Protein 4D9I (pdb70)

Radius of gyration: 30.31 Å; Cα contacts (8 Å, |Δi|>4): 1821; chains: 2; bounding box: 88×45×61 Å

Organism: Escherichia coli (strain K12) (NCBI:txid83333)

InterPro domains:
  IPR001926 Tryptophan synthase beta chain-like, PALP domain [PF00291] (41-352)
  IPR010081 Diaminopropionate ammonia-lyase [TIGR01747] (23-391)
  IPR019871 Diaminopropionate ammonia-lyase, subgroup [TIGR03528] (6-392)
  IPR036052 Tryptophan synthase beta chain-like, PALP domain superfamily [G3DSA:3.40.50.1100] (4-156)
  IPR036052 Tryptophan synthase beta chain-like, PALP domain superfamily [G3DSA:3.40.50.1100] (170-397)
  IPR036052 Tryptophan synthase beta chain-like, PALP domain superfamily [SSF53686] (34-354)

CATH classification: 3.40.50.1100 (+1 more: 3.40.50.1100)

Structure (mmCIF, N/CA/C/O backbone):
data_4D9I
#
_entry.id   4D9I
#
_cell.length_a   85.530
_cell.length_b   85.530
_cell.length_c   207.268
_cell.angle_alpha   90.00
_cell.angle_beta   90.00
_cell.angle_gamma   90.00
#
_symmetry.space_group_name_H-M   'P 43 21 2'
#
loop_
_entity.id
_entity.type
_entity.pdbx_description
1 polymer 'Diaminopropionate ammonia-lyase'
2 non-polymer 2-AMINO-2-HYDROXYMETHYL-PROPANE-1,3-DIOL
3 water water
#
loop_
_atom_site.group_PDB
_atom_site.id
_atom_site.type_symbol
_atom_site.label_atom_id
_atom_site.label_alt_id
_atom_site.label_comp_id
_atom_site.label_asym_id
_atom_site.label_entity_id
_atom_site.label_seq_id
_atom_site.pdbx_PDB_ins_code
_atom_site.Cartn_x
_atom_site.Cartn_y
_atom_site.Cartn_z
_atom_site.occupancy
_atom_site.B_iso_or_equiv
_atom_site.auth_seq_id
_atom_site.auth_comp_id
_atom_site.auth_asym_id
_atom_site.auth_atom_id
_atom_site.pdbx_PDB_model_num
ATOM 1 N N . SER A 1 2 ? 49.953 61.557 94.876 1.00 45.27 2 SER A N 1
ATOM 2 C CA . SER A 1 2 ? 49.883 62.799 95.700 1.00 47.99 2 SER A CA 1
ATOM 3 C C . SER A 1 2 ? 48.483 62.949 96.224 1.00 48.42 2 SER A C 1
ATOM 4 O O . SER A 1 2 ? 47.580 62.225 95.807 1.00 46.53 2 SER A O 1
ATOM 7 N N . VAL A 1 3 ? 48.302 63.921 97.113 1.00 50.99 3 VAL A N 1
ATOM 8 C CA . VAL A 1 3 ? 46.985 64.271 97.636 1.00 51.95 3 VAL A CA 1
ATOM 9 C C . VAL A 1 3 ? 46.425 65.420 96.814 1.00 52.10 3 VAL A C 1
ATOM 10 O O . VAL A 1 3 ? 47.016 66.499 96.777 1.00 53.57 3 VAL A O 1
ATOM 14 N N . PHE A 1 4 ? 45.283 65.191 96.161 1.00 50.78 4 PHE A N 1
ATOM 15 C CA . PHE A 1 4 ? 44.645 66.232 95.359 1.00 51.12 4 PHE A CA 1
ATOM 16 C C . PHE A 1 4 ? 43.122 66.226 95.507 1.00 51.34 4 PHE A C 1
ATOM 17 O O . PHE A 1 4 ? 42.526 65.184 95.784 1.00 50.09 4 PHE A O 1
ATOM 25 N N . SER A 1 5 ? 42.510 67.400 95.346 1.00 52.98 5 SER A N 1
ATOM 26 C CA . SER A 1 5 ? 41.058 67.543 95.473 1.00 53.45 5 SER A CA 1
ATOM 27 C C . SER A 1 5 ? 40.390 67.785 94.147 1.00 51.98 5 SER A C 1
ATOM 28 O O . SER A 1 5 ? 40.454 68.893 93.606 1.00 53.22 5 SER A O 1
ATOM 31 N N . LEU A 1 6 ? 39.759 66.736 93.627 1.00 49.50 6 LEU A N 1
ATOM 32 C CA . LEU A 1 6 ? 38.823 66.864 92.537 1.00 48.23 6 LEU A CA 1
ATOM 33 C C . LEU A 1 6 ? 37.420 66.988 93.135 1.00 49.96 6 LEU A C 1
ATOM 34 O O . LEU A 1 6 ? 37.117 66.385 94.177 1.00 50.25 6 LEU A O 1
ATOM 39 N N . LYS A 1 7 ? 36.579 67.787 92.483 1.00 50.99 7 LYS A N 1
ATOM 40 C CA . LYS A 1 7 ? 35.227 68.010 92.970 1.00 53.04 7 LYS A CA 1
ATOM 41 C C . LYS A 1 7 ? 34.426 66.730 92.821 1.00 50.80 7 LYS A C 1
ATOM 42 O O . LYS A 1 7 ? 34.248 66.229 91.715 1.00 48.32 7 LYS A O 1
ATOM 48 N N . ILE A 1 8 ? 33.986 66.201 93.963 1.00 52.14 8 ILE A N 1
ATOM 49 C CA . ILE A 1 8 ? 33.109 65.036 94.018 1.00 50.84 8 ILE A CA 1
ATOM 50 C C . ILE A 1 8 ? 31.909 65.409 94.880 1.00 53.17 8 ILE A C 1
ATOM 51 O O . ILE A 1 8 ? 31.968 65.319 96.115 1.00 55.27 8 ILE A O 1
ATOM 56 N N . ASP A 1 9 ? 30.843 65.874 94.237 1.00 52.92 9 ASP A N 1
ATOM 57 C CA . ASP A 1 9 ? 29.630 66.225 94.957 1.00 55.33 9 ASP A CA 1
ATOM 58 C C . ASP A 1 9 ? 28.739 64.994 95.049 1.00 53.54 9 ASP A C 1
ATOM 59 O O . ASP A 1 9 ? 28.371 64.410 94.026 1.00 50.62 9 ASP A O 1
ATOM 64 N N . ILE A 1 10 ? 28.427 64.594 96.281 1.00 54.72 10 ILE A N 1
ATOM 65 C CA . ILE A 1 10 ? 27.604 63.415 96.555 1.00 54.04 10 ILE A CA 1
ATOM 66 C C . ILE A 1 10 ? 26.264 63.831 97.171 1.00 56.54 10 ILE A C 1
ATOM 67 O O . ILE A 1 10 ? 26.236 64.492 98.202 1.00 59.51 10 ILE A O 1
ATOM 72 N N . ALA A 1 11 ? 25.158 63.451 96.529 1.00 55.21 11 ALA A N 1
ATOM 73 C CA . ALA A 1 11 ? 23.830 63.709 97.091 1.00 57.43 11 ALA A CA 1
ATOM 74 C C . ALA A 1 11 ? 23.081 62.413 97.339 1.00 56.77 11 ALA A C 1
ATOM 75 O O . ALA A 1 11 ? 22.897 61.613 96.425 1.00 53.91 11 ALA A O 1
ATOM 77 N N . ASP A 1 12 ? 22.657 62.213 98.581 1.00 59.53 12 ASP A N 1
ATOM 78 C CA . ASP A 1 12 ? 21.706 61.152 98.906 1.00 60.03 12 ASP A CA 1
ATOM 79 C C . ASP A 1 12 ? 20.398 61.293 98.110 1.00 59.38 12 ASP A C 1
ATOM 80 O O . ASP A 1 12 ? 19.845 62.389 98.005 1.00 61.17 12 ASP A O 1
ATOM 85 N N . ASN A 1 13 ? 19.904 60.186 97.557 1.00 57.43 13 ASN A N 1
ATOM 86 C CA . ASN A 1 13 ? 18.606 60.221 96.877 1.00 57.07 13 ASN A CA 1
ATOM 87 C C . ASN A 1 13 ? 17.454 60.147 97.882 1.00 60.62 13 ASN A C 1
ATOM 88 O O . ASN A 1 13 ? 17.053 59.063 98.325 1.00 61.02 13 ASN A O 1
ATOM 93 N N . LYS A 1 14 ? 16.934 61.314 98.246 1.00 63.69 14 LYS A N 1
ATOM 94 C CA . LYS A 1 14 ? 15.864 61.402 99.245 1.00 67.92 14 LYS A CA 1
ATOM 95 C C . LYS A 1 14 ? 14.543 60.844 98.728 1.00 67.92 14 LYS A C 1
ATOM 96 O O . LYS A 1 14 ? 13.681 60.448 99.508 1.00 70.36 14 LYS A O 1
ATOM 102 N N . PHE A 1 15 ? 14.406 60.783 97.407 1.00 65.23 15 PHE A N 1
ATOM 103 C CA . PHE A 1 15 ? 13.151 60.372 96.797 1.00 65.61 15 PHE A CA 1
ATOM 104 C C . PHE A 1 15 ? 13.068 58.849 96.629 1.00 63.92 15 PHE A C 1
ATOM 105 O O . PHE A 1 15 ? 12.062 58.331 96.157 1.00 63.92 15 PHE A O 1
ATOM 113 N N . PHE A 1 16 ? 14.121 58.148 97.065 1.00 62.72 16 PHE A N 1
ATOM 114 C CA . PHE A 1 16 ? 14.195 56.678 97.031 1.00 61.49 16 PHE A CA 1
ATOM 115 C C . PHE A 1 16 ? 12.933 56.013 97.586 1.00 63.88 16 PHE A C 1
ATOM 116 O O . PHE A 1 16 ? 12.505 56.332 98.688 1.00 67.08 16 PHE A O 1
ATOM 124 N N . ASN A 1 17 ? 12.356 55.085 96.817 1.00 62.50 17 ASN A N 1
ATOM 125 C CA . ASN A 1 17 ? 11.254 54.236 97.325 1.00 65.17 17 ASN A CA 1
ATOM 126 C C . ASN A 1 17 ? 11.437 52.735 96.988 1.00 64.26 17 ASN A C 1
ATOM 127 O O . ASN A 1 17 ? 10.638 51.889 97.427 1.00 66.87 17 ASN A O 1
ATOM 132 N N . GLY A 1 18 ? 12.497 52.431 96.215 1.00 61.37 18 GLY A N 1
ATOM 133 C CA . GLY A 1 18 ? 12.868 51.045 95.805 1.00 60.46 18 GLY A CA 1
ATOM 134 C C . GLY A 1 18 ? 11.841 50.263 94.979 1.00 60.43 18 GLY A C 1
ATOM 135 O O . GLY A 1 18 ? 11.699 48.974 94.969 1.00 61.31 18 GLY A O 1
ATOM 136 N N . GLU A 1 19 ? 10.896 51.023 94.305 1.00 60.14 19 GLU A N 1
ATOM 137 C CA . GLU A 1 19 ? 9.852 50.400 93.453 1.00 59.91 19 GLU A CA 1
ATOM 138 C C . GLU A 1 19 ? 10.550 49.878 92.195 1.00 56.66 19 GLU A C 1
ATOM 139 O O . GLU A 1 19 ? 11.130 50.657 91.437 1.00 54.39 19 GLU A O 1
ATOM 145 N N . THR A 1 20 ? 10.526 48.561 91.997 1.00 56.97 20 THR A N 1
ATOM 146 C CA . THR A 1 20 ? 11.201 47.959 90.846 1.00 54.92 20 THR A CA 1
ATOM 147 C C . THR A 1 20 ? 10.282 47.978 89.626 1.00 53.92 20 THR A C 1
ATOM 148 O O . THR A 1 20 ? 9.069 48.142 89.755 1.00 55.24 20 THR A O 1
ATOM 152 N N . SER A 1 21 ? 10.883 47.797 88.453 1.00 51.62 21 SER A N 1
ATOM 153 C CA . SER A 1 21 ? 10.221 47.983 87.172 1.00 50.79 21 SER A CA 1
ATOM 154 C C . SER A 1 21 ? 10.039 46.647 86.442 1.00 51.15 21 SER A C 1
ATOM 155 O O . SER A 1 21 ? 11.020 46.071 85.950 1.00 49.61 21 SER A O 1
ATOM 158 N N . PRO A 1 22 ? 8.790 46.140 86.380 1.00 53.27 22 PRO A N 1
ATOM 159 C CA . PRO A 1 22 ? 8.500 44.943 85.575 1.00 53.81 22 PRO A CA 1
ATOM 160 C C . PRO A 1 22 ? 8.943 45.136 84.122 1.00 51.42 22 PRO A C 1
ATOM 161 O O . PRO A 1 22 ? 9.354 44.181 83.465 1.00 51.00 22 PRO A O 1
ATOM 165 N N . LEU A 1 23 ? 8.866 46.388 83.667 1.00 50.46 23 LEU A N 1
ATOM 166 C CA . LEU A 1 23 ? 9.253 46.848 82.334 1.00 47.36 23 LEU A CA 1
ATOM 167 C C . LEU A 1 23 ? 10.737 46.690 81.980 1.00 44.64 23 LEU A C 1
ATOM 168 O O . LEU A 1 23 ? 11.077 46.294 80.857 1.00 42.16 23 LEU A O 1
ATOM 173 N N . PHE A 1 24 ? 11.612 47.045 82.917 1.00 43.90 24 PHE A N 1
ATOM 174 C CA . PHE A 1 24 ? 13.067 46.919 82.734 1.00 42.25 24 PHE A CA 1
ATOM 175 C C . PHE A 1 24 ? 13.602 45.978 83.794 1.00 43.61 24 PHE A C 1
ATOM 176 O O . PHE A 1 24 ? 14.200 46.418 84.769 1.00 43.82 24 PHE A O 1
ATOM 184 N N . SER A 1 25 ? 13.355 44.683 83.600 1.00 44.73 25 SER A N 1
ATOM 185 C CA . SER A 1 25 ? 13.743 43.650 84.557 1.00 46.39 25 SER A CA 1
ATOM 186 C C . SER A 1 25 ? 14.485 42.507 83.866 1.00 46.14 25 SER A C 1
ATOM 187 O O . SER A 1 25 ? 14.867 42.611 82.686 1.00 44.06 25 SER A O 1
ATOM 190 N N . GLN A 1 26 ? 14.661 41.412 84.601 1.00 48.07 26 GLN A N 1
ATOM 191 C CA . GLN A 1 26 ? 15.346 40.232 84.092 1.00 48.81 26 GLN A CA 1
ATOM 192 C C . GLN A 1 26 ? 14.793 39.715 82.762 1.00 49.20 26 GLN A C 1
ATOM 193 O O . GLN A 1 26 ? 15.562 39.517 81.808 1.00 47.84 26 GLN A O 1
ATOM 199 N N . SER A 1 27 ? 13.476 39.496 82.704 1.00 50.48 27 SER A N 1
ATOM 200 C CA . SER A 1 27 ? 12.872 38.769 81.586 1.00 51.33 27 SER A CA 1
ATOM 201 C C . SER A 1 27 ? 13.063 39.457 80.235 1.00 49.14 27 SER A C 1
ATOM 202 O O . SER A 1 27 ? 13.345 38.778 79.240 1.00 49.53 27 SER A O 1
ATOM 205 N N . GLN A 1 28 ? 12.923 40.788 80.198 1.00 47.12 28 GLN A N 1
ATOM 206 C CA . GLN A 1 28 ? 13.157 41.542 78.958 1.00 44.35 28 GLN A CA 1
ATOM 207 C C . GLN A 1 28 ? 14.625 41.497 78.567 1.00 42.17 28 GLN A C 1
ATOM 208 O O . GLN A 1 28 ? 14.954 41.326 77.386 1.00 40.92 28 GLN A O 1
ATOM 214 N N . ALA A 1 29 ? 15.505 41.663 79.554 1.00 41.21 29 ALA A N 1
ATOM 215 C CA . ALA A 1 29 ? 16.945 41.600 79.304 1.00 39.40 29 ALA A CA 1
ATOM 216 C C . ALA A 1 29 ? 17.334 40.286 78.625 1.00 40.02 29 ALA A C 1
ATOM 217 O O . ALA A 1 29 ? 18.116 40.277 77.667 1.00 38.50 29 ALA A O 1
ATOM 219 N N . LYS A 1 30 ? 16.788 39.184 79.130 1.00 42.05 30 LYS A N 1
ATOM 220 C CA . LYS A 1 30 ? 17.014 37.868 78.534 1.00 43.48 30 LYS A CA 1
ATOM 221 C C . LYS A 1 30 ? 16.474 37.730 77.104 1.00 43.08 30 LYS A C 1
ATOM 222 O O . LYS A 1 30 ? 17.116 37.078 76.266 1.00 43.76 30 LYS A O 1
ATOM 228 N N . LEU A 1 31 ? 15.327 38.351 76.814 1.00 42.27 31 LEU A N 1
ATOM 229 C CA . LEU A 1 31 ? 14.839 38.412 75.432 1.00 41.32 31 LEU A CA 1
ATOM 230 C C . LEU A 1 31 ? 15.818 39.158 74.533 1.00 38.54 31 LEU A C 1
ATOM 231 O O . LEU A 1 31 ? 16.141 38.698 73.445 1.00 38.73 31 LEU A O 1
ATOM 236 N N . ALA A 1 32 ? 16.298 40.309 74.994 1.00 36.09 32 ALA A N 1
ATOM 237 C CA . ALA A 1 32 ? 17.207 41.105 74.212 1.00 33.45 32 ALA A CA 1
ATOM 238 C C . ALA A 1 32 ? 18.481 40.307 73.944 1.00 33.28 32 ALA A C 1
ATOM 239 O O . ALA A 1 32 ? 18.984 40.293 72.809 1.00 32.19 32 ALA A O 1
ATOM 241 N N . ARG A 1 33 ? 18.986 39.643 74.987 1.00 33.55 33 ARG A N 1
ATOM 242 C CA . ARG A 1 33 ? 20.226 38.883 74.879 1.00 33.78 33 ARG A CA 1
ATOM 243 C C . ARG A 1 33 ? 20.066 37.727 73.893 1.00 35.19 33 ARG A C 1
ATOM 244 O O . ARG A 1 33 ? 21.017 37.386 73.196 1.00 34.80 33 ARG A O 1
ATOM 252 N N . GLN A 1 34 ? 18.863 37.142 73.851 1.00 36.80 34 GLN A N 1
ATOM 253 C CA . GLN A 1 34 ? 18.532 36.070 72.918 1.00 38.79 34 GLN A CA 1
ATOM 254 C C . GLN A 1 34 ? 18.674 36.559 71.478 1.00 37.92 34 GLN A C 1
ATOM 255 O O . GLN A 1 34 ? 19.100 35.805 70.605 1.00 39.11 34 GLN A O 1
ATOM 257 N N . PHE A 1 35 ? 18.313 37.818 71.245 1.00 36.09 35 PHE A N 1
ATOM 258 C CA . PHE A 1 35 ? 18.526 38.472 69.950 1.00 35.04 35 PHE A CA 1
ATOM 259 C C . PHE A 1 35 ? 20.031 38.692 69.650 1.00 33.75 35 PHE A C 1
ATOM 260 O O . PHE A 1 35 ? 20.509 38.372 68.557 1.00 33.79 35 PHE A O 1
ATOM 268 N N . HIS A 1 36 ? 20.777 39.217 70.617 1.00 32.30 36 HIS A N 1
ATOM 269 C CA . HIS A 1 36 ? 22.193 39.467 70.420 1.00 31.46 36 HIS A CA 1
ATOM 270 C C . HIS A 1 36 ? 23.010 38.217 70.206 1.00 33.01 36 HIS A C 1
ATOM 271 O O . HIS A 1 36 ? 23.943 38.226 69.396 1.00 32.53 36 HIS A O 1
ATOM 278 N N . GLN A 1 37 ? 22.671 37.145 70.928 1.00 34.98 37 GLN A N 1
ATOM 279 C CA . GLN A 1 37 ? 23.406 35.860 70.844 1.00 37.25 37 GLN A CA 1
ATOM 280 C C . GLN A 1 37 ? 23.446 35.342 69.420 1.00 38.12 37 GLN A C 1
ATOM 281 O O . GLN A 1 37 ? 24.347 34.593 69.055 1.00 39.45 37 GLN A O 1
ATOM 287 N N . LYS A 1 38 ? 22.459 35.759 68.629 1.00 37.58 38 LYS A N 1
ATOM 288 C CA . LYS A 1 38 ? 22.302 35.312 67.258 1.00 38.67 38 LYS A CA 1
ATOM 289 C C . LYS A 1 38 ? 23.096 36.141 66.245 1.00 37.35 38 LYS A C 1
ATOM 290 O O . LYS A 1 38 ? 23.201 35.754 65.087 1.00 39.12 38 LYS A O 1
ATOM 295 N N . ILE A 1 39 ? 23.668 37.262 66.680 1.00 34.90 39 ILE A N 1
ATOM 296 C CA . ILE A 1 39 ? 24.469 38.096 65.789 1.00 33.66 39 ILE A CA 1
ATOM 297 C C . ILE A 1 39 ? 25.879 37.535 65.653 1.00 34.13 39 ILE A C 1
ATOM 298 O O . ILE A 1 39 ? 26.509 37.161 66.642 1.00 34.01 39 ILE A O 1
ATOM 303 N N . ALA A 1 40 ? 26.371 37.470 64.420 1.00 34.86 40 ALA A N 1
ATOM 304 C CA . ALA A 1 40 ? 27.711 36.934 64.181 1.00 35.61 40 ALA A CA 1
ATOM 305 C C . ALA A 1 40 ? 28.745 37.727 64.963 1.00 33.87 40 ALA A C 1
ATOM 306 O O . ALA A 1 40 ? 28.739 38.969 64.971 1.00 32.25 40 ALA A O 1
ATOM 308 N N . GLY A 1 41 ? 29.606 36.998 65.654 1.00 34.31 41 GLY A N 1
ATOM 309 C CA . GLY A 1 41 ? 30.666 37.614 66.429 1.00 33.19 41 GLY A CA 1
ATOM 310 C C . GLY A 1 41 ? 30.263 37.962 67.847 1.00 32.07 41 GLY A C 1
ATOM 311 O O . GLY A 1 41 ? 31.058 38.538 68.584 1.00 31.00 41 GLY A O 1
ATOM 312 N N . TYR A 1 42 ? 29.029 37.630 68.232 1.00 32.37 42 TYR A N 1
ATOM 313 C CA . TYR A 1 42 ? 28.598 37.824 69.618 1.00 31.82 42 TYR A CA 1
ATOM 314 C C . TYR A 1 42 ? 29.485 37.051 70.588 1.00 32.86 42 TYR A C 1
ATOM 315 O O . TYR A 1 42 ? 29.786 35.873 70.373 1.00 34.83 42 TYR A O 1
ATOM 324 N N . ARG A 1 43 ? 29.905 37.744 71.639 1.00 31.60 43 ARG A N 1
ATOM 325 C CA . ARG A 1 43 ? 30.612 37.141 72.756 1.00 32.48 43 ARG A CA 1
ATOM 326 C C . ARG A 1 43 ? 30.454 38.100 73.921 1.00 30.74 43 ARG A C 1
ATOM 327 O O . ARG A 1 43 ? 30.623 39.304 73.746 1.00 28.77 43 ARG A O 1
ATOM 332 N N . PRO A 1 44 ? 30.112 37.572 75.112 1.00 31.58 44 PRO A N 1
ATOM 333 C CA . PRO A 1 44 ? 29.988 38.437 76.290 1.00 30.35 44 PRO A CA 1
ATOM 334 C C . PRO A 1 44 ? 31.267 39.261 76.461 1.00 28.88 44 PRO A C 1
ATOM 335 O O . PRO A 1 44 ? 32.347 38.720 76.349 1.00 29.47 44 PRO A O 1
ATOM 339 N N . THR A 1 45 ? 31.149 40.557 76.686 1.00 27.07 45 THR A N 1
ATOM 340 C CA . THR A 1 45 ? 32.335 41.393 76.911 1.00 26.11 45 THR A CA 1
ATOM 341 C C . THR A 1 45 ? 33.010 41.042 78.253 1.00 26.94 45 THR A C 1
ATOM 342 O O . THR A 1 45 ? 32.340 40.614 79.188 1.00 28.01 45 THR A O 1
ATOM 346 N N . PRO A 1 46 ? 34.346 41.195 78.347 1.00 26.70 46 PRO A N 1
ATOM 347 C CA . PRO A 1 46 ? 35.006 40.747 79.575 1.00 27.85 46 PRO A CA 1
ATOM 348 C C . PRO A 1 46 ? 34.554 41.517 80.821 1.00 27.64 46 PRO A C 1
ATOM 349 O O . PRO A 1 46 ? 34.264 42.732 80.759 1.00 26.01 46 PRO A O 1
ATOM 353 N N . LEU A 1 47 ? 34.507 40.806 81.942 1.00 29.10 47 LEU A N 1
ATOM 354 C CA . LEU A 1 47 ? 34.380 41.452 83.234 1.00 29.45 47 LEU A CA 1
ATOM 355 C C . LEU A 1 47 ? 35.705 41.277 83.990 1.00 30.36 47 LEU A C 1
ATOM 356 O O . LEU A 1 47 ? 36.009 40.203 84.501 1.00 31.81 47 LEU A O 1
ATOM 361 N N . CYS A 1 48 ? 36.488 42.353 84.019 1.00 29.67 48 CYS A N 1
ATOM 362 C CA . CYS A 1 48 ? 37.862 42.312 84.498 1.00 30.55 48 CYS A CA 1
ATOM 363 C C . CYS A 1 48 ? 37.926 42.588 86.005 1.00 31.54 48 CYS A C 1
ATOM 364 O O . CYS A 1 48 ? 37.314 43.544 86.507 1.00 31.10 48 CYS A O 1
ATOM 367 N N . ALA A 1 49 ? 38.673 41.747 86.717 1.00 32.96 49 ALA A N 1
ATOM 368 C CA . ALA A 1 49 ? 38.873 41.920 88.153 1.00 34.17 49 ALA A CA 1
ATOM 369 C C . ALA A 1 49 ? 40.159 42.716 88.414 1.00 33.73 49 ALA A C 1
ATOM 370 O O . ALA A 1 49 ? 41.267 42.256 88.107 1.00 34.23 49 ALA A O 1
ATOM 372 N N . LEU A 1 50 ? 39.998 43.922 88.950 1.00 33.11 50 LEU A N 1
ATOM 373 C CA . LEU A 1 50 ? 41.134 44.773 89.283 1.00 33.11 50 LEU A CA 1
ATOM 374 C C . LEU A 1 50 ? 41.476 44.593 90.755 1.00 35.23 50 LEU A C 1
ATOM 375 O O . LEU A 1 50 ? 41.351 45.523 91.557 1.00 35.49 50 LEU A O 1
ATOM 380 N N . ASP A 1 51 ? 41.897 43.379 91.101 1.00 36.96 51 ASP A N 1
ATOM 381 C CA . ASP A 1 51 ? 42.181 43.020 92.491 1.00 39.58 51 ASP A CA 1
ATOM 382 C C . ASP A 1 51 ? 43.246 43.905 93.109 1.00 39.72 51 ASP A C 1
ATOM 383 O O . ASP A 1 51 ? 43.148 44.256 94.272 1.00 41.07 51 ASP A O 1
ATOM 388 N N . ASP A 1 52 ? 44.262 44.276 92.334 1.00 38.39 52 ASP A N 1
ATOM 389 C CA . ASP A 1 52 ? 45.333 45.090 92.900 1.00 38.84 52 ASP A CA 1
ATOM 390 C C . ASP A 1 52 ? 44.905 46.536 93.111 1.00 38.03 52 ASP A C 1
ATOM 391 O O . ASP A 1 52 ? 45.276 47.133 94.117 1.00 39.70 52 ASP A O 1
ATOM 396 N N . LEU A 1 53 ? 44.084 47.079 92.207 1.00 35.97 53 LEU A N 1
ATOM 397 C CA . LEU A 1 53 ? 43.506 48.408 92.447 1.00 35.50 53 LEU A CA 1
ATOM 398 C C . LEU A 1 53 ? 42.597 48.399 93.681 1.00 37.45 53 LEU A C 1
ATOM 399 O O . LEU A 1 53 ? 42.613 49.340 94.487 1.00 38.38 53 LEU A O 1
ATOM 404 N N . ALA A 1 54 ? 41.828 47.324 93.835 1.00 38.46 54 ALA A N 1
ATOM 405 C CA . ALA A 1 54 ? 40.917 47.183 94.974 1.00 40.93 54 ALA A CA 1
ATOM 406 C C . ALA A 1 54 ? 41.690 47.267 96.297 1.00 43.65 54 ALA A C 1
ATOM 407 O O . ALA A 1 54 ? 41.343 48.059 97.178 1.00 45.33 54 ALA A O 1
ATOM 409 N N . ASN A 1 55 ? 42.745 46.464 96.415 1.00 44.74 55 ASN A N 1
ATOM 410 C CA . ASN A 1 55 ? 43.626 46.490 97.574 1.00 47.51 55 ASN A CA 1
ATOM 411 C C . ASN A 1 55 ? 44.115 47.915 97.865 1.00 47.12 55 ASN A C 1
ATOM 412 O O . ASN A 1 55 ? 44.002 48.392 98.985 1.00 49.18 55 ASN A O 1
ATOM 417 N N . LEU A 1 56 ? 44.641 48.596 96.850 1.00 44.96 56 LEU A N 1
ATOM 418 C CA . LEU A 1 56 ? 45.091 49.978 97.012 1.00 44.40 56 LEU A CA 1
ATOM 419 C C . LEU A 1 56 ? 43.985 50.931 97.522 1.00 44.73 56 LEU A C 1
ATOM 420 O O . LEU A 1 56 ? 44.238 51.775 98.379 1.00 45.93 56 LEU A O 1
ATOM 425 N N . PHE A 1 57 ? 42.778 50.805 96.972 1.00 43.42 57 PHE A N 1
ATOM 426 C CA . PHE A 1 57 ? 41.680 51.734 97.268 1.00 43.78 57 PHE A CA 1
ATOM 427 C C . PHE A 1 57 ? 40.946 51.383 98.564 1.00 46.32 57 PHE A C 1
ATOM 428 O O . PHE A 1 57 ? 40.067 52.146 99.016 1.00 47.28 57 PHE A O 1
ATOM 436 N N . GLY A 1 58 ? 41.285 50.228 99.146 1.00 47.54 58 GLY A N 1
ATOM 437 C CA . GLY A 1 58 ? 40.685 49.791 100.412 1.00 50.24 58 GLY A CA 1
ATOM 438 C C . GLY A 1 58 ? 39.308 49.163 100.284 1.00 50.23 58 GLY A C 1
ATOM 439 O O . GLY A 1 58 ? 38.486 49.251 101.208 1.00 52.45 58 GLY A O 1
ATOM 440 N N . VAL A 1 59 ? 39.039 48.532 99.142 1.00 47.86 59 VAL A N 1
ATOM 441 C CA . VAL A 1 59 ? 37.798 47.755 98.973 1.00 48.17 59 VAL A CA 1
ATOM 442 C C . VAL A 1 59 ? 38.128 46.284 98.706 1.00 48.60 59 VAL A C 1
ATOM 443 O O . VAL A 1 59 ? 39.295 45.940 98.525 1.00 48.17 59 VAL A O 1
ATOM 447 N N . LYS A 1 60 ? 37.112 45.424 98.679 1.00 49.51 60 LYS A N 1
ATOM 448 C CA . LYS A 1 60 ? 37.362 44.004 98.428 1.00 50.21 60 LYS A CA 1
ATOM 449 C C . LYS A 1 60 ? 37.623 43.765 96.955 1.00 47.31 60 LYS A C 1
ATOM 450 O O . LYS A 1 60 ? 38.610 43.127 96.597 1.00 47.01 60 LYS A O 1
ATOM 454 N N . LYS A 1 61 ? 36.738 44.279 96.104 1.00 45.64 61 LYS A N 1
ATOM 455 C CA . LYS A 1 61 ? 36.839 44.049 94.657 1.00 43.21 61 LYS A CA 1
ATOM 456 C C . LYS A 1 61 ? 36.314 45.187 93.801 1.00 40.72 61 LYS A C 1
ATOM 457 O O . LYS A 1 61 ? 35.308 45.818 94.129 1.00 40.92 61 LYS A O 1
ATOM 463 N N . ILE A 1 62 ? 37.012 45.432 92.694 1.00 38.38 62 ILE A N 1
ATOM 464 C CA . ILE A 1 62 ? 36.539 46.342 91.660 1.00 35.98 62 ILE A CA 1
ATOM 465 C C . ILE A 1 62 ? 36.423 45.543 90.370 1.00 34.61 62 ILE A C 1
ATOM 466 O O . ILE A 1 62 ? 37.388 44.935 89.913 1.00 34.62 62 ILE A O 1
ATOM 471 N N . LEU A 1 63 ? 35.225 45.537 89.801 1.00 33.81 63 LEU A N 1
ATOM 472 C CA . LEU A 1 63 ? 34.906 44.731 88.628 1.00 32.49 63 LEU A C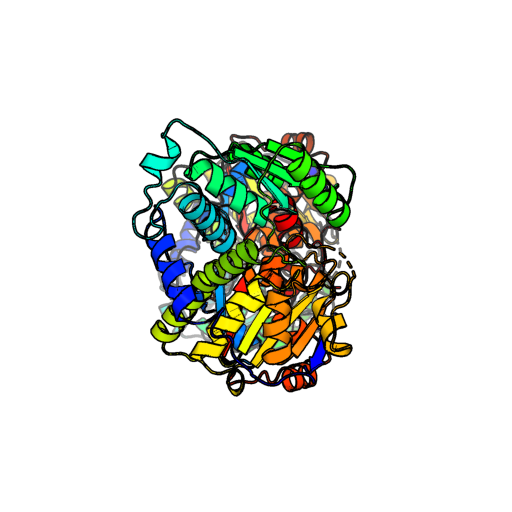A 1
ATOM 473 C C . LEU A 1 63 ? 34.525 45.668 87.501 1.00 30.36 63 LEU A C 1
ATOM 474 O O 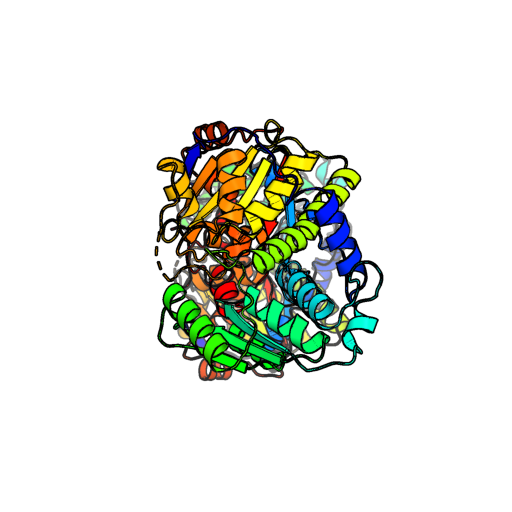. LEU A 1 63 ? 33.663 46.537 87.678 1.00 30.28 63 LEU A O 1
ATOM 479 N N . VAL A 1 64 ? 35.152 45.497 86.341 1.00 28.49 64 VAL A N 1
ATOM 480 C CA . VAL A 1 64 ? 34.928 46.433 85.266 1.00 26.44 64 VAL A CA 1
ATOM 481 C C . VAL A 1 64 ? 34.434 45.684 84.043 1.00 25.55 64 VAL A C 1
ATOM 482 O O . VAL A 1 64 ? 35.126 44.822 83.517 1.00 25.47 64 VAL A O 1
ATOM 486 N N . LYS A 1 65 ? 33.209 45.996 83.642 1.00 24.82 65 LYS A N 1
ATOM 487 C CA . LYS A 1 65 ? 32.616 45.448 82.421 1.00 24.25 65 LYS A CA 1
ATOM 488 C C . LYS A 1 65 ? 33.145 46.238 81.233 1.00 22.78 65 LYS A C 1
ATOM 489 O O . LYS A 1 65 ? 32.872 47.428 81.098 1.00 22.09 65 LYS A O 1
ATOM 495 N N . ASP A 1 66 ? 33.905 45.564 80.370 1.00 22.98 66 ASP A N 1
ATOM 496 C CA . ASP A 1 66 ? 34.664 46.215 79.296 1.00 22.05 66 ASP A CA 1
ATOM 497 C C . ASP A 1 66 ? 33.921 46.233 77.966 1.00 21.41 66 ASP A C 1
ATOM 498 O O . ASP A 1 66 ? 34.058 45.318 77.142 1.00 21.47 66 ASP A O 1
ATOM 503 N N . GLU A 1 67 ? 33.145 47.287 77.760 1.00 20.49 67 GLU A N 1
ATOM 504 C CA . GLU A 1 67 ? 32.279 47.350 76.589 1.00 20.04 67 GLU A CA 1
ATOM 505 C C . GLU A 1 67 ? 33.032 47.833 75.356 1.00 19.53 67 GLU A C 1
ATOM 506 O O . GLU A 1 67 ? 32.467 47.925 74.255 1.00 19.39 67 GLU A O 1
ATOM 512 N N . SER A 1 68 ? 34.332 48.091 75.508 1.00 19.41 68 SER A N 1
ATOM 513 C CA . SER A 1 68 ? 35.175 48.288 74.322 1.00 19.17 68 SER A CA 1
ATOM 514 C C . SER A 1 68 ? 35.216 47.050 73.416 1.00 19.82 68 SER A C 1
ATOM 515 O O . SER A 1 68 ? 35.525 47.153 72.199 1.00 19.84 68 SER A O 1
ATOM 518 N N . LYS A 1 69 ? 34.907 45.886 73.988 1.00 20.32 69 LYS A N 1
ATOM 519 C CA A LYS A 1 69 ? 34.935 44.629 73.240 0.50 21.25 69 LYS A CA 1
ATOM 520 C CA B LYS A 1 69 ? 34.948 44.642 73.211 0.50 21.27 69 LYS A CA 1
ATOM 521 C C . LYS A 1 69 ? 33.561 44.281 72.646 1.00 21.40 69 LYS A C 1
ATOM 522 O O . LYS A 1 69 ? 33.341 43.169 72.214 1.00 22.21 69 LYS A O 1
ATOM 533 N N . ARG A 1 70 ? 32.629 45.230 72.641 1.00 20.74 70 ARG A N 1
ATOM 534 C CA . ARG A 1 70 ? 31.273 44.950 72.131 1.00 21.31 70 ARG A CA 1
ATOM 535 C C . ARG A 1 70 ? 31.247 44.926 70.594 1.00 21.78 70 ARG A C 1
ATOM 536 O O . ARG A 1 70 ? 31.203 45.974 69.948 1.00 21.32 70 ARG A O 1
ATOM 544 N N . PHE A 1 71 ? 31.279 43.717 70.032 1.00 23.28 71 PHE A N 1
ATOM 545 C CA . PHE A 1 71 ? 31.552 43.485 68.610 1.00 24.57 71 PHE A CA 1
ATOM 546 C C . PHE A 1 71 ? 32.747 44.325 68.145 1.00 24.60 71 PHE A C 1
ATOM 547 O O . PHE A 1 71 ? 33.780 44.382 68.820 1.00 25.27 71 PHE A O 1
ATOM 555 N N . GLY A 1 72 ? 32.618 44.988 67.010 1.00 25.15 72 GLY A N 1
ATOM 556 C CA . GLY A 1 72 ? 33.691 45.857 66.547 1.00 25.10 72 GLY A CA 1
ATOM 557 C C . GLY A 1 72 ? 33.383 47.329 66.763 1.00 23.97 72 GLY A C 1
ATOM 558 O O . GLY A 1 72 ? 33.987 48.184 66.117 1.00 24.81 72 GLY A O 1
ATOM 559 N N . LEU A 1 73 ? 32.447 47.638 67.652 1.00 22.57 73 LEU A N 1
ATOM 560 C CA . LEU A 1 73 ? 32.005 49.020 67.798 1.00 21.77 73 LEU A CA 1
ATOM 561 C C . LEU A 1 73 ? 32.722 49.867 68.865 1.00 20.52 73 LEU A C 1
ATOM 562 O O . LEU A 1 73 ? 32.555 51.089 68.891 1.00 20.24 73 LEU A O 1
ATOM 567 N N . ASN A 1 74 ? 33.479 49.227 69.745 1.00 20.02 74 ASN A N 1
ATOM 568 C CA . ASN A 1 74 ? 34.261 49.947 70.786 1.00 19.26 74 ASN A CA 1
ATOM 569 C C . ASN A 1 74 ? 33.386 50.628 71.817 1.00 18.99 74 ASN A C 1
ATOM 570 O O . ASN A 1 74 ? 33.845 51.520 72.554 1.00 19.00 74 ASN A O 1
ATOM 575 N N . ALA A 1 75 ? 32.112 50.232 71.865 1.00 18.69 75 ALA A N 1
ATOM 576 C CA . ALA A 1 75 ? 31.197 50.766 72.854 1.00 18.70 75 ALA A CA 1
ATOM 577 C C . ALA A 1 75 ? 29.954 49.873 72.968 1.00 19.03 75 ALA A C 1
ATOM 578 O O . ALA A 1 75 ? 29.666 49.041 72.070 1.00 19.10 75 ALA A O 1
ATOM 580 N N . PHE A 1 76 ? 29.219 50.046 74.065 1.00 18.80 76 PHE A N 1
ATOM 581 C CA . PHE A 1 76 ? 28.071 49.189 74.369 1.00 19.01 76 PHE A CA 1
ATOM 582 C C . PHE A 1 76 ? 26.797 49.470 73.545 1.00 19.15 76 PHE A C 1
ATOM 583 O O . PHE A 1 76 ? 25.893 48.646 73.548 1.00 19.25 76 PHE A O 1
ATOM 615 N N . MET A 1 78 ? 25.304 49.624 70.591 1.00 20.30 78 MET A N 1
ATOM 616 C CA . MET A 1 78 ? 24.572 48.781 69.625 1.00 20.91 78 MET A CA 1
ATOM 617 C C . MET A 1 78 ? 23.620 47.806 70.343 1.00 21.43 78 MET A C 1
ATOM 618 O O . MET A 1 78 ? 22.614 47.366 69.760 1.00 21.90 78 MET A O 1
ATOM 623 N N . LEU A 1 79 ? 23.919 47.479 71.610 1.00 21.26 79 LEU A N 1
ATOM 624 C CA . LEU A 1 79 ? 23.026 46.603 72.385 1.00 22.04 79 LEU A CA 1
ATOM 625 C C . LEU A 1 79 ? 21.582 47.096 72.377 1.00 22.41 79 LEU A C 1
ATOM 626 O O . LEU A 1 79 ? 20.642 46.293 72.214 1.00 23.05 79 LEU A O 1
ATOM 631 N N . GLY A 1 80 ? 21.408 48.406 72.573 1.00 21.85 80 GLY A N 1
ATOM 632 C CA . GLY A 1 80 ? 20.087 49.039 72.490 1.00 22.30 80 GLY A CA 1
ATOM 633 C C . GLY A 1 80 ? 19.697 49.416 71.065 1.00 22.53 80 GLY A C 1
ATOM 634 O O . GLY A 1 80 ? 18.627 49.042 70.575 1.00 22.89 80 GLY A O 1
ATOM 635 N N . GLY A 1 81 ? 20.577 50.140 70.378 1.00 22.01 81 GLY A N 1
ATOM 636 C CA . GLY A 1 81 ? 20.234 50.671 69.067 1.00 22.33 81 GLY A CA 1
ATOM 637 C C . GLY A 1 81 ? 19.797 49.604 68.099 1.00 22.89 81 GLY A C 1
ATOM 638 O O . GLY A 1 81 ? 18.763 49.753 67.433 1.00 23.69 81 GLY A O 1
ATOM 639 N N . ALA A 1 82 ? 20.584 48.523 68.032 1.00 22.80 82 ALA A N 1
ATOM 640 C CA . ALA A 1 82 ? 20.317 47.429 67.109 1.00 23.44 82 ALA A CA 1
ATOM 641 C C . ALA A 1 82 ? 19.058 46.686 67.481 1.00 24.59 82 ALA A C 1
ATOM 642 O O . ALA A 1 82 ? 18.325 46.276 66.590 1.00 25.46 82 ALA A O 1
ATOM 644 N N . TYR A 1 83 ? 18.829 46.470 68.781 1.00 24.62 83 TYR A N 1
ATOM 645 C CA . TYR A 1 83 ? 17.616 45.790 69.244 1.00 25.87 83 TYR A CA 1
ATOM 646 C C . TYR A 1 83 ? 16.370 46.560 68.810 1.00 26.20 83 TYR A C 1
ATOM 647 O O . TYR A 1 83 ? 15.451 45.987 68.215 1.00 26.97 83 TYR A O 1
ATOM 656 N N . ALA A 1 84 ? 16.371 47.864 69.094 1.00 25.55 84 ALA A N 1
ATOM 657 C CA . ALA A 1 84 ? 15.270 48.759 68.739 1.00 26.19 84 ALA A CA 1
ATOM 658 C C . ALA A 1 84 ? 14.954 48.726 67.236 1.00 26.70 84 ALA A C 1
ATOM 659 O O . ALA A 1 84 ? 13.795 48.592 66.841 1.00 27.35 84 ALA A O 1
ATOM 661 N N . ILE A 1 85 ? 16.006 48.815 66.424 1.00 26.44 85 ILE A N 1
ATOM 662 C CA . ILE A 1 85 ? 15.889 48.834 64.979 1.00 27.53 85 ILE A CA 1
ATOM 663 C C . ILE A 1 85 ? 15.301 47.520 64.466 1.00 28.66 85 ILE A C 1
ATOM 664 O O . ILE A 1 85 ? 14.434 47.529 63.588 1.00 29.85 85 ILE A O 1
ATOM 669 N N . ALA A 1 86 ? 15.738 46.400 65.046 1.00 28.69 86 ALA A N 1
ATOM 670 C CA . ALA A 1 86 ? 15.187 45.102 64.654 1.00 29.82 86 ALA A CA 1
ATOM 671 C C . ALA A 1 86 ? 13.708 45.009 65.033 1.00 30.73 86 ALA A C 1
ATOM 672 O O . ALA A 1 86 ? 12.903 44.508 64.247 1.00 31.89 86 ALA A O 1
ATOM 674 N N . GLN A 1 87 ? 13.348 45.535 66.205 1.00 30.31 87 GLN A N 1
ATOM 675 C CA . GLN A 1 87 ? 11.947 45.568 66.650 1.00 31.56 87 GLN A CA 1
ATOM 676 C C . GLN A 1 87 ? 11.078 46.426 65.731 1.00 32.16 87 GLN A C 1
ATOM 677 O O . GLN A 1 87 ? 9.917 46.070 65.458 1.00 33.82 87 GLN A O 1
ATOM 683 N N . LEU A 1 88 ? 11.630 47.553 65.268 1.00 31.12 88 LEU A N 1
ATOM 684 C CA . LEU A 1 88 ? 10.893 48.455 64.377 1.00 31.94 88 LEU A CA 1
ATOM 685 C C . LEU A 1 88 ? 10.575 47.744 63.068 1.00 33.15 88 LEU A C 1
ATOM 686 O O . LEU A 1 88 ? 9.429 47.795 62.570 1.00 34.39 88 LEU A O 1
ATOM 691 N N . LEU A 1 89 ? 11.596 47.077 62.531 1.00 32.88 89 LEU A N 1
ATOM 692 C CA . LEU A 1 89 ? 11.480 46.354 61.282 1.00 34.37 89 LEU A CA 1
ATOM 693 C C . LEU A 1 89 ? 10.454 45.237 61.410 1.00 35.89 89 LEU A C 1
ATOM 694 O O . LEU A 1 89 ? 9.567 45.134 60.568 1.00 37.27 89 LEU A O 1
ATOM 699 N N . CYS A 1 90 ? 10.555 44.434 62.471 1.00 35.88 90 CYS A N 1
ATOM 700 C CA . CYS A 1 90 ? 9.622 43.324 62.707 1.00 37.82 90 CYS A CA 1
ATOM 701 C C . CYS A 1 90 ? 8.186 43.812 62.791 1.00 39.10 90 CYS A C 1
ATOM 702 O O . CYS A 1 90 ? 7.289 43.210 62.183 1.00 40.61 90 CYS A O 1
ATOM 705 N N . GLU A 1 91 ? 7.983 44.923 63.499 1.00 48.78 91 GLU A N 1
ATOM 706 C CA . GLU A 1 91 ? 6.657 45.532 63.637 1.00 51.39 91 GLU A CA 1
ATOM 707 C C . GLU A 1 91 ? 6.103 46.020 62.291 1.00 52.28 91 GLU A C 1
ATOM 708 O O . GLU A 1 91 ? 4.977 45.683 61.931 1.00 54.77 91 GLU A O 1
ATOM 714 N N . LYS A 1 92 ? 6.896 46.793 61.549 1.00 50.63 92 LYS A N 1
ATOM 715 C CA . LYS A 1 92 ? 6.448 47.355 60.270 1.00 52.36 92 LYS A CA 1
ATOM 716 C C . LYS A 1 92 ? 6.230 46.279 59.191 1.00 54.52 92 LYS A C 1
ATOM 717 O O . LYS A 1 92 ? 5.224 46.285 58.480 1.00 56.95 92 LYS A O 1
ATOM 721 N N . TYR A 1 93 ? 7.173 45.350 59.087 1.00 54.27 93 TYR A N 1
ATOM 722 C CA . TYR A 1 93 ? 7.153 44.384 57.998 1.00 56.41 93 TYR A CA 1
ATOM 723 C C . TYR A 1 93 ? 6.558 43.032 58.383 1.00 58.84 93 TYR A C 1
ATOM 724 O O . TYR A 1 93 ? 6.665 42.067 57.623 1.00 60.26 93 TYR A O 1
ATOM 733 N N . HIS A 1 94 ? 5.902 42.984 59.544 1.00 59.67 94 HIS A N 1
ATOM 734 C CA . HIS A 1 94 ? 5.251 41.765 60.045 1.00 62.94 94 HIS A CA 1
ATOM 735 C C . HIS A 1 94 ? 6.169 40.578 60.108 1.00 62.99 94 HIS A C 1
ATOM 736 O O . HIS A 1 94 ? 5.877 39.529 59.545 1.00 65.37 94 HIS A O 1
ATOM 743 N N . LEU A 1 95 ? 7.299 40.738 60.789 1.00 60.87 95 LEU A N 1
ATOM 744 C CA . LEU A 1 95 ? 8.255 39.647 60.975 1.00 61.31 95 LEU A CA 1
ATOM 745 C C . LEU A 1 95 ? 8.336 39.253 62.451 1.00 61.95 95 LEU A C 1
ATOM 746 O O . LEU A 1 95 ? 7.788 39.940 63.318 1.00 61.98 95 LEU A O 1
ATOM 751 N N . ASP A 1 96 ? 9.009 38.138 62.724 1.00 62.85 96 ASP A N 1
ATOM 752 C CA . ASP A 1 96 ? 9.212 37.668 64.087 1.00 63.45 96 ASP A CA 1
ATOM 753 C C . ASP A 1 96 ? 10.649 37.967 64.518 1.00 60.51 96 ASP A C 1
ATOM 754 O O . ASP A 1 96 ? 11.604 37.580 63.832 1.00 59.57 96 ASP A O 1
ATOM 759 N N . ILE A 1 97 ? 10.794 38.659 65.652 1.00 59.26 97 ILE A N 1
ATOM 760 C CA . ILE A 1 97 ? 12.120 38.976 66.210 1.00 56.62 97 ILE A CA 1
ATOM 761 C C . ILE A 1 97 ? 12.931 37.696 66.449 1.00 58.27 97 ILE A C 1
ATOM 762 O O . ILE A 1 97 ? 14.123 37.656 66.155 1.00 57.15 97 ILE A O 1
ATOM 767 N N . GLU A 1 98 ? 12.268 36.650 66.946 1.00 61.81 98 GLU A N 1
ATOM 768 C CA . GLU A 1 98 ? 12.933 35.386 67.270 1.00 63.89 98 GLU A CA 1
ATOM 769 C C . GLU A 1 98 ? 13.550 34.679 66.052 1.00 64.43 98 GLU A C 1
ATOM 770 O O . GLU A 1 98 ? 14.536 33.948 66.189 1.00 65.93 98 GLU A O 1
ATOM 773 N N . THR A 1 99 ? 13.000 34.914 64.864 1.00 63.93 99 THR A N 1
ATOM 774 C CA . THR A 1 99 ? 13.495 34.236 63.660 1.00 64.55 99 THR A CA 1
ATOM 775 C C . THR A 1 99 ? 14.023 35.194 62.583 1.00 61.76 99 THR A C 1
ATOM 776 O O . THR A 1 99 ? 14.176 34.815 61.421 1.00 62.74 99 THR A O 1
ATOM 780 N N . LEU A 1 100 ? 14.322 36.427 62.984 1.00 58.57 100 LEU A N 1
ATOM 781 C CA . LEU A 1 100 ? 14.883 37.427 62.079 1.00 55.97 100 LEU A CA 1
ATOM 782 C C . LEU A 1 100 ? 16.194 36.980 61.415 1.00 55.53 100 LEU A C 1
ATOM 783 O O . LEU A 1 100 ? 17.126 36.527 62.089 1.00 55.50 100 LEU A O 1
ATOM 788 N N . SER A 1 101 ? 16.252 37.117 60.093 1.00 54.91 101 SER A N 1
ATOM 789 C CA . SER A 1 101 ? 17.451 36.777 59.341 1.00 54.78 101 SER A CA 1
ATOM 790 C C . SER A 1 101 ? 18.127 38.036 58.777 1.00 51.99 101 SER A C 1
ATOM 791 O O . SER A 1 101 ? 17.558 38.742 57.942 1.00 51.67 101 SER A O 1
ATOM 794 N N . PHE A 1 102 ? 19.341 38.304 59.254 1.00 50.38 102 PHE A N 1
ATOM 795 C CA . PHE A 1 102 ? 20.135 39.462 58.833 1.00 48.08 102 PHE A CA 1
ATOM 796 C C . PHE A 1 102 ? 20.525 39.346 57.369 1.00 49.73 102 PHE A C 1
ATOM 797 O O . PHE A 1 102 ? 20.499 40.340 56.641 1.00 48.83 102 PHE A O 1
ATOM 805 N N . GLU A 1 103 ? 20.886 38.131 56.950 1.00 52.09 103 GLU A N 1
ATOM 806 C CA . GLU A 1 103 ? 21.270 37.864 55.563 1.00 54.15 103 GLU A CA 1
ATOM 807 C C . GLU A 1 103 ? 20.097 38.144 54.611 1.00 55.51 103 GLU A C 1
ATOM 808 O O . GLU A 1 103 ? 20.270 38.794 53.571 1.00 55.10 103 GLU A O 1
ATOM 812 N N . HIS A 1 104 ? 18.911 37.664 54.991 1.00 56.67 104 HIS A N 1
ATOM 813 C CA . HIS A 1 104 ? 17.676 37.894 54.237 1.00 58.11 104 HIS A CA 1
ATOM 814 C C . HIS A 1 104 ? 17.348 39.372 54.161 1.00 55.40 104 HIS A C 1
ATOM 815 O O . HIS A 1 104 ? 17.100 39.906 53.077 1.00 55.42 104 HIS A O 1
ATOM 822 N N . LEU A 1 105 ? 17.379 40.054 55.300 1.00 52.82 105 LEU A N 1
ATOM 823 C CA . LEU A 1 105 ? 17.046 41.477 55.341 1.00 50.77 105 LEU A CA 1
ATOM 824 C C . LEU A 1 105 ? 18.047 42.375 54.597 1.00 49.41 105 LEU A C 1
ATOM 825 O O . LEU A 1 105 ? 17.643 43.332 53.927 1.00 48.44 105 LEU A O 1
ATOM 830 N N . LYS A 1 106 ? 19.340 42.050 54.703 1.00 48.90 106 LYS A N 1
ATOM 831 C CA . LYS A 1 106 ? 20.401 42.817 54.040 1.00 48.28 106 LYS A CA 1
ATOM 832 C C . LYS A 1 106 ? 20.243 42.840 52.513 1.00 50.23 106 LYS A C 1
ATOM 833 O O . LYS A 1 106 ? 20.575 43.835 51.868 1.00 49.93 106 LYS A O 1
ATOM 839 N N . ASN A 1 107 ? 19.733 41.745 51.952 1.00 52.19 107 ASN A N 1
ATOM 840 C CA . ASN A 1 107 ? 19.685 41.560 50.508 1.00 54.65 107 ASN A CA 1
ATOM 841 C C . ASN A 1 107 ? 18.309 41.785 49.885 1.00 55.68 107 ASN A C 1
ATOM 842 O O . ASN A 1 107 ? 18.202 41.968 48.671 1.00 57.21 107 ASN A O 1
ATOM 847 N N . ALA A 1 108 ? 17.265 41.783 50.715 1.00 54.77 108 ALA A N 1
ATOM 848 C CA . ALA A 1 108 ? 15.885 41.817 50.215 1.00 56.10 108 ALA A CA 1
ATOM 849 C C . ALA A 1 108 ? 15.576 43.109 49.465 1.00 55.47 108 ALA A C 1
ATOM 850 O O . ALA A 1 108 ? 16.064 44.189 49.816 1.00 52.76 108 ALA A O 1
ATOM 852 N N . ILE A 1 109 ? 14.783 42.981 48.412 1.00 57.77 109 ILE A N 1
ATOM 853 C CA . ILE A 1 109 ? 14.280 44.138 47.696 1.00 58.03 109 ILE A CA 1
ATOM 854 C C . ILE A 1 109 ? 13.016 44.602 48.420 1.00 57.51 109 ILE A C 1
ATOM 855 O O . ILE A 1 109 ? 12.553 43.946 49.360 1.00 56.78 109 ILE A O 1
ATOM 860 N N . GLY A 1 110 ? 12.463 45.725 47.970 1.00 58.08 110 GLY A N 1
ATOM 861 C CA . GLY A 1 110 ? 11.220 46.266 48.514 1.00 58.34 110 GLY A CA 1
ATOM 862 C C . GLY A 1 110 ? 11.414 47.568 49.273 1.00 55.53 110 GLY A C 1
ATOM 863 O O . GLY A 1 110 ? 12.413 48.273 49.091 1.00 54.39 110 GLY A O 1
ATOM 864 N N . GLU A 1 111 ? 10.453 47.866 50.139 1.00 55.32 111 GLU A N 1
ATOM 865 C CA . GLU A 1 111 ? 10.421 49.110 50.906 1.00 53.52 111 GLU A CA 1
ATOM 866 C C . GLU A 1 111 ? 11.535 49.103 51.939 1.00 50.08 111 GLU A C 1
ATOM 867 O O . GLU A 1 111 ? 11.828 48.063 52.526 1.00 49.78 111 GLU A O 1
ATOM 873 N N . LYS A 1 112 ? 12.168 50.256 52.136 1.00 48.17 112 LYS A N 1
ATOM 874 C CA . LYS A 1 112 ? 13.275 50.391 53.093 1.00 45.12 112 LYS A CA 1
ATOM 875 C C . LYS A 1 112 ? 12.996 51.532 54.062 1.00 43.48 112 LYS A C 1
ATOM 876 O O . LYS A 1 112 ? 12.471 52.569 53.671 1.00 44.15 112 LYS A O 1
ATOM 882 N N . MET A 1 113 ? 13.347 51.340 55.324 1.00 41.02 113 MET A N 1
ATOM 883 C CA . MET A 1 113 ? 13.260 52.431 56.281 1.00 39.87 113 MET A CA 1
ATOM 884 C C . MET A 1 113 ? 14.519 53.296 56.216 1.00 37.67 113 MET A C 1
ATOM 885 O O . MET A 1 113 ? 15.590 52.819 55.857 1.00 36.77 113 MET A O 1
ATOM 890 N N . THR A 1 114 ? 14.371 54.580 56.519 1.00 37.29 114 THR A N 1
ATOM 891 C CA . THR A 1 114 ? 15.520 55.455 56.745 1.00 35.73 114 THR A CA 1
ATOM 892 C C . THR A 1 114 ? 15.499 55.867 58.221 1.00 34.13 114 THR A C 1
ATOM 893 O O . THR A 1 114 ? 14.542 56.504 58.665 1.00 34.87 114 THR A O 1
ATOM 897 N N . PHE A 1 115 ? 16.535 55.498 58.971 1.00 32.12 115 PHE A N 1
ATOM 898 C CA . PHE A 1 115 ? 16.589 55.809 60.398 1.00 31.07 115 PHE A CA 1
ATOM 899 C C . PHE A 1 115 ? 17.391 57.089 60.616 1.00 30.56 115 PHE A C 1
ATOM 900 O O . PHE A 1 115 ? 18.523 57.210 60.151 1.00 29.90 115 PHE A O 1
ATOM 908 N N . ALA A 1 116 ? 16.785 58.054 61.292 1.00 31.19 116 ALA A N 1
ATOM 909 C CA . ALA A 1 116 ? 17.416 59.356 61.495 1.00 31.35 116 ALA A CA 1
ATOM 910 C C . ALA A 1 116 ? 17.697 59.582 62.969 1.00 30.79 116 ALA A C 1
ATOM 911 O O . ALA A 1 116 ? 16.831 59.352 63.814 1.00 30.96 116 ALA A O 1
ATOM 913 N N . THR A 1 117 ? 18.910 60.060 63.250 1.00 30.15 117 THR A N 1
ATOM 914 C CA . THR A 1 117 ? 19.434 60.135 64.594 1.00 29.44 117 THR A CA 1
ATOM 915 C C . THR A 1 117 ? 20.455 61.270 64.723 1.00 29.29 117 THR A C 1
ATOM 916 O O . THR A 1 117 ? 21.279 61.460 63.834 1.00 29.25 117 THR A O 1
ATOM 920 N N . THR A 1 118 ? 20.393 62.021 65.824 1.00 29.60 118 THR A N 1
ATOM 921 C CA . THR A 1 118 ? 21.489 62.892 66.231 1.00 29.52 118 THR A CA 1
ATOM 922 C C . THR A 1 118 ? 22.369 62.117 67.211 1.00 28.31 118 THR A C 1
ATOM 923 O O . THR A 1 118 ? 21.867 61.482 68.155 1.00 28.27 118 THR A O 1
ATOM 927 N N . THR A 1 119 ? 23.682 62.194 67.009 1.00 27.38 119 THR A N 1
ATOM 928 C CA . THR A 1 119 ? 24.618 61.597 67.954 1.00 26.89 119 THR A CA 1
ATOM 929 C C . THR A 1 119 ? 25.852 62.474 68.213 1.00 27.17 119 THR A C 1
ATOM 930 O O . THR A 1 119 ? 26.228 63.290 67.363 1.00 27.77 119 THR A O 1
ATOM 934 N N . ASP A 1 120 ? 26.434 62.334 69.398 1.00 27.21 120 ASP A N 1
ATOM 935 C CA . ASP A 1 120 ? 27.810 62.818 69.632 1.00 27.81 120 ASP A CA 1
ATOM 936 C C . ASP A 1 120 ? 28.853 61.704 69.425 1.00 26.32 120 ASP A C 1
ATOM 937 O O . ASP A 1 120 ? 30.065 61.940 69.561 1.00 26.90 120 ASP A O 1
ATOM 942 N N . GLY A 1 121 ? 28.399 60.501 69.062 1.00 24.69 121 GLY A N 1
ATOM 943 C CA . GLY A 1 121 ? 29.336 59.441 68.672 1.00 23.58 121 GLY A CA 1
ATOM 944 C C . GLY A 1 121 ? 28.814 58.014 68.632 1.00 22.41 121 GLY A C 1
ATOM 945 O O . GLY A 1 121 ? 28.555 57.473 67.548 1.00 22.36 121 GLY A O 1
ATOM 946 N N . ASN A 1 122 ? 28.642 57.413 69.804 1.00 21.71 122 ASN A N 1
ATOM 947 C CA . ASN A 1 122 ? 28.317 55.978 69.892 1.00 21.31 122 ASN A CA 1
ATOM 948 C C . ASN A 1 122 ? 26.897 55.585 69.483 1.00 21.39 122 ASN A C 1
ATOM 949 O O . ASN A 1 122 ? 26.710 54.579 68.804 1.00 21.45 122 ASN A O 1
ATOM 954 N N . HIS A 1 123 ? 25.907 56.345 69.936 1.00 21.94 123 HIS A N 1
ATOM 955 C CA . HIS A 1 123 ? 24.521 56.019 69.629 1.00 22.39 123 HIS A CA 1
ATOM 956 C C . HIS A 1 123 ? 24.305 55.941 68.142 1.00 22.20 123 HIS A C 1
ATOM 957 O O . HIS A 1 123 ? 23.791 54.930 67.633 1.00 22.56 123 HIS A O 1
ATOM 964 N N . GLY A 1 124 ? 24.739 56.981 67.431 1.00 21.94 124 GLY A N 1
ATOM 965 C CA . GLY A 1 124 ? 24.627 57.048 65.972 1.00 22.00 124 GLY A CA 1
ATOM 966 C C . GLY A 1 124 ? 25.379 55.980 65.223 1.00 21.46 124 GLY A C 1
ATOM 967 O O . GLY A 1 124 ? 24.907 55.509 64.201 1.00 21.96 124 GLY A O 1
ATOM 968 N N . ARG A 1 125 ? 26.557 55.607 65.720 1.00 21.03 125 ARG A N 1
ATOM 969 C CA . ARG A 1 125 ? 27.318 54.499 65.150 1.00 20.83 125 ARG A CA 1
ATOM 970 C C . ARG A 1 125 ? 26.605 53.161 65.326 1.00 21.10 125 ARG A C 1
ATOM 971 O O . ARG A 1 125 ? 26.664 52.308 64.425 1.00 21.57 125 ARG A O 1
ATOM 979 N N . GLY A 1 126 ? 25.968 52.960 66.482 1.00 21.02 126 GLY A N 1
ATOM 980 C CA . GLY A 1 126 ? 25.141 51.768 66.702 1.00 21.80 126 GLY A CA 1
ATOM 981 C C . GLY A 1 126 ? 23.963 51.731 65.703 1.00 22.11 126 GLY A C 1
ATOM 982 O O . GLY A 1 126 ? 23.653 50.690 65.108 1.00 22.83 126 GLY A O 1
ATOM 983 N N . VAL A 1 127 ? 23.336 52.879 65.484 1.00 22.09 127 VAL A N 1
ATOM 984 C CA . VAL A 1 127 ? 22.184 52.966 64.575 1.00 22.88 127 VAL A CA 1
ATOM 985 C C . VAL A 1 127 ? 22.660 52.682 63.137 1.00 23.19 127 VAL A C 1
ATOM 986 O O . VAL A 1 127 ? 22.076 51.862 62.413 1.00 23.89 127 VAL A O 1
ATOM 990 N N . ALA A 1 128 ? 23.753 53.341 62.752 1.00 22.89 128 ALA A N 1
ATOM 991 C CA . ALA A 1 128 ? 24.344 53.156 61.415 1.00 23.51 128 ALA A CA 1
ATOM 992 C C . ALA A 1 128 ? 24.704 51.689 61.162 1.00 23.83 128 ALA A C 1
ATOM 993 O O . ALA A 1 128 ? 24.417 51.145 60.094 1.00 25.11 128 ALA A O 1
ATOM 995 N N . TRP A 1 129 ? 25.331 51.056 62.145 1.00 23.19 129 TRP A N 1
ATOM 996 C CA . TRP A 1 129 ? 25.751 49.649 62.030 1.00 23.92 129 TRP A CA 1
ATOM 997 C C . TRP A 1 129 ? 24.572 48.743 61.791 1.00 24.86 129 TRP A C 1
ATOM 998 O O . TRP A 1 129 ? 24.639 47.822 60.960 1.00 26.24 129 TRP A O 1
ATOM 1009 N N . ALA A 1 130 ? 23.485 48.995 62.517 1.00 24.65 130 ALA A N 1
ATOM 1010 C CA . ALA A 1 130 ? 22.290 48.160 62.445 1.00 25.94 130 ALA A CA 1
ATOM 1011 C C . ALA A 1 130 ? 21.587 48.330 61.112 1.00 26.92 130 ALA A C 1
ATOM 1012 O O . ALA A 1 130 ? 21.194 47.350 60.505 1.00 28.04 130 ALA A O 1
ATOM 1014 N N . ALA A 1 131 ? 21.468 49.574 60.653 1.00 26.75 131 ALA A N 1
ATOM 1015 C CA . ALA A 1 131 ? 20.852 49.863 59.372 1.00 28.03 131 ALA A CA 1
ATOM 1016 C C . ALA A 1 131 ? 21.632 49.152 58.271 1.00 29.10 131 ALA A C 1
ATOM 1017 O O . ALA A 1 131 ? 21.042 48.440 57.439 1.00 30.48 131 ALA A O 1
ATOM 1019 N N . GLN A 1 132 ? 22.953 49.290 58.297 1.00 28.72 132 GLN A N 1
ATOM 1020 C CA . GLN A 1 132 ? 23.802 48.589 57.327 1.00 30.13 132 GLN A CA 1
ATOM 1021 C C . GLN A 1 132 ? 23.613 47.052 57.334 1.00 31.12 132 GLN A C 1
ATOM 1022 O O . GLN A 1 132 ? 23.472 46.420 56.264 1.00 32.68 132 GLN A O 1
ATOM 1028 N N . GLN A 1 133 ? 23.635 46.464 58.529 1.00 30.19 133 GLN A N 1
ATOM 1029 C CA . GLN A 1 133 ? 23.419 45.021 58.709 1.00 31.67 133 GLN A CA 1
ATOM 1030 C C . GLN A 1 133 ? 22.044 44.557 58.208 1.00 33.07 133 GLN A C 1
ATOM 1031 O O . GLN A 1 133 ? 21.906 43.443 57.677 1.00 34.89 133 GLN A O 1
ATOM 1037 N N . LEU A 1 134 ? 21.032 45.409 58.383 1.00 32.34 134 LEU A N 1
ATOM 1038 C CA . LEU A 1 134 ? 19.649 45.036 58.051 1.00 33.97 134 LEU A CA 1
ATOM 1039 C C . LEU A 1 134 ? 19.133 45.622 56.728 1.00 34.99 134 LEU A C 1
ATOM 1040 O O . LEU A 1 134 ? 17.941 45.542 56.407 1.00 35.87 134 LEU A O 1
ATOM 1045 N N . GLY A 1 135 ? 20.059 46.171 55.944 1.00 34.94 135 GLY A N 1
ATOM 1046 C CA . GLY A 1 135 ? 19.757 46.622 54.590 1.00 36.82 135 GLY A CA 1
ATOM 1047 C C . GLY A 1 135 ? 18.893 47.866 54.548 1.00 36.74 135 GLY A C 1
ATOM 1048 O O . GLY A 1 135 ? 18.222 48.126 53.546 1.00 38.26 135 GLY A O 1
ATOM 1049 N N . GLN A 1 136 ? 18.906 48.633 55.634 1.00 34.93 136 GLN A N 1
ATOM 1050 C CA . GLN A 1 136 ? 18.103 49.855 55.711 1.00 35.03 136 GLN A CA 1
ATOM 1051 C C . GLN A 1 136 ? 19.023 51.063 55.554 1.00 34.29 136 GLN A C 1
ATOM 1052 O O . GLN A 1 136 ? 20.232 50.903 55.436 1.00 33.98 136 GLN A O 1
ATOM 1058 N N . ASN A 1 137 ? 18.439 52.260 55.518 1.00 34.57 137 ASN A N 1
ATOM 1059 C CA . ASN A 1 137 ? 19.211 53.499 55.402 1.00 34.07 137 ASN A CA 1
ATOM 1060 C C . ASN A 1 137 ? 19.354 54.182 56.767 1.00 32.26 137 ASN A C 1
ATOM 1061 O O . ASN A 1 137 ? 18.490 54.009 57.637 1.00 31.87 137 ASN A O 1
ATOM 1066 N N . ALA A 1 138 ? 20.443 54.935 56.953 1.00 31.01 138 ALA A N 1
ATOM 1067 C CA . ALA A 1 138 ? 20.617 55.779 58.134 1.00 29.80 138 ALA A CA 1
ATOM 1068 C C . ALA A 1 138 ? 21.140 57.156 57.729 1.00 30.22 138 ALA A C 1
ATOM 1069 O O . ALA A 1 138 ? 22.000 57.290 56.848 1.00 30.94 138 ALA A O 1
ATOM 1071 N N . VAL A 1 139 ? 20.608 58.173 58.382 1.00 30.39 139 VAL A N 1
ATOM 1072 C CA . VAL A 1 139 ? 21.027 59.552 58.189 1.00 31.08 139 VAL A CA 1
ATOM 1073 C C . VAL A 1 139 ? 21.365 60.053 59.599 1.00 30.18 139 VAL A C 1
ATOM 1074 O O . VAL A 1 139 ? 20.471 60.223 60.432 1.00 30.24 139 VAL A O 1
ATOM 1078 N N . ILE A 1 140 ? 22.656 60.246 59.865 1.00 29.70 140 ILE A N 1
ATOM 1079 C CA . ILE A 1 140 ? 23.138 60.621 61.198 1.00 29.04 140 ILE A CA 1
ATOM 1080 C C . ILE A 1 140 ? 23.609 62.079 61.262 1.00 30.23 140 ILE A C 1
ATOM 1081 O O . ILE A 1 140 ? 24.465 62.499 60.482 1.00 31.17 140 ILE A O 1
ATOM 1086 N N . TYR A 1 141 ? 23.067 62.834 62.209 1.00 30.68 141 TYR A N 1
ATOM 1087 C CA . TYR A 1 141 ? 23.455 64.229 62.414 1.00 31.78 141 TYR A CA 1
ATOM 1088 C C . TYR A 1 141 ? 24.359 64.323 63.631 1.00 30.78 141 TYR A C 1
ATOM 1089 O O . TYR A 1 141 ? 24.076 63.702 64.665 1.00 29.34 141 TYR A O 1
ATOM 1098 N N . MET A 1 142 ? 25.434 65.097 63.498 1.00 30.96 142 MET A N 1
ATOM 1099 C CA . MET A 1 142 ? 26.373 65.317 64.581 1.00 30.69 142 MET A CA 1
ATOM 1100 C C . MET A 1 142 ? 26.576 66.816 64.777 1.00 32.74 142 MET A C 1
ATOM 1101 O O . MET A 1 142 ? 26.603 67.573 63.803 1.00 34.20 142 MET A O 1
ATOM 1106 N N . PRO A 1 143 ? 26.697 67.255 66.041 1.00 33.32 143 PRO A N 1
ATOM 1107 C CA . PRO A 1 143 ? 26.850 68.686 66.326 1.00 35.86 143 PRO A CA 1
ATOM 1108 C C . PRO A 1 143 ? 28.248 69.238 66.028 1.00 36.84 143 PRO A C 1
ATOM 1109 O O . PRO A 1 143 ? 29.222 68.476 65.926 1.00 35.20 143 PRO A O 1
ATOM 1113 N N . LYS A 1 144 ? 28.329 70.564 65.919 1.00 39.63 144 LYS A N 1
ATOM 1114 C CA . LYS A 1 144 ? 29.595 71.277 65.749 1.00 41.54 144 LYS A CA 1
ATOM 1115 C C . LYS A 1 144 ? 30.650 70.794 66.749 1.00 40.57 144 LYS A C 1
ATOM 1116 O O . LYS A 1 144 ? 30.348 70.606 67.924 1.00 40.29 144 LYS A O 1
ATOM 1122 N N . GLY A 1 145 ? 31.876 70.588 66.267 1.00 40.84 145 GLY A N 1
ATOM 1123 C CA . GLY A 1 145 ? 33.004 70.177 67.118 1.00 40.39 145 GLY A CA 1
ATOM 1124 C C . GLY A 1 145 ? 33.234 68.670 67.176 1.00 37.72 145 GLY A C 1
ATOM 1125 O O . GLY A 1 145 ? 34.237 68.202 67.745 1.00 37.22 145 GLY A O 1
ATOM 1126 N N . SER A 1 146 ? 32.308 67.911 66.589 1.00 35.55 146 SER A N 1
ATOM 1127 C CA . SER A 1 146 ? 32.387 66.450 66.568 1.00 33.00 146 SER A CA 1
ATOM 1128 C C . SER A 1 146 ? 33.673 65.938 65.908 1.00 32.80 146 SER A C 1
ATOM 1129 O O . SER A 1 146 ? 34.024 66.373 64.811 1.00 34.00 146 SER A O 1
ATOM 1132 N N . ALA A 1 147 ? 34.361 65.015 66.580 1.00 31.54 147 ALA A N 1
ATOM 1133 C CA . ALA A 1 147 ? 35.585 64.394 66.053 1.00 31.26 147 ALA A CA 1
ATOM 1134 C C . ALA A 1 147 ? 35.439 63.772 64.640 1.00 30.88 147 ALA A C 1
ATOM 1135 O O . ALA A 1 147 ? 34.479 63.040 64.361 1.00 29.35 147 ALA A O 1
ATOM 1137 N N . GLN A 1 148 ? 36.392 64.066 63.752 1.00 32.24 148 GLN A N 1
ATOM 1138 C CA . GLN A 1 148 ? 36.357 63.533 62.384 1.00 32.43 148 GLN A CA 1
ATOM 1139 C C . GLN A 1 148 ? 36.380 62.003 62.331 1.00 30.70 148 GLN A C 1
ATOM 1140 O O . GLN A 1 148 ? 35.724 61.400 61.479 1.00 30.13 148 GLN A O 1
ATOM 1146 N N . GLU A 1 149 ? 37.156 61.386 63.224 1.00 29.93 149 GLU A N 1
ATOM 1147 C CA . GLU A 1 149 ? 37.186 59.928 63.353 1.00 28.80 149 GLU A CA 1
ATOM 1148 C C . GLU A 1 149 ? 35.796 59.343 63.620 1.00 27.08 149 GLU A C 1
ATOM 1149 O O . GLU A 1 149 ? 35.461 58.285 63.117 1.00 26.89 149 GLU A O 1
ATOM 1155 N N . ARG A 1 150 ? 35.006 60.024 64.437 1.00 26.58 150 ARG A N 1
ATOM 1156 C CA . ARG A 1 150 ? 33.654 59.570 64.759 1.00 25.53 150 ARG A CA 1
ATOM 1157 C C . ARG A 1 150 ? 32.727 59.698 63.558 1.00 25.75 150 ARG A C 1
ATOM 1158 O O . ARG A 1 150 ? 31.886 58.820 63.309 1.00 25.22 150 ARG A O 1
ATOM 1166 N N . VAL A 1 151 ? 32.904 60.785 62.818 1.00 26.74 151 VAL A N 1
ATOM 1167 C CA . VAL A 1 151 ? 32.172 61.014 61.578 1.00 27.45 151 VAL A CA 1
ATOM 1168 C C . VAL A 1 151 ? 32.489 59.895 60.585 1.00 27.37 151 VAL A C 1
ATOM 1169 O O . VAL A 1 151 ? 31.578 59.237 60.078 1.00 26.82 151 VAL A O 1
ATOM 1173 N N . ASP A 1 152 ? 33.784 59.664 60.362 1.00 27.90 152 ASP A N 1
ATOM 1174 C CA . ASP A 1 152 ? 34.267 58.644 59.430 1.00 28.47 152 ASP A CA 1
ATOM 1175 C C . ASP A 1 152 ? 33.788 57.251 59.801 1.00 27.28 152 ASP A C 1
ATOM 1176 O O . ASP A 1 152 ? 33.498 56.456 58.908 1.00 27.54 152 ASP A O 1
ATOM 1181 N N . ALA A 1 153 ? 33.700 56.961 61.105 1.00 26.10 153 ALA A N 1
ATOM 1182 C CA . ALA A 1 153 ? 33.244 55.644 61.575 1.00 25.72 153 ALA A CA 1
ATOM 1183 C C . ALA A 1 153 ? 31.809 55.388 61.114 1.00 25.23 153 ALA A C 1
ATOM 1184 O O . ALA A 1 153 ? 31.430 54.262 60.795 1.00 25.39 153 ALA A O 1
ATOM 1186 N N . ILE A 1 154 ? 31.017 56.451 61.093 1.00 25.35 154 ILE A N 1
ATOM 1187 C CA . ILE A 1 154 ? 29.603 56.374 60.688 1.00 25.40 154 ILE A CA 1
ATOM 1188 C C . ILE A 1 154 ? 29.518 56.281 59.153 1.00 26.80 154 ILE A C 1
ATOM 1189 O O . ILE A 1 154 ? 28.779 55.444 58.601 1.00 27.24 154 ILE A O 1
ATOM 1194 N N . LEU A 1 155 ? 30.306 57.107 58.465 1.00 27.93 155 LEU A N 1
ATOM 1195 C CA . LEU A 1 155 ? 30.395 57.065 57.006 1.00 29.76 155 LEU A CA 1
ATOM 1196 C C . LEU A 1 155 ? 30.833 55.681 56.520 1.00 30.45 155 LEU A C 1
ATOM 1197 O O . LEU A 1 155 ? 30.312 55.172 55.536 1.00 31.57 155 LEU A O 1
ATOM 1202 N N . ASN A 1 156 ? 31.779 55.073 57.227 1.00 30.16 156 ASN A N 1
ATOM 1203 C CA . ASN A 1 156 ? 32.278 53.731 56.895 1.00 30.97 156 ASN A CA 1
ATOM 1204 C C . ASN A 1 156 ? 31.256 52.603 57.089 1.00 30.35 156 ASN A C 1
ATOM 1205 O O . ASN A 1 156 ? 31.489 51.460 56.679 1.00 30.94 156 ASN A O 1
ATOM 1210 N N . LEU A 1 157 ? 30.124 52.937 57.703 1.00 28.99 157 LEU A N 1
ATOM 1211 C CA . LEU A 1 157 ? 29.012 52.002 57.840 1.00 29.06 157 LEU A CA 1
ATOM 1212 C C . LEU A 1 157 ? 27.909 52.225 56.776 1.00 30.34 157 LEU A C 1
ATOM 1213 O O . LEU A 1 157 ? 26.827 51.638 56.850 1.00 31.13 157 LEU A O 1
ATOM 1218 N N . GLY A 1 158 ? 28.181 53.061 55.779 1.00 31.20 158 GLY A N 1
ATOM 1219 C CA . GLY A 1 158 ? 27.223 53.263 54.678 1.00 32.91 158 GLY A CA 1
ATOM 1220 C C . GLY A 1 158 ? 26.105 54.254 54.997 1.00 32.51 158 GLY A C 1
ATOM 1221 O O . GLY A 1 158 ? 25.198 54.453 54.191 1.00 33.93 158 GLY A O 1
ATOM 1222 N N . ALA A 1 159 ? 26.181 54.882 56.163 1.00 31.11 159 ALA A N 1
ATOM 1223 C CA . ALA A 1 159 ? 25.246 55.929 56.561 1.00 31.40 159 ALA A CA 1
ATOM 1224 C C . ALA A 1 159 ? 25.675 57.294 56.023 1.00 32.44 159 ALA A C 1
ATOM 1225 O O . ALA A 1 159 ? 26.858 57.541 55.784 1.00 33.05 159 ALA A O 1
ATOM 1227 N N . GLU A 1 160 ? 24.704 58.170 55.810 1.00 33.72 160 GLU A N 1
ATOM 1228 C CA . GLU A 1 160 ? 24.996 59.576 55.608 1.00 35.34 160 GLU A CA 1
ATOM 1229 C C . GLU A 1 160 ? 25.319 60.165 56.976 1.00 33.86 160 GLU A C 1
ATOM 1230 O O . GLU A 1 160 ? 24.774 59.725 57.999 1.00 32.37 160 GLU A O 1
ATOM 1236 N N . CYS A 1 161 ? 26.224 61.134 57.001 1.00 34.12 161 CYS A N 1
ATOM 1237 C CA . CYS A 1 161 ? 26.571 61.799 58.252 1.00 33.45 161 CYS A CA 1
ATOM 1238 C C . CYS A 1 161 ? 26.818 63.270 57.985 1.00 35.44 161 CYS A C 1
ATOM 1239 O O . CYS A 1 161 ? 27.632 63.627 57.138 1.00 37.33 161 CYS A O 1
ATOM 1242 N N . ILE A 1 162 ? 26.087 64.124 58.684 1.00 36.44 162 ILE A N 1
ATOM 1243 C CA . ILE A 1 162 ? 26.223 65.560 58.482 1.00 38.94 162 ILE A CA 1
ATOM 1244 C C . ILE A 1 162 ? 26.602 66.207 59.803 1.00 38.45 162 ILE A C 1
ATOM 1245 O O . ILE A 1 162 ? 25.941 65.988 60.829 1.00 37.31 162 ILE A O 1
ATOM 1250 N N . VAL A 1 163 ? 27.687 66.974 59.776 1.00 38.61 163 VAL A N 1
ATOM 1251 C CA . VAL A 1 163 ? 28.100 67.725 60.944 1.00 38.16 163 VAL A CA 1
ATOM 1252 C C . VAL A 1 163 ? 27.504 69.132 60.811 1.00 40.27 163 VAL A C 1
ATOM 1253 O O . VAL A 1 163 ? 27.777 69.833 59.840 1.00 42.27 163 VAL A O 1
ATOM 1257 N N . THR A 1 164 ? 26.689 69.526 61.784 1.00 39.76 164 THR A N 1
ATOM 1258 C CA . THR A 1 164 ? 26.009 70.824 61.755 1.00 42.16 164 THR A CA 1
ATOM 1259 C C . THR A 1 164 ? 26.909 71.931 62.326 1.00 43.67 164 THR A C 1
ATOM 1260 O O . THR A 1 164 ? 27.995 71.655 62.855 1.00 42.70 164 THR A O 1
ATOM 1264 N N . ASP A 1 165 ? 26.446 73.175 62.220 1.00 46.23 165 ASP A N 1
ATOM 1265 C CA . ASP A 1 165 ? 27.090 74.316 62.885 1.00 48.47 165 ASP A CA 1
ATOM 1266 C C . ASP A 1 165 ? 26.412 74.612 64.227 1.00 48.73 165 ASP A C 1
ATOM 1267 O O . ASP A 1 165 ? 26.561 75.698 64.768 1.00 51.26 165 ASP A O 1
ATOM 1269 N N . MET A 1 166 ? 25.665 73.640 64.747 1.00 46.64 166 MET A N 1
ATOM 1270 C CA . MET A 1 166 ? 24.829 73.828 65.936 1.00 47.51 166 MET A CA 1
ATOM 1271 C C . MET A 1 166 ? 25.211 72.836 67.015 1.00 45.03 166 MET A C 1
ATOM 1272 O O . MET A 1 166 ? 25.895 71.863 66.727 1.00 42.48 166 MET A O 1
ATOM 1277 N N . ASN A 1 167 ? 24.761 73.063 68.249 1.00 46.12 167 ASN A N 1
ATOM 1278 C CA . ASN A 1 167 ? 25.108 72.144 69.336 1.00 44.65 167 ASN A CA 1
ATOM 1279 C C . ASN A 1 167 ? 24.262 70.876 69.308 1.00 42.45 167 ASN A C 1
ATOM 1280 O O . ASN A 1 167 ? 23.420 70.713 68.425 1.00 41.82 167 ASN A O 1
ATOM 1285 N N . TYR A 1 168 ? 24.493 69.979 70.267 1.00 41.20 168 TYR A N 1
ATOM 1286 C CA . TYR A 1 168 ? 23.734 68.722 70.338 1.00 39.63 168 TYR A CA 1
ATOM 1287 C C . TYR A 1 168 ? 22.211 68.920 70.308 1.00 40.73 168 TYR A C 1
ATOM 1288 O O . TYR A 1 168 ? 21.531 68.325 69.470 1.00 39.26 168 TYR A O 1
ATOM 1297 N N . ASP A 1 169 ? 21.681 69.766 71.196 1.00 42.85 169 ASP A N 1
ATOM 1298 C CA . ASP A 1 169 ? 20.222 69.933 71.314 1.00 44.46 169 ASP A CA 1
ATOM 1299 C C . ASP A 1 169 ? 19.539 70.517 70.073 1.00 44.91 169 ASP A C 1
ATOM 1300 O O . ASP A 1 169 ? 18.479 70.032 69.652 1.00 44.55 169 ASP A O 1
ATOM 1305 N N . ASP A 1 170 ? 20.151 71.547 69.492 1.00 45.41 170 ASP A N 1
ATOM 1306 C CA . ASP A 1 170 ? 19.650 72.146 68.257 1.00 46.12 170 ASP A CA 1
ATOM 1307 C C . ASP A 1 170 ? 19.798 71.186 67.066 1.00 43.46 170 ASP A C 1
ATOM 1308 O O . ASP A 1 170 ? 19.058 71.282 66.091 1.00 44.00 170 ASP A O 1
ATOM 1313 N N . THR A 1 171 ? 20.752 70.262 67.159 1.00 40.45 171 THR A N 1
ATOM 1314 C CA . THR A 1 171 ? 20.932 69.261 66.116 1.00 38.34 171 THR A CA 1
ATOM 1315 C C . THR A 1 171 ? 19.821 68.191 66.176 1.00 37.53 171 THR A C 1
ATOM 1316 O O . THR A 1 171 ? 19.282 67.785 65.134 1.00 37.21 171 THR A O 1
ATOM 1320 N N . VAL A 1 172 ? 19.463 67.759 67.389 1.00 37.19 172 VAL A N 1
ATOM 1321 C CA . VAL A 1 172 ? 18.319 66.842 67.582 1.00 37.00 172 VAL A CA 1
ATOM 1322 C C . VAL A 1 172 ? 17.030 67.400 66.962 1.00 39.08 172 VAL A C 1
ATOM 1323 O O . VAL A 1 172 ? 16.322 66.684 66.245 1.00 38.73 172 VAL A O 1
ATOM 1327 N N . ARG A 1 173 ? 16.743 68.677 67.224 1.00 41.38 173 ARG A N 1
ATOM 1328 C CA . ARG A 1 173 ? 15.547 69.330 66.660 1.00 44.12 173 ARG A CA 1
ATOM 1329 C C . ARG A 1 173 ? 15.574 69.304 65.127 1.00 44.07 173 ARG A C 1
ATOM 1330 O O . ARG A 1 173 ? 14.562 69.054 64.484 1.00 44.80 173 ARG A O 1
ATOM 1332 N N . LEU A 1 174 ? 16.754 69.545 64.560 1.00 43.43 174 LEU A N 1
ATOM 1333 C CA . LEU A 1 174 ? 16.960 69.480 63.119 1.00 43.65 174 LEU A CA 1
ATOM 1334 C C . LEU A 1 174 ? 16.684 68.073 62.575 1.00 41.81 174 LEU A C 1
ATOM 1335 O O . LEU A 1 174 ? 16.008 67.940 61.554 1.00 42.43 174 LEU A O 1
ATOM 1340 N N . THR A 1 175 ? 17.198 67.042 63.266 1.00 39.73 175 THR A N 1
ATOM 1341 C CA . THR A 1 175 ? 16.929 65.631 62.923 1.00 38.32 175 THR A CA 1
ATOM 1342 C C . THR A 1 175 ? 15.409 65.420 62.879 1.00 40.17 175 THR A C 1
ATOM 1343 O O . THR A 1 175 ? 14.871 64.937 61.881 1.00 40.40 175 THR A O 1
ATOM 1347 N N . MET A 1 176 ? 14.723 65.827 63.946 1.00 41.72 176 MET A N 1
ATOM 1348 C CA . MET A 1 176 ? 13.263 65.708 64.023 1.00 43.96 176 MET A CA 1
ATOM 1349 C C . MET A 1 176 ? 12.524 66.419 62.892 1.00 46.06 176 MET A C 1
ATOM 1350 O O . MET A 1 176 ? 11.657 65.810 62.269 1.00 46.43 176 MET A O 1
ATOM 1355 N N . GLN A 1 177 ? 12.877 67.681 62.624 1.00 47.55 177 GLN A N 1
ATOM 1356 C CA . GLN A 1 177 ? 12.238 68.468 61.551 1.00 50.31 177 GLN A CA 1
ATOM 1357 C C . GLN A 1 177 ? 12.408 67.762 60.210 1.00 49.20 177 GLN A C 1
ATOM 1358 O O . GLN A 1 177 ? 11.429 67.494 59.521 1.00 49.98 177 GLN A O 1
ATOM 1364 N N . HIS A 1 178 ? 13.659 67.445 59.868 1.00 46.84 178 HIS A N 1
ATOM 1365 C CA . HIS A 1 178 ? 13.969 66.730 58.616 1.00 46.33 178 HIS A CA 1
ATOM 1366 C C . HIS A 1 178 ? 13.311 65.385 58.491 1.00 45.20 178 HIS A C 1
ATOM 1367 O O . HIS A 1 178 ? 12.851 65.025 57.406 1.00 46.15 178 HIS A O 1
ATOM 1374 N N . ALA A 1 179 ? 13.237 64.643 59.595 1.00 43.56 179 ALA A N 1
ATOM 1375 C CA . ALA A 1 179 ? 12.596 63.326 59.589 1.00 43.14 179 ALA A CA 1
ATOM 1376 C C . ALA A 1 179 ? 11.102 63.422 59.286 1.00 46.01 179 ALA A C 1
ATOM 1377 O O . ALA A 1 179 ? 10.574 62.642 58.485 1.00 46.47 179 ALA A O 1
ATOM 1379 N N . GLN A 1 180 ? 10.432 64.386 59.920 1.00 48.07 180 GLN A N 1
ATOM 1380 C CA . GLN A 1 180 ? 9.003 64.645 59.696 1.00 51.15 180 GLN A CA 1
ATOM 1381 C C . GLN A 1 180 ? 8.749 65.039 58.240 1.00 53.24 180 GLN A C 1
ATOM 1382 O O . GLN A 1 180 ? 7.768 64.614 57.625 1.00 54.75 180 GLN A O 1
ATOM 1388 N N . GLN A 1 181 ? 9.655 65.857 57.713 1.00 53.37 181 GLN A N 1
ATOM 1389 C CA . GLN A 1 181 ? 9.601 66.375 56.356 1.00 55.60 181 GLN A CA 1
ATOM 1390 C C . GLN A 1 181 ? 9.791 65.267 55.310 1.00 54.78 181 GLN A C 1
ATOM 1391 O O . GLN A 1 181 ? 9.099 65.245 54.289 1.00 56.73 181 GLN A O 1
ATOM 1397 N N . HIS A 1 182 ? 10.705 64.337 55.576 1.00 51.77 182 HIS A N 1
ATOM 1398 C CA . HIS A 1 182 ? 11.052 63.311 54.588 1.00 51.32 182 HIS A CA 1
ATOM 1399 C C . HIS A 1 182 ? 10.522 61.933 54.915 1.00 50.30 182 HIS A C 1
ATOM 1400 O O . HIS A 1 182 ? 10.828 60.963 54.212 1.00 50.18 182 HIS A O 1
ATOM 1407 N N . GLY A 1 183 ? 9.715 61.832 55.969 1.00 50.09 183 GLY A N 1
ATOM 1408 C CA . GLY A 1 183 ? 9.164 60.551 56.408 1.00 49.08 183 GLY A CA 1
ATOM 1409 C C . GLY A 1 183 ? 10.222 59.589 56.938 1.00 46.05 183 GLY A C 1
ATOM 1410 O O . GLY A 1 183 ? 10.197 58.396 56.631 1.00 45.56 183 GLY A O 1
ATOM 1411 N N . TRP A 1 184 ? 11.168 60.094 57.726 1.00 43.93 184 TRP A N 1
ATOM 1412 C CA . TRP A 1 184 ? 12.156 59.204 58.329 1.00 41.22 184 TRP A CA 1
ATOM 1413 C C . TRP A 1 184 ? 11.676 58.759 59.671 1.00 40.52 184 TRP A C 1
ATOM 1414 O O . TRP A 1 184 ? 10.797 59.384 60.274 1.00 41.71 184 TRP A O 1
ATOM 1425 N N . GLU A 1 185 ? 12.268 57.665 60.135 1.00 38.67 185 GLU A N 1
ATOM 1426 C CA . GLU A 1 185 ? 12.001 57.114 61.442 1.00 38.22 185 GLU A CA 1
ATOM 1427 C C . GLU A 1 185 ? 13.054 57.619 62.453 1.00 36.02 185 GLU A C 1
ATOM 1428 O O . GLU A 1 185 ? 14.199 57.178 62.438 1.00 33.85 185 GLU A O 1
ATOM 1434 N N . VAL A 1 186 ? 12.661 58.541 63.326 1.00 36.49 186 VAL A N 1
ATOM 1435 C CA . VAL A 1 186 ? 13.550 59.022 64.390 1.00 35.30 186 VAL A CA 1
ATOM 1436 C C . VAL A 1 186 ? 13.946 57.898 65.363 1.00 33.94 186 VAL A C 1
ATOM 1437 O O . VAL A 1 186 ? 13.072 57.216 65.930 1.00 34.88 186 VAL A O 1
ATOM 1441 N N . VAL A 1 187 ? 15.257 57.717 65.552 1.00 34.67 187 VAL A N 1
ATOM 1442 C CA . VAL A 1 187 ? 15.776 56.770 66.545 1.00 32.42 187 VAL A CA 1
ATOM 1443 C C . VAL A 1 187 ? 16.738 57.471 67.510 1.00 31.85 187 VAL A C 1
ATOM 1444 O O . VAL A 1 187 ? 17.955 57.470 67.300 1.00 31.21 187 VAL A O 1
ATOM 1448 N N . GLN A 1 188 ? 16.187 58.105 68.541 1.00 32.25 188 GLN A N 1
ATOM 1449 C CA . GLN A 1 188 ? 17.005 58.657 69.625 1.00 32.09 188 GLN A CA 1
ATOM 1450 C C . GLN A 1 188 ? 16.970 57.741 70.822 1.00 30.84 188 GLN A C 1
ATOM 1451 O O . GLN A 1 188 ? 15.979 57.032 71.044 1.00 30.77 188 GLN A O 1
ATOM 1457 N N . ASP A 1 189 ? 18.034 57.801 71.621 1.00 30.32 189 ASP A N 1
ATOM 1458 C CA . ASP A 1 189 ? 18.130 57.041 72.864 1.00 29.71 189 ASP A CA 1
ATOM 1459 C C . ASP A 1 189 ? 17.574 57.798 74.068 1.00 30.90 189 ASP A C 1
ATOM 1460 O O . ASP A 1 189 ? 18.035 57.627 75.206 1.00 31.43 189 ASP A O 1
ATOM 1465 N N . THR A 1 190 ? 16.631 58.687 73.826 1.00 32.32 190 THR A N 1
ATOM 1466 C CA . THR A 1 190 ? 15.927 59.291 74.932 1.00 33.42 190 THR A CA 1
ATOM 1467 C C . THR A 1 190 ? 14.439 59.320 74.613 1.00 34.55 190 THR A C 1
ATOM 1468 O O . THR A 1 190 ? 14.046 59.091 73.465 1.00 34.37 190 THR A O 1
ATOM 1472 N N . ALA A 1 191 ? 13.632 59.582 75.634 1.00 35.23 191 ALA A N 1
ATOM 1473 C CA . ALA A 1 191 ? 12.189 59.623 75.478 1.00 37.01 191 ALA A CA 1
ATOM 1474 C C . ALA A 1 191 ? 11.670 61.039 75.671 1.00 39.39 191 ALA A C 1
ATOM 1475 O O . ALA A 1 191 ? 12.276 61.832 76.380 1.00 40.02 191 ALA A O 1
ATOM 1477 N N . TRP A 1 192 ? 10.552 61.347 75.025 1.00 40.90 192 TRP A N 1
ATOM 1478 C CA . TRP A 1 192 ? 9.803 62.551 75.321 1.00 43.96 192 TRP A CA 1
ATOM 1479 C C . TRP A 1 192 ? 8.355 62.244 75.101 1.00 45.47 192 TRP A C 1
ATOM 1480 O O . TRP A 1 192 ? 8.015 61.142 74.648 1.00 44.33 192 TRP A O 1
ATOM 1491 N N . GLU A 1 193 ? 7.482 63.184 75.441 1.00 48.06 193 GLU A N 1
ATOM 1492 C CA . GLU A 1 193 ? 6.052 62.966 75.287 1.00 49.53 193 GLU A CA 1
ATOM 1493 C C . GLU A 1 193 ? 5.748 62.552 73.861 1.00 49.21 193 GLU A C 1
ATOM 1494 O O . GLU A 1 193 ? 6.045 63.289 72.918 1.00 50.38 193 GLU A O 1
ATOM 1500 N N . GLY A 1 194 ? 5.177 61.363 73.708 1.00 47.90 194 GLY A N 1
ATOM 1501 C CA . GLY A 1 194 ? 4.782 60.863 72.391 1.00 47.68 194 GLY A CA 1
ATOM 1502 C C . GLY A 1 194 ? 5.899 60.089 71.715 1.00 44.98 194 GLY A C 1
ATOM 1503 O O . GLY A 1 194 ? 5.806 59.773 70.529 1.00 44.81 194 GLY A O 1
ATOM 1504 N N . TYR A 1 195 ? 6.954 59.783 72.478 1.00 43.01 195 TYR A N 1
ATOM 1505 C CA . TYR A 1 195 ? 8.101 59.041 71.972 1.00 40.67 195 TYR A CA 1
ATOM 1506 C C . TYR A 1 195 ? 8.744 58.194 73.077 1.00 39.00 195 TYR A C 1
ATOM 1507 O O . TYR A 1 195 ? 9.710 58.618 73.714 1.00 37.95 195 TYR A O 1
ATOM 1516 N N . THR A 1 196 ? 8.208 56.994 73.299 1.00 38.45 196 THR A N 1
ATOM 1517 C CA . THR A 1 196 ? 8.704 56.114 74.364 1.00 36.99 196 THR A CA 1
ATOM 1518 C C . THR A 1 196 ? 9.030 54.693 73.880 1.00 35.50 196 THR A C 1
ATOM 1519 O O . THR A 1 196 ? 9.874 54.018 74.464 1.00 34.08 196 THR A O 1
ATOM 1523 N N . LYS A 1 197 ? 8.353 54.246 72.826 1.00 36.10 197 LYS A N 1
ATOM 1524 C CA . LYS A 1 197 ? 8.482 52.875 72.332 1.00 35.49 197 LYS A CA 1
ATOM 1525 C C . LYS A 1 197 ? 9.937 52.516 71.975 1.00 33.63 197 LYS A C 1
ATOM 1526 O O . LYS A 1 197 ? 10.469 51.497 72.439 1.00 32.92 197 LYS A O 1
ATOM 1532 N N . ILE A 1 198 ? 10.583 53.370 71.187 1.00 33.14 198 ILE A N 1
ATOM 1533 C CA . ILE A 1 198 ? 11.928 53.097 70.685 1.00 31.50 198 ILE A CA 1
ATOM 1534 C C . ILE A 1 198 ? 12.945 53.142 71.833 1.00 30.21 198 ILE A C 1
ATOM 1535 O O . ILE A 1 198 ? 13.719 52.203 72.007 1.00 29.19 198 ILE A O 1
ATOM 1540 N N . PRO A 1 199 ? 12.922 54.214 72.648 1.00 30.57 199 PRO A N 1
ATOM 1541 C CA . PRO A 1 199 ? 13.831 54.254 73.802 1.00 29.45 199 PRO A CA 1
ATOM 1542 C C . PRO A 1 199 ? 13.591 53.158 74.844 1.00 28.82 199 PRO A C 1
ATOM 1543 O O . PRO A 1 199 ? 14.511 52.830 75.576 1.00 27.81 199 PRO A O 1
ATOM 1547 N N . THR A 1 200 ? 12.382 52.594 74.908 1.00 29.55 200 THR A N 1
ATOM 1548 C CA . THR A 1 200 ? 12.117 51.453 75.807 1.00 29.47 200 THR A CA 1
ATOM 1549 C C . THR A 1 200 ? 12.907 50.231 75.336 1.00 28.28 200 THR A C 1
ATOM 1550 O O . THR A 1 200 ? 13.584 49.570 76.135 1.00 27.99 200 THR A O 1
ATOM 1554 N N . TRP A 1 201 ? 12.853 49.957 74.036 1.00 27.99 201 TRP A N 1
ATOM 1555 C CA . TRP A 1 201 ? 13.589 48.827 73.478 1.00 27.27 201 TRP A CA 1
ATOM 1556 C C . TRP A 1 201 ? 15.057 49.067 73.642 1.00 25.89 201 TRP A C 1
ATOM 1557 O O . TRP A 1 201 ? 15.799 48.157 74.009 1.00 25.50 201 TRP A O 1
ATOM 1568 N N . ILE A 1 202 ? 15.491 50.296 73.397 1.00 25.50 202 ILE A N 1
ATOM 1569 C CA . ILE A 1 202 ? 16.918 50.615 73.565 1.00 24.77 202 ILE A CA 1
ATOM 1570 C C . ILE A 1 202 ? 17.390 50.240 74.987 1.00 24.89 202 ILE A C 1
ATOM 1571 O O . ILE A 1 202 ? 18.385 49.527 75.156 1.00 24.49 202 ILE A O 1
ATOM 1576 N N . MET A 1 203 ? 16.662 50.702 76.003 1.00 26.11 203 MET A N 1
ATOM 1577 C CA . MET A 1 203 ? 17.007 50.412 77.403 1.00 26.64 203 MET A CA 1
ATOM 1578 C C . MET A 1 203 ? 16.929 48.932 77.791 1.00 26.72 203 MET A C 1
ATOM 1579 O O . MET A 1 203 ? 17.742 48.429 78.589 1.00 26.44 203 MET A O 1
ATOM 1584 N N . GLN A 1 204 ? 15.918 48.248 77.257 1.00 27.30 204 GLN A N 1
ATOM 1585 C CA . GLN A 1 204 ? 15.851 46.792 77.394 1.00 27.53 204 GLN A CA 1
ATOM 1586 C C . GLN A 1 204 ? 17.067 46.112 76.749 1.00 26.63 204 GLN A C 1
ATOM 1587 O O . GLN A 1 204 ? 17.667 45.232 77.355 1.00 27.02 204 GLN A O 1
ATOM 1593 N N . GLY A 1 205 ? 17.464 46.557 75.558 1.00 25.66 205 GLY A N 1
ATOM 1594 C CA . GLY A 1 205 ? 18.651 46.015 74.897 1.00 25.18 205 GLY A CA 1
ATOM 1595 C C . GLY A 1 205 ? 19.934 46.223 75.687 1.00 24.88 205 GLY A C 1
ATOM 1596 O O . GLY A 1 205 ? 20.784 45.331 75.735 1.00 24.78 205 GLY A O 1
ATOM 1597 N N . TYR A 1 206 ? 20.079 47.391 76.319 1.00 24.54 206 TYR A N 1
ATOM 1598 C CA . TYR A 1 206 ? 21.283 47.685 77.124 1.00 24.55 206 TYR A CA 1
ATOM 1599 C C . TYR A 1 206 ? 21.487 46.676 78.250 1.00 25.50 206 TYR A C 1
ATOM 1600 O O . TYR A 1 206 ? 22.630 46.357 78.625 1.00 25.62 206 TYR A O 1
ATOM 1609 N N . ALA A 1 207 ? 20.377 46.200 78.806 1.00 26.51 207 ALA A N 1
ATOM 1610 C CA . ALA A 1 207 ? 20.429 45.297 79.952 1.00 27.55 207 ALA A CA 1
ATOM 1611 C C . ALA A 1 207 ? 21.111 43.963 79.650 1.00 27.95 207 ALA A C 1
ATOM 1612 O O . ALA A 1 207 ? 21.490 43.229 80.576 1.00 28.94 207 ALA A O 1
ATOM 1614 N N . THR A 1 208 ? 21.275 43.643 78.366 1.00 27.32 208 THR A N 1
ATOM 1615 C CA . THR A 1 208 ? 22.123 42.517 77.979 1.00 27.92 208 THR A CA 1
ATOM 1616 C C . THR A 1 208 ? 23.466 42.558 78.709 1.00 27.85 208 THR A C 1
ATOM 1617 O O . THR A 1 208 ? 23.883 41.545 79.251 1.00 29.45 208 THR A O 1
ATOM 1621 N N . LEU A 1 209 ? 24.122 43.717 78.770 1.00 26.75 209 LEU A N 1
ATOM 1622 C CA . LEU A 1 209 ? 25.432 43.791 79.443 1.00 26.65 209 LEU A CA 1
ATOM 1623 C C . LEU A 1 209 ? 25.326 43.492 80.933 1.00 27.85 209 LEU A C 1
ATOM 1624 O O . LEU A 1 209 ? 26.263 42.943 81.531 1.00 28.90 209 LEU A O 1
ATOM 1629 N N . ALA A 1 210 ? 24.203 43.865 81.535 1.00 28.06 210 ALA A N 1
ATOM 1630 C CA . ALA A 1 210 ? 23.952 43.564 82.935 1.00 29.63 210 ALA A CA 1
ATOM 1631 C C . ALA A 1 210 ? 23.719 42.072 83.132 1.00 31.17 210 ALA A C 1
ATOM 1632 O O . ALA A 1 210 ? 24.257 41.484 84.069 1.00 32.85 210 ALA A O 1
ATOM 1634 N N . ASP A 1 211 ? 22.924 41.467 82.255 1.00 31.15 211 ASP A N 1
ATOM 1635 C CA . ASP A 1 211 ? 22.696 40.016 82.279 1.00 33.04 211 ASP A CA 1
ATOM 1636 C C . ASP A 1 211 ? 24.021 39.246 82.139 1.00 33.85 211 ASP A C 1
ATOM 1637 O O . ASP A 1 211 ? 24.286 38.318 82.909 1.00 35.73 211 ASP A O 1
ATOM 1642 N N . GLU A 1 212 ? 24.847 39.643 81.165 1.00 32.13 212 GLU A N 1
ATOM 1643 C CA . GLU A 1 212 ? 26.189 39.102 81.032 1.00 32.79 212 GLU A CA 1
ATOM 1644 C C . GLU A 1 212 ? 26.998 39.263 82.335 1.00 33.59 212 GLU A C 1
ATOM 1645 O O . GLU A 1 212 ? 27.623 38.313 82.811 1.00 35.58 212 GLU A O 1
ATOM 1651 N N . ALA A 1 213 ? 26.966 40.468 82.904 1.00 32.60 213 ALA A N 1
ATOM 1652 C CA . ALA A 1 213 ? 27.761 40.816 84.093 1.00 33.07 213 ALA A CA 1
ATOM 1653 C C . ALA A 1 213 ? 27.390 40.034 85.343 1.00 35.53 213 ALA A C 1
ATOM 1654 O O . ALA A 1 213 ? 28.273 39.643 86.123 1.00 36.73 213 ALA A O 1
ATOM 1656 N N . VAL A 1 214 ? 26.086 39.840 85.548 1.00 35.99 214 VAL A N 1
ATOM 1657 C CA . VAL A 1 214 ? 25.598 39.037 86.660 1.00 38.59 214 VAL A CA 1
ATOM 1658 C C . VAL A 1 214 ? 26.063 37.590 86.493 1.00 40.75 214 VAL A C 1
ATOM 1659 O O . VAL A 1 214 ? 26.523 36.962 87.457 1.00 43.05 214 VAL A O 1
ATOM 1663 N N . GLU A 1 215 ? 25.953 37.066 85.276 1.00 40.49 215 GLU A N 1
ATOM 1664 C CA . GLU A 1 215 ? 26.459 35.730 84.986 1.00 42.98 215 GLU A CA 1
ATOM 1665 C C . GLU A 1 215 ? 27.959 35.631 85.324 1.00 43.61 215 GLU A C 1
ATOM 1666 O O . GLU A 1 215 ? 28.412 34.648 85.911 1.00 46.08 215 GLU A O 1
ATOM 1672 N N . GLN A 1 216 ? 28.711 36.670 84.977 1.00 41.43 216 GLN A N 1
ATOM 1673 C CA . GLN A 1 216 ? 30.155 36.690 85.215 1.00 41.95 216 GLN A CA 1
ATOM 1674 C C . GLN A 1 216 ? 30.497 36.838 86.704 1.00 43.52 216 GLN A C 1
ATOM 1675 O O . GLN A 1 216 ? 31.475 36.268 87.182 1.00 45.57 216 GLN A O 1
ATOM 1681 N N . MET A 1 217 ? 29.696 37.606 87.430 1.00 43.00 217 MET A N 1
ATOM 1682 C CA . MET A 1 217 ? 29.910 37.750 88.858 1.00 44.99 217 MET A CA 1
ATOM 1683 C C . MET A 1 217 ? 29.587 36.454 89.589 1.00 48.26 217 MET A C 1
ATOM 1684 O O . MET A 1 217 ? 30.286 36.086 90.529 1.00 50.89 217 MET A O 1
ATOM 1689 N N . ARG A 1 218 ? 28.547 35.752 89.143 1.00 48.65 218 ARG A N 1
ATOM 1690 C CA . ARG A 1 218 ? 28.225 34.438 89.701 1.00 52.01 218 ARG A CA 1
ATOM 1691 C C . ARG A 1 218 ? 29.309 33.415 89.401 1.00 54.20 218 ARG A C 1
ATOM 1692 O O . ARG A 1 218 ? 29.689 32.631 90.274 1.00 57.26 218 ARG A O 1
ATOM 1700 N N . GLU A 1 219 ? 29.803 33.431 88.165 1.00 52.83 219 GLU A N 1
ATOM 1701 C CA . GLU A 1 219 ? 30.925 32.589 87.770 1.00 55.02 219 GLU A CA 1
ATOM 1702 C C . GLU A 1 219 ? 32.126 32.857 88.687 1.00 56.15 219 GLU A C 1
ATOM 1703 O O . GLU A 1 219 ? 32.882 31.942 89.013 1.00 59.23 219 GLU A O 1
ATOM 1709 N N . MET A 1 220 ? 32.278 34.112 89.108 1.00 54.49 220 MET A N 1
ATOM 1710 C CA . MET A 1 220 ? 33.363 34.529 89.998 1.00 55.81 220 MET A CA 1
ATOM 1711 C C . MET A 1 220 ? 33.034 34.216 91.459 1.00 58.39 220 MET A C 1
ATOM 1712 O O . MET A 1 220 ? 33.897 34.313 92.335 1.00 59.85 220 MET A O 1
ATOM 1717 N N . GLY A 1 221 ? 31.777 33.862 91.715 1.00 58.65 221 GLY A N 1
ATOM 1718 C CA . GLY A 1 221 ? 31.329 33.528 93.061 1.00 61.23 221 GLY A CA 1
ATOM 1719 C C . GLY A 1 221 ? 31.277 34.744 93.959 1.00 60.13 221 GLY A C 1
ATOM 1720 O O . GLY A 1 221 ? 31.510 34.647 95.151 1.00 62.68 221 GLY A O 1
ATOM 1721 N N . VAL A 1 222 ? 30.965 35.899 93.382 1.00 56.57 222 VAL A N 1
ATOM 1722 C CA . VAL A 1 222 ? 30.897 37.137 94.157 1.00 55.61 222 VAL A CA 1
ATOM 1723 C C . VAL A 1 222 ? 29.519 37.791 94.039 1.00 53.89 222 VAL A C 1
ATOM 1724 O O . VAL A 1 222 ? 28.806 37.570 93.063 1.00 52.64 222 VAL A O 1
ATOM 1728 N N . THR A 1 223 ? 29.163 38.603 95.031 1.00 54.13 223 THR A N 1
ATOM 1729 C CA . THR A 1 223 ? 27.967 39.433 94.967 1.00 52.59 223 THR A CA 1
ATOM 1730 C C . THR A 1 223 ? 28.352 40.913 95.042 1.00 50.54 223 THR A C 1
ATOM 1731 O O . THR A 1 223 ? 29.039 41.335 95.978 1.00 52.18 223 THR A O 1
ATOM 1735 N N . PRO A 1 224 ? 27.917 41.713 94.054 1.00 47.39 224 PRO A N 1
ATOM 1736 C CA . PRO A 1 224 ? 28.166 43.157 94.114 1.00 45.83 224 PRO A CA 1
ATOM 1737 C C . PRO A 1 224 ? 27.445 43.845 95.282 1.00 47.38 224 PRO A C 1
ATOM 1738 O O . PRO A 1 224 ? 26.264 43.577 95.536 1.00 48.10 224 PRO A O 1
ATOM 1742 N N . THR A 1 225 ? 28.158 44.725 95.974 1.00 47.78 225 THR A N 1
ATOM 1743 C CA . THR A 1 225 ? 27.576 45.558 97.025 1.00 49.28 225 THR A CA 1
ATOM 1744 C C . THR A 1 225 ? 27.295 46.933 96.433 1.00 47.22 225 THR A C 1
ATOM 1745 O O . THR A 1 225 ? 26.442 47.667 96.916 1.00 48.02 225 THR A O 1
ATOM 1749 N N . HIS A 1 226 ? 28.035 47.269 95.380 1.00 44.76 226 HIS A N 1
ATOM 1750 C CA . HIS A 1 226 ? 27.987 48.588 94.769 1.00 43.06 226 HIS A CA 1
ATOM 1751 C C . HIS A 1 226 ? 27.946 48.536 93.270 1.00 40.19 226 HIS A C 1
ATOM 1752 O O . HIS A 1 226 ? 28.491 47.610 92.640 1.00 39.34 226 HIS A O 1
ATOM 1759 N N . VAL A 1 227 ? 27.342 49.570 92.685 1.00 38.76 227 VAL A N 1
ATOM 1760 C CA . VAL A 1 227 ? 27.474 49.832 91.246 1.00 35.92 227 VAL A CA 1
ATOM 1761 C C . VAL A 1 227 ? 27.574 51.345 90.962 1.00 35.45 227 VAL A C 1
ATOM 1762 O O . VAL A 1 227 ? 26.775 52.141 91.502 1.00 36.45 227 VAL A O 1
ATOM 1766 N N . LEU A 1 228 ? 28.567 51.737 90.153 1.00 33.96 228 LEU A N 1
ATOM 1767 C CA . LEU A 1 228 ? 28.667 53.101 89.637 1.00 33.32 228 LEU A CA 1
ATOM 1768 C C . LEU A 1 228 ? 28.235 53.108 88.172 1.00 31.39 228 LEU A C 1
ATOM 1769 O O . LEU A 1 228 ? 28.709 52.299 87.370 1.00 30.02 228 LEU A O 1
ATOM 1774 N N . LEU A 1 229 ? 27.297 54.000 87.854 1.00 31.23 229 LEU A N 1
ATOM 1775 C CA . LEU A 1 229 ? 26.719 54.103 86.526 1.00 29.65 229 LEU A CA 1
ATOM 1776 C C . LEU A 1 229 ? 26.829 55.545 86.040 1.00 29.88 229 LEU A C 1
ATOM 1777 O O . LEU A 1 229 ? 26.168 56.437 86.586 1.00 31.38 229 LEU A O 1
ATOM 1782 N N . GLN A 1 230 ? 27.672 55.785 85.042 1.00 28.95 230 GLN A N 1
ATOM 1783 C CA . GLN A 1 230 ? 27.763 57.115 84.425 1.00 29.49 230 GLN A CA 1
ATOM 1784 C C . GLN A 1 230 ? 26.472 57.405 83.650 1.00 29.36 230 GLN A C 1
ATOM 1785 O O . GLN A 1 230 ? 25.914 56.494 83.024 1.00 27.91 230 GLN A O 1
ATOM 1791 N N . ALA A 1 231 ? 25.975 58.644 83.732 1.00 30.68 231 ALA A N 1
ATOM 1792 C CA . ALA A 1 231 ? 24.676 58.958 83.114 1.00 30.99 231 ALA A CA 1
ATOM 1793 C C . ALA A 1 231 ? 24.599 60.253 82.303 1.00 31.68 231 ALA A C 1
ATOM 1794 O O . ALA A 1 231 ? 24.781 61.343 82.834 1.00 33.74 231 ALA A O 1
ATOM 1796 N N . GLY A 1 232 ? 24.295 60.128 81.019 1.00 30.97 232 GLY A N 1
ATOM 1797 C CA . GLY A 1 232 ? 23.982 61.295 80.197 1.00 32.22 232 GLY A CA 1
ATOM 1798 C C . GLY A 1 232 ? 22.537 61.655 80.476 1.00 33.69 232 GLY A C 1
ATOM 1799 O O . GLY A 1 232 ? 22.251 62.374 81.440 1.00 35.61 232 GLY A O 1
ATOM 1800 N N . VAL A 1 233 ? 21.624 61.133 79.655 1.00 33.15 233 VAL A N 1
ATOM 1801 C CA . VAL A 1 233 ? 20.198 61.245 79.961 1.00 34.20 233 VAL A CA 1
ATOM 1802 C C . VAL A 1 233 ? 19.685 60.141 80.914 1.00 33.74 233 VAL A C 1
ATOM 1803 O O . VAL A 1 233 ? 18.559 60.233 81.409 1.00 34.76 233 VAL A O 1
ATOM 1807 N N . GLY A 1 234 ? 20.509 59.121 81.176 1.00 32.27 234 GLY A N 1
ATOM 1808 C CA . GLY A 1 234 ? 20.125 58.009 82.060 1.00 31.83 234 GLY A CA 1
ATOM 1809 C C . GLY A 1 234 ? 19.448 56.804 81.406 1.00 30.71 234 GLY A C 1
ATOM 1810 O O . GLY A 1 234 ? 18.779 56.012 82.095 1.00 31.19 234 GLY A O 1
ATOM 1811 N N . ALA A 1 235 ? 19.614 56.643 80.095 1.00 29.31 235 ALA A N 1
ATOM 1812 C CA . ALA A 1 235 ? 19.095 55.444 79.410 1.00 28.45 235 ALA A CA 1
ATOM 1813 C C . ALA A 1 235 ? 19.842 54.182 79.869 1.00 27.43 235 ALA A C 1
ATOM 1814 O O . ALA A 1 235 ? 19.221 53.238 80.339 1.00 27.72 235 ALA A O 1
ATOM 1816 N N . MET A 1 236 ? 21.172 54.190 79.770 1.00 26.52 236 MET A N 1
ATOM 1817 C CA . MET A 1 236 ? 21.971 53.051 80.223 1.00 26.19 236 MET A CA 1
ATOM 1818 C C . MET A 1 236 ? 21.747 52.776 81.700 1.00 26.93 236 MET A C 1
ATOM 1819 O O . MET A 1 236 ? 21.490 51.639 82.079 1.00 27.18 236 MET A O 1
ATOM 1824 N N . ALA A 1 237 ? 21.854 53.806 82.540 1.00 27.83 237 ALA A N 1
ATOM 1825 C CA . ALA A 1 237 ? 21.727 53.588 83.981 1.00 28.77 237 ALA A CA 1
ATOM 1826 C C . ALA A 1 237 ? 20.352 53.031 84.328 1.00 29.42 237 ALA A C 1
ATOM 1827 O O . ALA A 1 237 ? 20.244 52.112 85.134 1.00 29.89 237 ALA A O 1
ATOM 1829 N N . GLY A 1 238 ? 19.307 53.562 83.703 1.00 29.53 238 GLY A N 1
ATOM 1830 C CA . GLY A 1 238 ? 17.960 53.044 83.934 1.00 30.70 238 GLY A CA 1
ATOM 1831 C C . GLY A 1 238 ? 17.823 51.573 83.545 1.00 30.32 238 GLY A C 1
ATOM 1832 O O . GLY A 1 238 ? 17.338 50.747 84.343 1.00 31.30 238 GLY A O 1
ATOM 1833 N N . GLY A 1 239 ? 18.253 51.235 82.325 1.00 28.91 239 GLY A N 1
ATOM 1834 C CA . GLY A 1 239 ? 18.117 49.860 81.831 1.00 28.56 239 GLY A CA 1
ATOM 1835 C C . GLY A 1 239 ? 18.925 48.888 82.672 1.00 29.12 239 GLY A C 1
ATOM 1836 O O . GLY A 1 239 ? 18.445 47.802 83.043 1.00 30.22 239 GLY A O 1
ATOM 1837 N N . VAL A 1 240 ? 20.141 49.314 83.015 1.00 28.31 240 VAL A N 1
ATOM 1838 C CA . VAL A 1 240 ? 21.089 48.484 83.723 1.00 28.67 240 VAL A CA 1
ATOM 1839 C C . VAL A 1 240 ? 20.728 48.379 85.212 1.00 30.15 240 VAL A C 1
ATOM 1840 O O . VAL A 1 240 ? 20.704 47.278 85.756 1.00 30.89 240 VAL A O 1
ATOM 1844 N N . LEU A 1 241 ? 20.443 49.513 85.857 1.00 30.40 241 LEU A N 1
ATOM 1845 C CA . LEU A 1 241 ? 20.004 49.478 87.237 1.00 32.55 241 LEU A CA 1
ATOM 1846 C C . LEU A 1 241 ? 18.664 48.738 87.366 1.00 33.43 241 LEU A C 1
ATOM 1847 O O . LEU A 1 241 ? 18.487 47.941 88.290 1.00 34.96 241 LEU A O 1
ATOM 1852 N N . GLY A 1 242 ? 17.743 48.971 86.436 1.00 32.71 242 GLY A N 1
ATOM 1853 C CA . GLY A 1 242 ? 16.446 48.265 86.480 1.00 34.23 242 GLY A CA 1
ATOM 1854 C C . GLY A 1 242 ? 16.657 46.753 86.543 1.00 34.78 242 GLY A C 1
ATOM 1855 O O . GLY A 1 242 ? 15.982 46.057 87.316 1.00 36.42 242 GLY A O 1
ATOM 1856 N N . TYR A 1 243 ? 17.606 46.259 85.735 1.00 33.24 243 TYR A N 1
ATOM 1857 C CA . TYR A 1 243 ? 17.959 44.835 85.717 1.00 33.99 243 TYR A CA 1
ATOM 1858 C C . TYR A 1 243 ? 18.616 44.372 87.016 1.00 35.66 243 TYR A C 1
ATOM 1859 O O . TYR A 1 243 ? 18.223 43.361 87.603 1.00 37.07 243 TYR A O 1
ATOM 1868 N N . LEU A 1 244 ? 19.643 45.103 87.439 1.00 35.45 244 LEU A N 1
ATOM 1869 C CA . LEU A 1 244 ? 20.438 44.696 88.589 1.00 37.33 244 LEU A CA 1
ATOM 1870 C C . LEU A 1 244 ? 19.600 44.620 89.856 1.00 40.07 244 LEU A C 1
ATOM 1871 O O . LEU A 1 244 ? 19.726 43.689 90.661 1.00 42.26 244 LEU A O 1
ATOM 1876 N N . VAL A 1 245 ? 18.708 45.590 89.982 1.00 40.03 245 VAL A N 1
ATOM 1877 C CA . VAL A 1 245 ? 17.865 45.769 91.132 1.00 42.40 245 VAL A CA 1
ATOM 1878 C C . VAL A 1 245 ? 16.776 44.682 91.194 1.00 44.23 245 VAL A C 1
ATOM 1879 O O . VAL A 1 245 ? 16.320 44.320 92.280 1.00 45.99 245 VAL A O 1
ATOM 1883 N N . ASP A 1 246 ? 16.401 44.143 90.027 1.00 43.12 246 ASP A N 1
ATOM 1884 C CA . ASP A 1 246 ? 15.477 43.004 89.925 1.00 44.71 246 ASP A CA 1
ATOM 1885 C C . ASP A 1 246 ? 16.163 41.694 90.338 1.00 46.01 246 ASP A C 1
ATOM 1886 O O . ASP A 1 246 ? 15.497 40.750 90.768 1.00 47.94 246 ASP A O 1
ATOM 1891 N N . VAL A 1 247 ? 17.489 41.647 90.194 1.00 44.74 247 VAL A N 1
ATOM 1892 C CA . VAL A 1 247 ? 18.307 40.490 90.602 1.00 46.26 247 VAL A CA 1
ATOM 1893 C C . VAL A 1 247 ? 18.696 40.536 92.079 1.00 48.64 247 VAL A C 1
ATOM 1894 O O . VAL A 1 247 ? 18.584 39.528 92.780 1.00 51.23 247 VAL A O 1
ATOM 1898 N N . TYR A 1 248 ? 19.147 41.699 92.546 1.00 48.12 248 TYR A N 1
ATOM 1899 C CA . TYR A 1 248 ? 19.706 41.813 93.899 1.00 50.67 248 TYR A CA 1
ATOM 1900 C C . TYR A 1 248 ? 18.841 42.567 94.915 1.00 52.49 248 TYR A C 1
ATOM 1901 O O . TYR A 1 248 ? 19.173 42.592 96.103 1.00 54.88 248 TYR A O 1
ATOM 1910 N N . SER A 1 249 ? 17.749 43.169 94.441 1.00 51.68 249 SER A N 1
ATOM 1911 C CA . SER A 1 249 ? 16.904 44.106 95.212 1.00 53.29 249 SER A CA 1
ATOM 1912 C C . SER A 1 249 ? 17.588 45.472 95.359 1.00 52.48 249 SER A C 1
ATOM 1913 O O . SER A 1 249 ? 18.810 45.538 95.535 1.00 52.87 249 SER A O 1
ATOM 1916 N N . PRO A 1 250 ? 16.806 46.569 95.283 1.00 52.46 250 PRO A N 1
ATOM 1917 C CA . PRO A 1 250 ? 17.332 47.940 95.410 1.00 51.88 250 PRO A CA 1
ATOM 1918 C C . PRO A 1 250 ? 17.939 48.253 96.782 1.00 54.32 250 PRO A C 1
ATOM 1919 O O . PRO A 1 250 ? 18.817 49.108 96.886 1.00 53.53 250 PRO A O 1
ATOM 1923 N N . GLN A 1 251 ? 17.456 47.568 97.817 1.00 57.19 251 GLN A N 1
ATOM 1924 C CA . GLN A 1 251 ? 17.927 47.782 99.178 1.00 60.14 251 GLN A CA 1
ATOM 1925 C C . GLN A 1 251 ? 19.335 47.239 99.410 1.00 60.21 251 GLN A C 1
ATOM 1926 O O . GLN A 1 251 ? 20.043 47.726 100.289 1.00 62.47 251 GLN A O 1
ATOM 1932 N N . ASN A 1 252 ? 19.719 46.220 98.647 1.00 58.18 252 ASN A N 1
ATOM 1933 C CA . ASN A 1 252 ? 20.986 45.520 98.867 1.00 58.38 252 ASN A CA 1
ATOM 1934 C C . ASN A 1 252 ? 22.072 45.905 97.875 1.00 54.77 252 ASN A C 1
ATOM 1935 O O . ASN A 1 252 ? 23.198 45.389 97.914 1.00 54.89 252 ASN A O 1
ATOM 1940 N N . LEU A 1 253 ? 21.726 46.833 96.995 1.00 51.33 253 LEU A N 1
ATOM 1941 C CA . LEU A 1 253 ? 22.676 47.349 96.040 1.00 48.31 253 LEU A CA 1
ATOM 1942 C C . LEU A 1 253 ? 22.820 48.855 96.236 1.00 48.12 253 LEU A C 1
ATOM 1943 O O . LEU A 1 253 ? 21.863 49.629 96.055 1.00 47.88 253 LEU A O 1
ATOM 1948 N N . HIS A 1 254 ? 24.022 49.253 96.643 1.00 48.08 254 HIS A N 1
ATOM 1949 C CA . HIS A 1 254 ? 24.365 50.655 96.771 1.00 48.02 254 HIS A CA 1
ATOM 1950 C C . HIS A 1 254 ? 24.747 51.179 95.407 1.00 44.88 254 HIS A C 1
ATOM 1951 O O . HIS A 1 254 ? 25.857 50.920 94.900 1.00 43.94 254 HIS A O 1
ATOM 1958 N N . SER A 1 255 ? 23.844 51.931 94.793 1.00 43.40 255 SER A N 1
ATOM 1959 C CA . SER A 1 255 ? 24.057 52.404 93.430 1.00 40.58 255 SER A CA 1
ATOM 1960 C C . SER A 1 255 ? 24.369 53.885 93.386 1.00 40.42 255 SER A C 1
ATOM 1961 O O . SER A 1 255 ? 23.720 54.692 94.062 1.00 41.82 255 SER A O 1
ATOM 1964 N N . ILE A 1 256 ? 25.346 54.236 92.554 1.00 38.47 256 ILE A N 1
ATOM 1965 C CA . ILE A 1 256 ? 25.830 55.594 92.467 1.00 38.70 256 ILE A CA 1
ATOM 1966 C C . ILE A 1 256 ? 25.789 56.056 91.015 1.00 36.58 256 ILE A C 1
ATOM 1967 O O . ILE A 1 256 ? 26.468 55.494 90.140 1.00 34.85 256 ILE A O 1
ATOM 1972 N N . ILE A 1 257 ? 25.030 57.114 90.773 1.00 36.87 257 ILE A N 1
ATOM 1973 C CA . ILE A 1 257 ? 24.909 57.686 89.435 1.00 35.23 257 ILE A CA 1
ATOM 1974 C C . ILE A 1 257 ? 25.941 58.806 89.289 1.00 35.72 257 ILE A C 1
ATOM 1975 O O . ILE A 1 257 ? 26.020 59.705 90.125 1.00 37.90 257 ILE A O 1
ATOM 1980 N N . VAL A 1 258 ? 26.738 58.748 88.231 1.00 34.03 258 VAL A N 1
ATOM 1981 C CA . VAL A 1 258 ? 27.851 59.673 88.081 1.00 34.54 258 VAL A CA 1
ATOM 1982 C C . VAL A 1 258 ? 27.675 60.536 86.841 1.00 34.18 258 VAL A C 1
ATOM 1983 O O . VAL A 1 258 ? 27.448 60.010 85.752 1.00 32.34 258 VAL A O 1
ATOM 1987 N N . GLU A 1 259 ? 27.799 61.851 87.000 1.00 36.36 259 GLU A N 1
ATOM 1988 C CA . GLU A 1 259 ? 27.712 62.785 85.869 1.00 36.93 259 GLU A CA 1
ATOM 1989 C C . GLU A 1 259 ? 28.768 63.882 85.958 1.00 38.74 259 GLU A C 1
ATOM 1990 O O . GLU A 1 259 ? 29.138 64.267 87.062 1.00 40.64 259 GLU A O 1
ATOM 1996 N N . PRO A 1 260 ? 29.196 64.440 84.807 1.00 38.65 260 PRO A N 1
ATOM 1997 C CA . PRO A 1 260 ? 30.027 65.648 84.849 1.00 41.31 260 PRO A CA 1
ATOM 1998 C C . PRO A 1 260 ? 29.197 66.878 85.250 1.00 44.15 260 PRO A C 1
ATOM 1999 O O . PRO A 1 260 ? 28.006 66.963 84.906 1.00 44.57 260 PRO A O 1
ATOM 2003 N N . ASP A 1 261 ? 29.814 67.815 85.960 1.00 47.00 261 ASP A N 1
ATOM 2004 C CA . ASP A 1 261 ? 29.067 68.900 86.618 1.00 50.39 261 ASP A CA 1
ATOM 2005 C C . ASP A 1 261 ? 28.519 69.994 85.690 1.00 52.09 261 ASP A C 1
ATOM 2006 O O . ASP A 1 261 ? 27.744 70.846 86.121 1.00 54.47 261 ASP A O 1
ATOM 2011 N N . LYS A 1 262 ? 28.931 69.982 84.426 1.00 51.24 262 LYS A N 1
ATOM 2012 C CA . LYS A 1 262 ? 28.419 70.955 83.462 1.00 53.19 262 LYS A CA 1
ATOM 2013 C C . LYS A 1 262 ? 27.229 70.408 82.661 1.00 51.56 262 LYS A C 1
ATOM 2014 O O . LYS A 1 262 ? 26.654 71.122 81.839 1.00 52.67 262 LYS A O 1
ATOM 2018 N N . ALA A 1 263 ? 26.873 69.144 82.907 1.00 49.04 263 ALA A N 1
ATOM 2019 C CA . ALA A 1 263 ? 25.670 68.529 82.326 1.00 48.01 263 ALA A CA 1
ATOM 2020 C C . ALA A 1 263 ? 24.968 67.557 83.293 1.00 46.91 263 ALA A C 1
ATOM 2021 O O . ALA A 1 263 ? 24.380 66.564 82.860 1.00 45.80 263 ALA A O 1
ATOM 2023 N N . ASP A 1 264 ? 25.020 67.849 84.594 1.00 48.26 264 ASP A N 1
ATOM 2024 C CA . ASP A 1 264 ? 24.498 66.936 85.619 1.00 47.06 264 ASP A CA 1
ATOM 2025 C C . ASP A 1 264 ? 22.971 67.042 85.790 1.00 47.74 264 ASP A C 1
ATOM 2026 O O . ASP A 1 264 ? 22.465 67.391 86.855 1.00 49.27 264 ASP A O 1
ATOM 2031 N N . CYS A 1 265 ? 22.253 66.713 84.723 1.00 46.13 265 CYS A N 1
ATOM 2032 C CA . CYS A 1 265 ? 20.803 66.843 84.703 1.00 47.29 265 CYS A CA 1
ATOM 2033 C C . CYS A 1 265 ? 20.102 65.919 85.705 1.00 46.81 265 CYS A C 1
ATOM 2034 O O . CYS A 1 265 ? 19.131 66.326 86.322 1.00 48.77 265 CYS A O 1
ATOM 2037 N N . ILE A 1 266 ? 20.606 64.697 85.874 1.00 44.44 266 ILE A N 1
ATOM 2038 C CA . ILE A 1 266 ? 20.014 63.743 86.829 1.00 44.22 266 ILE A CA 1
ATOM 2039 C C . ILE A 1 266 ? 20.290 64.158 88.272 1.00 46.43 266 ILE A C 1
ATOM 2040 O O . ILE A 1 266 ? 19.395 64.104 89.118 1.00 48.02 266 ILE A O 1
ATOM 2045 N N . TYR A 1 267 ? 21.529 64.577 88.548 1.00 46.67 267 TYR A N 1
ATOM 2046 C CA . TYR A 1 267 ? 21.881 65.120 89.856 1.00 48.98 267 TYR A CA 1
ATOM 2047 C C . TYR A 1 267 ? 20.969 66.292 90.242 1.00 52.01 267 TYR A C 1
ATOM 2048 O O . TYR A 1 267 ? 20.436 66.327 91.353 1.00 53.79 267 TYR A O 1
ATOM 2057 N N . ARG A 1 268 ? 20.803 67.251 89.329 1.00 52.78 268 ARG A N 1
ATOM 2058 C CA . ARG A 1 268 ? 19.994 68.452 89.600 1.00 56.55 268 ARG A CA 1
ATOM 2059 C C . ARG A 1 268 ? 18.518 68.096 89.758 1.00 57.32 268 ARG A C 1
ATOM 2060 O O . ARG A 1 268 ? 17.773 68.779 90.464 1.00 60.75 268 ARG A O 1
ATOM 2064 N N . SER A 1 269 ? 18.106 67.014 89.106 1.00 54.80 269 SER A N 1
ATOM 2065 C CA . SER A 1 269 ? 16.737 66.520 89.233 1.00 55.57 269 SER A CA 1
ATOM 2066 C C . SER A 1 269 ? 16.552 65.767 90.553 1.00 56.66 269 SER A C 1
ATOM 2067 O O . SER A 1 269 ? 15.478 65.820 91.158 1.00 58.66 269 SER A O 1
ATOM 2070 N N . GLY A 1 270 ? 17.613 65.100 91.004 1.00 55.69 270 GLY A N 1
ATOM 2071 C CA . GLY A 1 270 ? 17.606 64.372 92.269 1.00 57.56 270 GLY A CA 1
ATOM 2072 C C . GLY A 1 270 ? 17.517 65.244 93.510 1.00 62.21 270 GLY A C 1
ATOM 2073 O O . GLY A 1 270 ? 16.964 64.825 94.529 1.00 64.58 270 GLY A O 1
ATOM 2074 N N . VAL A 1 271 ? 18.060 66.457 93.444 1.00 64.52 271 VAL A N 1
ATOM 2075 C CA . VAL A 1 271 ? 17.929 67.397 94.568 1.00 69.43 271 VAL A CA 1
ATOM 2076 C C . VAL A 1 271 ? 16.534 68.021 94.594 1.00 72.21 271 VAL A C 1
ATOM 2077 O O . VAL A 1 271 ? 15.955 68.222 95.666 1.00 75.64 271 VAL A O 1
ATOM 2081 N N . LYS A 1 272 ? 16.001 68.291 93.404 1.00 71.33 272 LYS A N 1
ATOM 2082 C CA . LYS A 1 272 ? 14.706 68.941 93.233 1.00 73.65 272 LYS A CA 1
ATOM 2083 C C . LYS A 1 272 ? 13.556 67.950 93.419 1.00 73.49 272 LYS A C 1
ATOM 2084 O O . LYS A 1 272 ? 12.569 68.255 94.103 1.00 76.65 272 LYS A O 1
ATOM 2087 N N . GLY A 1 273 ? 13.692 66.772 92.808 1.00 69.88 273 GLY A N 1
ATOM 2088 C CA . GLY A 1 273 ? 12.657 65.736 92.834 1.00 69.21 273 GLY A CA 1
ATOM 2089 C C . GLY A 1 273 ? 11.727 65.849 91.648 1.00 68.71 273 GLY A C 1
ATOM 2090 O O . GLY A 1 273 ? 10.571 65.446 91.727 1.00 70.53 273 GLY A O 1
ATOM 2091 N N . ASP A 1 274 ? 12.239 66.420 90.560 1.00 67.61 274 ASP A N 1
ATOM 2092 C CA . ASP A 1 274 ? 11.491 66.655 89.317 1.00 67.09 274 ASP A CA 1
ATOM 2093 C C . ASP A 1 274 ? 12.492 67.036 88.223 1.00 64.97 274 ASP A C 1
ATOM 2094 O O . ASP A 1 274 ? 13.555 67.595 88.531 1.00 64.84 274 ASP A O 1
ATOM 2096 N N . ILE A 1 275 ? 12.142 66.757 86.963 1.00 63.07 275 ILE A N 1
ATOM 2097 C CA . ILE A 1 275 ? 13.071 66.912 85.819 1.00 61.70 275 ILE A CA 1
ATOM 2098 C C . ILE A 1 275 ? 13.618 68.339 85.620 1.00 63.89 275 ILE A C 1
ATOM 2099 O O . ILE A 1 275 ? 12.869 69.315 85.661 1.00 66.80 275 ILE A O 1
ATOM 2101 N N . VAL A 1 276 ? 14.931 68.444 85.418 1.00 62.54 276 VAL A N 1
ATOM 2102 C CA . VAL A 1 276 ? 15.607 69.738 85.225 1.00 64.89 276 VAL A CA 1
ATOM 2103 C C . VAL A 1 276 ? 16.426 69.731 83.922 1.00 63.21 276 VAL A C 1
ATOM 2104 O O . VAL A 1 276 ? 17.285 68.856 83.721 1.00 59.80 276 VAL A O 1
ATOM 2108 N N . ASN A 1 277 ? 16.162 70.707 83.048 1.00 65.27 277 ASN A N 1
ATOM 2109 C CA . ASN A 1 277 ? 16.942 70.882 81.812 1.00 64.44 277 ASN A CA 1
ATOM 2110 C C . ASN A 1 277 ? 18.233 71.682 82.053 1.00 65.73 277 ASN A C 1
ATOM 2111 O O . ASN A 1 277 ? 18.213 72.718 82.720 1.00 68.73 277 ASN A O 1
ATOM 2113 N N . VAL A 1 278 ? 19.352 71.187 81.520 1.00 63.72 278 VAL A N 1
ATOM 2114 C CA . VAL A 1 278 ? 20.654 71.838 81.703 1.00 64.95 278 VAL A CA 1
ATOM 2115 C C . VAL A 1 278 ? 21.224 72.351 80.376 1.00 65.43 278 VAL A C 1
ATOM 2116 O O . VAL A 1 278 ? 21.805 71.592 79.592 1.00 63.51 278 VAL A O 1
ATOM 2118 N N . ILE A 1 285 ? 30.870 69.219 76.726 1.00 49.30 285 ILE A N 1
ATOM 2119 C CA . ILE A 1 285 ? 30.563 68.009 77.500 1.00 47.10 285 ILE A CA 1
ATOM 2120 C C . ILE A 1 285 ? 31.162 66.750 76.865 1.00 44.63 285 ILE A C 1
ATOM 2121 O O . ILE A 1 285 ? 30.932 66.466 75.681 1.00 44.77 285 ILE A O 1
ATOM 2126 N N . MET A 1 286 ? 31.903 65.988 77.665 1.00 43.16 286 MET A N 1
ATOM 2127 C CA . MET A 1 286 ? 32.519 64.734 77.218 1.00 40.42 286 MET A CA 1
ATOM 2128 C C . MET A 1 286 ? 31.515 63.824 76.490 1.00 38.44 286 MET A C 1
ATOM 2129 O O . MET A 1 286 ? 30.407 63.536 76.993 1.00 37.13 286 MET A O 1
ATOM 2134 N N . ALA A 1 287 ? 31.901 63.403 75.287 1.00 37.13 287 ALA A N 1
ATOM 2135 C CA . ALA A 1 287 ? 30.982 62.724 74.367 1.00 36.24 287 ALA A CA 1
ATOM 2136 C C . ALA A 1 287 ? 30.351 61.509 75.041 1.00 34.42 287 ALA A C 1
ATOM 2137 O O . ALA A 1 287 ? 31.045 60.720 75.691 1.00 33.98 287 ALA A O 1
ATOM 2139 N N . GLY A 1 288 ? 29.039 61.380 74.924 1.00 33.51 288 GLY A N 1
ATOM 2140 C CA . GLY A 1 288 ? 28.340 60.243 75.505 1.00 32.37 288 GLY A CA 1
ATOM 2141 C C . GLY A 1 288 ? 27.530 60.607 76.739 1.00 32.97 288 GLY A C 1
ATOM 2142 O O . GLY A 1 288 ? 26.537 59.949 77.056 1.00 32.28 288 GLY A O 1
ATOM 2143 N N . LEU A 1 289 ? 27.938 61.663 77.430 1.00 33.62 289 LEU A N 1
ATOM 2144 C CA . LEU A 1 289 ? 27.245 62.031 78.665 1.00 34.55 289 LEU A CA 1
ATOM 2145 C C . LEU A 1 289 ? 26.544 63.387 78.586 1.00 36.38 289 LEU A C 1
ATOM 2146 O O . LEU A 1 289 ? 26.209 63.981 79.608 1.00 37.88 289 LEU A O 1
ATOM 2151 N N . ALA A 1 290 ? 26.336 63.865 77.362 1.00 36.91 290 ALA A N 1
ATOM 2152 C CA . ALA A 1 290 ? 25.515 65.040 77.115 1.00 39.11 290 ALA A CA 1
ATOM 2153 C C . ALA A 1 290 ? 24.116 64.762 77.639 1.00 39.35 290 ALA A C 1
ATOM 2154 O O . ALA A 1 290 ? 23.686 63.603 77.697 1.00 37.14 290 ALA A O 1
ATOM 2156 N N . CYS A 1 291 ? 23.401 65.808 78.037 1.00 41.77 291 CYS A N 1
ATOM 2157 C CA . CYS A 1 291 ? 22.036 65.587 78.495 1.00 42.59 291 CYS A CA 1
ATOM 2158 C C . CYS A 1 291 ? 20.976 66.569 77.963 1.00 45.42 291 CYS A C 1
ATOM 2159 O O . CYS A 1 291 ? 20.185 66.220 77.079 1.00 45.40 291 CYS A O 1
ATOM 2162 N N . GLY A 1 292 ? 20.944 67.782 78.499 1.00 48.19 292 GLY A N 1
ATOM 2163 C CA . GLY A 1 292 ? 19.780 68.634 78.269 1.00 50.59 292 GLY A CA 1
ATOM 2164 C C . GLY A 1 292 ? 18.745 68.297 79.329 1.00 50.82 292 GLY A C 1
ATOM 2165 O O . GLY A 1 292 ? 18.713 68.925 80.378 1.00 53.35 292 GLY A O 1
ATOM 2166 N N . GLU A 1 293 ? 17.928 67.279 79.076 1.00 48.98 293 GLU A N 1
ATOM 2167 C CA . GLU A 1 293 ? 16.913 66.850 80.036 1.00 48.65 293 GLU A CA 1
ATOM 2168 C C . GLU A 1 293 ? 16.940 65.338 80.284 1.00 45.23 293 GLU A C 1
ATOM 2169 O O . GLU A 1 293 ? 17.133 64.562 79.337 1.00 42.96 293 GLU A O 1
ATOM 2175 N N . PRO A 1 294 ? 16.745 64.909 81.555 1.00 44.70 294 PRO A N 1
ATOM 2176 C CA . PRO A 1 294 ? 16.776 63.470 81.822 1.00 42.18 294 PRO A CA 1
ATOM 2177 C C . PRO A 1 294 ? 15.736 62.715 80.997 1.00 41.24 294 PRO A C 1
ATOM 2178 O O . PRO A 1 294 ? 14.636 63.215 80.762 1.00 42.51 294 PRO A O 1
ATOM 2182 N N . ASN A 1 295 ? 16.119 61.532 80.533 1.00 38.91 295 ASN A N 1
ATOM 2183 C CA . ASN A 1 295 ? 15.218 60.591 79.886 1.00 37.80 295 ASN A CA 1
ATOM 2184 C C . ASN A 1 295 ? 14.158 60.129 80.904 1.00 38.36 295 ASN A C 1
ATOM 2185 O O . ASN A 1 295 ? 14.505 59.458 81.876 1.00 38.09 295 ASN A O 1
ATOM 2190 N N . PRO A 1 296 ? 12.872 60.475 80.678 1.00 39.62 296 PRO A N 1
ATOM 2191 C CA . PRO A 1 296 ? 11.815 60.183 81.679 1.00 41.03 296 PRO A CA 1
ATOM 2192 C C . PRO A 1 296 ? 11.756 58.715 82.109 1.00 39.69 296 PRO A C 1
ATOM 2193 O O . PRO A 1 296 ? 11.465 58.431 83.274 1.00 40.33 296 PRO A O 1
ATOM 2197 N N . LEU A 1 297 ? 12.027 57.805 81.172 1.00 37.69 297 LEU A N 1
ATOM 2198 C CA . LEU A 1 297 ? 11.985 56.366 81.449 1.00 36.86 297 LEU A CA 1
ATOM 2199 C C . LEU A 1 297 ? 13.131 55.917 82.374 1.00 36.08 297 LEU A C 1
ATOM 2200 O O . LEU A 1 297 ? 12.905 55.165 83.335 1.00 36.64 297 LEU A O 1
ATOM 2205 N N . GLY A 1 298 ? 14.352 56.383 82.084 1.00 35.01 298 GLY A N 1
ATOM 2206 C CA . GLY A 1 298 ? 15.488 56.174 82.984 1.00 34.69 298 GLY A CA 1
ATOM 2207 C C . GLY A 1 298 ? 15.312 56.849 84.335 1.00 36.63 298 GLY A C 1
ATOM 2208 O O . GLY A 1 298 ? 15.518 56.233 85.385 1.00 37.10 298 GLY A O 1
ATOM 2209 N N . TRP A 1 299 ? 14.895 58.113 84.298 1.00 42.20 299 TRP A N 1
ATOM 2210 C CA . TRP A 1 299 ? 14.665 58.932 85.485 1.00 44.05 299 TRP A CA 1
ATOM 2211 C C . TRP A 1 299 ? 13.768 58.260 86.508 1.00 45.75 299 TRP A C 1
ATOM 2212 O O . TRP A 1 299 ? 14.041 58.299 87.713 1.00 46.31 299 TRP A O 1
ATOM 2223 N N . GLU A 1 300 ? 12.696 57.633 86.030 1.00 45.82 300 GLU A N 1
ATOM 2224 C CA . GLU A 1 300 ? 11.782 56.868 86.877 1.00 47.50 300 GLU A CA 1
ATOM 2225 C C . GLU A 1 300 ? 12.510 55.794 87.690 1.00 46.31 300 GLU A C 1
ATOM 2226 O O . GLU A 1 300 ? 12.262 55.649 88.891 1.00 48.00 300 GLU A O 1
ATOM 2232 N N . ILE A 1 301 ? 13.400 55.047 87.032 1.00 43.49 301 ILE A N 1
ATOM 2233 C CA . ILE A 1 301 ? 14.177 53.985 87.685 1.00 42.76 301 ILE A CA 1
ATOM 2234 C C . ILE A 1 301 ? 15.132 54.527 88.753 1.00 43.13 301 ILE A C 1
ATOM 2235 O O . ILE A 1 301 ? 15.228 53.979 89.853 1.00 43.82 301 ILE A O 1
ATOM 2240 N N . LEU A 1 302 ? 15.846 55.588 88.390 1.00 42.30 302 LEU A N 1
ATOM 2241 C CA . LEU A 1 302 ? 16.878 56.161 89.221 1.00 42.66 302 LEU A CA 1
ATOM 2242 C C . LEU A 1 302 ? 16.312 56.818 90.483 1.00 45.67 302 LEU A C 1
ATOM 2243 O O . LEU A 1 302 ? 16.795 56.564 91.593 1.00 46.09 302 LEU A O 1
ATOM 2248 N N . ARG A 1 303 ? 15.275 57.638 90.323 1.00 47.48 303 ARG A N 1
ATOM 2249 C CA . ARG A 1 303 ? 14.677 58.299 91.462 1.00 50.89 303 ARG A CA 1
ATOM 2250 C C . ARG A 1 303 ? 14.023 57.311 92.443 1.00 52.28 303 ARG A C 1
ATOM 2251 O O . ARG A 1 303 ? 13.997 57.552 93.645 1.00 54.52 303 ARG A O 1
ATOM 2259 N N . ASN A 1 304 ? 13.510 56.201 91.912 1.00 51.04 304 ASN A N 1
ATOM 2260 C CA . ASN A 1 304 ? 12.962 55.113 92.720 1.00 52.01 304 ASN A CA 1
ATOM 2261 C C . ASN A 1 304 ? 14.052 54.315 93.428 1.00 51.33 304 ASN A C 1
ATOM 2262 O O . ASN A 1 304 ? 13.911 53.953 94.596 1.00 53.35 304 ASN A O 1
ATOM 2267 N N . CYS A 1 305 ? 15.140 54.034 92.705 1.00 48.32 305 CYS A N 1
ATOM 2268 C CA . CYS A 1 305 ? 16.040 52.954 93.088 1.00 47.36 305 CYS A CA 1
ATOM 2269 C C . CYS A 1 305 ? 17.507 53.336 93.258 1.00 46.00 305 CYS A C 1
ATOM 2270 O O . CYS A 1 305 ? 18.281 52.516 93.743 1.00 46.25 305 CYS A O 1
ATOM 2273 N N . ALA A 1 306 ? 17.897 54.549 92.860 1.00 45.01 306 ALA A N 1
ATOM 2274 C CA . ALA A 1 306 ? 19.316 54.985 92.975 1.00 43.59 306 ALA A CA 1
ATOM 2275 C C . ALA A 1 306 ? 19.656 55.426 94.391 1.00 45.80 306 ALA A C 1
ATOM 2276 O O . ALA A 1 306 ? 18.884 56.145 95.033 1.00 48.04 306 ALA A O 1
ATOM 2278 N N . THR A 1 307 ? 20.826 55.020 94.868 1.00 45.16 307 THR A N 1
ATOM 2279 C CA . THR A 1 307 ? 21.197 55.307 96.256 1.00 47.67 307 THR A CA 1
ATOM 2280 C C . THR A 1 307 ? 21.734 56.730 96.361 1.00 48.15 307 THR A C 1
ATOM 2281 O O . THR A 1 307 ? 21.289 57.509 97.205 1.00 50.64 307 THR A O 1
ATOM 2285 N N . GLN A 1 308 ? 22.663 57.069 95.468 1.00 45.95 308 GLN A N 1
ATOM 2286 C CA . GLN A 1 308 ? 23.317 58.372 95.470 1.00 46.55 308 GLN A CA 1
ATOM 2287 C C . GLN A 1 308 ? 23.544 58.906 94.061 1.00 44.15 308 GLN A C 1
ATOM 2288 O O . GLN A 1 308 ? 23.705 58.137 93.128 1.00 41.63 308 GLN A O 1
ATOM 2294 N N . PHE A 1 309 ? 23.521 60.229 93.922 1.00 45.45 309 PHE A N 1
ATOM 2295 C CA . PHE A 1 309 ? 23.944 60.915 92.699 1.00 44.00 309 PHE A CA 1
ATOM 2296 C C . PHE A 1 309 ? 25.246 61.661 92.934 1.00 44.44 309 PHE A C 1
ATOM 2297 O O . PHE A 1 309 ? 25.431 62.266 93.986 1.00 46.86 309 PHE A O 1
ATOM 2305 N N . ILE A 1 310 ? 26.135 61.631 91.943 1.00 42.43 310 ILE A N 1
ATOM 2306 C CA . ILE A 1 310 ? 27.426 62.311 92.042 1.00 42.93 310 ILE A CA 1
ATOM 2307 C C . ILE A 1 310 ? 27.541 63.311 90.898 1.00 42.74 310 ILE A C 1
ATOM 2308 O O . ILE A 1 310 ? 27.194 63.004 89.737 1.00 41.21 310 ILE A O 1
ATOM 2313 N N . SER A 1 311 ? 27.978 64.516 91.246 1.00 44.78 311 SER A N 1
ATOM 2314 C CA . SER A 1 311 ? 28.257 65.575 90.287 1.00 45.23 311 SER A CA 1
ATOM 2315 C C . SER A 1 311 ? 29.752 65.906 90.367 1.00 45.49 311 SER A C 1
ATOM 2316 O O . SER A 1 311 ? 30.210 66.493 91.349 1.00 47.46 311 SER A O 1
ATOM 2319 N N . CYS A 1 312 ? 30.515 65.515 89.343 1.00 43.33 312 CYS A N 1
ATOM 2320 C CA . CYS A 1 312 ? 31.973 65.633 89.417 1.00 43.39 312 CYS A CA 1
ATOM 2321 C C . CYS A 1 312 ? 32.601 66.514 88.322 1.00 43.47 312 CYS A C 1
ATOM 2322 O O . CYS A 1 312 ? 32.047 66.676 87.229 1.00 42.64 312 CYS A O 1
ATOM 2325 N N . GLN A 1 313 ? 33.761 67.094 88.631 1.00 44.64 313 GLN A N 1
ATOM 2326 C CA . GLN A 1 313 ? 34.462 67.919 87.654 1.00 44.62 313 GLN A CA 1
ATOM 2327 C C . GLN A 1 313 ? 35.041 67.023 86.571 1.00 41.67 313 GLN A C 1
ATOM 2328 O O . GLN A 1 313 ? 35.290 65.831 86.800 1.00 39.34 313 GLN A O 1
ATOM 2334 N N . ASP A 1 314 ? 35.213 67.577 85.376 1.00 42.11 314 ASP A N 1
ATOM 2335 C CA . ASP A 1 314 ? 35.453 66.716 84.213 1.00 39.94 314 ASP A CA 1
ATOM 2336 C C . ASP A 1 314 ? 36.754 65.926 84.266 1.00 37.70 314 ASP A C 1
ATOM 2337 O O . ASP A 1 314 ? 36.828 64.849 83.685 1.00 35.54 314 ASP A O 1
ATOM 2342 N N . SER A 1 315 ? 37.749 66.429 84.997 1.00 38.14 315 SER A N 1
ATOM 2343 C CA . SER A 1 315 ? 39.070 65.786 85.030 1.00 36.53 315 SER A CA 1
ATOM 2344 C C . SER A 1 315 ? 39.085 64.439 85.783 1.00 34.64 315 SER A C 1
ATOM 2345 O O . SER A 1 315 ? 40.058 63.672 85.699 1.00 33.12 315 SER A O 1
ATOM 2348 N N . VAL A 1 316 ? 38.014 64.166 86.523 1.00 34.51 316 VAL A N 1
ATOM 2349 C CA . VAL A 1 316 ? 37.828 62.855 87.160 1.00 33.13 316 VAL A CA 1
ATOM 2350 C C . VAL A 1 316 ? 37.741 61.759 86.079 1.00 30.36 316 VAL A C 1
ATOM 2351 O O . VAL A 1 316 ? 38.194 60.633 86.291 1.00 29.20 316 VAL A O 1
ATOM 2355 N N . ALA A 1 317 ? 37.150 62.093 84.931 1.00 29.45 317 ALA A N 1
ATOM 2356 C CA . ALA A 1 317 ? 37.051 61.145 83.810 1.00 27.20 317 ALA A CA 1
ATOM 2357 C C . ALA A 1 317 ? 38.461 60.825 83.273 1.00 25.92 317 ALA A C 1
ATOM 2358 O O . ALA A 1 317 ? 38.815 59.655 83.050 1.00 24.13 317 ALA A O 1
ATOM 2360 N N . ALA A 1 318 ? 39.265 61.870 83.107 1.00 26.80 318 ALA A N 1
ATOM 2361 C CA . ALA A 1 318 ? 40.637 61.730 82.587 1.00 25.95 318 ALA A CA 1
ATOM 2362 C C . ALA A 1 318 ? 41.513 60.890 83.499 1.00 25.67 318 ALA A C 1
ATOM 2363 O O . ALA A 1 318 ? 42.370 60.126 83.034 1.00 24.57 318 ALA A O 1
ATOM 2365 N N . LEU A 1 319 ? 41.339 61.074 84.811 1.00 26.94 319 LEU A N 1
ATOM 2366 C CA . LEU A 1 319 ? 42.037 60.260 85.830 1.00 26.82 319 LEU A CA 1
ATOM 2367 C C . LEU A 1 319 ? 41.670 58.783 85.647 1.00 25.30 319 LEU A C 1
ATOM 2368 O O . LEU A 1 319 ? 42.546 57.907 85.609 1.00 24.46 319 LEU A O 1
ATOM 2373 N N . GLY A 1 320 ? 40.360 58.526 85.533 1.00 24.80 320 GLY A N 1
ATOM 2374 C CA . GLY A 1 320 ? 39.845 57.180 85.237 1.00 23.71 320 GLY A CA 1
ATOM 2375 C C . GLY A 1 320 ? 40.494 56.543 83.999 1.00 22.36 320 GLY A C 1
ATOM 2376 O O . GLY A 1 320 ? 40.946 55.396 84.042 1.00 21.75 320 GLY A O 1
ATOM 2377 N N . MET A 1 321 ? 40.549 57.286 82.891 1.00 22.17 321 MET A N 1
ATOM 2378 C CA . MET A 1 321 ? 41.146 56.768 81.668 1.00 21.42 321 MET A CA 1
ATOM 2379 C C . MET A 1 321 ? 42.554 56.264 81.952 1.00 21.61 321 MET A C 1
ATOM 2380 O O . MET A 1 321 ? 42.932 55.156 81.534 1.00 21.60 321 MET A O 1
ATOM 2385 N N . ARG A 1 322 ? 43.336 57.066 82.666 1.00 22.75 322 ARG A N 1
ATOM 2386 C CA . ARG A 1 322 ? 44.754 56.756 82.857 1.00 22.99 322 ARG A CA 1
ATOM 2387 C C . ARG A 1 322 ? 44.947 55.553 83.767 1.00 23.31 322 ARG A C 1
ATOM 2388 O O . ARG A 1 322 ? 45.788 54.693 83.503 1.00 23.23 322 ARG A O 1
ATOM 2396 N N . VAL A 1 323 ? 44.141 55.490 84.819 1.00 24.04 323 VAL A N 1
ATOM 2397 C CA . VAL A 1 323 ? 44.196 54.391 85.769 1.00 24.80 323 VAL A CA 1
ATOM 2398 C C . VAL A 1 323 ? 43.823 53.072 85.064 1.00 23.80 323 VAL A C 1
ATOM 2399 O O . VAL A 1 323 ? 44.483 52.051 85.255 1.00 24.78 323 VAL A O 1
ATOM 2403 N N . LEU A 1 324 ? 42.778 53.092 84.261 1.00 22.49 324 LEU A N 1
ATOM 2404 C CA . LEU A 1 324 ? 42.395 51.904 83.496 1.00 21.93 324 LEU A CA 1
ATOM 2405 C C . LEU A 1 324 ? 43.450 51.463 82.469 1.00 21.43 324 LEU A C 1
ATOM 2406 O O . LEU A 1 324 ? 43.719 50.266 82.324 1.00 21.86 324 LEU A O 1
ATOM 2411 N N . GLY A 1 325 ? 44.046 52.445 81.788 1.00 20.90 325 GLY A N 1
ATOM 2412 C CA . GLY A 1 325 ? 45.008 52.215 80.703 1.00 20.09 325 GLY A CA 1
ATOM 2413 C C . GLY A 1 325 ? 46.391 51.765 81.161 1.00 20.66 325 GLY A C 1
ATOM 2414 O O . GLY A 1 325 ? 47.145 51.186 80.390 1.00 20.40 325 GLY A O 1
ATOM 2415 N N . ASN A 1 326 ? 46.740 52.045 82.406 1.00 21.45 326 ASN A N 1
ATOM 2416 C CA . ASN A 1 326 ? 48.019 51.595 82.949 1.00 22.38 326 ASN A CA 1
ATOM 2417 C C . ASN A 1 326 ? 47.734 51.082 84.350 1.00 24.05 326 ASN A C 1
ATOM 2418 O O . ASN A 1 326 ? 47.882 51.833 85.309 1.00 24.79 326 ASN A O 1
ATOM 2423 N N . PRO A 1 327 ? 47.308 49.810 84.458 1.00 24.74 327 PRO A N 1
ATOM 2424 C CA . PRO A 1 327 ? 46.780 49.304 85.718 1.00 26.35 327 PRO A CA 1
ATOM 2425 C C . PRO A 1 327 ? 47.850 49.122 86.817 1.00 27.99 327 PRO A C 1
ATOM 2426 O O . PRO A 1 327 ? 49.067 49.092 86.554 1.00 28.16 327 PRO A O 1
ATOM 2430 N N . TYR A 1 328 ? 47.362 49.017 88.043 1.00 29.55 328 TYR A N 1
ATOM 2431 C CA . TYR A 1 328 ? 48.182 48.844 89.213 1.00 31.85 328 TYR A CA 1
ATOM 2432 C C . TYR A 1 328 ? 48.531 47.372 89.340 1.00 33.06 328 TYR A C 1
ATOM 2433 O O . TYR A 1 328 ? 47.711 46.506 89.008 1.00 32.51 328 TYR A O 1
ATOM 2442 N N . GLY A 1 329 ? 49.737 47.100 89.831 1.00 34.55 329 GLY A N 1
ATOM 2443 C CA . GLY A 1 329 ? 50.171 45.738 90.138 1.00 36.54 329 GLY A CA 1
ATOM 2444 C C . GLY A 1 329 ? 50.085 44.854 88.911 1.00 35.44 329 GLY A C 1
ATOM 2445 O O . GLY A 1 329 ? 50.592 45.214 87.850 1.00 34.24 329 GLY A O 1
ATOM 2446 N N . ASN A 1 330 ? 49.425 43.709 89.061 1.00 36.58 330 ASN A N 1
ATOM 2447 C CA . ASN A 1 330 ? 49.303 42.716 87.994 1.00 36.17 330 ASN A CA 1
ATOM 2448 C C . ASN A 1 330 ? 47.933 42.746 87.291 1.00 34.20 330 ASN A C 1
ATOM 2449 O O . ASN A 1 330 ? 47.637 41.876 86.477 1.00 34.13 330 ASN A O 1
ATOM 2454 N N . ASP A 1 331 ? 47.116 43.750 87.606 1.00 32.99 331 ASP A N 1
ATOM 2455 C CA . ASP A 1 331 ? 45.740 43.869 87.078 1.00 31.53 331 ASP A CA 1
ATOM 2456 C C . ASP A 1 331 ? 45.704 43.920 85.545 1.00 29.74 331 ASP A C 1
ATOM 2457 O O . ASP A 1 331 ? 46.673 44.388 84.918 1.00 29.10 331 ASP A O 1
ATOM 2462 N N . PRO A 1 332 ? 44.585 43.454 84.938 1.00 29.00 332 PRO A N 1
ATOM 2463 C CA . PRO A 1 332 ? 44.480 43.579 83.489 1.00 27.56 332 PRO A CA 1
ATOM 2464 C C . PRO A 1 332 ? 44.328 45.042 83.061 1.00 25.62 332 PRO A C 1
ATOM 2465 O O . PRO A 1 332 ? 43.846 45.878 83.824 1.00 26.15 332 PRO A O 1
ATOM 2469 N N . ARG A 1 333 ? 44.745 45.335 81.842 1.00 24.59 333 ARG A N 1
ATOM 2470 C CA . ARG A 1 333 ? 44.660 46.668 81.263 1.00 22.91 333 ARG A CA 1
ATOM 2471 C C . ARG A 1 333 ? 43.362 46.823 80.476 1.00 21.78 333 ARG A C 1
ATOM 2472 O O . ARG A 1 333 ? 42.959 45.911 79.770 1.00 22.53 333 ARG A O 1
ATOM 2480 N N . ILE A 1 334 ? 42.746 48.000 80.560 1.00 21.00 334 ILE A N 1
ATOM 2481 C CA . ILE A 1 334 ? 41.457 48.270 79.888 1.00 20.24 334 ILE A CA 1
ATOM 2482 C C . ILE A 1 334 ? 41.586 49.607 79.206 1.00 19.51 334 ILE A C 1
ATOM 2483 O O . ILE A 1 334 ? 42.061 50.604 79.809 1.00 19.60 334 ILE A O 1
ATOM 2488 N N . ILE A 1 335 ? 41.194 49.625 77.935 1.00 18.78 335 ILE A N 1
ATOM 2489 C CA . ILE A 1 335 ? 41.200 50.852 77.161 1.00 18.36 335 ILE A CA 1
ATOM 2490 C C . ILE A 1 335 ? 39.828 51.462 77.333 1.00 18.37 335 ILE A C 1
ATOM 2491 O O . ILE A 1 335 ? 38.818 50.869 76.915 1.00 18.61 335 ILE A O 1
ATOM 2496 N N . SER A 1 336 ? 39.788 52.637 77.947 1.00 18.36 336 SER A N 1
ATOM 2497 C CA . SER A 1 336 ? 38.506 53.240 78.276 1.00 18.94 336 SER A CA 1
ATOM 2498 C C . SER A 1 336 ? 38.481 54.721 77.894 1.00 19.21 336 SER A C 1
ATOM 2499 O O . SER A 1 336 ? 39.372 55.481 78.308 1.00 19.27 336 SER A O 1
ATOM 2502 N N . GLY A 1 337 ? 37.445 55.113 77.140 1.00 19.49 337 GLY A N 1
ATOM 2503 C CA . GLY A 1 337 ? 37.259 56.489 76.684 1.00 20.14 337 GLY A CA 1
ATOM 2504 C C . GLY A 1 337 ? 36.792 57.394 77.811 1.00 21.23 337 GLY A C 1
ATOM 2505 O O . GLY A 1 337 ? 36.557 56.919 78.907 1.00 21.27 337 GLY A O 1
ATOM 2506 N N . GLU A 1 338 ? 36.645 58.697 77.530 1.00 22.53 338 GLU A N 1
ATOM 2507 C CA . GLU A 1 338 ? 36.414 59.695 78.591 1.00 24.13 338 GLU A CA 1
ATOM 2508 C C . GLU A 1 338 ? 35.155 59.375 79.401 1.00 24.35 338 GLU A C 1
ATOM 2509 O O . GLU A 1 338 ? 35.197 59.245 80.614 1.00 24.71 338 GLU A O 1
ATOM 2515 N N . SER A 1 339 ? 34.039 59.206 78.707 1.00 24.35 339 SER A N 1
ATOM 2516 C CA . SER A 1 339 ? 32.810 58.813 79.382 1.00 24.69 339 SER A CA 1
ATOM 2517 C C . SER A 1 339 ? 32.821 57.372 79.850 1.00 23.39 339 SER A C 1
ATOM 2518 O O . SER A 1 339 ? 32.133 57.028 80.806 1.00 23.99 339 SER A O 1
ATOM 2521 N N . GLY A 1 340 ? 33.593 56.532 79.177 1.00 22.35 340 GLY A N 1
ATOM 2522 C CA . GLY A 1 340 ? 33.744 55.136 79.607 1.00 21.45 340 GLY A CA 1
ATOM 2523 C C . GLY A 1 340 ? 34.352 54.958 80.996 1.00 21.55 340 GLY A C 1
ATOM 2524 O O . GLY A 1 340 ? 34.000 54.030 81.718 1.00 21.23 340 GLY A O 1
ATOM 2525 N N . ALA A 1 341 ? 35.306 55.825 81.339 1.00 22.10 341 ALA A N 1
ATOM 2526 C CA . ALA A 1 341 ? 36.164 55.641 82.514 1.00 22.81 341 ALA A CA 1
ATOM 2527 C C . ALA A 1 341 ? 35.694 56.380 83.752 1.00 24.66 341 ALA A C 1
ATOM 2528 O O . ALA A 1 341 ? 36.275 56.189 84.847 1.00 25.05 341 ALA A O 1
ATOM 2530 N N . VAL A 1 342 ? 34.677 57.234 83.594 1.00 25.19 342 VAL A N 1
ATOM 2531 C CA . VAL A 1 342 ? 34.361 58.201 84.659 1.00 26.87 342 VAL A CA 1
ATOM 2532 C C . VAL A 1 342 ? 33.843 57.586 85.961 1.00 27.98 342 VAL A C 1
ATOM 2533 O O . VAL A 1 342 ? 34.061 58.155 87.047 1.00 29.33 342 VAL A O 1
ATOM 2537 N N . GLY A 1 343 ? 33.163 56.440 85.862 1.00 27.35 343 GLY A N 1
ATOM 2538 C CA . GLY A 1 343 ? 32.801 55.665 87.052 1.00 28.30 343 GLY A CA 1
ATOM 2539 C C . GLY A 1 343 ? 34.062 55.293 87.815 1.00 28.54 343 GLY A C 1
ATOM 2540 O O . GLY A 1 343 ? 34.199 55.609 88.997 1.00 30.32 343 GLY A O 1
ATOM 2541 N N . LEU A 1 344 ? 35.007 54.653 87.129 1.00 26.91 344 LEU A N 1
ATOM 2542 C CA . LEU A 1 344 ? 36.277 54.257 87.756 1.00 26.88 344 LEU A CA 1
ATOM 2543 C C . LEU A 1 344 ? 37.045 55.474 88.272 1.00 27.62 344 LEU A C 1
ATOM 2544 O O . LEU A 1 344 ? 37.618 55.439 89.377 1.00 28.97 344 LEU A O 1
ATOM 2549 N N . GLY A 1 345 ? 37.031 56.553 87.486 1.00 26.84 345 GLY A N 1
ATOM 2550 C CA . GLY A 1 345 ? 37.620 57.841 87.886 1.00 28.05 345 GLY A CA 1
ATOM 2551 C C . GLY A 1 345 ? 37.179 58.313 89.265 1.00 30.16 345 GLY A C 1
ATOM 2552 O O . GLY A 1 345 ? 37.978 58.841 90.027 1.00 31.68 345 GLY A O 1
ATOM 2553 N N . VAL A 1 346 ? 35.905 58.119 89.590 1.00 30.43 346 VAL A N 1
ATOM 2554 C CA . VAL A 1 346 ? 35.373 58.565 90.883 1.00 32.73 346 VAL A CA 1
ATOM 2555 C C . VAL A 1 346 ? 36.046 57.837 92.033 1.00 33.94 346 VAL A C 1
ATOM 2556 O O . VAL A 1 346 ? 36.494 58.468 92.993 1.00 35.86 346 VAL A O 1
ATOM 2560 N N . LEU A 1 347 ? 36.130 56.511 91.926 1.00 33.16 347 LEU A N 1
ATOM 2561 C CA . LEU A 1 347 ? 36.864 55.721 92.921 1.00 34.60 347 LEU A CA 1
ATOM 2562 C C . LEU A 1 347 ? 38.308 56.213 93.067 1.00 35.19 347 LEU A C 1
ATOM 2563 O O . LEU A 1 347 ? 38.796 56.366 94.190 1.00 36.92 347 LEU A O 1
ATOM 2568 N N . ALA A 1 348 ? 38.979 56.510 91.953 1.00 33.73 348 ALA A N 1
ATOM 2569 C CA . ALA A 1 348 ? 40.367 57.044 92.081 1.00 34.63 348 ALA A CA 1
ATOM 2570 C C . ALA A 1 348 ? 40.405 58.437 92.732 1.00 37.08 348 ALA A C 1
ATOM 2571 O O . ALA A 1 348 ? 41.235 58.694 93.604 1.00 38.86 348 ALA A O 1
ATOM 2573 N N . ALA A 1 349 ? 39.499 59.323 92.313 1.00 37.38 349 ALA A N 1
ATOM 2574 C CA . ALA A 1 349 ? 39.462 60.693 92.842 1.00 39.85 349 ALA A CA 1
ATOM 2575 C C . ALA A 1 349 ? 39.244 60.685 94.355 1.00 42.79 349 ALA A C 1
ATOM 2576 O O . ALA A 1 349 ? 39.875 61.469 95.104 1.00 45.09 349 ALA A O 1
ATOM 2578 N N . VAL A 1 350 ? 38.347 59.800 94.785 1.00 42.89 350 VAL A N 1
ATOM 2579 C CA . VAL A 1 350 ? 38.100 59.570 96.204 1.00 46.06 350 VAL A CA 1
ATOM 2580 C C . VAL A 1 350 ? 39.403 59.141 96.870 1.00 47.15 350 VAL A C 1
ATOM 2581 O O . VAL A 1 350 ? 39.788 59.696 97.902 1.00 50.01 350 VAL A O 1
ATOM 2585 N N . HIS A 1 351 ? 40.078 58.160 96.271 1.00 45.25 351 HIS A N 1
ATOM 2586 C CA . HIS A 1 351 ? 41.266 57.579 96.889 1.00 46.73 351 HIS A CA 1
ATOM 2587 C C . HIS A 1 351 ? 42.334 58.586 97.228 1.00 48.37 351 HIS A C 1
ATOM 2588 O O . HIS A 1 351 ? 42.949 58.470 98.266 1.00 50.68 351 HIS A O 1
ATOM 2595 N N . TYR A 1 352 ? 42.548 59.576 96.352 1.00 47.46 352 TYR A N 1
ATOM 2596 C CA . TYR A 1 352 ? 43.627 60.577 96.503 1.00 48.42 352 TYR A CA 1
ATOM 2597 C C . TYR A 1 352 ? 43.210 61.903 97.158 1.00 50.88 352 TYR A C 1
ATOM 2598 O O . TYR A 1 352 ? 44.052 62.771 97.429 1.00 52.31 352 TYR A O 1
ATOM 2607 N N . HIS A 1 353 ? 41.912 62.048 97.392 1.00 51.17 353 HIS A N 1
ATOM 2608 C CA . HIS A 1 353 ? 41.328 63.226 98.014 1.00 54.06 353 HIS A CA 1
ATOM 2609 C C . HIS A 1 353 ? 41.764 63.392 99.453 1.00 57.81 353 HIS A C 1
ATOM 2610 O O . HIS A 1 353 ? 41.861 62.399 100.183 1.00 58.08 353 HIS A O 1
ATOM 2617 N N . PRO A 1 354 ? 42.014 64.650 99.888 1.00 60.90 354 PRO A N 1
ATOM 2618 C CA . PRO A 1 354 ? 42.316 64.918 101.294 1.00 65.53 354 PRO A CA 1
ATOM 2619 C C . PRO A 1 354 ? 41.196 64.436 102.194 1.00 67.91 354 PRO A C 1
ATOM 2620 O O . PRO A 1 354 ? 41.438 64.111 103.349 1.00 70.84 354 PRO A O 1
ATOM 2624 N N . GLN A 1 355 ? 39.979 64.390 101.658 1.00 67.36 355 GLN A N 1
ATOM 2625 C CA . GLN A 1 355 ? 38.810 63.999 102.439 1.00 70.43 355 GLN A CA 1
ATOM 2626 C C . GLN A 1 355 ? 38.397 62.537 102.245 1.00 68.50 355 GLN A C 1
ATOM 2627 O O . GLN A 1 355 ? 37.238 62.174 102.483 1.00 68.59 355 GLN A O 1
ATOM 2633 N N . ARG A 1 356 ? 39.382 61.711 101.889 1.00 67.02 356 ARG A N 1
ATOM 2634 C CA . ARG A 1 356 ? 39.223 60.271 101.647 1.00 66.15 356 ARG A CA 1
ATOM 2635 C C . ARG A 1 356 ? 38.304 59.571 102.654 1.00 67.97 356 ARG A C 1
ATOM 2636 O O . ARG A 1 356 ? 37.249 59.046 102.275 1.00 66.87 356 ARG A O 1
ATOM 2644 N N . GLN A 1 357 ? 38.687 59.580 103.927 1.00 71.17 357 GLN A N 1
ATOM 2645 C CA . GLN A 1 357 ? 37.942 58.866 104.966 1.00 73.13 357 GLN A CA 1
ATOM 2646 C C . GLN A 1 357 ? 36.432 59.153 104.937 1.00 72.99 357 GLN A C 1
ATOM 2647 O O . GLN A 1 357 ? 35.620 58.220 104.904 1.00 72.28 357 GLN A O 1
ATOM 2650 N N . SER A 1 358 ? 36.064 60.434 104.918 1.00 73.59 358 SER A N 1
ATOM 2651 C CA . SER A 1 358 ? 34.653 60.815 105.017 1.00 74.12 358 SER A CA 1
ATOM 2652 C C . SER A 1 358 ? 33.893 60.667 103.694 1.00 69.55 358 SER A C 1
ATOM 2653 O O . SER A 1 358 ? 32.659 60.535 103.697 1.00 69.41 358 SER A O 1
ATOM 2656 N N . LEU A 1 359 ? 34.618 60.698 102.576 1.00 65.99 359 LEU A N 1
ATOM 2657 C CA . LEU A 1 359 ? 34.035 60.396 101.263 1.00 61.79 359 LEU A CA 1
ATOM 2658 C C . LEU A 1 359 ? 33.754 58.900 101.121 1.00 59.67 359 LEU A C 1
ATOM 2659 O O . LEU A 1 359 ? 32.721 58.518 100.564 1.00 57.24 359 LEU A O 1
ATOM 2664 N N . MET A 1 360 ? 34.667 58.067 101.632 1.00 59.61 360 MET A N 1
ATOM 2665 C CA . MET A 1 360 ? 34.466 56.612 101.645 1.00 58.86 360 MET A CA 1
ATOM 2666 C C . MET A 1 360 ? 33.284 56.215 102.537 1.00 61.15 360 MET A C 1
ATOM 2667 O O . MET A 1 360 ? 32.509 55.324 102.192 1.00 59.78 360 MET A O 1
ATOM 2672 N N . GLU A 1 361 ? 33.160 56.882 103.686 1.00 65.03 361 GLU A N 1
ATOM 2673 C CA . GLU A 1 361 ? 32.060 56.655 104.620 1.00 67.54 361 GLU A CA 1
ATOM 2674 C C . GLU A 1 361 ? 30.712 57.038 103.977 1.00 66.28 361 GLU A C 1
ATOM 2675 O O . GLU A 1 361 ? 29.715 56.304 104.072 1.00 66.33 361 GLU A O 1
ATOM 2677 N N . LYS A 1 362 ? 30.702 58.179 103.291 1.00 64.99 362 LYS A N 1
ATOM 2678 C CA . LYS A 1 362 ? 29.504 58.652 102.604 1.00 63.70 362 LYS A CA 1
ATOM 2679 C C . LYS A 1 362 ? 29.103 57.690 101.472 1.00 60.02 362 LYS A C 1
ATOM 2680 O O . LYS A 1 362 ? 27.919 57.400 101.292 1.00 59.59 362 LYS A O 1
ATOM 2686 N N . LEU A 1 363 ? 30.091 57.171 100.741 1.00 57.19 363 LEU A N 1
ATOM 2687 C CA . LEU A 1 363 ? 29.820 56.203 99.665 1.00 54.26 363 LEU A CA 1
ATOM 2688 C C . LEU A 1 363 ? 29.633 54.780 100.191 1.00 54.84 363 LEU A C 1
ATOM 2689 O O . LEU A 1 363 ? 29.392 53.842 99.411 1.00 52.50 363 LEU A O 1
ATOM 2694 N N . ALA A 1 364 ? 29.750 54.646 101.513 1.00 57.57 364 ALA A N 1
ATOM 2695 C CA . ALA A 1 364 ? 29.698 53.368 102.214 1.00 59.35 364 ALA A CA 1
ATOM 2696 C C . ALA A 1 364 ? 30.660 52.370 101.570 1.00 57.23 364 ALA A C 1
ATOM 2697 O O . ALA A 1 364 ? 30.331 51.206 101.377 1.00 57.16 364 ALA A O 1
ATOM 2699 N N . LEU A 1 365 ? 31.853 52.865 101.228 1.00 55.94 365 LEU A N 1
ATOM 2700 C CA . LEU A 1 365 ? 32.940 52.072 100.662 1.00 54.30 365 LEU A CA 1
ATOM 2701 C C . LEU A 1 365 ? 33.880 51.640 101.778 1.00 57.09 365 LEU A C 1
ATOM 2702 O O . LEU A 1 365 ? 34.460 52.486 102.467 1.00 58.64 365 LEU A O 1
ATOM 2707 N N . ASN A 1 366 ? 34.038 50.332 101.948 1.00 57.59 366 ASN A N 1
ATOM 2708 C CA . ASN A 1 366 ? 34.919 49.798 102.978 1.00 60.30 366 ASN A CA 1
ATOM 2709 C C . ASN A 1 366 ? 35.606 48.537 102.487 1.00 59.39 366 ASN A C 1
ATOM 2710 O O . ASN A 1 366 ? 35.406 48.115 101.351 1.00 56.40 366 ASN A O 1
ATOM 2715 N N . LYS A 1 367 ? 36.407 47.933 103.361 1.00 62.09 367 LYS A N 1
ATOM 2716 C CA . LYS A 1 367 ? 37.158 46.715 103.047 1.00 61.97 367 LYS A CA 1
ATOM 2717 C C . LYS A 1 367 ? 36.341 45.557 102.446 1.00 61.07 367 LYS A C 1
ATOM 2718 O O . LYS A 1 367 ? 36.913 44.668 101.825 1.00 60.29 367 LYS A O 1
ATOM 2721 N N . ASP A 1 368 ? 35.021 45.569 102.624 1.00 61.61 368 ASP A N 1
ATOM 2722 C CA . ASP A 1 368 ? 34.175 44.467 102.165 1.00 61.31 368 ASP A CA 1
ATOM 2723 C C . ASP A 1 368 ? 33.510 44.727 100.810 1.00 57.57 368 ASP A C 1
ATOM 2724 O O . ASP A 1 368 ? 32.956 43.806 100.198 1.00 57.15 368 ASP A O 1
ATOM 2729 N N . ALA A 1 369 ? 33.567 45.975 100.345 1.00 55.10 369 ALA A N 1
ATOM 2730 C CA . ALA A 1 369 ? 32.783 46.407 99.190 1.00 51.52 369 ALA A CA 1
ATOM 2731 C C . ALA A 1 369 ? 33.225 45.753 97.889 1.00 48.72 369 ALA A C 1
ATOM 2732 O O . ALA A 1 369 ? 34.425 45.684 97.577 1.00 47.62 369 ALA A O 1
ATOM 2734 N N . VAL A 1 370 ? 32.236 45.281 97.136 1.00 47.05 370 VAL A N 1
ATOM 2735 C CA . VAL A 1 370 ? 32.446 44.680 95.832 1.00 44.42 370 VAL A CA 1
ATOM 2736 C C . VAL A 1 370 ? 31.780 45.623 94.833 1.00 41.81 370 VAL A C 1
ATOM 2737 O O . VAL A 1 370 ? 30.537 45.734 94.773 1.00 41.58 370 VAL A O 1
ATOM 2741 N N . VAL A 1 371 ? 32.621 46.331 94.087 1.00 39.57 371 VAL A N 1
ATOM 2742 C CA . VAL A 1 371 ? 32.175 47.443 93.258 1.00 37.22 371 VAL A CA 1
ATOM 2743 C C . VAL A 1 371 ? 32.130 47.069 91.785 1.00 34.77 371 VAL A C 1
ATOM 2744 O O . VAL A 1 371 ? 33.147 46.675 91.196 1.00 33.77 371 VAL A O 1
ATOM 2748 N N . LEU A 1 372 ? 30.938 47.203 91.210 1.00 33.73 372 LEU A N 1
ATOM 2749 C CA . LEU A 1 372 ? 30.726 47.011 89.783 1.00 31.62 372 LEU A CA 1
ATOM 2750 C C . LEU A 1 372 ? 30.865 48.345 89.080 1.00 30.00 372 LEU A C 1
ATOM 2751 O O . LEU A 1 372 ? 30.285 49.351 89.499 1.00 30.35 372 LEU A O 1
ATOM 2756 N N . VAL A 1 373 ? 31.657 48.339 88.019 1.00 28.32 373 VAL A N 1
ATOM 2757 C CA . VAL A 1 373 ? 31.930 49.529 87.247 1.00 27.23 373 VAL A CA 1
ATOM 2758 C C . VAL A 1 373 ? 31.691 49.165 85.789 1.00 25.90 373 VAL A C 1
ATOM 2759 O O . VAL A 1 373 ? 31.962 48.039 85.382 1.00 25.56 373 VAL A O 1
ATOM 2763 N N . ILE A 1 374 ? 31.164 50.115 85.023 1.00 25.57 374 ILE A N 1
ATOM 2764 C CA . ILE A 1 374 ? 30.953 49.915 83.592 1.00 24.68 374 ILE A CA 1
ATOM 2765 C C . ILE A 1 374 ? 31.849 50.870 82.810 1.00 23.75 374 ILE A C 1
ATOM 2766 O O . ILE A 1 374 ? 31.749 52.097 82.960 1.00 23.89 374 ILE A O 1
ATOM 2771 N N . SER A 1 375 ? 32.735 50.291 81.996 1.00 23.13 375 SER A N 1
ATOM 2772 C CA . SER A 1 375 ? 33.476 51.038 80.989 1.00 22.30 375 SER A CA 1
ATOM 2773 C C . SER A 1 375 ? 32.687 50.975 79.691 1.00 21.77 375 SER A C 1
ATOM 2774 O O . SER A 1 375 ? 32.691 49.958 78.951 1.00 22.21 375 SER A O 1
ATOM 2777 N N . THR A 1 376 ? 32.032 52.088 79.399 1.00 21.50 376 THR A N 1
ATOM 2778 C CA . THR A 1 376 ? 31.006 52.136 78.360 1.00 20.85 376 THR A CA 1
ATOM 2779 C C . THR A 1 376 ? 31.577 52.187 76.953 1.00 20.02 376 THR A C 1
ATOM 2780 O O . THR A 1 376 ? 30.892 51.849 75.994 1.00 19.70 376 THR A O 1
ATOM 2784 N N . GLU A 1 377 ? 32.824 52.625 76.833 1.00 19.46 377 GLU A N 1
ATOM 2785 C CA . GLU A 1 377 ? 33.466 52.722 75.522 1.00 19.02 377 GLU A CA 1
ATOM 2786 C C . GLU A 1 377 ? 34.957 52.656 75.691 1.00 18.17 377 GLU A C 1
ATOM 2787 O O . GLU A 1 377 ? 35.486 52.988 76.772 1.00 17.92 377 GLU A O 1
ATOM 2793 N N . GLY A 1 378 ? 35.635 52.256 74.616 1.00 17.49 378 GLY A N 1
ATOM 2794 C CA . GLY A 1 378 ? 37.072 52.333 74.570 1.00 17.11 378 GLY A CA 1
ATOM 2795 C C . GLY A 1 378 ? 37.477 53.651 73.922 1.00 17.19 378 GLY A C 1
ATOM 2796 O O . GLY A 1 378 ? 36.757 54.667 74.011 1.00 16.98 378 GLY A O 1
ATOM 2797 N N . ASP A 1 379 ? 38.638 53.619 73.262 1.00 17.07 379 ASP A N 1
ATOM 2798 C CA . ASP A 1 379 ? 39.207 54.799 72.604 1.00 17.75 379 ASP A CA 1
ATOM 2799 C C . ASP A 1 379 ? 38.526 55.132 71.268 1.00 18.28 379 ASP A C 1
ATOM 2800 O O . ASP A 1 379 ? 39.117 54.948 70.215 1.00 18.53 379 ASP A O 1
ATOM 2805 N N . THR A 1 380 ? 37.276 55.609 71.325 1.00 18.83 380 THR A N 1
ATOM 2806 C CA . THR A 1 380 ? 36.501 55.960 70.112 1.00 19.85 380 THR A CA 1
ATOM 2807 C C . THR A 1 380 ? 37.034 57.222 69.441 1.00 20.92 380 THR A C 1
ATOM 2808 O O . THR A 1 380 ? 36.838 57.450 68.247 1.00 21.80 380 THR A O 1
ATOM 2812 N N . ASP A 1 381 ? 37.768 58.021 70.223 1.00 21.14 381 ASP A N 1
ATOM 2813 C CA . ASP A 1 381 ? 38.540 59.135 69.681 1.00 22.21 381 ASP A CA 1
ATOM 2814 C C . ASP A 1 381 ? 39.988 58.979 70.123 1.00 21.69 381 ASP A C 1
ATOM 2815 O O . ASP A 1 381 ? 40.367 59.411 71.203 1.00 21.41 381 ASP A O 1
ATOM 2820 N N . VAL A 1 382 ? 40.786 58.354 69.283 1.00 21.96 382 VAL A N 1
ATOM 2821 C CA . VAL A 1 382 ? 42.150 57.986 69.648 1.00 21.75 382 VAL A CA 1
ATOM 2822 C C . VAL A 1 382 ? 43.051 59.206 69.868 1.00 22.82 382 VAL A C 1
ATOM 2823 O O . VAL A 1 382 ? 43.993 59.169 70.701 1.00 22.56 382 VAL A O 1
ATOM 2827 N N . LYS A 1 383 ? 42.812 60.265 69.095 1.00 24.17 383 LYS A N 1
ATOM 2828 C CA . LYS A 1 383 ? 43.587 61.482 69.263 1.00 25.73 383 LYS A CA 1
ATOM 2829 C C . LYS A 1 383 ? 43.420 61.977 70.694 1.00 25.09 383 LYS A C 1
ATOM 2830 O O . LYS A 1 383 ? 44.398 62.182 71.408 1.00 25.17 383 LYS A O 1
ATOM 2836 N N . HIS A 1 384 ? 42.174 62.135 71.115 1.00 24.61 384 HIS A N 1
ATOM 2837 C CA . HIS A 1 384 ? 41.846 62.535 72.484 1.00 24.47 384 HIS A CA 1
ATOM 2838 C C . HIS A 1 384 ? 42.306 61.538 73.503 1.00 22.60 384 HIS A C 1
ATOM 2839 O O . HIS A 1 384 ? 42.778 61.926 74.573 1.00 22.76 384 HIS A O 1
ATOM 2846 N N . TYR A 1 385 ? 42.127 60.246 73.226 1.00 20.97 385 TYR A N 1
ATOM 2847 C CA . TYR A 1 385 ? 42.548 59.197 74.181 1.00 19.65 385 TYR A CA 1
ATOM 2848 C C . TYR A 1 385 ? 44.048 59.321 74.524 1.00 19.78 385 TYR A C 1
ATOM 2849 O O . TYR A 1 385 ? 44.438 59.320 75.692 1.00 19.39 385 TYR A O 1
ATOM 2858 N N . ARG A 1 386 ? 44.872 59.419 73.490 1.00 20.00 386 ARG A N 1
ATOM 2859 C CA . ARG A 1 386 ? 46.327 59.489 73.670 1.00 20.41 386 ARG A CA 1
ATOM 2860 C C . ARG A 1 386 ? 46.798 60.841 74.267 1.00 21.89 386 ARG A C 1
ATOM 2861 O O . ARG A 1 386 ? 47.784 60.902 75.022 1.00 21.95 386 ARG A O 1
ATOM 2869 N N . GLU A 1 387 ? 46.077 61.921 73.965 1.00 23.01 387 GLU A N 1
ATOM 2870 C CA . GLU A 1 387 ? 46.365 63.207 74.599 1.00 24.86 387 GLU A CA 1
ATOM 2871 C C . GLU A 1 387 ? 46.205 63.115 76.116 1.00 24.64 387 GLU A C 1
ATOM 2872 O O . GLU A 1 387 ? 47.064 63.577 76.857 1.00 25.48 387 GLU A O 1
ATOM 2878 N N . VAL A 1 388 ? 45.108 62.493 76.548 1.00 23.63 388 VAL A N 1
ATOM 2879 C CA . VAL A 1 388 ? 44.879 62.184 77.943 1.00 23.31 388 VAL A CA 1
ATOM 2880 C C . VAL A 1 388 ? 45.962 61.235 78.493 1.00 22.80 388 VAL A C 1
ATOM 2881 O O . VAL A 1 388 ? 46.662 61.616 79.422 1.00 23.51 388 VAL A O 1
ATOM 2885 N N . VAL A 1 389 ? 46.125 60.031 77.917 1.00 21.24 389 VAL A N 1
ATOM 2886 C CA . VAL A 1 389 ? 46.998 59.010 78.572 1.00 20.85 389 VAL A CA 1
ATOM 2887 C C . VAL A 1 389 ? 48.496 59.185 78.373 1.00 21.53 389 VAL A C 1
ATOM 2888 O O . VAL A 1 389 ? 49.313 58.751 79.216 1.00 22.15 389 VAL A O 1
ATOM 2892 N N . TRP A 1 390 ? 48.861 59.852 77.291 1.00 22.02 390 TRP A N 1
ATOM 2893 C CA . TRP A 1 390 ? 50.267 60.115 76.989 1.00 22.87 390 TRP A CA 1
ATOM 2894 C C . TRP A 1 390 ? 50.708 61.533 77.238 1.00 25.07 390 TRP A C 1
ATOM 2895 O O . TRP A 1 390 ? 51.787 61.769 77.821 1.00 25.73 390 TRP A O 1
ATOM 2906 N N . GLU A 1 391 ? 49.934 62.501 76.735 1.00 26.21 391 GLU A N 1
ATOM 2907 C CA . GLU A 1 391 ? 50.293 63.916 76.923 1.00 28.87 391 GLU A CA 1
ATOM 2908 C C . GLU A 1 391 ? 49.959 64.446 78.317 1.00 30.37 391 GLU A C 1
ATOM 2909 O O . GLU A 1 391 ? 50.517 65.460 78.754 1.00 32.72 391 GLU A O 1
ATOM 2915 N N . GLY A 1 392 ? 49.073 63.754 79.026 1.00 29.54 392 GLY A N 1
ATOM 2916 C CA . GLY A 1 392 ? 48.673 64.202 80.348 1.00 31.77 392 GLY A CA 1
ATOM 2917 C C . GLY A 1 392 ? 47.705 65.372 80.292 1.00 33.95 392 GLY A C 1
ATOM 2918 O O . GLY A 1 392 ? 47.598 66.139 81.246 1.00 36.00 392 GLY A O 1
ATOM 2919 N N . LYS A 1 393 ? 46.980 65.500 79.178 1.00 34.29 393 LYS A N 1
ATOM 2920 C CA . LYS A 1 393 ? 45.902 66.490 79.078 1.00 36.11 393 LYS A CA 1
ATOM 2921 C C . LYS A 1 393 ? 44.878 66.283 80.198 1.00 36.25 393 LYS A C 1
ATOM 2922 O O . LYS A 1 393 ? 44.662 65.157 80.642 1.00 33.98 393 LYS A O 1
ATOM 2928 N N . HIS A 1 394 ? 44.221 67.360 80.627 1.00 38.84 394 HIS A N 1
ATOM 2929 C CA . HIS A 1 394 ? 43.296 67.294 81.769 1.00 40.34 394 HIS A CA 1
ATOM 2930 C C . HIS A 1 394 ? 43.950 66.652 82.956 1.00 40.34 394 HIS A C 1
ATOM 2931 O O . HIS A 1 394 ? 43.360 65.791 83.627 1.00 39.22 394 HIS A O 1
ATOM 2938 N N . ALA A 1 395 ? 45.191 67.074 83.200 1.00 41.93 395 ALA A N 1
ATOM 2939 C CA . ALA A 1 395 ? 45.968 66.672 84.358 1.00 43.69 395 ALA A CA 1
ATOM 2940 C C . ALA A 1 395 ? 45.217 66.952 85.645 1.00 46.52 395 ALA A C 1
ATOM 2941 O O . ALA A 1 395 ? 44.276 67.746 85.685 1.00 48.27 395 ALA A O 1
ATOM 2943 N N . VAL A 1 396 ? 45.653 66.292 86.703 1.00 47.92 396 VAL A N 1
ATOM 2944 C CA . VAL A 1 396 ? 45.017 66.394 87.998 1.00 50.37 396 VAL A CA 1
ATOM 2945 C C . VAL A 1 396 ? 45.329 67.717 88.722 1.00 54.95 396 VAL A C 1
ATOM 2946 O O . VAL A 1 396 ? 44.424 68.336 89.286 1.00 57.00 396 VAL A O 1
ATOM 2950 N N . ALA A 1 397 ? 46.595 68.144 88.702 1.00 57.07 397 ALA A N 1
ATOM 2951 C CA . ALA A 1 397 ? 47.018 69.360 89.406 1.00 61.31 397 ALA A CA 1
ATOM 2952 C C . ALA A 1 397 ? 46.670 70.605 88.608 1.00 63.25 397 ALA A C 1
ATOM 2953 O O . ALA A 1 397 ? 47.007 70.695 87.428 1.00 63.41 397 ALA A O 1
ATOM 2955 N N . SER B 1 2 ? 48.122 65.832 70.247 1.00 29.28 2 SER B N 1
ATOM 2956 C CA . SER B 1 2 ? 48.248 67.204 69.677 1.00 30.58 2 SER B CA 1
ATOM 2957 C C . SER B 1 2 ? 49.657 67.453 69.145 1.00 30.05 2 SER B C 1
ATOM 2958 O O . SER B 1 2 ? 50.543 66.608 69.294 1.00 28.69 2 SER B O 1
ATOM 2961 N N . VAL B 1 3 ? 49.843 68.610 68.516 1.00 30.82 3 VAL B N 1
ATOM 2962 C CA . VAL B 1 3 ? 51.158 69.087 68.146 1.00 30.96 3 VAL B CA 1
ATOM 2963 C C . VAL B 1 3 ? 51.709 69.894 69.333 1.00 31.73 3 VAL B C 1
ATOM 2964 O O . VAL B 1 3 ? 51.034 70.781 69.862 1.00 33.27 3 VAL B O 1
ATOM 2968 N N . PHE B 1 4 ? 52.908 69.541 69.786 1.00 30.80 4 PHE B N 1
ATOM 2969 C CA . PHE B 1 4 ? 53.546 70.266 70.887 1.00 31.42 4 PHE B CA 1
ATOM 2970 C C . PHE B 1 4 ? 55.063 70.292 70.718 1.00 31.28 4 PHE B C 1
ATOM 2971 O O . PHE B 1 4 ? 55.626 69.411 70.069 1.00 29.78 4 PHE B O 1
ATOM 2979 N N . SER B 1 5 ? 55.708 71.301 71.314 1.00 32.70 5 SER B N 1
ATOM 2980 C CA . SER B 1 5 ? 57.141 71.486 71.172 1.00 33.07 5 SER B CA 1
ATOM 2981 C C . SER B 1 5 ? 57.855 71.326 72.504 1.00 32.93 5 SER B C 1
ATOM 2982 O O . SER B 1 5 ? 57.856 72.230 73.332 1.00 34.54 5 SER B O 1
ATOM 2985 N N . LEU B 1 6 ? 58.461 70.166 72.703 1.00 31.28 6 LEU B N 1
ATOM 2986 C CA . LEU B 1 6 ? 59.317 69.942 73.864 1.00 31.40 6 LEU B CA 1
ATOM 2987 C C . LEU B 1 6 ? 60.741 70.180 73.429 1.00 32.28 6 LEU B C 1
ATOM 2988 O O . LEU B 1 6 ? 61.137 69.803 72.317 1.00 31.45 6 LEU B O 1
ATOM 2993 N N . LYS B 1 7 ? 61.499 70.825 74.306 1.00 34.24 7 LYS B N 1
ATOM 2994 C CA . LYS B 1 7 ? 62.879 71.150 74.016 1.00 35.93 7 LYS B CA 1
ATOM 2995 C C . LYS B 1 7 ? 63.651 69.861 73.715 1.00 34.59 7 LYS B C 1
ATOM 2996 O O . LYS B 1 7 ? 63.782 68.996 74.577 1.00 33.31 7 LYS B O 1
ATOM 3002 N N . ILE B 1 8 ? 64.101 69.710 72.467 1.00 35.71 8 ILE B N 1
ATOM 3003 C CA . ILE B 1 8 ? 65.027 68.626 72.103 1.00 35.62 8 ILE B CA 1
ATOM 3004 C C . ILE B 1 8 ? 66.188 69.204 71.303 1.00 37.42 8 ILE B C 1
ATOM 3005 O O . ILE B 1 8 ? 66.093 69.348 70.076 1.00 39.39 8 ILE B O 1
ATOM 3010 N N . ASP B 1 9 ? 67.274 69.544 71.979 1.00 37.51 9 ASP B N 1
ATOM 3011 C CA . ASP B 1 9 ? 68.442 70.064 71.287 1.00 38.92 9 ASP B CA 1
ATOM 3012 C C . ASP B 1 9 ? 69.330 68.902 70.880 1.00 37.33 9 ASP B C 1
ATOM 3013 O O . ASP B 1 9 ? 69.685 68.069 71.721 1.00 35.31 9 ASP B O 1
ATOM 3018 N N . ILE B 1 10 ? 69.651 68.845 69.587 1.00 37.46 10 ILE B N 1
ATOM 3019 C CA . ILE B 1 10 ? 70.502 67.798 69.021 1.00 36.66 10 ILE B CA 1
ATOM 3020 C C . ILE B 1 10 ? 71.802 68.405 68.556 1.00 39.02 10 ILE B C 1
ATOM 3021 O O . ILE B 1 10 ? 71.794 69.354 67.757 1.00 41.01 10 ILE B O 1
ATOM 3026 N N . ALA B 1 11 ? 72.918 67.868 69.052 1.00 38.77 11 ALA B N 1
ATOM 3027 C CA . ALA B 1 11 ? 74.234 68.300 68.603 1.00 40.84 11 ALA B CA 1
ATOM 3028 C C . ALA B 1 11 ? 74.984 67.110 68.030 1.00 40.37 11 ALA B C 1
ATOM 3029 O O . ALA B 1 11 ? 75.146 66.086 68.707 1.00 38.27 11 ALA B O 1
ATOM 3031 N N . ASP B 1 12 ? 75.398 67.250 66.770 1.00 42.03 12 ASP B N 1
ATOM 3032 C CA . ASP B 1 12 ? 76.315 66.303 66.121 1.00 42.96 12 ASP B CA 1
ATOM 3033 C C . ASP B 1 12 ? 77.638 66.267 66.859 1.00 43.64 12 ASP B C 1
ATOM 3034 O O . ASP B 1 12 ? 78.182 67.319 67.176 1.00 45.74 12 ASP B O 1
ATOM 3039 N N . ASN B 1 13 ? 78.161 65.070 67.110 1.00 42.52 13 ASN B N 1
ATOM 3040 C CA . ASN B 1 13 ? 79.465 64.927 67.781 1.00 43.35 13 ASN B CA 1
ATOM 3041 C C . ASN B 1 13 ? 80.603 65.280 66.830 1.00 46.48 13 ASN B C 1
ATOM 3042 O O . ASN B 1 13 ? 81.019 64.459 66.017 1.00 47.05 13 ASN B O 1
ATOM 3047 N N . LYS B 1 14 ? 81.104 66.507 66.945 1.00 48.88 14 LYS B N 1
ATOM 3048 C CA . LYS B 1 14 ? 82.183 66.992 66.077 1.00 52.54 14 LYS B CA 1
ATOM 3049 C C . LYS B 1 14 ? 83.528 66.333 66.425 1.00 53.85 14 LYS B C 1
ATOM 3050 O O . LYS B 1 14 ? 84.527 66.530 65.749 1.00 56.57 14 LYS B O 1
ATOM 3052 N N . PHE B 1 15 ? 83.525 65.513 67.470 1.00 51.94 15 PHE B N 1
ATOM 3053 C CA . PHE B 1 15 ? 84.737 64.910 67.980 1.00 53.04 15 PHE B CA 1
ATOM 3054 C C . PHE B 1 15 ? 84.856 63.434 67.633 1.00 51.72 15 PHE B C 1
ATOM 3055 O O . PHE B 1 15 ? 85.876 62.807 67.907 1.00 52.50 15 PHE B O 1
ATOM 3063 N N . PHE B 1 16 ? 83.825 62.914 66.965 1.00 49.85 16 PHE B N 1
ATOM 3064 C CA . PHE B 1 16 ? 83.765 61.521 66.526 1.00 48.88 16 PHE B CA 1
ATOM 3065 C C . PHE B 1 16 ? 85.019 61.132 65.746 1.00 51.84 16 PHE B C 1
ATOM 3066 O O . PHE B 1 16 ? 85.413 61.835 64.824 1.00 54.24 16 PHE B O 1
ATOM 3074 N N . ASN B 1 17 ? 85.646 60.023 66.133 1.00 51.67 17 ASN B N 1
ATOM 3075 C CA . ASN B 1 17 ? 86.766 59.472 65.367 1.00 54.82 17 ASN B CA 1
ATOM 3076 C C . ASN B 1 17 ? 86.677 57.965 65.137 1.00 54.27 17 ASN B C 1
ATOM 3077 O O . ASN B 1 17 ? 87.504 57.389 64.422 1.00 56.70 17 ASN B O 1
ATOM 3082 N N . GLY B 1 18 ? 85.663 57.346 65.739 1.00 51.31 18 GLY B N 1
ATOM 3083 C CA . GLY B 1 18 ? 85.417 55.918 65.587 1.00 50.92 18 GLY B CA 1
ATOM 3084 C C . GLY B 1 18 ? 86.486 55.009 66.174 1.00 52.18 18 GLY B C 1
ATOM 3085 O O . GLY B 1 18 ? 86.576 53.845 65.786 1.00 52.72 18 GLY B O 1
ATOM 3086 N N . GLU B 1 19 ? 87.308 55.542 67.082 1.00 53.03 19 GLU B N 1
ATOM 3087 C CA . GLU B 1 19 ? 88.279 54.734 67.833 1.00 54.23 19 GLU B CA 1
ATOM 3088 C C . GLU B 1 19 ? 87.504 53.917 68.860 1.00 51.24 19 GLU B C 1
ATOM 3089 O O . GLU B 1 19 ? 86.920 54.469 69.788 1.00 49.59 19 GLU B O 1
ATOM 3095 N N . THR B 1 20 ? 87.457 52.603 68.662 1.00 51.26 20 THR B N 1
ATOM 3096 C CA . THR B 1 20 ? 86.799 51.708 69.617 1.00 48.59 20 THR B CA 1
ATOM 3097 C C . THR B 1 20 ? 87.716 51.491 70.840 1.00 48.87 20 THR B C 1
ATOM 3098 O O . THR B 1 20 ? 88.864 51.976 70.870 1.00 50.17 20 THR B O 1
ATOM 3102 N N . SER B 1 21 ? 87.202 50.762 71.833 1.00 46.73 21 SER B N 1
ATOM 3103 C CA . SER B 1 21 ? 87.893 50.508 73.096 1.00 47.52 21 SER B CA 1
ATOM 3104 C C . SER B 1 21 ? 88.037 48.996 73.347 1.00 47.92 21 SER B C 1
ATOM 3105 O O . SER B 1 21 ? 87.040 48.311 73.592 1.00 46.95 21 SER B O 1
ATOM 3108 N N . PRO B 1 22 ? 89.268 48.466 73.287 1.00 50.35 22 PRO B N 1
ATOM 3109 C CA . PRO B 1 22 ? 89.463 47.045 73.610 1.00 50.73 22 PRO B CA 1
ATOM 3110 C C . PRO B 1 22 ? 89.032 46.704 75.039 1.00 48.66 22 PRO B C 1
ATOM 3111 O O . PRO B 1 22 ? 88.654 45.570 75.298 1.00 47.72 22 PRO B O 1
ATOM 3115 N N . LEU B 1 23 ? 89.116 47.684 75.943 1.00 48.23 23 LEU B N 1
ATOM 3116 C CA . LEU B 1 23 ? 88.697 47.540 77.346 1.00 46.58 23 LEU B CA 1
ATOM 3117 C C . LEU B 1 23 ? 87.187 47.290 77.549 1.00 43.44 23 LEU B C 1
ATOM 3118 O O . LEU B 1 23 ? 86.801 46.483 78.399 1.00 42.04 23 LEU B O 1
ATOM 3123 N N . PHE B 1 24 ? 86.351 47.988 76.778 1.00 42.06 24 PHE B N 1
ATOM 3124 C CA . PHE B 1 24 ? 84.891 47.806 76.827 1.00 39.70 24 PHE B CA 1
ATOM 3125 C C . PHE B 1 24 ? 84.378 47.193 75.521 1.00 39.45 24 PHE B C 1
ATOM 3126 O O . PHE B 1 24 ? 83.789 47.893 74.702 1.00 39.35 24 PHE B O 1
ATOM 3134 N N . SER B 1 25 ? 84.586 45.886 75.352 1.00 39.74 25 SER B N 1
ATOM 3135 C CA . SER B 1 25 ? 84.275 45.180 74.100 1.00 40.72 25 SER B CA 1
ATOM 3136 C C . SER B 1 25 ? 83.522 43.863 74.304 1.00 40.05 25 SER B C 1
ATOM 3137 O O . SER B 1 25 ? 83.118 43.539 75.408 1.00 39.16 25 SER B O 1
ATOM 3140 N N . GLN B 1 26 ? 83.352 43.099 73.230 1.00 41.21 26 GLN B N 1
ATOM 3141 C CA . GLN B 1 26 ? 82.661 41.806 73.292 1.00 41.20 26 GLN B CA 1
ATOM 3142 C C . GLN B 1 26 ? 83.201 40.783 74.313 1.00 41.79 26 GLN B C 1
ATOM 3143 O O . GLN B 1 26 ? 82.419 40.114 74.992 1.00 40.28 26 GLN B O 1
ATOM 3149 N N . SER B 1 27 ? 84.526 40.652 74.407 1.00 43.78 27 SER B N 1
ATOM 3150 C CA . SER B 1 27 ? 85.116 39.610 75.251 1.00 44.91 27 SER B CA 1
ATOM 3151 C C . SER B 1 27 ? 84.908 39.843 76.751 1.00 43.09 27 SER B C 1
ATOM 3152 O O . SER B 1 27 ? 8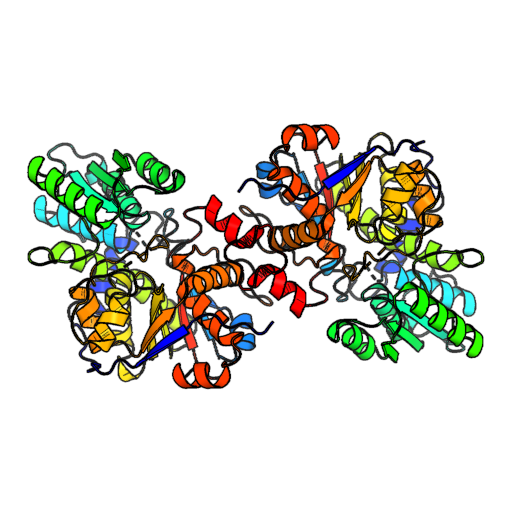4.576 38.904 77.470 1.00 42.84 27 SER B O 1
ATOM 3155 N N . GLN B 1 28 ? 85.076 41.084 77.214 1.00 42.27 28 GLN B N 1
ATOM 3156 C CA . GLN B 1 28 ? 84.834 41.419 78.635 1.00 40.58 28 GLN B CA 1
ATOM 3157 C C . GLN B 1 28 ? 83.366 41.283 78.984 1.00 38.39 28 GLN B C 1
ATOM 3158 O O . GLN B 1 28 ? 83.018 40.783 80.063 1.00 37.69 28 GLN B O 1
ATOM 3164 N N . ALA B 1 29 ? 82.503 41.717 78.067 1.00 37.35 29 ALA B N 1
ATOM 3165 C CA . ALA B 1 29 ? 81.068 41.520 78.231 1.00 35.27 29 ALA B CA 1
ATOM 3166 C C . ALA B 1 29 ? 80.717 40.030 78.310 1.00 35.75 29 ALA B C 1
ATOM 3167 O O . ALA B 1 29 ? 79.950 39.633 79.172 1.00 34.56 29 ALA B O 1
ATOM 3169 N N . LYS B 1 30 ? 81.305 39.206 77.438 1.00 37.74 30 LYS B N 1
ATOM 3170 C CA . LYS B 1 30 ? 81.074 37.755 77.502 1.00 38.70 30 LYS B CA 1
ATOM 3171 C C . LYS B 1 30 ? 81.493 37.191 78.875 1.00 38.71 30 LYS B C 1
ATOM 3172 O O . LYS B 1 30 ? 80.766 36.386 79.477 1.00 38.36 30 LYS B O 1
ATOM 3174 N N . LEU B 1 31 ? 82.645 37.651 79.365 1.00 38.66 31 LEU B N 1
ATOM 3175 C CA . LEU B 1 31 ? 83.166 37.259 80.678 1.00 38.81 31 LEU B CA 1
ATOM 3176 C C . LEU B 1 31 ? 82.214 37.683 81.801 1.00 36.57 31 LEU B C 1
ATOM 3177 O O . LEU B 1 31 ? 81.877 36.878 82.675 1.00 36.95 31 LEU B O 1
ATOM 3182 N N . ALA B 1 32 ? 81.764 38.937 81.762 1.00 34.57 32 ALA B N 1
ATOM 3183 C CA . ALA B 1 32 ? 80.795 39.415 82.742 1.00 32.54 32 ALA B CA 1
ATOM 3184 C C . ALA B 1 32 ? 79.514 38.571 82.697 1.00 31.98 32 ALA B C 1
ATOM 3185 O O . ALA B 1 32 ? 79.026 38.117 83.734 1.00 31.57 32 ALA B O 1
ATOM 3187 N N . ARG B 1 33 ? 78.996 38.323 81.496 1.00 31.90 33 ARG B N 1
ATOM 3188 C CA . ARG B 1 33 ? 77.765 37.542 81.370 1.00 31.77 33 ARG B CA 1
ATOM 3189 C C . ARG B 1 33 ? 77.874 36.119 81.938 1.00 33.29 33 ARG B C 1
ATOM 3190 O O . ARG B 1 33 ? 76.943 35.630 82.589 1.00 32.94 33 ARG B O 1
ATOM 3198 N N . GLN B 1 34 ? 78.996 35.460 81.659 1.00 35.53 34 GLN B N 1
ATOM 3199 C CA . GLN B 1 34 ? 79.328 34.163 82.248 1.00 37.66 34 GLN B CA 1
ATOM 3200 C C . GLN B 1 34 ? 79.235 34.186 83.775 1.00 37.07 34 GLN B C 1
ATOM 3201 O O . GLN B 1 34 ? 78.743 33.227 84.388 1.00 37.49 34 GLN B O 1
ATOM 3207 N N . PHE B 1 35 ? 79.708 35.288 84.368 1.00 35.98 35 PHE B N 1
ATOM 3208 C CA . PHE B 1 35 ? 79.613 35.526 85.806 1.00 35.35 35 PHE B CA 1
ATOM 3209 C C . PHE B 1 35 ? 78.157 35.660 86.234 1.00 33.76 35 PHE B C 1
ATOM 3210 O O . PHE B 1 35 ? 77.715 34.957 87.135 1.00 34.00 35 PHE B O 1
ATOM 3218 N N . HIS B 1 36 ? 77.421 36.558 85.575 1.00 32.35 36 HIS B N 1
ATOM 3219 C CA . HIS B 1 36 ? 75.991 36.782 85.871 1.00 31.20 36 HIS B CA 1
ATOM 3220 C C . HIS B 1 36 ? 75.118 35.564 85.769 1.00 32.21 36 HIS B C 1
ATOM 3221 O O . HIS B 1 36 ? 74.181 35.407 86.549 1.00 31.87 36 HIS B O 1
ATOM 3228 N N . GLN B 1 37 ? 75.433 34.692 84.816 1.00 34.01 37 GLN B N 1
ATOM 3229 C CA . GLN B 1 37 ? 74.708 33.425 84.590 1.00 35.88 37 GLN B CA 1
ATOM 3230 C C . GLN B 1 37 ? 74.808 32.438 85.788 1.00 37.07 37 GLN B C 1
ATOM 3231 O O . GLN B 1 37 ? 74.057 31.451 85.874 1.00 37.82 37 GLN B O 1
ATOM 3237 N N . LYS B 1 38 ? 75.731 32.709 86.708 1.00 36.66 38 LYS B N 1
ATOM 3238 C CA . LYS B 1 38 ? 75.933 31.815 87.855 1.00 38.45 38 LYS B CA 1
ATOM 3239 C C . LYS B 1 38 ? 75.167 32.287 89.083 1.00 37.61 38 LYS B C 1
ATOM 3240 O O . LYS B 1 38 ? 75.200 31.644 90.134 1.00 39.01 38 LYS B O 1
ATOM 3246 N N . ILE B 1 39 ? 74.480 33.414 88.947 1.00 35.43 39 ILE B N 1
ATOM 3247 C CA . ILE B 1 39 ? 73.742 34.001 90.062 1.00 34.92 39 ILE B CA 1
ATOM 3248 C C . ILE B 1 39 ? 72.308 33.496 90.046 1.00 35.08 39 ILE B C 1
ATOM 3249 O O . ILE B 1 39 ? 71.683 33.463 88.986 1.00 34.69 39 ILE B O 1
ATOM 3254 N N . ALA B 1 40 ? 71.797 33.119 91.220 1.00 35.95 40 ALA B N 1
ATOM 3255 C CA . ALA B 1 40 ? 70.402 32.687 91.375 1.00 36.74 40 ALA B CA 1
ATOM 3256 C C . ALA B 1 40 ? 69.437 33.745 90.832 1.00 35.08 40 ALA B C 1
ATOM 3257 O O . ALA B 1 40 ? 69.533 34.918 91.181 1.00 34.36 40 ALA B O 1
ATOM 3259 N N . GLY B 1 41 ? 68.523 33.316 89.976 1.00 34.88 41 GLY B N 1
ATOM 3260 C CA . GLY B 1 41 ? 67.523 34.209 89.412 1.00 33.50 41 GLY B CA 1
ATOM 3261 C C . GLY B 1 41 ? 67.896 34.845 88.086 1.00 31.71 41 GLY B C 1
ATOM 3262 O O . GLY B 1 41 ? 67.106 35.626 87.541 1.00 30.38 41 GLY B O 1
ATOM 3263 N N . TYR B 1 42 ? 69.083 34.522 87.560 1.00 31.58 42 TYR B N 1
ATOM 3264 C CA . TYR B 1 42 ? 69.474 35.037 86.242 1.00 30.75 42 TYR B CA 1
ATOM 3265 C C . TYR B 1 42 ? 68.494 34.630 85.162 1.00 31.10 42 TYR B C 1
ATOM 3266 O O . TYR B 1 42 ? 68.160 33.441 85.037 1.00 32.56 42 TYR B O 1
ATOM 3275 N N . ARG B 1 43 ? 68.071 35.632 84.386 1.00 29.38 43 ARG B N 1
ATOM 3276 C CA . ARG B 1 43 ? 67.257 35.457 83.201 1.00 29.35 43 ARG B CA 1
ATOM 3277 C C . ARG B 1 43 ? 67.490 36.690 82.311 1.00 27.52 43 ARG B C 1
ATOM 3278 O O . ARG B 1 43 ? 67.354 37.818 82.771 1.00 26.33 43 ARG B O 1
ATOM 3282 N N . PRO B 1 44 ? 67.840 36.485 81.031 1.00 27.59 44 PRO B N 1
ATOM 3283 C CA . PRO B 1 44 ? 67.953 37.662 80.163 1.00 26.09 44 PRO B CA 1
ATOM 3284 C C . PRO B 1 44 ? 66.658 38.459 80.195 1.00 24.61 44 PRO B C 1
ATOM 3285 O O . PRO B 1 44 ? 65.583 37.878 80.159 1.00 25.02 44 PRO B O 1
ATOM 3289 N N . THR B 1 45 ? 66.764 39.773 80.333 1.00 23.04 45 THR B N 1
ATOM 3290 C CA . THR B 1 45 ? 65.597 40.641 80.443 1.00 21.89 45 THR B CA 1
ATOM 3291 C C . THR B 1 45 ? 64.937 40.780 79.060 1.00 21.74 45 THR B C 1
ATOM 3292 O O . THR B 1 45 ? 65.614 40.688 78.034 1.00 22.09 45 THR B O 1
ATOM 3296 N N . PRO B 1 46 ? 63.610 41.000 79.012 1.00 21.44 46 PRO B N 1
ATOM 3297 C CA . PRO B 1 46 ? 63.023 40.991 77.678 1.00 21.51 46 PRO B CA 1
ATOM 3298 C C . PRO B 1 46 ? 63.482 42.141 76.801 1.00 20.61 46 PRO B C 1
ATOM 3299 O O . PRO B 1 46 ? 63.796 43.239 77.292 1.00 19.40 46 PRO B O 1
ATOM 3303 N N . LEU B 1 47 ? 63.505 41.867 75.502 1.00 21.13 47 LEU B N 1
ATOM 3304 C CA . LEU B 1 47 ? 63.664 42.905 74.510 1.00 21.13 47 LEU B CA 1
ATOM 3305 C C . LEU B 1 47 ? 62.329 43.027 73.785 1.00 21.32 47 LEU B C 1
ATOM 3306 O O . LEU B 1 47 ? 61.992 42.181 72.958 1.00 22.56 47 LEU B O 1
ATOM 3311 N N . CYS B 1 48 ? 61.576 44.073 74.092 1.00 20.95 48 CYS B N 1
ATOM 3312 C CA . CYS B 1 48 ? 60.184 44.143 73.631 1.00 21.25 48 CYS B CA 1
ATOM 3313 C C . CYS B 1 48 ? 60.102 44.851 72.283 1.00 20.94 48 CYS B C 1
ATOM 3314 O O . CYS B 1 48 ? 60.731 45.894 72.090 1.00 20.54 48 CYS B O 1
ATOM 3317 N N . ALA B 1 49 ? 59.334 44.290 71.357 1.00 21.14 49 ALA B N 1
ATOM 3318 C CA . ALA B 1 49 ? 59.166 44.897 70.059 1.00 20.95 49 ALA B CA 1
ATOM 3319 C C . ALA B 1 49 ? 57.933 45.801 70.074 1.00 20.25 49 ALA B C 1
ATOM 3320 O O . ALA B 1 49 ? 56.806 45.324 70.163 1.00 20.47 49 ALA B O 1
ATOM 3322 N N . LEU B 1 50 ? 58.145 47.108 69.997 1.00 19.11 50 LEU B N 1
ATOM 3323 C CA . LEU B 1 50 ? 57.007 48.001 69.997 1.00 18.86 50 LEU B CA 1
ATOM 3324 C C . LEU B 1 50 ? 56.653 48.282 68.532 1.00 19.52 50 LEU B C 1
ATOM 3325 O O . LEU B 1 50 ? 56.854 49.376 68.044 1.00 19.23 50 LEU B O 1
ATOM 3330 N N . ASP B 1 51 ? 56.160 47.253 67.847 1.00 20.70 51 ASP B N 1
ATOM 3331 C CA . ASP B 1 51 ? 55.854 47.327 66.406 1.00 22.02 51 ASP B CA 1
ATOM 3332 C C . ASP B 1 51 ? 54.832 48.405 66.037 1.00 21.67 51 ASP B C 1
ATOM 3333 O O . ASP B 1 51 ? 55.000 49.130 65.036 1.00 22.23 51 ASP B O 1
ATOM 3338 N N . ASP B 1 52 ? 53.742 48.473 66.796 1.00 21.22 52 ASP B N 1
ATOM 3339 C CA . ASP B 1 52 ? 52.681 49.405 66.445 1.00 21.18 52 ASP B CA 1
ATOM 3340 C C . ASP B 1 52 ? 53.122 50.850 66.693 1.00 20.44 52 ASP B C 1
ATOM 3341 O O . ASP B 1 52 ? 52.799 51.750 65.893 1.00 20.60 52 ASP B O 1
ATOM 3346 N N . LEU B 1 53 ? 53.908 51.060 67.748 1.00 19.39 53 LEU B N 1
ATOM 3347 C CA . LEU B 1 53 ? 54.494 52.385 68.009 1.00 19.18 53 LEU B CA 1
ATOM 3348 C C . LEU B 1 53 ? 55.505 52.756 66.903 1.00 19.93 53 LEU B C 1
ATOM 3349 O O . LEU B 1 53 ? 55.584 53.929 66.468 1.00 19.97 53 LEU B O 1
ATOM 3354 N N . ALA B 1 54 ? 56.259 51.757 66.426 1.00 20.58 54 ALA B N 1
ATOM 3355 C CA . ALA B 1 54 ? 57.215 52.000 65.348 1.00 21.76 54 ALA B CA 1
ATOM 3356 C C . ALA B 1 54 ? 56.495 52.430 64.058 1.00 23.30 54 ALA B C 1
ATOM 3357 O O . ALA B 1 54 ? 56.926 53.364 63.375 1.00 23.63 54 ALA B O 1
ATOM 3359 N N . ASN B 1 55 ? 55.387 51.762 63.741 1.00 24.42 55 ASN B N 1
ATOM 3360 C CA . ASN B 1 55 ? 54.542 52.163 62.609 1.00 26.15 55 ASN B CA 1
ATOM 3361 C C . ASN B 1 55 ? 54.014 53.605 62.771 1.00 25.65 55 ASN B C 1
ATOM 3362 O O . ASN B 1 55 ? 54.154 54.427 61.869 1.00 26.13 55 ASN B O 1
ATOM 3367 N N . LEU B 1 56 ? 53.447 53.916 63.936 1.00 24.05 56 LEU B N 1
ATOM 3368 C CA . LEU B 1 56 ? 52.992 55.284 64.221 1.00 23.69 56 LEU B CA 1
ATOM 3369 C C . LEU B 1 56 ? 54.104 56.345 64.074 1.00 23.49 56 LEU B C 1
ATOM 3370 O O . LEU B 1 56 ? 53.866 57.425 63.537 1.00 23.92 56 LEU B O 1
ATOM 3375 N N . PHE B 1 57 ? 55.311 56.025 64.542 1.00 22.76 57 PHE B N 1
ATOM 3376 C CA . PHE B 1 57 ? 56.400 56.988 64.533 1.00 22.94 57 PHE B CA 1
ATOM 3377 C C . PHE B 1 57 ? 57.131 57.010 63.211 1.00 24.21 57 PHE B C 1
ATOM 3378 O O . PHE B 1 57 ? 58.030 57.821 63.033 1.00 25.12 57 PHE B O 1
ATOM 3386 N N . GLY B 1 58 ? 56.778 56.109 62.302 1.00 24.90 58 GLY B N 1
ATOM 3387 C CA . GLY B 1 58 ? 57.383 56.116 60.975 1.00 26.54 58 GLY B CA 1
ATOM 3388 C C . GLY B 1 58 ? 58.790 55.539 60.927 1.00 26.96 58 GLY B C 1
ATOM 3389 O O . GLY B 1 58 ? 59.593 55.926 60.077 1.00 28.56 58 GLY B O 1
ATOM 3390 N N . VAL B 1 59 ? 59.110 54.626 61.838 1.00 26.16 59 VAL B N 1
ATOM 3391 C CA . VAL B 1 59 ? 60.367 53.858 61.705 1.00 26.75 59 VAL B CA 1
ATOM 3392 C C . VAL B 1 59 ? 60.042 52.375 61.509 1.00 27.00 59 VAL B C 1
ATOM 3393 O O . VAL B 1 59 ? 58.872 51.998 61.577 1.00 26.38 59 VAL B O 1
ATOM 3397 N N . LYS B 1 60 ? 61.060 51.546 61.265 1.00 27.59 60 LYS B N 1
ATOM 3398 C CA . LYS B 1 60 ? 60.844 50.109 61.009 1.00 28.35 60 LYS B CA 1
ATOM 3399 C C . LYS B 1 60 ? 60.548 49.357 62.325 1.00 26.88 60 LYS B C 1
ATOM 3400 O O . LYS B 1 60 ? 59.577 48.619 62.416 1.00 26.87 60 LYS B O 1
ATOM 3405 N N . LYS B 1 61 ? 61.407 49.545 63.323 1.00 25.97 61 LYS B N 1
ATOM 3406 C CA . LYS B 1 61 ? 61.299 48.849 64.599 1.00 25.14 61 LYS B CA 1
ATOM 3407 C C . LYS B 1 61 ? 61.727 49.719 65.750 1.00 23.60 61 LYS B C 1
ATOM 3408 O O . LYS B 1 61 ? 62.600 50.587 65.608 1.00 23.68 61 LYS B O 1
ATOM 3414 N N . ILE B 1 62 ? 61.079 49.506 66.895 1.00 22.49 62 ILE B N 1
ATOM 3415 C CA . ILE B 1 62 ? 61.494 50.116 68.142 1.00 21.08 62 ILE B CA 1
ATOM 3416 C C . ILE B 1 62 ? 61.578 48.955 69.142 1.00 20.91 62 ILE B C 1
ATOM 3417 O O . ILE B 1 62 ? 60.570 48.282 69.387 1.00 20.98 62 ILE B O 1
ATOM 3422 N N . LEU B 1 63 ? 62.781 48.723 69.676 1.00 20.32 63 LEU B N 1
ATOM 3423 C CA . LEU B 1 63 ? 63.063 47.584 70.532 1.00 20.29 63 LEU B CA 1
ATOM 3424 C C . LEU B 1 63 ? 63.493 48.127 71.877 1.00 19.48 63 LEU B C 1
ATOM 3425 O O . LEU B 1 63 ? 64.438 48.932 71.943 1.00 20.19 63 LEU B O 1
ATOM 3430 N N . VAL B 1 64 ? 62.802 47.723 72.930 1.00 18.68 64 VAL B N 1
ATOM 3431 C CA . VAL B 1 64 ? 63.101 48.248 74.272 1.00 17.87 64 VAL B CA 1
ATOM 3432 C C . VAL B 1 64 ? 63.633 47.139 75.151 1.00 18.08 64 VAL B C 1
ATOM 3433 O O . VAL B 1 64 ? 62.917 46.167 75.472 1.00 18.34 64 VAL B O 1
ATOM 3437 N N . LYS B 1 65 ? 64.885 47.300 7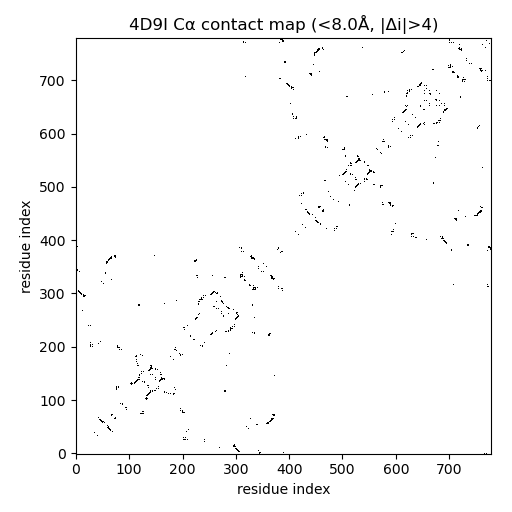5.559 1.00 22.56 65 LYS B N 1
ATOM 3438 C CA . LYS B 1 65 ? 65.480 46.443 76.568 1.00 21.64 65 LYS B CA 1
ATOM 3439 C C . LYS B 1 65 ? 64.947 46.827 77.943 1.00 20.52 65 LYS B C 1
ATOM 3440 O O . LYS B 1 65 ? 65.249 47.929 78.460 1.00 20.13 65 LYS B O 1
ATOM 3446 N N . ASP B 1 66 ? 64.184 45.904 78.550 1.00 20.44 66 ASP B N 1
ATOM 3447 C CA . ASP B 1 66 ? 63.423 46.158 79.768 1.00 20.00 66 ASP B CA 1
ATOM 3448 C C . ASP B 1 66 ? 64.149 45.672 81.030 1.00 19.19 66 ASP B C 1
ATOM 3449 O O . ASP B 1 66 ? 64.008 44.518 81.468 1.00 19.48 66 ASP B O 1
ATOM 3454 N N . GLU B 1 67 ? 64.915 46.585 81.616 1.00 18.25 67 GLU B N 1
ATOM 3455 C CA . GLU B 1 67 ? 65.798 46.251 82.729 1.00 17.73 67 GLU B CA 1
ATOM 3456 C C . GLU B 1 67 ? 65.079 46.306 84.065 1.00 18.05 67 GLU B C 1
ATOM 3457 O O . GLU B 1 67 ? 65.691 46.085 85.113 1.00 17.69 67 GLU B O 1
ATOM 3463 N N . SER B 1 68 ? 63.770 46.564 84.029 1.00 18.92 68 SER B N 1
ATOM 3464 C CA . SER B 1 68 ? 62.963 46.443 85.239 1.00 20.01 68 SER B CA 1
ATOM 3465 C C . SER B 1 68 ? 62.899 44.985 85.700 1.00 20.96 68 SER B C 1
ATOM 3466 O O . SER B 1 68 ? 62.593 44.707 86.876 1.00 22.26 68 SER B O 1
ATOM 3469 N N . LYS B 1 69 ? 63.200 44.064 84.782 1.00 21.07 69 LYS B N 1
ATOM 3470 C CA . LYS B 1 69 ? 63.164 42.625 85.103 1.00 22.71 69 LYS B CA 1
ATOM 3471 C C . LYS B 1 69 ? 64.497 42.052 85.641 1.00 22.26 69 LYS B C 1
ATOM 3472 O O . LYS B 1 69 ? 64.632 40.850 85.840 1.00 23.65 69 LYS B O 1
ATOM 3478 N N . ARG B 1 70 ? 65.466 42.910 85.860 1.00 20.87 70 ARG B N 1
ATOM 3479 C CA . ARG B 1 70 ? 66.826 42.457 86.242 1.00 20.94 70 ARG B CA 1
ATOM 3480 C C . ARG B 1 70 ? 66.875 42.012 87.725 1.00 22.19 70 ARG B C 1
ATOM 3481 O O . ARG B 1 70 ? 66.882 42.857 88.615 1.00 21.94 70 ARG B O 1
ATOM 3489 N N . PHE B 1 71 ? 66.891 40.692 87.964 1.00 24.46 71 PHE B N 1
ATOM 3490 C CA . PHE B 1 71 ? 67.052 40.086 89.319 1.00 27.09 71 PHE B CA 1
ATOM 3491 C C . PHE B 1 71 ? 66.149 40.565 90.446 1.00 28.47 71 PHE B C 1
ATOM 3492 O O . PHE B 1 71 ? 66.522 40.420 91.599 1.00 31.68 71 PHE B O 1
ATOM 3500 N N . GLY B 1 72 ? 64.982 41.129 90.176 1.00 29.05 72 GLY B N 1
ATOM 3501 C CA . GLY B 1 72 ? 64.170 41.638 91.302 1.00 29.85 72 GLY B CA 1
ATOM 3502 C C . GLY B 1 72 ? 64.577 43.021 91.813 1.00 28.41 72 GLY B C 1
ATOM 3503 O O . GLY B 1 72 ? 63.938 43.573 92.713 1.00 29.05 72 GLY B O 1
ATOM 3504 N N . LEU B 1 73 ? 65.600 43.617 91.197 1.00 25.55 73 LEU B N 1
ATOM 3505 C CA . LEU B 1 73 ? 66.069 44.949 91.609 1.00 24.56 73 LEU B CA 1
ATOM 3506 C C . LEU B 1 73 ? 65.356 46.121 90.892 1.00 23.02 73 LEU B C 1
ATOM 3507 O O . LEU B 1 73 ? 65.500 47.273 91.303 1.00 22.52 73 LEU B O 1
ATOM 3512 N N . ASN B 1 74 ? 64.601 45.828 89.823 1.00 22.58 74 ASN B N 1
ATOM 3513 C CA . ASN B 1 74 ? 63.816 46.857 89.100 1.00 21.98 74 ASN B CA 1
ATOM 3514 C C . ASN B 1 74 ? 64.688 47.871 88.348 1.00 20.55 74 ASN B C 1
ATOM 3515 O O . ASN B 1 74 ? 64.211 48.948 87.976 1.00 20.77 74 ASN B O 1
ATOM 3520 N N . ALA B 1 75 ? 65.969 47.525 88.135 1.00 19.39 75 ALA B N 1
ATOM 3521 C CA . ALA B 1 75 ? 66.912 48.336 87.339 1.00 18.33 75 ALA B CA 1
ATOM 3522 C C . ALA B 1 75 ? 68.154 47.523 86.936 1.00 17.50 75 ALA B C 1
ATOM 3523 O O . ALA B 1 75 ? 68.398 46.446 87.480 1.00 17.42 75 ALA B O 1
ATOM 3525 N N . PHE B 1 76 ? 68.918 48.035 85.972 1.00 16.86 76 PHE B N 1
ATOM 3526 C CA . PHE B 1 76 ? 70.045 47.297 85.386 1.00 16.59 76 PHE B CA 1
ATOM 3527 C C . PHE B 1 76 ? 71.303 47.273 86.264 1.00 16.54 76 PHE B C 1
ATOM 3528 O O . PHE B 1 76 ? 72.174 46.406 86.081 1.00 16.43 76 PHE B O 1
ATOM 3560 N N . MET B 1 78 ? 72.740 46.458 89.066 1.00 17.85 78 MET B N 1
ATOM 3561 C CA . MET B 1 78 ? 73.448 45.359 89.711 1.00 18.70 78 MET B CA 1
ATOM 3562 C C . MET B 1 78 ? 74.413 44.657 88.755 1.00 18.65 78 MET B C 1
ATOM 3563 O O . MET B 1 78 ? 75.407 44.086 89.207 1.00 18.95 78 MET B O 1
ATOM 3568 N N . LEU B 1 79 ? 74.151 44.720 87.444 1.00 18.11 79 LEU B N 1
ATOM 3569 C CA . LEU B 1 79 ? 75.062 44.093 86.489 1.00 18.72 79 LEU B CA 1
ATOM 3570 C C . LEU B 1 79 ? 76.477 44.628 86.709 1.00 18.88 79 LEU B C 1
ATOM 3571 O O . LEU B 1 79 ? 77.438 43.873 86.592 1.00 19.17 79 LEU B O 1
ATOM 3576 N N . GLY B 1 80 ? 76.581 45.933 86.996 1.00 18.42 80 GLY B N 1
ATOM 3577 C CA . GLY B 1 80 ? 77.878 46.564 87.237 1.00 19.30 80 GLY B CA 1
ATOM 3578 C C . GLY B 1 80 ? 78.327 46.367 88.671 1.00 19.79 80 GLY B C 1
ATOM 3579 O O . GLY B 1 80 ? 79.419 45.830 88.938 1.00 20.35 80 GLY B O 1
ATOM 3580 N N . GLY B 1 81 ? 77.464 46.785 89.598 1.00 19.56 81 GLY B N 1
ATOM 3581 C CA . GLY B 1 81 ? 77.821 46.837 91.005 1.00 20.70 81 GLY B CA 1
ATOM 3582 C C . GLY B 1 81 ? 78.200 45.473 91.558 1.00 21.16 81 GLY B C 1
ATOM 3583 O O . GLY B 1 81 ? 79.237 45.327 92.226 1.00 22.18 81 GLY B O 1
ATOM 3584 N N . ALA B 1 82 ? 77.376 44.473 91.275 1.00 21.07 82 ALA B N 1
ATOM 3585 C CA . ALA B 1 82 ? 77.668 43.118 91.746 1.00 22.50 82 ALA B CA 1
ATOM 3586 C C . ALA B 1 82 ? 78.956 42.549 91.163 1.00 23.13 82 ALA B C 1
ATOM 3587 O O . ALA B 1 82 ? 79.689 41.842 91.860 1.00 24.32 82 ALA B O 1
ATOM 3589 N N . TYR B 1 83 ? 79.234 42.863 89.895 1.00 22.99 83 TYR B N 1
ATOM 3590 C CA . TYR B 1 83 ? 80.452 42.383 89.229 1.00 23.94 83 TYR B CA 1
ATOM 3591 C C . TYR B 1 83 ? 81.690 42.981 89.900 1.00 24.48 83 TYR B C 1
ATOM 3592 O O . TYR B 1 83 ? 82.650 42.268 90.195 1.00 24.97 83 TYR B O 1
ATOM 3601 N N . ALA B 1 84 ? 81.643 44.282 90.168 1.00 23.62 84 ALA B N 1
ATOM 3602 C CA . ALA B 1 84 ? 82.728 44.946 90.852 1.00 24.27 84 ALA B CA 1
ATOM 3603 C C . ALA B 1 84 ? 82.933 44.411 92.263 1.00 24.89 84 ALA B C 1
ATOM 3604 O O . ALA B 1 84 ? 84.069 44.201 92.698 1.00 26.06 84 ALA B O 1
ATOM 3606 N N . ILE B 1 85 ? 81.842 44.185 92.983 1.00 24.58 85 ILE B N 1
ATOM 3607 C CA . ILE B 1 85 ? 81.930 43.684 94.351 1.00 25.06 85 ILE B CA 1
ATOM 3608 C C . ILE B 1 85 ? 82.550 42.275 94.409 1.00 25.87 85 ILE B C 1
ATOM 3609 O O . ILE B 1 85 ? 83.401 41.968 95.274 1.00 26.76 85 ILE B O 1
ATOM 3614 N N . ALA B 1 86 ? 82.143 41.429 93.471 1.00 25.25 86 ALA B N 1
ATOM 3615 C CA . ALA B 1 86 ? 82.687 40.081 93.361 1.00 26.31 86 ALA B CA 1
ATOM 3616 C C . ALA B 1 86 ? 84.161 40.131 92.946 1.00 27.20 86 ALA B C 1
ATOM 3617 O O . ALA B 1 86 ? 84.982 39.393 93.488 1.00 28.41 86 ALA B O 1
ATOM 3619 N N . GLN B 1 87 ? 84.496 41.000 91.988 1.00 26.45 87 GLN B N 1
ATOM 3620 C CA . GLN B 1 87 ? 85.896 41.205 91.598 1.00 27.97 87 GLN B CA 1
ATOM 3621 C C . GLN B 1 87 ? 86.771 41.623 92.793 1.00 28.79 87 GLN B C 1
ATOM 3622 O O . GLN B 1 87 ? 87.878 41.098 92.996 1.00 30.65 87 GLN B O 1
ATOM 3628 N N . LEU B 1 88 ? 86.268 42.566 93.587 1.00 27.93 88 LEU B N 1
ATOM 3629 C CA . LEU B 1 88 ? 86.998 43.057 94.758 1.00 28.87 88 LEU B CA 1
ATOM 3630 C C . LEU B 1 88 ? 87.171 41.966 95.813 1.00 30.20 88 LEU B C 1
ATOM 3631 O O . LEU B 1 88 ? 88.253 41.839 96.412 1.00 31.59 88 LEU B O 1
ATOM 3636 N N . LEU B 1 89 ? 86.120 41.173 96.038 1.00 29.77 89 LEU B N 1
ATOM 3637 C CA . LEU B 1 89 ? 86.198 40.086 97.006 1.00 31.41 89 LEU B CA 1
ATOM 3638 C C . LEU B 1 89 ? 87.194 39.012 96.535 1.00 33.05 89 LEU B C 1
ATOM 3639 O O . LEU B 1 89 ? 88.056 38.563 97.316 1.00 34.88 89 LEU B O 1
ATOM 3644 N N . CYS B 1 90 ? 87.116 38.642 95.258 1.00 32.78 90 CYS B N 1
ATOM 3645 C CA . CYS B 1 90 ? 88.058 37.671 94.692 1.00 34.97 90 CYS B CA 1
ATOM 3646 C C . CYS B 1 90 ? 89.507 38.138 94.800 1.00 36.30 90 CYS B C 1
ATOM 3647 O O . CYS B 1 90 ? 90.405 37.349 95.129 1.00 38.17 90 CYS B O 1
ATOM 3650 N N . GLU B 1 91 ? 89.718 39.426 94.540 1.00 35.84 91 GLU B N 1
ATOM 3651 C CA . GLU B 1 91 ? 91.035 40.041 94.680 1.00 37.95 91 GLU B CA 1
ATOM 3652 C C . GLU B 1 91 ? 91.574 39.936 96.120 1.00 38.83 91 GLU B C 1
ATOM 3653 O O . GLU B 1 91 ? 92.723 39.546 96.332 1.00 40.65 91 GLU B O 1
ATOM 3659 N N . LYS B 1 92 ? 90.736 40.258 97.102 1.00 37.79 92 LYS B N 1
ATOM 3660 C CA . LYS B 1 92 ? 91.145 40.165 98.507 1.00 39.24 92 LYS B CA 1
ATOM 3661 C C . LYS B 1 92 ? 91.440 38.719 98.902 1.00 40.83 92 LYS B C 1
ATOM 3662 O O . LYS B 1 92 ? 92.483 38.446 99.479 1.00 42.47 92 LYS B O 1
ATOM 3666 N N . TYR B 1 93 ? 90.539 37.799 98.555 1.00 40.26 93 TYR B N 1
ATOM 3667 C CA . TYR B 1 93 ? 90.672 36.400 98.964 1.00 42.51 93 TYR B CA 1
ATOM 3668 C C . TYR B 1 93 ? 91.582 35.569 98.054 1.00 44.08 93 TYR B C 1
ATOM 3669 O O . TYR B 1 93 ? 91.704 34.364 98.250 1.00 46.34 93 TYR B O 1
ATOM 3678 N N . HIS B 1 94 ? 92.225 36.213 97.081 1.00 43.41 94 HIS B N 1
ATOM 3679 C CA . HIS B 1 94 ? 93.122 35.542 96.134 1.00 45.40 94 HIS B CA 1
ATOM 3680 C C . HIS B 1 94 ? 92.408 34.455 95.375 1.00 45.88 94 HIS B C 1
ATOM 3681 O O . HIS B 1 94 ? 92.894 33.330 95.254 1.00 48.28 94 HIS B O 1
ATOM 3688 N N . LEU B 1 95 ? 91.233 34.797 94.862 1.00 43.50 95 LEU B N 1
ATOM 3689 C CA . LEU B 1 95 ? 90.395 33.858 94.147 1.00 44.21 95 LEU B CA 1
ATOM 3690 C C . LEU B 1 95 ? 90.336 34.239 92.680 1.00 43.45 95 LEU B C 1
ATOM 3691 O O . LEU B 1 95 ? 90.566 35.398 92.332 1.00 42.09 95 LEU B O 1
ATOM 3696 N N . ASP B 1 96 ? 90.018 33.261 91.833 1.00 44.87 96 ASP B N 1
ATOM 3697 C CA . ASP B 1 96 ? 89.829 33.487 90.410 1.00 44.70 96 ASP B CA 1
ATOM 3698 C C . ASP B 1 96 ? 88.326 33.523 90.101 1.00 42.84 96 ASP B C 1
ATOM 3699 O O . ASP B 1 96 ? 87.664 32.476 90.064 1.00 44.01 96 ASP B O 1
ATOM 3704 N N . ILE B 1 97 ? 87.813 34.735 89.883 1.00 39.85 97 ILE B N 1
ATOM 3705 C CA . ILE B 1 97 ? 86.386 34.986 89.631 1.00 38.25 97 ILE B CA 1
ATOM 3706 C C . ILE B 1 97 ? 85.840 34.216 88.413 1.00 40.04 97 ILE B C 1
ATOM 3707 O O . ILE B 1 97 ? 84.668 33.858 88.378 1.00 39.71 97 ILE B O 1
ATOM 3712 N N . GLU B 1 98 ? 86.704 33.963 87.434 1.00 42.81 98 GLU B N 1
ATOM 3713 C CA . GLU B 1 98 ? 86.327 33.283 86.196 1.00 45.27 98 GLU B CA 1
ATOM 3714 C C . GLU B 1 98 ? 86.063 31.788 86.365 1.00 47.78 98 GLU B C 1
ATOM 3715 O O . GLU B 1 98 ? 85.370 31.184 85.554 1.00 48.89 98 GLU B O 1
ATOM 3721 N N . THR B 1 99 ? 86.639 31.184 87.400 1.00 48.61 99 THR B N 1
ATOM 3722 C CA . THR B 1 99 ? 86.547 29.740 87.563 1.00 51.89 99 THR B CA 1
ATOM 3723 C C . THR B 1 99 ? 85.823 29.318 88.839 1.00 51.72 99 THR B C 1
ATOM 3724 O O . THR B 1 99 ? 86.110 28.264 89.397 1.00 55.05 99 THR B O 1
ATOM 3728 N N . LEU B 1 100 ? 84.891 30.134 89.311 1.00 48.62 100 LEU B N 1
ATOM 3729 C CA . LEU B 1 100 ? 84.102 29.752 90.477 1.00 48.89 100 LEU B CA 1
ATOM 3730 C C . LEU B 1 100 ? 82.648 30.186 90.327 1.00 46.98 100 LEU B C 1
ATOM 3731 O O . LEU B 1 100 ? 82.322 30.993 89.458 1.00 44.75 100 LEU B O 1
ATOM 3736 N N . SER B 1 101 ? 81.776 29.640 91.167 1.00 48.33 101 SER B N 1
ATOM 3737 C CA . SER B 1 101 ? 80.369 30.043 91.174 1.00 47.00 101 SER B CA 1
ATOM 3738 C C . SER B 1 101 ? 80.142 31.168 92.179 1.00 44.33 101 SER B C 1
ATOM 3739 O O . SER B 1 101 ? 80.914 31.332 93.121 1.00 44.81 101 SER B O 1
ATOM 3742 N N . PHE B 1 102 ? 79.065 31.914 91.980 1.00 42.29 102 PHE B N 1
ATOM 3743 C CA . PHE B 1 102 ? 78.621 32.964 92.892 1.00 40.38 102 PHE B CA 1
ATOM 3744 C C . PHE B 1 102 ? 78.289 32.379 94.259 1.00 42.73 102 PHE B C 1
ATOM 3745 O O . PHE B 1 102 ? 78.565 33.011 95.280 1.00 42.06 102 PHE B O 1
ATOM 3753 N N . GLU B 1 103 ? 77.719 31.168 94.276 1.00 45.92 103 GLU B N 1
ATOM 3754 C CA . GLU B 1 103 ? 77.431 30.458 95.525 1.00 48.39 103 GLU B CA 1
ATOM 3755 C C . GLU B 1 103 ? 78.706 30.066 96.263 1.00 49.68 103 GLU B C 1
ATOM 3756 O O . GLU B 1 103 ? 78.761 30.150 97.490 1.00 49.92 103 GLU B O 1
ATOM 3762 N N . HIS B 1 104 ? 79.730 29.645 95.525 1.00 49.95 104 HIS B N 1
ATOM 3763 C CA . HIS B 1 104 ? 81.037 29.423 96.146 1.00 50.89 104 HIS B CA 1
ATOM 3764 C C . HIS B 1 104 ? 81.528 30.688 96.790 1.00 47.97 104 HIS B C 1
ATOM 3765 O O . HIS B 1 104 ? 82.092 30.652 97.894 1.00 48.75 104 HIS B O 1
ATOM 3772 N N . LEU B 1 105 ? 81.311 31.819 96.119 1.00 44.54 105 LEU B N 1
ATOM 3773 C CA . LEU B 1 105 ? 81.676 33.132 96.665 1.00 42.44 105 LEU B CA 1
ATOM 3774 C C . LEU B 1 105 ? 80.860 33.493 97.904 1.00 42.96 105 LEU B C 1
ATOM 3775 O O . LEU B 1 105 ? 81.421 33.963 98.899 1.00 42.49 105 LEU B O 1
ATOM 3780 N N . LYS B 1 106 ? 79.541 33.287 97.826 1.00 43.62 106 LYS B N 1
ATOM 3781 C CA . LYS B 1 106 ? 78.637 33.536 98.955 1.00 45.17 106 LYS B CA 1
ATOM 3782 C C . LYS B 1 106 ? 79.183 32.936 100.254 1.00 48.59 106 LYS B C 1
ATOM 3783 O O . LYS B 1 106 ? 79.222 33.605 101.294 1.00 48.88 106 LYS B O 1
ATOM 3789 N N . ASN B 1 107 ? 79.633 31.685 100.167 1.00 51.49 107 ASN B N 1
ATOM 3790 C CA . ASN B 1 107 ? 80.135 30.948 101.315 1.00 55.18 107 ASN B CA 1
ATOM 3791 C C . ASN B 1 107 ? 81.650 30.982 101.472 1.00 54.62 107 ASN B C 1
ATOM 3792 O O . ASN B 1 107 ? 82.210 30.178 102.212 1.00 57.74 107 ASN B O 1
ATOM 3797 N N . ALA B 1 108 ? 82.310 31.914 100.786 1.00 50.90 108 ALA B N 1
ATOM 3798 C CA . ALA B 1 108 ? 83.751 32.065 100.920 1.00 50.94 108 ALA B CA 1
ATOM 3799 C C . ALA B 1 108 ? 84.115 32.507 102.339 1.00 52.00 108 ALA B C 1
ATOM 3800 O O . ALA B 1 108 ? 83.312 33.132 103.041 1.00 51.54 108 ALA B O 1
ATOM 3802 N N . ILE B 1 109 ? 85.332 32.168 102.741 1.00 53.38 109 ILE B N 1
ATOM 3803 C CA . ILE B 1 109 ? 85.829 32.456 104.068 1.00 55.07 109 ILE B CA 1
ATOM 3804 C C . ILE B 1 109 ? 86.955 33.490 103.998 1.00 53.39 109 ILE B C 1
ATOM 3805 O O . ILE B 1 109 ? 87.894 33.348 103.217 1.00 53.36 109 ILE B O 1
ATOM 3810 N N . GLY B 1 110 ? 86.847 34.533 104.814 1.00 52.68 110 GLY B N 1
ATOM 3811 C CA . GLY B 1 110 ? 87.905 35.533 104.927 1.00 51.90 110 GLY B CA 1
ATOM 3812 C C . GLY B 1 110 ? 87.515 36.710 105.797 1.00 51.66 110 GLY B C 1
ATOM 3813 O O . GLY B 1 110 ? 86.427 36.735 106.376 1.00 51.91 110 GLY B O 1
ATOM 3814 N N . GLU B 1 111 ? 88.412 37.687 105.897 1.00 51.71 111 GLU B N 1
ATOM 3815 C CA . GLU B 1 111 ? 88.119 38.920 106.623 1.00 51.98 111 GLU B CA 1
ATOM 3816 C C . GLU B 1 111 ? 86.965 39.631 105.919 1.00 49.58 111 GLU B C 1
ATOM 3817 O O . GLU B 1 111 ? 86.914 39.671 104.683 1.00 47.40 111 GLU B O 1
ATOM 3819 N N . LYS B 1 112 ? 86.023 40.150 106.703 1.00 50.19 112 LYS B N 1
ATOM 3820 C CA . LYS B 1 112 ? 84.861 40.827 106.147 1.00 48.57 112 LYS B CA 1
ATOM 3821 C C . LYS B 1 112 ? 85.226 42.198 105.571 1.00 46.49 112 LYS B C 1
ATOM 3822 O O . LYS B 1 112 ? 86.068 42.915 106.128 1.00 48.08 112 LYS B O 1
ATOM 3825 N N . MET B 1 113 ? 84.607 42.521 104.439 1.00 42.91 113 MET B N 1
ATOM 3826 C CA . MET B 1 113 ? 84.760 43.812 103.757 1.00 40.91 113 MET B CA 1
ATOM 3827 C C . MET B 1 113 ? 83.534 44.695 104.017 1.00 39.60 113 MET B C 1
ATOM 3828 O O . MET B 1 113 ? 82.425 44.186 104.194 1.00 39.58 113 MET B O 1
ATOM 3833 N N . THR B 1 114 ? 83.743 46.011 104.036 1.00 38.50 114 THR B N 1
ATOM 3834 C CA . THR B 1 114 ? 82.653 46.976 104.108 1.00 37.79 114 THR B CA 1
ATOM 3835 C C . THR B 1 114 ? 82.693 47.862 102.877 1.00 35.36 114 THR B C 1
ATOM 3836 O O . THR B 1 114 ? 83.685 48.557 102.629 1.00 35.32 114 THR B O 1
ATOM 3840 N N . PHE B 1 115 ? 81.626 47.797 102.090 1.00 33.21 115 PHE B N 1
ATOM 3841 C CA . PHE B 1 115 ? 81.528 48.579 100.860 1.00 31.58 115 PHE B CA 1
ATOM 3842 C C . PHE B 1 115 ? 80.764 49.866 101.087 1.00 32.43 115 PHE B C 1
ATOM 3843 O O . PHE B 1 115 ? 79.616 49.833 101.527 1.00 33.06 115 PHE B O 1
ATOM 3851 N N . ALA B 1 116 ? 81.381 50.986 100.733 1.00 32.72 116 ALA B N 1
ATOM 3852 C CA . ALA B 1 116 ? 80.798 52.305 101.001 1.00 34.22 116 ALA B CA 1
ATOM 3853 C C . ALA B 1 116 ? 80.458 53.028 99.702 1.00 33.10 116 ALA B C 1
ATOM 3854 O O . ALA B 1 116 ? 81.265 53.071 98.766 1.00 31.69 116 ALA B O 1
ATOM 3856 N N . THR B 1 117 ? 79.251 53.591 99.647 1.00 33.29 117 THR B N 1
ATOM 3857 C CA . THR B 1 117 ? 78.720 54.070 98.392 1.00 32.23 117 THR B CA 1
ATOM 3858 C C . THR B 1 117 ? 77.748 55.224 98.579 1.00 33.75 117 THR B C 1
ATOM 3859 O O . THR B 1 117 ? 76.958 55.215 99.513 1.00 34.91 117 THR B O 1
ATOM 3863 N N . THR B 1 118 ? 77.831 56.210 97.686 1.00 34.30 118 THR B N 1
ATOM 3864 C CA . THR B 1 118 ? 76.795 57.234 97.508 1.00 35.86 118 THR B CA 1
ATOM 3865 C C . THR B 1 118 ? 75.928 56.916 96.284 1.00 33.44 118 THR B C 1
ATOM 3866 O O . THR B 1 118 ? 76.432 56.473 95.253 1.00 31.48 118 THR B O 1
ATOM 3870 N N . THR B 1 119 ? 74.623 57.151 96.414 1.00 33.76 119 THR B N 1
ATOM 3871 C CA . THR B 1 119 ? 73.670 56.836 95.372 1.00 31.91 119 THR B CA 1
ATOM 3872 C C . THR B 1 119 ? 72.408 57.686 95.468 1.00 33.70 119 THR B C 1
ATOM 3873 O O . THR B 1 119 ? 72.036 58.167 96.546 1.00 35.93 119 THR B O 1
ATOM 3877 N N . ASP B 1 120 ? 71.738 57.856 94.338 1.00 32.76 120 ASP B N 1
ATOM 3878 C CA . ASP B 1 120 ? 70.434 58.511 94.378 1.00 34.77 120 ASP B CA 1
ATOM 3879 C C . ASP B 1 120 ? 69.348 57.452 94.193 1.00 32.66 120 ASP B C 1
ATOM 3880 O O . ASP B 1 120 ? 68.170 57.773 94.052 1.00 33.55 120 ASP B O 1
ATOM 3885 N N . GLY B 1 121 ? 69.750 56.181 94.199 1.00 30.06 121 GLY B N 1
ATOM 3886 C CA . GLY B 1 121 ? 68.790 55.107 94.023 1.00 28.67 121 GLY B CA 1
ATOM 3887 C C . GLY B 1 121 ? 69.331 53.747 93.652 1.00 26.11 121 GLY B C 1
ATOM 3888 O O . GLY B 1 121 ? 69.573 52.919 94.532 1.00 26.67 121 GLY B O 1
ATOM 3889 N N . ASN B 1 122 ? 69.524 53.512 92.357 1.00 23.96 122 ASN B N 1
ATOM 3890 C CA . ASN B 1 122 ? 69.805 52.162 91.842 1.00 21.89 122 ASN B CA 1
ATOM 3891 C C . ASN B 1 122 ? 71.199 51.603 92.111 1.00 21.21 122 ASN B C 1
ATOM 3892 O O . ASN B 1 122 ? 71.361 50.428 92.463 1.00 20.64 122 ASN B O 1
ATOM 3897 N N . HIS B 1 123 ? 72.205 52.443 91.934 1.00 21.40 123 HIS B N 1
ATOM 3898 C CA . HIS B 1 123 ? 73.570 51.979 92.098 1.00 21.20 123 HIS B CA 1
ATOM 3899 C C . HIS B 1 123 ? 73.830 51.431 93.479 1.00 22.10 123 HIS B C 1
ATOM 3900 O O . HIS B 1 123 ? 74.410 50.340 93.623 1.00 21.99 123 HIS B O 1
ATOM 3907 N N . GLY B 1 124 ? 73.429 52.196 94.493 1.00 23.52 124 GLY B N 1
ATOM 3908 C CA . GLY B 1 124 ? 73.625 51.828 95.904 1.00 24.73 124 GLY B CA 1
ATOM 3909 C C . GLY B 1 124 ? 72.801 50.616 96.282 1.00 24.40 124 GLY B C 1
ATOM 3910 O O . GLY B 1 124 ? 73.210 49.827 97.130 1.00 24.59 124 GLY B O 1
ATOM 3911 N N . ARG B 1 125 ? 71.650 50.458 95.623 1.00 23.88 125 ARG B N 1
ATOM 3912 C CA . ARG B 1 125 ? 70.812 49.287 95.800 1.00 24.18 125 ARG B CA 1
ATOM 3913 C C . ARG B 1 125 ? 71.507 48.041 95.279 1.00 22.78 125 ARG B C 1
ATOM 3914 O O . ARG B 1 125 ? 71.471 46.994 95.928 1.00 23.31 125 ARG B O 1
ATOM 3922 N N . GLY B 1 126 ? 72.118 48.151 94.096 1.00 21.37 126 GLY B N 1
ATOM 3923 C CA . GLY B 1 126 ? 72.917 47.062 93.541 1.00 20.81 126 GLY B CA 1
ATOM 3924 C C . GLY B 1 126 ? 74.097 46.664 94.429 1.00 21.70 126 GLY B C 1
ATOM 3925 O O . GLY B 1 126 ? 74.376 45.463 94.599 1.00 22.18 126 GLY B O 1
ATOM 3926 N N . VAL B 1 127 ? 74.801 47.659 94.979 1.00 22.23 127 VAL B N 1
ATOM 3927 C CA . VAL B 1 127 ? 75.898 47.427 95.951 1.00 23.46 127 VAL B CA 1
ATOM 3928 C C . VAL B 1 127 ? 75.393 46.722 97.225 1.00 25.20 127 VAL B C 1
ATOM 3929 O O . VAL B 1 127 ? 75.981 45.740 97.692 1.00 25.68 127 VAL B O 1
ATOM 3933 N N . ALA B 1 128 ? 74.296 47.226 97.778 1.00 26.40 128 ALA B N 1
ATOM 3934 C CA . ALA B 1 128 ? 73.729 46.661 98.981 1.00 28.83 128 ALA B CA 1
ATOM 3935 C C . ALA B 1 128 ? 73.316 45.207 98.737 1.00 29.18 128 ALA B C 1
ATOM 3936 O O . ALA B 1 128 ? 73.550 44.336 99.577 1.00 31.16 128 ALA B O 1
ATOM 3938 N N . TRP B 1 129 ? 72.715 44.961 97.576 1.00 28.00 129 TRP B N 1
ATOM 3939 C CA . TRP B 1 129 ? 72.271 43.634 97.194 1.00 28.33 129 TRP B CA 1
ATOM 3940 C C . TRP B 1 129 ? 73.439 42.673 97.148 1.00 28.23 129 TRP B C 1
ATOM 3941 O O . TRP B 1 129 ? 73.369 41.579 97.720 1.00 30.15 129 TRP B O 1
ATOM 3952 N N . ALA B 1 130 ? 74.517 43.063 96.474 1.00 26.19 130 ALA B N 1
ATOM 3953 C CA . ALA B 1 130 ? 75.700 42.209 96.355 1.00 26.13 130 ALA B CA 1
ATOM 3954 C C . ALA B 1 130 ? 76.375 41.946 97.699 1.00 27.63 130 ALA B C 1
ATOM 3955 O O . ALA B 1 130 ? 76.725 40.799 98.000 1.00 28.51 130 ALA B O 1
ATOM 3957 N N . ALA B 1 131 ? 76.552 43.002 98.496 1.00 27.97 131 ALA B N 1
ATOM 3958 C CA . ALA B 1 131 ? 77.075 42.849 99.846 1.00 30.38 131 ALA B CA 1
ATOM 3959 C C . ALA B 1 131 ? 76.263 41.833 100.663 1.00 32.94 131 ALA B C 1
ATOM 3960 O O . ALA B 1 131 ? 76.852 40.953 101.318 1.00 34.68 131 ALA B O 1
ATOM 3962 N N . GLN B 1 132 ? 74.932 41.958 100.640 1.00 33.95 132 GLN B N 1
ATOM 3963 C CA . GLN B 1 132 ? 74.047 41.029 101.371 1.00 37.15 132 GLN B CA 1
ATOM 3964 C C . GLN B 1 132 ? 74.262 39.584 100.915 1.00 37.48 132 GLN B C 1
ATOM 3965 O O . GLN B 1 132 ? 74.493 38.704 101.730 1.00 39.93 132 GLN B O 1
ATOM 3971 N N . GLN B 1 133 ? 74.196 39.357 99.606 1.00 35.65 133 GLN B N 1
ATOM 3972 C CA . GLN B 1 133 ? 74.480 38.049 99.011 1.00 36.33 133 GLN B CA 1
ATOM 3973 C C . GLN B 1 133 ? 75.813 37.428 99.462 1.00 37.21 133 GLN B C 1
ATOM 3974 O O . GLN B 1 133 ? 75.877 36.245 99.804 1.00 39.24 133 GLN B O 1
ATOM 3980 N N . LEU B 1 134 ? 76.874 38.226 99.453 1.00 35.78 134 LEU B N 1
ATOM 3981 C CA . LEU B 1 134 ? 78.207 37.707 99.744 1.00 37.24 134 LEU B CA 1
ATOM 3982 C C . LEU B 1 134 ? 78.582 37.704 101.231 1.00 39.13 134 LEU B C 1
ATOM 3983 O O . LEU B 1 134 ? 79.723 37.372 101.598 1.00 40.54 134 LEU B O 1
ATOM 3988 N N . GLY B 1 135 ? 77.630 38.055 102.090 1.00 40.17 135 GLY B N 1
ATOM 3989 C CA . GLY B 1 135 ? 77.889 38.087 103.542 1.00 42.60 135 GLY B CA 1
ATOM 3990 C C . GLY B 1 135 ? 78.864 39.169 103.973 1.00 41.60 135 GLY B C 1
ATOM 3991 O O . GLY B 1 135 ? 79.569 39.027 104.979 1.00 43.29 135 GLY B O 1
ATOM 3992 N N . GLN B 1 136 ? 78.908 40.255 103.206 1.00 39.23 136 GLN B N 1
ATOM 3993 C CA . GLN B 1 136 ? 79.763 41.410 103.504 1.00 38.94 136 GLN B CA 1
ATOM 3994 C C . GLN B 1 136 ? 78.886 42.561 104.001 1.00 39.37 136 GLN B C 1
ATOM 3995 O O . GLN B 1 136 ? 77.663 42.446 104.018 1.00 40.17 136 GLN B O 1
ATOM 4001 N N . ASN B 1 137 ? 79.510 43.657 104.421 1.00 39.63 137 ASN B N 1
ATOM 4002 C CA . ASN B 1 137 ? 78.774 44.839 104.872 1.00 40.03 137 ASN B CA 1
ATOM 4003 C C . ASN B 1 137 ? 78.710 45.944 103.820 1.00 37.51 137 ASN B C 1
ATOM 4004 O O . ASN B 1 137 ? 79.587 46.045 102.964 1.00 36.12 137 ASN B O 1
ATOM 4009 N N . ALA B 1 138 ? 77.657 46.753 103.866 1.00 37.46 138 ALA B N 1
ATOM 4010 C CA . ALA B 1 138 ? 77.560 47.912 103.001 1.00 35.65 138 ALA B CA 1
ATOM 4011 C C . ALA B 1 138 ? 77.055 49.142 103.752 1.00 37.61 138 ALA B C 1
ATOM 4012 O O . ALA B 1 138 ? 76.194 49.037 104.626 1.00 39.89 138 ALA B O 1
ATOM 4014 N N . VAL B 1 139 ? 77.595 50.306 103.406 1.00 37.32 139 VAL B N 1
ATOM 4015 C CA . VAL B 1 139 ? 77.167 51.582 104.004 1.00 39.52 139 VAL B CA 1
ATOM 4016 C C . VAL B 1 139 ? 76.849 52.565 102.873 1.00 38.18 139 VAL B C 1
ATOM 4017 O O . VAL B 1 139 ? 77.741 53.034 102.173 1.00 37.10 139 VAL B O 1
ATOM 4021 N N . ILE B 1 140 ? 75.562 52.839 102.683 1.00 38.36 140 ILE B N 1
ATOM 4022 C CA . ILE B 1 140 ? 75.090 53.669 101.576 1.00 37.35 140 ILE B CA 1
ATOM 4023 C C . ILE B 1 140 ? 74.726 55.083 102.043 1.00 40.62 140 ILE B C 1
ATOM 4024 O O . ILE B 1 140 ? 74.010 55.263 103.037 1.00 43.35 140 ILE B O 1
ATOM 4029 N N . TYR B 1 141 ? 75.235 56.091 101.343 1.00 41.04 141 TYR B N 1
ATOM 4030 C CA . TYR B 1 141 ? 74.806 57.470 101.582 1.00 44.36 141 TYR B CA 1
ATOM 4031 C C . TYR B 1 141 ? 73.871 57.945 100.448 1.00 43.32 141 TYR B C 1
ATOM 4032 O O . TYR B 1 141 ? 74.110 57.656 99.274 1.00 40.41 141 TYR B O 1
ATOM 4041 N N . MET B 1 142 ? 72.797 58.638 100.814 1.00 45.57 142 MET B N 1
ATOM 4042 C CA . MET B 1 142 ? 71.880 59.238 99.837 1.00 45.56 142 MET B CA 1
ATOM 4043 C C . MET B 1 142 ? 71.725 60.747 100.109 1.00 49.80 142 MET B C 1
ATOM 4044 O O . MET B 1 142 ? 71.739 61.168 101.269 1.00 53.26 142 MET B O 1
ATOM 4049 N N . PRO B 1 143 ? 71.607 61.567 99.042 1.00 50.22 143 PRO B N 1
ATOM 4050 C CA . PRO B 1 143 ? 71.576 63.019 99.226 1.00 54.65 143 PRO B CA 1
ATOM 4051 C C . PRO B 1 143 ? 70.215 63.533 99.686 1.00 57.84 143 PRO B C 1
ATOM 4052 O O . PRO B 1 143 ? 69.218 62.806 99.598 1.00 56.33 143 PRO B O 1
ATOM 4056 N N . LYS B 1 144 ? 70.191 64.773 100.181 1.00 62.69 144 LYS B N 1
ATOM 4057 C CA . LYS B 1 144 ? 68.959 65.445 100.580 1.00 66.28 144 LYS B CA 1
ATOM 4058 C C . LYS B 1 144 ? 67.924 65.363 99.467 1.00 64.58 144 LYS B C 1
ATOM 4059 O O . LYS B 1 144 ? 68.240 65.590 98.290 1.00 62.80 144 LYS B O 1
ATOM 4062 N N . GLY B 1 145 ? 66.701 64.993 99.839 1.00 65.22 145 GLY B N 1
ATOM 4063 C CA . GLY B 1 145 ? 65.598 64.888 98.883 1.00 63.59 145 GLY B CA 1
ATOM 4064 C C . GLY B 1 145 ? 65.220 63.478 98.473 1.00 59.07 145 GLY B C 1
ATOM 4065 O O . GLY B 1 145 ? 64.162 63.272 97.874 1.00 58.34 145 GLY B O 1
ATOM 4066 N N . SER B 1 146 ? 66.076 62.511 98.802 1.00 56.12 146 SER B N 1
ATOM 4067 C CA . SER B 1 146 ? 65.888 61.107 98.414 1.00 51.87 146 SER B CA 1
ATOM 4068 C C . SER B 1 146 ? 64.546 60.510 98.806 1.00 52.43 146 SER B C 1
ATOM 4069 O O . SER B 1 146 ? 64.121 60.622 99.943 1.00 55.49 146 SER B O 1
ATOM 4072 N N . ALA B 1 147 ? 63.908 59.844 97.849 1.00 49.81 147 ALA B N 1
ATOM 4073 C CA . ALA B 1 147 ? 62.618 59.190 98.058 1.00 50.27 147 ALA B CA 1
ATOM 4074 C C . ALA B 1 147 ? 62.767 58.139 99.143 1.00 50.06 147 ALA B C 1
ATOM 4075 O O . ALA B 1 147 ? 63.637 57.274 99.055 1.00 47.33 147 ALA B O 1
ATOM 4077 N N . GLN B 1 148 ? 61.908 58.220 100.154 1.00 53.22 148 GLN B N 1
ATOM 4078 C CA . GLN B 1 148 ? 61.909 57.283 101.280 1.00 54.00 148 GLN B CA 1
ATOM 4079 C C . GLN B 1 148 ? 61.880 55.822 100.830 1.00 50.71 148 GLN B C 1
ATOM 4080 O O . GLN B 1 148 ? 62.509 54.964 101.454 1.00 50.26 148 GLN B O 1
ATOM 4086 N N . GLU B 1 149 ? 61.155 55.542 99.750 1.00 48.67 149 GLU B N 1
ATOM 4087 C CA . GLU B 1 149 ? 61.078 54.180 99.221 1.00 46.10 149 GLU B CA 1
ATOM 4088 C C . GLU B 1 149 ? 62.440 53.630 98.819 1.00 42.61 149 GLU B C 1
ATOM 4089 O O . GLU B 1 149 ? 62.729 52.458 99.049 1.00 41.75 149 GLU B O 1
ATOM 4095 N N . ARG B 1 150 ? 63.267 54.472 98.211 1.00 41.15 150 ARG B N 1
ATOM 4096 C CA . ARG B 1 150 ? 64.578 54.034 97.757 1.00 38.21 150 ARG B CA 1
ATOM 4097 C C . ARG B 1 150 ? 65.520 53.792 98.954 1.00 39.26 150 ARG B C 1
ATOM 4098 O O . ARG B 1 150 ? 66.309 52.833 98.953 1.00 37.93 150 ARG B O 1
ATOM 4106 N N . VAL B 1 151 ? 65.411 54.647 99.970 1.00 42.29 151 VAL B N 1
ATOM 4107 C CA . VAL B 1 151 ? 66.103 54.469 101.252 1.00 43.84 151 VAL B CA 1
ATOM 4108 C C . VAL B 1 151 ? 65.731 53.107 101.825 1.00 43.80 151 VAL B C 1
ATOM 4109 O O . VAL B 1 151 ? 66.595 52.290 102.143 1.00 42.18 151 VAL B O 1
ATOM 4113 N N . ASP B 1 152 ? 64.424 52.868 101.903 1.00 45.55 152 ASP B N 1
ATOM 4114 C CA . ASP B 1 152 ? 63.890 51.634 102.454 1.00 46.70 152 ASP B CA 1
ATOM 4115 C C . ASP B 1 152 ? 64.319 50.388 101.666 1.00 43.20 152 ASP B C 1
ATOM 4116 O O . ASP B 1 152 ? 64.580 49.346 102.269 1.00 43.96 152 ASP B O 1
ATOM 4121 N N . ALA B 1 153 ? 64.427 50.501 100.342 1.00 39.67 153 ALA B N 1
ATOM 4122 C CA . ALA B 1 153 ? 64.893 49.385 99.497 1.00 36.75 153 ALA B CA 1
ATOM 4123 C C . ALA B 1 153 ? 66.291 48.950 99.911 1.00 35.51 153 ALA B C 1
ATOM 4124 O O . ALA B 1 153 ? 66.608 47.771 99.941 1.00 34.92 153 ALA B O 1
ATOM 4126 N N . ILE B 1 154 ? 67.118 49.923 100.243 1.00 35.64 154 ILE B N 1
ATOM 4127 C CA . ILE B 1 154 ? 68.484 49.646 100.689 1.00 35.07 154 ILE B CA 1
ATOM 4128 C C . ILE B 1 154 ? 68.528 49.059 102.108 1.00 38.13 154 ILE B C 1
ATOM 4129 O O . ILE B 1 154 ? 69.187 48.038 102.345 1.00 37.96 154 ILE B O 1
ATOM 4134 N N . LEU B 1 155 ? 67.806 49.687 103.032 1.00 41.19 155 LEU B N 1
ATOM 4135 C CA . LEU B 1 155 ? 67.660 49.172 104.399 1.00 44.97 155 LEU B CA 1
ATOM 4136 C C . LEU B 1 155 ? 67.151 47.730 104.438 1.00 45.63 155 LEU B C 1
ATOM 4137 O O . LEU B 1 155 ? 67.612 46.927 105.245 1.00 46.90 155 LEU B O 1
ATOM 4142 N N . ASN B 1 156 ? 66.214 47.407 103.547 1.00 44.99 156 ASN B N 1
ATOM 4143 C CA . ASN B 1 156 ? 65.663 46.062 103.460 1.00 45.98 156 ASN B CA 1
ATOM 4144 C C . ASN B 1 156 ? 66.677 45.021 102.997 1.00 44.43 156 ASN B C 1
ATOM 4145 O O . ASN B 1 156 ? 66.440 43.820 103.163 1.00 46.19 156 ASN B O 1
ATOM 4150 N N . LEU B 1 157 ? 67.800 45.487 102.436 1.00 41.47 157 LEU B N 1
ATOM 4151 C CA . LEU B 1 157 ? 68.922 44.626 102.044 1.00 39.55 157 LEU B CA 1
ATOM 4152 C C . LEU B 1 157 ? 70.028 44.507 103.120 1.00 41.24 157 LEU B C 1
ATOM 4153 O O . LEU B 1 157 ? 71.155 44.055 102.842 1.00 39.99 157 LEU B O 1
ATOM 4158 N N . GLY B 1 158 ? 69.711 44.932 104.336 1.00 44.15 158 GLY B N 1
ATOM 4159 C CA . GLY B 1 158 ? 70.590 44.741 105.487 1.00 46.62 158 GLY B CA 1
ATOM 4160 C C . GLY B 1 158 ? 71.780 45.683 105.547 1.00 45.56 158 GLY B C 1
ATOM 4161 O O . GLY B 1 158 ? 72.667 45.504 106.368 1.00 46.78 158 GLY B O 1
ATOM 4162 N N . ALA B 1 159 ? 71.771 46.695 104.689 1.00 43.43 159 ALA B N 1
ATOM 4163 C CA . ALA B 1 159 ? 72.832 47.682 104.608 1.00 43.05 159 ALA B CA 1
ATOM 4164 C C . ALA B 1 159 ? 72.420 48.911 105.403 1.00 45.94 159 ALA B C 1
ATOM 4165 O O . ALA B 1 159 ? 71.235 49.127 105.619 1.00 48.07 159 ALA B O 1
ATOM 4167 N N . GLU B 1 160 ? 73.384 49.722 105.825 1.00 46.85 160 GLU B N 1
ATOM 4168 C CA . GLU B 1 160 ? 73.060 51.002 106.443 1.00 50.19 160 GLU B CA 1
ATOM 4169 C C . GLU B 1 160 ? 72.758 51.978 105.335 1.00 48.58 160 GLU B C 1
ATOM 4170 O O . GLU B 1 160 ? 73.281 51.850 104.211 1.00 45.16 160 GLU B O 1
ATOM 4176 N N . CYS B 1 161 ? 71.902 52.948 105.634 1.00 50.66 161 CYS B N 1
ATOM 4177 C CA . CYS B 1 161 ? 71.549 53.955 104.644 1.00 49.59 161 CYS B CA 1
ATOM 4178 C C . CYS B 1 161 ? 71.239 55.297 105.292 1.00 53.67 161 CYS B C 1
ATOM 4179 O O . CYS B 1 161 ? 70.242 55.453 106.003 1.00 56.28 161 CYS B O 1
ATOM 4182 N N . ILE B 1 162 ? 72.106 56.263 105.017 1.00 54.58 162 ILE B N 1
ATOM 4183 C CA . ILE B 1 162 ? 72.086 57.565 105.669 1.00 58.84 162 ILE B CA 1
ATOM 4184 C C . ILE B 1 162 ? 71.724 58.624 104.632 1.00 58.68 162 ILE B C 1
ATOM 4185 O O . ILE B 1 162 ? 72.370 58.723 103.586 1.00 55.64 162 ILE B O 1
ATOM 4190 N N . VAL B 1 163 ? 70.662 59.379 104.906 1.00 61.81 163 VAL B N 1
ATOM 4191 C CA . VAL B 1 163 ? 70.264 60.495 104.050 1.00 62.52 163 VAL B CA 1
ATOM 4192 C C . VAL B 1 163 ? 70.941 61.749 104.591 1.00 67.01 163 VAL B C 1
ATOM 4193 O O . VAL B 1 163 ? 70.703 62.145 105.732 1.00 70.87 163 VAL B O 1
ATOM 4197 N N . THR B 1 164 ? 71.793 62.357 103.772 1.00 66.66 164 THR B N 1
ATOM 4198 C CA . THR B 1 164 ? 72.549 63.534 104.190 1.00 70.89 164 THR B CA 1
ATOM 4199 C C . THR B 1 164 ? 71.768 64.823 103.944 1.00 74.91 164 THR B C 1
ATOM 4200 O O . THR B 1 164 ? 70.610 64.791 103.532 1.00 74.17 164 THR B O 1
ATOM 4204 N N . ASP B 1 165 ? 72.408 65.954 104.220 1.00 79.89 165 ASP B N 1
ATOM 4205 C CA . ASP B 1 165 ? 71.809 67.263 103.985 1.00 84.75 165 ASP B CA 1
ATOM 4206 C C . ASP B 1 165 ? 72.342 67.840 102.683 1.00 84.03 165 ASP B C 1
ATOM 4207 O O . ASP B 1 165 ? 71.847 68.857 102.190 1.00 87.45 165 ASP B O 1
ATOM 4212 N N . MET B 1 166 ? 73.352 67.177 102.130 1.00 80.11 166 MET B N 1
ATOM 4213 C CA . MET B 1 166 ? 74.102 67.711 101.006 1.00 79.69 166 MET B CA 1
ATOM 4214 C C . MET B 1 166 ? 73.534 67.229 99.678 1.00 74.90 166 MET B C 1
ATOM 4215 O O . MET B 1 166 ? 72.652 66.371 99.646 1.00 71.00 166 MET B O 1
ATOM 4220 N N . ASN B 1 167 ? 74.027 67.805 98.585 1.00 74.89 167 ASN B N 1
ATOM 4221 C CA . ASN B 1 167 ? 73.641 67.365 97.254 1.00 71.39 167 ASN B CA 1
ATOM 4222 C C . ASN B 1 167 ? 74.427 66.116 96.862 1.00 66.84 167 ASN B C 1
ATOM 4223 O O . ASN B 1 167 ? 75.180 65.584 97.679 1.00 66.10 167 ASN B O 1
ATOM 4228 N N . TYR B 1 168 ? 74.259 65.654 95.627 1.00 63.78 168 TYR B N 1
ATOM 4229 C CA . TYR B 1 168 ? 74.935 64.439 95.184 1.00 59.94 168 TYR B CA 1
ATOM 4230 C C . TYR B 1 168 ? 76.452 64.573 95.279 1.00 60.93 168 TYR B C 1
ATOM 4231 O O . TYR B 1 168 ? 77.105 63.760 95.941 1.00 59.51 168 TYR B O 1
ATOM 4240 N N . ASP B 1 169 ? 76.996 65.608 94.638 1.00 63.53 169 ASP B N 1
ATOM 4241 C CA . ASP B 1 169 ? 78.443 65.811 94.547 1.00 64.69 169 ASP B CA 1
ATOM 4242 C C . ASP B 1 169 ? 79.129 65.872 95.917 1.00 66.70 169 ASP B C 1
ATOM 4243 O O . ASP B 1 169 ? 80.176 65.248 96.116 1.00 65.17 169 ASP B O 1
ATOM 4245 N N . ASP B 1 170 ? 78.531 66.616 96.850 1.00 69.92 170 ASP B N 1
ATOM 4246 C CA . ASP B 1 170 ? 79.057 66.764 98.214 1.00 72.61 170 ASP B CA 1
ATOM 4247 C C . ASP B 1 170 ? 78.965 65.466 99.015 1.00 69.08 170 ASP B C 1
ATOM 4248 O O . ASP B 1 170 ? 79.907 65.099 99.714 1.00 69.89 170 ASP B O 1
ATOM 4253 N N . THR B 1 171 ? 77.824 64.790 98.915 1.00 66.07 171 THR B N 1
ATOM 4254 C CA . THR B 1 171 ? 77.574 63.533 99.623 1.00 63.21 171 THR B CA 1
ATOM 4255 C C . THR B 1 171 ? 78.597 62.450 99.250 1.00 59.51 171 THR B C 1
ATOM 4256 O O . THR B 1 171 ? 79.004 61.661 100.105 1.00 58.56 171 THR B O 1
ATOM 4260 N N . VAL B 1 172 ? 79.003 62.428 97.979 1.00 57.37 172 VAL B N 1
ATOM 4261 C CA . VAL B 1 172 ? 80.034 61.503 97.497 1.00 54.43 172 VAL B CA 1
ATOM 4262 C C . VAL B 1 172 ? 81.340 61.724 98.255 1.00 56.42 172 VAL B C 1
ATOM 4263 O O . VAL B 1 172 ? 82.011 60.763 98.633 1.00 54.75 172 VAL B O 1
ATOM 4267 N N . ARG B 1 173 ? 81.674 62.994 98.483 1.00 60.18 173 ARG B N 1
ATOM 4268 C CA . ARG B 1 173 ? 82.855 63.377 99.251 1.00 62.61 173 ARG B CA 1
ATOM 4269 C C . ARG B 1 173 ? 82.767 62.881 100.698 1.00 62.66 173 ARG B C 1
ATOM 4270 O O . ARG B 1 173 ? 83.751 62.376 101.241 1.00 62.17 173 ARG B O 1
ATOM 4274 N N . LEU B 1 174 ? 81.587 62.996 101.310 1.00 62.66 174 LEU B N 1
ATOM 4275 C CA . LEU B 1 174 ? 81.373 62.439 102.650 1.00 62.88 174 LEU B CA 1
ATOM 4276 C C . LEU B 1 174 ? 81.616 60.918 102.685 1.00 58.83 174 LEU B C 1
ATOM 4277 O O . LEU B 1 174 ? 82.180 60.405 103.650 1.00 59.36 174 LEU B O 1
ATOM 4279 N N . THR B 1 175 ? 81.200 60.211 101.631 1.00 54.41 175 THR B N 1
ATOM 4280 C CA . THR B 1 175 ? 81.452 58.766 101.505 1.00 50.86 175 THR B CA 1
ATOM 4281 C C . THR B 1 175 ? 82.956 58.447 101.487 1.00 51.02 175 THR B C 1
ATOM 4282 O O . THR B 1 175 ? 83.401 57.546 102.189 1.00 49.94 175 THR B O 1
ATOM 4286 N N . MET B 1 176 ? 83.717 59.201 100.695 1.00 52.79 176 MET B N 1
ATOM 4287 C CA . MET B 1 176 ? 85.175 59.040 100.593 1.00 54.47 176 MET B CA 1
ATOM 4288 C C . MET B 1 176 ? 85.852 59.326 101.925 1.00 57.39 176 MET B C 1
ATOM 4289 O O . MET B 1 176 ? 86.726 58.567 102.372 1.00 57.23 176 MET B O 1
ATOM 4294 N N . GLN B 1 177 ? 85.432 60.425 102.549 1.00 52.86 177 GLN B N 1
ATOM 4295 C CA . GLN B 1 177 ? 85.879 60.806 103.882 1.00 55.36 177 GLN B CA 1
ATOM 4296 C C . GLN B 1 177 ? 85.726 59.670 104.890 1.00 54.33 177 GLN B C 1
ATOM 4297 O O . GLN B 1 177 ? 86.706 59.237 105.497 1.00 54.95 177 GLN B O 1
ATOM 4303 N N . HIS B 1 178 ? 84.493 59.196 105.064 1.00 52.81 178 HIS B N 1
ATOM 4304 C CA . HIS B 1 178 ? 84.203 58.179 106.081 1.00 52.35 178 HIS B CA 1
ATOM 4305 C C . HIS B 1 178 ? 84.863 56.861 105.781 1.00 49.55 178 HIS B C 1
ATOM 4306 O O . HIS B 1 178 ? 85.284 56.151 106.695 1.00 49.62 178 HIS B O 1
ATOM 4313 N N . ALA B 1 179 ? 84.954 56.516 104.494 1.00 46.95 179 ALA B N 1
ATOM 4314 C CA . ALA B 1 179 ? 85.650 55.294 104.076 1.00 44.50 179 ALA B CA 1
ATOM 4315 C C . ALA B 1 179 ? 87.134 55.325 104.460 1.00 45.47 179 ALA B C 1
ATOM 4316 O O . ALA B 1 179 ? 87.645 54.354 105.015 1.00 45.43 179 ALA B O 1
ATOM 4318 N N . GLN B 1 180 ? 87.816 56.432 104.166 1.00 46.60 180 GLN B N 1
ATOM 4319 C CA . GLN B 1 180 ? 89.222 56.620 104.572 1.00 48.43 180 GLN B CA 1
ATOM 4320 C C . GLN B 1 180 ? 89.331 56.471 106.083 1.00 50.43 180 GLN B C 1
ATOM 4321 O O . GLN B 1 180 ? 90.209 55.787 106.594 1.00 50.56 180 GLN B O 1
ATOM 4324 N N . GLN B 1 181 ? 88.389 57.108 106.769 1.00 51.88 181 GLN B N 1
ATOM 4325 C CA . GLN B 1 181 ? 88.313 57.154 108.221 1.00 54.46 181 GLN B CA 1
ATOM 4326 C C . GLN B 1 181 ? 88.132 55.771 108.858 1.00 53.48 181 GLN B C 1
ATOM 4327 O O . GLN B 1 181 ? 88.676 55.506 109.927 1.00 55.19 181 GLN B O 1
ATOM 4333 N N . HIS B 1 182 ? 87.380 54.897 108.188 1.00 50.84 182 HIS B N 1
ATOM 4334 C CA . HIS B 1 182 ? 87.027 53.581 108.737 1.00 50.26 182 HIS B CA 1
ATOM 4335 C C . HIS B 1 182 ? 87.664 52.377 108.075 1.00 48.68 182 HIS B C 1
ATOM 4336 O O . HIS B 1 182 ? 87.520 51.260 108.571 1.00 48.90 182 HIS B O 1
ATOM 4343 N N . GLY B 1 183 ? 88.360 52.571 106.957 1.00 47.35 183 GLY B N 1
ATOM 4344 C CA . GLY B 1 183 ? 88.892 51.445 106.194 1.00 45.32 183 GLY B CA 1
ATOM 4345 C C . GLY B 1 183 ? 87.835 50.764 105.320 1.00 42.60 183 GLY B C 1
ATOM 4346 O O . GLY B 1 183 ? 87.920 49.566 105.047 1.00 41.28 183 GLY B O 1
ATOM 4347 N N . TRP B 1 184 ? 86.832 51.521 104.882 1.00 41.65 184 TRP B N 1
ATOM 4348 C CA . TRP B 1 184 ? 85.826 50.974 103.963 1.00 39.47 184 TRP B CA 1
ATOM 4349 C C . TRP B 1 184 ? 86.302 51.031 102.542 1.00 37.84 184 TRP B C 1
ATOM 4350 O O . TRP B 1 184 ? 87.163 51.835 102.198 1.00 38.46 184 TRP B O 1
ATOM 4361 N N . GLU B 1 185 ? 85.748 50.155 101.709 1.00 36.14 185 GLU B N 1
ATOM 4362 C CA . GLU B 1 185 ? 86.015 50.154 100.287 1.00 34.85 185 GLU B CA 1
ATOM 4363 C C . GLU B 1 185 ? 84.935 50.950 99.554 1.00 33.84 185 GLU B C 1
ATOM 4364 O O . GLU B 1 185 ? 83.762 50.542 99.498 1.00 32.65 185 GLU B O 1
ATOM 4370 N N . VAL B 1 186 ? 85.331 52.095 99.004 1.00 34.11 186 VAL B N 1
ATOM 4371 C CA . VAL B 1 186 ? 84.440 52.931 98.195 1.00 32.76 186 VAL B CA 1
ATOM 4372 C C . VAL B 1 186 ? 84.097 52.252 96.866 1.00 30.84 186 VAL B C 1
ATOM 4373 O O . VAL B 1 186 ? 85.002 51.883 96.103 1.00 30.22 186 VAL B O 1
ATOM 4377 N N . VAL B 1 187 ? 82.796 52.094 96.594 1.00 29.21 187 VAL B N 1
ATOM 4378 C CA . VAL B 1 187 ? 82.331 51.563 95.306 1.00 27.86 187 VAL B CA 1
ATOM 4379 C C . VAL B 1 187 ? 81.408 52.583 94.627 1.00 27.85 187 VAL B C 1
ATOM 4380 O O . VAL B 1 187 ? 80.219 52.661 94.946 1.00 27.80 187 VAL B O 1
ATOM 4384 N N . GLN B 1 188 ? 81.972 53.391 93.726 1.00 28.61 188 GLN B N 1
ATOM 4385 C CA . GLN B 1 188 ? 81.193 54.386 92.956 1.00 28.61 188 GLN B CA 1
ATOM 4386 C C . GLN B 1 188 ? 81.208 54.044 91.488 1.00 27.86 188 GLN B C 1
ATOM 4387 O O . GLN B 1 188 ? 82.203 53.530 90.979 1.00 27.56 188 GLN B O 1
ATOM 4393 N N . ASP B 1 189 ? 80.122 54.394 90.798 1.00 27.30 189 ASP B N 1
ATOM 4394 C CA . ASP B 1 189 ? 79.989 54.101 89.375 1.00 26.74 189 ASP B CA 1
ATOM 4395 C C . ASP B 1 189 ? 80.522 55.207 88.473 1.00 28.30 189 ASP B C 1
ATOM 4396 O O . ASP B 1 189 ? 80.139 55.327 87.326 1.00 29.55 189 ASP B O 1
ATOM 4401 N N . THR B 1 190 ? 81.418 56.023 88.991 1.00 30.89 190 THR B N 1
ATOM 4402 C CA . THR B 1 190 ? 82.119 56.969 88.162 1.00 31.78 190 THR B CA 1
ATOM 4403 C C . THR B 1 190 ? 83.604 56.896 88.514 1.00 33.38 190 THR B C 1
ATOM 4404 O O . THR B 1 190 ? 83.968 56.303 89.525 1.00 33.01 190 THR B O 1
ATOM 4408 N N . ALA B 1 191 ? 84.441 57.493 87.670 1.00 34.31 191 ALA B N 1
ATOM 4409 C CA . ALA B 1 191 ? 85.882 57.481 87.863 1.00 35.90 191 ALA B CA 1
ATOM 4410 C C . ALA B 1 191 ? 86.388 58.888 88.153 1.00 38.04 191 ALA B C 1
ATOM 4411 O O . ALA B 1 191 ? 85.725 59.863 87.831 1.00 38.48 191 ALA B O 1
ATOM 4413 N N . TRP B 1 192 ? 87.551 58.965 88.796 1.00 39.81 192 TRP B N 1
ATOM 4414 C CA . TRP B 1 192 ? 88.340 60.190 88.887 1.00 42.60 192 TRP B CA 1
ATOM 4415 C C . TRP B 1 192 ? 89.789 59.790 89.000 1.00 44.47 192 TRP B C 1
ATOM 4416 O O . TRP B 1 192 ? 90.107 58.595 88.939 1.00 42.99 192 TRP B O 1
ATOM 4427 N N . GLU B 1 193 ? 90.687 60.762 89.159 1.00 47.44 193 GLU B N 1
ATOM 4428 C CA . GLU B 1 193 ? 92.110 60.449 89.264 1.00 49.42 193 GLU B CA 1
ATOM 4429 C C . GLU B 1 193 ? 92.372 59.647 90.518 1.00 48.84 193 GLU B C 1
ATOM 4430 O O . GLU B 1 193 ? 92.004 60.058 91.626 1.00 49.74 193 GLU B O 1
ATOM 4436 N N . GLY B 1 194 ? 92.999 58.491 90.339 1.00 47.72 194 GLY B N 1
ATOM 4437 C CA . GLY B 1 194 ? 93.288 57.604 91.455 1.00 46.54 194 GLY B CA 1
ATOM 4438 C C . GLY B 1 194 ? 92.211 56.555 91.681 1.00 42.88 194 GLY B C 1
ATOM 4439 O O . GLY B 1 194 ? 92.384 55.652 92.510 1.00 42.34 194 GLY B O 1
ATOM 4440 N N . TYR B 1 195 ? 91.110 56.662 90.940 1.00 40.86 195 TYR B N 1
ATOM 4441 C CA . TYR B 1 195 ? 89.977 55.751 91.090 1.00 37.86 195 TYR B CA 1
ATOM 4442 C C . TYR B 1 195 ? 89.414 55.349 89.739 1.00 36.30 195 TYR B C 1
ATOM 4443 O O . TYR B 1 195 ? 88.568 56.053 89.190 1.00 36.07 195 TYR B O 1
ATOM 4452 N N . THR B 1 196 ? 89.875 54.232 89.183 1.00 35.78 196 THR B N 1
ATOM 4453 C CA . THR B 1 196 ? 89.331 53.776 87.891 1.00 34.65 196 THR B CA 1
ATOM 4454 C C . THR B 1 196 ? 89.104 52.258 87.786 1.00 33.20 196 THR B C 1
ATOM 4455 O O . THR B 1 196 ? 88.420 51.804 86.871 1.00 31.99 196 THR B O 1
ATOM 4459 N N . LYS B 1 197 ? 89.695 51.485 88.698 1.00 33.21 197 LYS B N 1
ATOM 4460 C CA . LYS B 1 197 ? 89.578 50.025 88.655 1.00 32.10 197 LYS B CA 1
ATOM 4461 C C . LYS B 1 197 ? 88.122 49.564 88.827 1.00 29.77 197 LYS B C 1
ATOM 4462 O O . LYS B 1 197 ? 87.599 48.783 88.026 1.00 28.56 197 LYS B O 1
ATOM 4468 N N . ILE B 1 198 ? 87.485 50.068 89.879 1.00 29.02 198 ILE B N 1
ATOM 4469 C CA . ILE B 1 198 ? 86.109 49.715 90.203 1.00 27.39 198 ILE B CA 1
ATOM 4470 C C . ILE B 1 198 ? 85.108 50.171 89.115 1.00 26.30 198 ILE B C 1
ATOM 4471 O O . ILE B 1 198 ? 84.367 49.345 88.597 1.00 25.32 198 ILE B O 1
ATOM 4476 N N . PRO B 1 199 ? 85.110 51.468 88.723 1.00 26.78 199 PRO B N 1
ATOM 4477 C CA . PRO B 1 199 ? 84.191 51.866 87.624 1.00 25.83 199 PRO B CA 1
ATOM 4478 C C . PRO B 1 199 ? 84.415 51.145 86.284 1.00 25.61 199 PRO B C 1
ATOM 4479 O O . PRO B 1 199 ? 83.481 50.969 85.529 1.00 24.47 199 PRO B O 1
ATOM 4483 N N . THR B 1 200 ? 85.650 50.754 85.980 1.00 26.86 200 THR B N 1
ATOM 4484 C CA . THR B 1 200 ? 85.901 49.899 84.830 1.00 27.03 200 THR B CA 1
ATOM 4485 C C . THR B 1 200 ? 85.119 48.580 84.951 1.00 25.84 200 THR B C 1
ATOM 4486 O O . THR B 1 200 ? 84.421 48.181 84.005 1.00 25.46 200 THR B O 1
ATOM 4490 N N . TRP B 1 201 ? 85.202 47.917 86.109 1.00 25.61 201 TRP B N 1
ATOM 4491 C CA . TRP B 1 201 ? 84.466 46.662 86.288 1.00 24.84 201 TRP B CA 1
ATOM 4492 C C . TRP B 1 201 ? 82.987 46.875 86.137 1.00 23.26 201 TRP B C 1
ATOM 4493 O O . TRP B 1 201 ? 82.283 46.050 85.531 1.00 22.48 201 TRP B O 1
ATOM 4504 N N . ILE B 1 202 ? 82.504 47.973 86.707 1.00 22.77 202 ILE B N 1
ATOM 4505 C CA . ILE B 1 202 ? 81.081 48.305 86.652 1.00 21.92 202 ILE B CA 1
ATOM 4506 C C . ILE B 1 202 ? 80.602 48.452 85.207 1.00 21.84 202 ILE B C 1
ATOM 4507 O O . ILE B 1 202 ? 79.549 47.935 84.842 1.00 20.99 202 ILE B O 1
ATOM 4512 N N . MET B 1 203 ? 81.400 49.134 84.382 1.00 23.00 203 MET B N 1
ATOM 4513 C CA . MET B 1 203 ? 81.038 49.380 82.992 1.00 23.23 203 MET B CA 1
ATOM 4514 C C . MET B 1 203 ? 81.096 48.131 82.147 1.00 23.26 203 MET B C 1
ATOM 4515 O O . MET B 1 203 ? 80.264 47.930 81.259 1.00 22.82 203 MET B O 1
ATOM 4520 N N . GLN B 1 204 ? 82.078 47.286 82.427 1.00 23.77 204 GLN B N 1
ATOM 4521 C CA . GLN B 1 204 ? 82.147 45.989 81.785 1.00 24.20 204 GLN B CA 1
ATOM 4522 C C . GLN B 1 204 ? 80.946 45.118 82.183 1.00 23.11 204 GLN B C 1
ATOM 4523 O O . GLN B 1 204 ? 80.347 44.446 81.331 1.00 23.37 204 GLN B O 1
ATOM 4529 N N . GLY B 1 205 ? 80.584 45.141 83.466 1.00 22.27 205 GLY B N 1
ATOM 4530 C CA . GLY B 1 205 ? 79.457 44.371 83.933 1.00 21.91 205 GLY B CA 1
ATOM 4531 C C . GLY B 1 205 ? 78.176 44.814 83.240 1.00 21.38 205 GLY B C 1
ATOM 4532 O O . GLY B 1 205 ? 77.346 43.979 82.853 1.00 21.83 205 GLY B O 1
ATOM 4533 N N . TYR B 1 206 ? 78.018 46.127 83.064 1.00 20.80 206 TYR B N 1
ATOM 4534 C CA . TYR B 1 206 ? 76.818 46.690 82.408 1.00 20.11 206 TYR B CA 1
ATOM 4535 C C . TYR B 1 206 ? 76.614 46.124 81.003 1.00 20.59 206 TYR B C 1
ATOM 4536 O O . TYR B 1 206 ? 75.489 46.049 80.505 1.00 20.20 206 TYR B O 1
ATOM 4545 N N . ALA B 1 207 ? 77.714 45.742 80.369 1.00 21.66 207 ALA B N 1
ATOM 4546 C CA . ALA B 1 207 ? 77.677 45.304 78.966 1.00 22.66 207 ALA B CA 1
ATOM 4547 C C . ALA B 1 207 ? 76.899 44.008 78.734 1.00 22.85 207 ALA B C 1
ATOM 4548 O O . ALA B 1 207 ? 76.536 43.692 77.576 1.00 23.99 207 ALA B O 1
ATOM 4550 N N . THR B 1 208 ? 76.693 43.239 79.797 1.00 22.66 208 THR B N 1
ATOM 4551 C CA . THR B 1 208 ? 75.830 42.050 79.749 1.00 23.17 208 THR B CA 1
ATOM 4552 C C . THR B 1 208 ? 74.477 42.353 79.110 1.00 22.57 208 THR B C 1
ATOM 4553 O O . THR B 1 208 ? 73.979 41.540 78.348 1.00 23.08 208 THR B O 1
ATOM 4557 N N . LEU B 1 209 ? 73.891 43.507 79.433 1.00 21.54 209 LEU B N 1
ATOM 4558 C CA . LEU B 1 209 ? 72.572 43.864 78.882 1.00 21.55 209 LEU B CA 1
ATOM 4559 C C . LEU B 1 209 ? 72.665 44.068 77.382 1.00 22.15 209 LEU B C 1
ATOM 4560 O O . LEU B 1 209 ? 71.721 43.764 76.660 1.00 22.96 209 LEU B O 1
ATOM 4565 N N . ALA B 1 210 ? 73.806 44.578 76.916 1.00 22.55 210 ALA B N 1
ATOM 4566 C CA . ALA B 1 210 ? 74.012 44.771 75.486 1.00 23.79 210 ALA B CA 1
ATOM 4567 C C . ALA B 1 210 ? 74.282 43.418 74.791 1.00 25.52 210 ALA B C 1
ATOM 4568 O O . ALA B 1 210 ? 73.735 43.152 73.697 1.00 26.12 210 ALA B O 1
ATOM 4570 N N . ASP B 1 211 ? 75.105 42.568 75.422 1.00 25.87 211 ASP B N 1
ATOM 4571 C CA . ASP B 1 211 ? 75.343 41.202 74.906 1.00 27.90 211 ASP B CA 1
ATOM 4572 C C . ASP B 1 211 ? 74.015 40.441 74.729 1.00 27.90 211 ASP B C 1
ATOM 4573 O O . ASP B 1 211 ? 73.755 39.863 73.661 1.00 29.24 211 ASP B O 1
ATOM 4578 N N . GLU B 1 212 ? 73.180 40.468 75.766 1.00 25.79 212 GLU B N 1
ATOM 4579 C CA . GLU B 1 212 ? 71.853 39.847 75.701 1.00 25.92 212 GLU B CA 1
ATOM 4580 C C . GLU B 1 212 ? 71.008 40.409 74.569 1.00 25.43 212 GLU B C 1
ATOM 4581 O O . GLU B 1 212 ? 70.398 39.647 73.821 1.00 26.75 212 GLU B O 1
ATOM 4587 N N . ALA B 1 213 ? 70.974 41.737 74.459 1.00 23.98 213 ALA B N 1
ATOM 4588 C CA . ALA B 1 213 ? 70.186 42.415 73.426 1.00 23.82 213 ALA B CA 1
ATOM 4589 C C . ALA B 1 213 ? 70.635 42.048 72.015 1.00 25.31 213 ALA B C 1
ATOM 4590 O O . ALA B 1 213 ? 69.794 41.873 71.144 1.00 25.55 213 ALA B O 1
ATOM 4592 N N . VAL B 1 214 ? 71.948 41.919 71.801 1.00 26.06 214 VAL B N 1
ATOM 4593 C CA . VAL B 1 214 ? 72.466 41.557 70.484 1.00 28.19 214 VAL B CA 1
ATOM 4594 C C . VAL B 1 214 ? 72.030 40.132 70.144 1.00 29.95 214 VAL B C 1
ATOM 4595 O O . VAL B 1 214 ? 71.542 39.881 69.052 1.00 30.75 214 VAL B O 1
ATOM 4599 N N . GLU B 1 215 ? 72.201 39.217 71.098 1.00 30.62 215 GLU B N 1
ATOM 4600 C CA . GLU B 1 215 ? 71.713 37.847 70.957 1.00 32.58 215 GLU B CA 1
ATOM 4601 C C . GLU B 1 215 ? 70.217 37.870 70.647 1.00 32.04 215 GLU B C 1
ATOM 4602 O O . GLU B 1 215 ? 69.755 37.151 69.781 1.00 33.77 215 GLU B O 1
ATOM 4608 N N . GLN B 1 216 ? 69.460 38.686 71.376 1.00 29.77 216 GLN B N 1
ATOM 4609 C CA . GLN B 1 216 ? 68.018 38.755 71.144 1.00 29.50 216 GLN B CA 1
ATOM 4610 C C . GLN B 1 216 ? 67.685 39.320 69.759 1.00 29.90 216 GLN B C 1
ATOM 4611 O O . GLN B 1 216 ? 66.810 38.793 69.076 1.00 31.77 216 GLN B O 1
ATOM 4617 N N . MET B 1 217 ? 68.378 40.383 69.350 1.00 28.81 217 MET B N 1
ATOM 4618 C CA . MET B 1 217 ? 68.185 40.961 68.017 1.00 29.38 217 MET B CA 1
ATOM 4619 C C . MET B 1 217 ? 68.537 39.964 66.914 1.00 32.27 217 MET B C 1
ATOM 4620 O O . MET B 1 217 ? 67.811 39.850 65.922 1.00 33.40 217 MET B O 1
ATOM 4625 N N . ARG B 1 218 ? 69.618 39.219 67.103 1.00 33.71 218 ARG B N 1
ATOM 4626 C CA . ARG B 1 218 ? 69.988 38.168 66.153 1.00 37.46 218 ARG B CA 1
ATOM 4627 C C . ARG B 1 218 ? 68.917 37.075 66.049 1.00 39.21 218 ARG B C 1
ATOM 4628 O O . ARG B 1 218 ? 68.622 36.615 64.958 1.00 40.96 218 ARG B O 1
ATOM 4636 N N . GLU B 1 219 ? 68.324 36.679 67.177 1.00 39.19 219 GLU B N 1
ATOM 4637 C CA . GLU B 1 219 ? 67.224 35.701 67.146 1.00 41.85 219 GLU B CA 1
ATOM 4638 C C . GLU B 1 219 ? 66.005 36.253 66.389 1.00 41.43 219 GLU B C 1
ATOM 4639 O O . GLU B 1 219 ? 65.287 35.505 65.719 1.00 43.08 219 GLU B O 1
ATOM 4645 N N . MET B 1 220 ? 65.782 37.564 66.507 1.00 39.27 220 MET B N 1
ATOM 4646 C CA . MET B 1 220 ? 64.703 38.249 65.775 1.00 39.08 220 MET B CA 1
ATOM 4647 C C . MET B 1 220 ? 65.061 38.467 64.309 1.00 39.83 220 MET B C 1
ATOM 4648 O O . MET B 1 220 ? 64.199 38.806 63.525 1.00 39.99 220 MET B O 1
ATOM 4653 N N . GLY B 1 221 ? 66.341 38.318 63.966 1.00 39.91 221 GLY B N 1
ATOM 4654 C CA . GLY B 1 221 ? 66.799 38.523 62.596 1.00 41.28 221 GLY B CA 1
ATOM 4655 C C . GLY B 1 221 ? 66.933 39.985 62.202 1.00 39.19 221 GLY B C 1
ATOM 4656 O O . GLY B 1 221 ? 66.895 40.300 61.022 1.00 40.63 221 GLY B O 1
ATOM 4657 N N . VAL B 1 222 ? 67.109 40.876 63.180 1.00 35.95 222 VAL B N 1
ATOM 4658 C CA . VAL B 1 222 ? 67.201 42.320 62.900 1.00 34.29 222 VAL B CA 1
ATOM 4659 C C . VAL B 1 222 ? 68.571 42.894 63.256 1.00 33.57 222 VAL B C 1
ATOM 4660 O O . VAL B 1 222 ? 69.317 42.326 64.058 1.00 33.38 222 VAL B O 1
ATOM 4664 N N . THR B 1 223 ? 68.881 44.043 62.680 1.00 33.28 223 THR B N 1
ATOM 4665 C CA . THR B 1 223 ? 70.129 44.736 62.980 1.00 32.82 223 THR B CA 1
ATOM 4666 C C . THR B 1 223 ? 69.771 46.167 63.398 1.00 30.64 223 THR B C 1
ATOM 4667 O O . THR B 1 223 ? 69.062 46.860 62.689 1.00 31.08 223 THR B O 1
ATOM 4671 N N . PRO B 1 224 ? 70.284 46.631 64.535 1.00 28.84 224 PRO B N 1
ATOM 4672 C CA . PRO B 1 224 ? 69.895 48.005 64.850 1.00 27.39 224 PRO B CA 1
ATOM 4673 C C . PRO B 1 224 ? 70.614 49.035 63.960 1.00 28.50 224 PRO B C 1
ATOM 4674 O O . PRO B 1 224 ? 71.817 48.900 63.683 1.00 29.83 224 PRO B O 1
ATOM 4678 N N . THR B 1 225 ? 69.878 50.052 63.524 1.00 27.91 225 THR B N 1
ATOM 4679 C CA . THR B 1 225 ? 70.480 51.209 62.876 1.00 28.86 225 THR B CA 1
ATOM 4680 C C . THR B 1 225 ? 70.818 52.305 63.896 1.00 27.87 225 THR B C 1
ATOM 4681 O O . THR B 1 225 ? 71.748 53.096 63.672 1.00 29.07 225 THR B O 1
ATOM 4685 N N . HIS B 1 226 ? 70.047 52.360 64.987 1.00 26.05 226 HIS B N 1
ATOM 4686 C CA . HIS B 1 226 ? 70.170 53.397 66.021 1.00 25.38 226 HIS B CA 1
ATOM 4687 C C . HIS B 1 226 ? 70.204 52.822 67.403 1.00 23.99 226 HIS B C 1
ATOM 4688 O O . HIS B 1 226 ? 69.675 51.734 67.632 1.00 23.40 226 HIS B O 1
ATOM 4695 N N . VAL B 1 227 ? 70.817 53.562 68.334 1.00 23.76 227 VAL B N 1
ATOM 4696 C CA . VAL B 1 227 ? 70.642 53.315 69.766 1.00 22.77 227 VAL B CA 1
ATOM 4697 C C . VAL B 1 227 ? 70.546 54.650 70.518 1.00 22.79 227 VAL B C 1
ATOM 4698 O O . VAL B 1 227 ? 71.323 55.589 70.260 1.00 23.63 227 VAL B O 1
ATOM 4702 N N . LEU B 1 228 ? 69.542 54.745 71.388 1.00 21.59 228 LEU B N 1
ATOM 4703 C CA . LEU B 1 228 ? 69.408 55.874 72.281 1.00 21.84 228 LEU B CA 1
ATOM 4704 C C . LEU B 1 228 ? 69.867 55.439 73.657 1.00 21.17 228 LEU B C 1
ATOM 4705 O O . LEU B 1 228 ? 69.399 54.426 74.195 1.00 20.87 228 LEU B O 1
ATOM 4710 N N . LEU B 1 229 ? 70.792 56.201 74.218 1.00 21.40 229 LEU B N 1
ATOM 4711 C CA . LEU B 1 229 ? 71.360 55.867 75.503 1.00 20.54 229 LEU B CA 1
ATOM 4712 C C . LEU B 1 229 ? 71.270 57.077 76.431 1.00 21.39 229 LEU B C 1
ATOM 4713 O O . LEU B 1 229 ? 71.929 58.098 76.202 1.00 22.43 229 LEU B O 1
ATOM 4718 N N . GLN B 1 230 ? 70.467 56.961 77.481 1.00 20.96 230 GLN B N 1
ATOM 4719 C CA . GLN B 1 230 ? 70.384 58.013 78.491 1.00 21.96 230 GLN B CA 1
ATOM 4720 C C . GLN B 1 230 ? 71.668 58.032 79.315 1.00 22.48 230 GLN B C 1
ATOM 4721 O O . GLN B 1 230 ? 72.247 56.981 79.577 1.00 22.01 230 GLN B O 1
ATOM 4727 N N . ALA B 1 231 ? 72.121 59.218 79.709 1.00 24.27 231 ALA B N 1
ATOM 4728 C CA . ALA B 1 231 ? 73.427 59.320 80.367 1.00 25.75 231 ALA B CA 1
ATOM 4729 C C . ALA B 1 231 ? 73.430 60.253 81.546 1.00 27.49 231 ALA B C 1
ATOM 4730 O O . ALA B 1 231 ? 73.113 61.446 81.417 1.00 29.39 231 ALA B O 1
ATOM 4732 N N . GLY B 1 232 ? 73.789 59.704 82.701 1.00 27.53 232 GLY B N 1
ATOM 4733 C CA . GLY B 1 232 ? 74.041 60.505 83.888 1.00 29.35 232 GLY B CA 1
ATOM 4734 C C . GLY B 1 232 ? 75.476 60.959 83.772 1.00 31.05 232 GLY B C 1
ATOM 4735 O O . GLY B 1 232 ? 75.756 61.961 83.116 1.00 32.66 232 GLY B O 1
ATOM 4736 N N . VAL B 1 233 ? 76.388 60.188 84.373 1.00 30.75 233 VAL B N 1
ATOM 4737 C CA . VAL B 1 233 ? 77.828 60.383 84.138 1.00 32.29 233 VAL B CA 1
ATOM 4738 C C . VAL B 1 233 ? 78.310 59.653 82.888 1.00 31.38 233 VAL B C 1
ATOM 4739 O O . VAL B 1 233 ? 79.432 59.883 82.432 1.00 33.33 233 VAL B O 1
ATOM 4743 N N . GLY B 1 234 ? 77.484 58.758 82.357 1.00 28.91 234 GLY B N 1
ATOM 4744 C CA . GLY B 1 234 ? 77.840 58.053 81.132 1.00 28.01 234 GLY B CA 1
ATOM 4745 C C . GLY B 1 234 ? 78.510 56.715 81.350 1.00 26.67 234 GLY B C 1
ATOM 4746 O O . GLY B 1 234 ? 79.115 56.173 80.430 1.00 26.93 234 GLY B O 1
ATOM 4747 N N . ALA B 1 235 ? 78.412 56.156 82.553 1.00 25.55 235 ALA B N 1
ATOM 4748 C CA . ALA B 1 235 ? 79.007 54.823 82.769 1.00 24.46 235 ALA B CA 1
ATOM 4749 C C . ALA B 1 235 ? 78.232 53.777 81.960 1.00 22.88 235 ALA B C 1
ATOM 4750 O O . ALA B 1 235 ? 78.829 52.982 81.237 1.00 22.43 235 ALA B O 1
ATOM 4752 N N . MET B 1 236 ? 76.900 53.796 82.065 1.00 21.86 236 MET B N 1
ATOM 4753 C CA . MET B 1 236 ? 76.077 52.909 81.250 1.00 21.03 236 MET B CA 1
ATOM 4754 C C . MET B 1 236 ? 76.317 53.141 79.755 1.00 21.35 236 MET B C 1
ATOM 4755 O O . MET B 1 236 ? 76.648 52.196 79.036 1.00 21.15 236 MET B O 1
ATOM 4760 N N . ALA B 1 237 ? 76.137 54.380 79.286 1.00 22.09 237 ALA B N 1
ATOM 4761 C CA . ALA B 1 237 ? 76.312 54.675 77.845 1.00 22.71 237 ALA B CA 1
ATOM 4762 C C . ALA B 1 237 ? 77.696 54.248 77.373 1.00 23.65 237 ALA B C 1
ATOM 4763 O O . ALA B 1 237 ? 77.833 53.620 76.326 1.00 24.08 237 ALA B O 1
ATOM 4765 N N . GLY B 1 238 ? 78.730 54.556 78.150 1.00 24.53 238 GLY B N 1
ATOM 4766 C CA . GLY B 1 238 ? 80.099 54.204 77.743 1.00 25.67 238 GLY B CA 1
ATOM 4767 C C . GLY B 1 238 ? 80.257 52.694 77.588 1.00 25.42 238 GLY B C 1
ATOM 4768 O O . GLY B 1 238 ? 80.694 52.204 76.549 1.00 25.97 238 GLY B O 1
ATOM 4769 N N . GLY B 1 239 ? 79.857 51.961 78.631 1.00 24.54 239 GLY B N 1
ATOM 4770 C CA . GLY B 1 239 ? 79.972 50.501 78.656 1.00 24.40 239 GLY B CA 1
ATOM 4771 C C . GLY B 1 239 ? 79.182 49.841 77.536 1.00 23.95 239 GLY B C 1
ATOM 4772 O O . GLY B 1 239 ? 79.691 48.961 76.826 1.00 24.79 239 GLY B O 1
ATOM 4773 N N . VAL B 1 240 ? 77.939 50.284 77.374 1.00 22.66 240 VAL B N 1
ATOM 4774 C CA . VAL B 1 240 ? 77.039 49.704 76.386 1.00 22.00 240 VAL B CA 1
ATOM 4775 C C . VAL B 1 240 ? 77.410 50.101 74.937 1.00 23.22 240 VAL B C 1
ATOM 4776 O O . VAL B 1 240 ? 77.429 49.243 74.061 1.00 23.41 240 VAL B O 1
ATOM 4780 N N . LEU B 1 241 ? 77.707 51.380 74.697 1.00 23.66 241 LEU B N 1
ATOM 4781 C CA . LEU B 1 241 ? 78.097 51.817 73.349 1.00 25.51 241 LEU B CA 1
ATOM 4782 C C . LEU B 1 241 ? 79.430 51.175 72.979 1.00 26.89 241 LEU B C 1
ATOM 4783 O O . LEU B 1 241 ? 79.668 50.820 71.816 1.00 28.24 241 LEU B O 1
ATOM 4788 N N . GLY B 1 242 ? 80.284 50.977 73.977 1.00 27.01 242 GLY B N 1
ATOM 4789 C CA . GLY B 1 242 ? 81.576 50.324 73.732 1.00 29.19 242 GLY B CA 1
ATOM 4790 C C . GLY B 1 242 ? 81.370 48.924 73.179 1.00 29.38 242 GLY B C 1
ATOM 4791 O O . GLY B 1 242 ? 81.983 48.556 72.172 1.00 31.15 242 GLY B O 1
ATOM 4792 N N . TYR B 1 243 ? 80.476 48.164 73.820 1.00 27.93 243 TYR B N 1
ATOM 4793 C CA . TYR B 1 243 ? 80.152 46.803 73.375 1.00 28.33 243 TYR B CA 1
ATOM 4794 C C . TYR B 1 243 ? 79.511 46.818 71.986 1.00 29.00 243 TYR B C 1
ATOM 4795 O O . TYR B 1 243 ? 79.946 46.086 71.108 1.00 30.69 243 TYR B O 1
ATOM 4804 N N . LEU B 1 244 ? 78.474 47.641 71.813 1.00 27.70 244 LEU B N 1
ATOM 4805 C CA . LEU B 1 244 ? 77.686 47.670 70.576 1.00 28.73 244 LEU B CA 1
ATOM 4806 C C . LEU B 1 244 ? 78.535 48.044 69.361 1.00 31.25 244 LEU B C 1
ATOM 4807 O O . LEU B 1 244 ? 78.408 47.454 68.279 1.00 33.07 244 LEU B O 1
ATOM 4812 N N . VAL B 1 245 ? 79.406 49.021 69.573 1.00 31.86 245 VAL B N 1
ATOM 4813 C CA . VAL B 1 245 ? 80.226 49.590 68.522 1.00 34.83 245 VAL B CA 1
ATOM 4814 C C . VAL B 1 245 ? 81.343 48.600 68.184 1.00 37.08 245 VAL B C 1
ATOM 4815 O O . VAL B 1 245 ? 81.820 48.562 67.056 1.00 39.57 245 VAL B O 1
ATOM 4819 N N . ASP B 1 246 ? 81.700 47.751 69.150 1.00 36.47 246 ASP B N 1
ATOM 4820 C CA . ASP B 1 246 ? 82.582 46.618 68.871 1.00 38.98 246 ASP B CA 1
ATOM 4821 C C . ASP B 1 246 ? 81.899 45.572 67.986 1.00 39.84 246 ASP B C 1
ATOM 4822 O O . ASP B 1 246 ? 82.537 45.011 67.096 1.00 42.82 246 ASP B O 1
ATOM 4827 N N . VAL B 1 247 ? 80.616 45.318 68.247 1.00 38.06 247 VAL B N 1
ATOM 4828 C CA . VAL B 1 247 ? 79.794 44.393 67.466 1.00 38.55 247 VAL B CA 1
ATOM 4829 C C . VAL B 1 247 ? 79.449 44.965 66.089 1.00 40.15 247 VAL B C 1
ATOM 4830 O O . VAL B 1 247 ? 79.572 44.265 65.083 1.00 42.78 247 VAL B O 1
ATOM 4834 N N . TYR B 1 248 ? 79.044 46.235 66.043 1.00 38.68 248 TYR B N 1
ATOM 4835 C CA . TYR B 1 248 ? 78.430 46.806 64.842 1.00 39.60 248 TYR B CA 1
ATOM 4836 C C . TYR B 1 248 ? 79.239 47.814 64.030 1.00 42.11 248 TYR B C 1
ATOM 4837 O O . TYR B 1 248 ? 78.840 48.161 62.902 1.00 43.75 248 TYR B O 1
ATOM 4846 N N . SER B 1 249 ? 80.371 48.260 64.572 1.00 42.67 249 SER B N 1
ATOM 4847 C CA . SER B 1 249 ? 81.165 49.360 64.012 1.00 44.71 249 SER B CA 1
ATOM 4848 C C . SER B 1 249 ? 80.528 50.697 64.363 1.00 43.07 249 SER B C 1
ATOM 4849 O O . SER B 1 249 ? 79.306 50.854 64.286 1.00 41.83 249 SER B O 1
ATOM 4852 N N . PRO B 1 250 ? 81.354 51.671 64.771 1.00 43.67 250 PRO B N 1
ATOM 4853 C CA . PRO B 1 250 ? 80.807 52.979 65.157 1.00 42.43 250 PRO B CA 1
ATOM 4854 C C . PRO B 1 250 ? 80.248 53.780 63.962 1.00 43.63 250 PRO B C 1
ATOM 4855 O O . PRO B 1 250 ? 79.376 54.630 64.154 1.00 42.08 250 PRO B O 1
ATOM 4859 N N . GLN B 1 251 ? 80.745 53.504 62.753 1.00 46.54 251 GLN B N 1
ATOM 4860 C CA . GLN B 1 251 ? 80.225 54.120 61.530 1.00 47.99 251 GLN B CA 1
ATOM 4861 C C . GLN B 1 251 ? 78.807 53.643 61.215 1.00 46.56 251 GLN B C 1
ATOM 4862 O O . GLN B 1 251 ? 77.990 54.434 60.774 1.00 47.13 251 GLN B O 1
ATOM 4868 N N . ASN B 1 252 ? 78.494 52.369 61.469 1.00 45.63 252 ASN B N 1
ATOM 4869 C CA . ASN B 1 252 ? 77.147 51.842 61.135 1.00 44.02 252 ASN B CA 1
ATOM 4870 C C . ASN B 1 252 ? 76.134 51.855 62.268 1.00 39.88 252 ASN B C 1
ATOM 4871 O O . ASN B 1 252 ? 75.068 51.234 62.177 1.00 38.69 252 ASN B O 1
ATOM 4876 N N . LEU B 1 253 ? 76.454 52.563 63.336 1.00 37.45 253 LEU B N 1
ATOM 4877 C CA . LEU B 1 253 ? 75.502 52.683 64.421 1.00 33.89 253 LEU B CA 1
ATOM 4878 C C . LEU B 1 253 ? 75.266 54.144 64.765 1.00 33.02 253 LEU B C 1
ATOM 4879 O O . LEU B 1 253 ? 76.181 54.868 65.174 1.00 33.76 253 LEU B O 1
ATOM 4884 N N . HIS B 1 254 ? 74.028 54.576 64.583 1.00 31.62 254 HIS B N 1
ATOM 4885 C CA . HIS B 1 254 ? 73.683 55.954 64.870 1.00 31.25 254 HIS B CA 1
ATOM 4886 C C . HIS B 1 254 ? 73.295 56.048 66.318 1.00 28.98 254 HIS B C 1
ATOM 4887 O O . HIS B 1 254 ? 72.165 55.754 66.690 1.00 27.45 254 HIS B O 1
ATOM 4894 N N . SER B 1 255 ? 74.262 56.417 67.150 1.00 28.93 255 SER B N 1
ATOM 4895 C CA . SER B 1 255 ? 74.050 56.440 68.583 1.00 27.16 255 SER B CA 1
ATOM 4896 C C . SER B 1 255 ? 73.726 57.842 69.044 1.00 27.27 255 SER B C 1
ATOM 4897 O O . SER B 1 255 ? 74.388 58.809 68.660 1.00 28.93 255 SER B O 1
ATOM 4900 N N . ILE B 1 256 ? 72.727 57.928 69.907 1.00 25.71 256 ILE B N 1
ATOM 4901 C CA . ILE B 1 256 ? 72.240 59.187 70.413 1.00 26.08 256 ILE B CA 1
ATOM 4902 C C . ILE B 1 256 ? 72.262 59.123 71.940 1.00 25.08 256 ILE B C 1
ATOM 4903 O O . ILE B 1 256 ? 71.588 58.293 72.538 1.00 23.81 256 ILE B O 1
ATOM 4908 N N . ILE B 1 257 ? 73.024 60.026 72.543 1.00 26.04 257 ILE B N 1
ATOM 4909 C CA . ILE B 1 257 ? 73.137 60.149 74.002 1.00 25.49 257 ILE B CA 1
ATOM 4910 C C . ILE B 1 257 ? 72.096 61.166 74.462 1.00 25.73 257 ILE B C 1
ATOM 4911 O O . ILE B 1 257 ? 71.965 62.253 73.869 1.00 27.26 257 ILE B O 1
ATOM 4916 N N . VAL B 1 258 ? 71.334 60.796 75.489 1.00 24.38 258 VAL B N 1
ATOM 4917 C CA . VAL B 1 258 ? 70.231 61.609 75.943 1.00 24.88 258 VAL B CA 1
ATOM 4918 C C . VAL B 1 258 ? 70.405 62.089 77.388 1.00 25.45 258 VAL B C 1
ATOM 4919 O O . VAL B 1 258 ? 70.585 61.285 78.305 1.00 24.43 258 VAL B O 1
ATOM 4923 N N . GLU B 1 259 ? 70.310 63.398 77.581 1.00 27.44 259 GLU B N 1
ATOM 4924 C CA . GLU B 1 259 ? 70.410 63.998 78.900 1.00 29.01 259 GLU B CA 1
ATOM 4925 C C . GLU B 1 259 ? 69.349 65.065 79.153 1.00 30.83 259 GLU B C 1
ATOM 4926 O O . GLU B 1 259 ? 68.974 65.795 78.247 1.00 32.00 259 GLU B O 1
ATOM 4932 N N . PRO B 1 260 ? 68.866 65.151 80.397 1.00 31.66 260 PRO B N 1
ATOM 4933 C CA . PRO B 1 260 ? 68.069 66.307 80.827 1.00 34.22 260 PRO B CA 1
ATOM 4934 C C . PRO B 1 260 ? 68.953 67.558 80.848 1.00 37.17 260 PRO B C 1
ATOM 4935 O O . PRO B 1 260 ? 70.147 67.482 81.212 1.00 37.12 260 PRO B O 1
ATOM 4939 N N . ASP B 1 261 ? 68.363 68.682 80.452 1.00 39.56 261 ASP B N 1
ATOM 4940 C CA . ASP B 1 261 ? 69.090 69.931 80.219 1.00 42.85 261 ASP B CA 1
ATOM 4941 C C . ASP B 1 261 ? 69.625 70.600 81.480 1.00 45.14 261 ASP B C 1
ATOM 4942 O O . ASP B 1 261 ? 70.496 71.453 81.392 1.00 47.64 261 ASP B O 1
ATOM 4947 N N . LYS B 1 262 ? 69.105 70.207 82.641 1.00 45.15 262 LYS B N 1
ATOM 4948 C CA . LYS B 1 262 ? 69.594 70.727 83.921 1.00 47.67 262 LYS B CA 1
ATOM 4949 C C . LYS B 1 262 ? 70.817 69.954 84.466 1.00 46.82 262 LYS B C 1
ATOM 4950 O O . LYS B 1 262 ? 71.369 70.302 85.519 1.00 48.69 262 LYS B O 1
ATOM 4953 N N . ALA B 1 263 ? 71.238 68.917 83.745 1.00 44.15 263 ALA B N 1
ATOM 4954 C CA . ALA B 1 263 ? 72.486 68.212 84.059 1.00 43.67 263 ALA B CA 1
ATOM 4955 C C . ALA B 1 263 ? 73.095 67.557 82.816 1.00 41.88 263 ALA B C 1
ATOM 4956 O O . ALA B 1 263 ? 73.622 66.456 82.887 1.00 40.76 263 ALA B O 1
ATOM 4958 N N . ASP B 1 264 ? 73.022 68.241 81.681 1.00 42.52 264 ASP B N 1
ATOM 4959 C CA . ASP B 1 264 ? 73.530 67.687 80.430 1.00 41.15 264 ASP B CA 1
ATOM 4960 C C . ASP B 1 264 ? 75.055 67.825 80.317 1.00 42.31 264 ASP B C 1
ATOM 4961 O O . ASP B 1 264 ? 75.558 68.506 79.425 1.00 43.82 264 ASP B O 1
ATOM 4966 N N . CYS B 1 265 ? 75.776 67.165 81.224 1.00 41.52 265 CYS B N 1
ATOM 4967 C CA . CYS B 1 265 ? 77.240 67.256 81.272 1.00 43.17 265 CYS B CA 1
ATOM 4968 C C . CYS B 1 265 ? 77.938 66.666 80.047 1.00 42.05 265 CYS B C 1
ATOM 4969 O O . CYS B 1 265 ? 78.948 67.211 79.587 1.00 43.61 265 CYS B O 1
ATOM 4972 N N . ILE B 1 266 ? 77.412 65.557 79.521 1.00 39.15 266 ILE B N 1
ATOM 4973 C CA . ILE B 1 266 ? 78.002 64.981 78.304 1.00 38.57 266 ILE B CA 1
ATOM 4974 C C . ILE B 1 266 ? 77.730 65.900 77.100 1.00 39.88 266 ILE B C 1
ATOM 4975 O O . ILE B 1 266 ? 78.619 66.167 76.289 1.00 41.35 266 ILE B O 1
ATOM 4980 N N . TYR B 1 267 ? 76.504 66.408 77.014 1.00 39.24 267 TYR B N 1
ATOM 4981 C CA . TYR B 1 267 ? 76.119 67.289 75.927 1.00 40.62 267 TYR B CA 1
ATOM 4982 C C . TYR B 1 267 ? 77.043 68.505 75.912 1.00 43.83 267 TYR B C 1
ATOM 4983 O O . TYR B 1 267 ? 77.620 68.826 74.883 1.00 45.19 267 TYR B O 1
ATOM 4992 N N . ARG B 1 268 ? 77.179 69.157 77.064 1.00 45.32 268 ARG B N 1
ATOM 4993 C CA . ARG B 1 268 ? 77.982 70.373 77.183 1.00 49.28 268 ARG B CA 1
ATOM 4994 C C . ARG B 1 268 ? 79.444 70.093 76.860 1.00 50.70 268 ARG B C 1
ATOM 4995 O O . ARG B 1 268 ? 80.110 70.921 76.237 1.00 53.89 268 ARG B O 1
ATOM 5000 N N . SER B 1 269 ? 79.921 68.913 77.251 1.00 48.85 269 SER B N 1
ATOM 5001 C CA . SER B 1 269 ? 81.281 68.475 76.924 1.00 50.56 269 SER B CA 1
ATOM 5002 C C . SER B 1 269 ? 81.428 68.208 75.437 1.00 51.25 269 SER B C 1
ATOM 5003 O O . SER B 1 269 ? 82.479 68.474 74.861 1.00 53.70 269 SER B O 1
ATOM 5006 N N . GLY B 1 270 ? 80.364 67.681 74.837 1.00 49.65 270 GLY B N 1
ATOM 5007 C CA . GLY B 1 270 ? 80.325 67.355 73.414 1.00 50.96 270 GLY B CA 1
ATOM 5008 C C . GLY B 1 270 ? 80.375 68.553 72.482 1.00 55.51 270 GLY B C 1
ATOM 5009 O O . GLY B 1 270 ? 81.025 68.495 71.436 1.00 57.65 270 GLY B O 1
ATOM 5010 N N . VAL B 1 271 ? 79.689 69.637 72.847 1.00 57.55 271 VAL B N 1
ATOM 5011 C CA . VAL B 1 271 ? 79.748 70.867 72.048 1.00 62.16 271 VAL B CA 1
ATOM 5012 C C . VAL B 1 271 ? 81.070 71.607 72.287 1.00 66.13 271 VAL B C 1
ATOM 5013 O O . VAL B 1 271 ? 81.661 72.149 71.348 1.00 69.07 271 VAL B O 1
ATOM 5017 N N . LYS B 1 272 ? 81.554 71.586 73.530 1.00 66.85 272 LYS B N 1
ATOM 5018 C CA . LYS B 1 272 ? 82.811 72.251 73.885 1.00 70.51 272 LYS B CA 1
ATOM 5019 C C . LYS B 1 272 ? 84.059 71.454 73.471 1.00 71.56 272 LYS B C 1
ATOM 5020 O O . LYS B 1 272 ? 85.062 72.045 73.061 1.00 75.42 272 LYS B O 1
ATOM 5022 N N . GLY B 1 273 ? 83.998 70.125 73.590 1.00 68.74 273 GLY B N 1
ATOM 5023 C CA . GLY B 1 273 ? 85.121 69.248 73.226 1.00 68.85 273 GLY B CA 1
ATOM 5024 C C . GLY B 1 273 ? 85.892 68.664 74.398 1.00 68.76 273 GLY B C 1
ATOM 5025 O O . GLY B 1 273 ? 86.303 67.501 74.368 1.00 67.71 273 GLY B O 1
ATOM 5026 N N . ASP B 1 274 ? 86.105 69.478 75.425 1.00 70.45 274 ASP B N 1
ATOM 5027 C CA . ASP B 1 274 ? 86.734 69.012 76.662 1.00 69.87 274 ASP B CA 1
ATOM 5028 C C . ASP B 1 274 ? 85.646 68.720 77.694 1.00 66.55 274 ASP B C 1
ATOM 5029 O O . ASP B 1 274 ? 84.493 69.123 77.506 1.00 65.24 274 ASP B O 1
ATOM 5031 N N . ILE B 1 275 ? 86.007 68.015 78.767 1.00 69.28 275 ILE B N 1
ATOM 5032 C CA . ILE B 1 275 ? 85.059 67.682 79.840 1.00 69.26 275 ILE B CA 1
ATOM 5033 C C . ILE B 1 275 ? 84.559 68.930 80.585 1.00 71.75 275 ILE B C 1
ATOM 5034 O O . ILE B 1 275 ? 85.356 69.734 81.074 1.00 75.49 275 ILE B O 1
ATOM 5036 N N . VAL B 1 276 ? 83.236 69.086 80.642 1.00 70.75 276 VAL B N 1
ATOM 5037 C CA . VAL B 1 276 ? 82.591 70.214 81.323 1.00 72.88 276 VAL B CA 1
ATOM 5038 C C . VAL B 1 276 ? 81.820 69.728 82.554 1.00 71.58 276 VAL B C 1
ATOM 5039 O O . VAL B 1 276 ? 81.013 68.794 82.461 1.00 67.50 276 VAL B O 1
ATOM 5041 N N . ASN B 1 277 ? 82.079 70.357 83.703 1.00 73.87 277 ASN B N 1
ATOM 5042 C CA . ASN B 1 277 ? 81.337 70.060 84.934 1.00 72.97 277 ASN B CA 1
ATOM 5043 C C . ASN B 1 277 ? 79.982 70.792 84.974 1.00 72.66 277 ASN B C 1
ATOM 5044 O O . ASN B 1 277 ? 79.937 72.016 85.118 1.00 76.66 277 ASN B O 1
ATOM 5046 N N . VAL B 1 278 ? 78.887 70.043 84.830 1.00 69.05 278 VAL B N 1
ATOM 5047 C CA . VAL B 1 278 ? 77.538 70.628 84.795 1.00 68.29 278 VAL B CA 1
ATOM 5048 C C . VAL B 1 278 ? 76.981 70.907 86.191 1.00 69.28 278 VAL B C 1
ATOM 5049 O O . VAL B 1 278 ? 77.612 71.586 87.001 1.00 72.07 278 VAL B O 1
ATOM 5051 N N . THR B 1 284 ? 67.531 68.204 92.409 1.00 61.99 284 THR B N 1
ATOM 5052 C CA . THR B 1 284 ? 66.572 68.525 91.352 1.00 60.70 284 THR B CA 1
ATOM 5053 C C . THR B 1 284 ? 66.465 67.444 90.260 1.00 56.32 284 THR B C 1
ATOM 5054 O O . THR B 1 284 ? 65.370 67.184 89.751 1.00 56.03 284 THR B O 1
ATOM 5056 N N . ILE B 1 285 ? 67.589 66.814 89.920 1.00 54.21 285 ILE B N 1
ATOM 5057 C CA . ILE B 1 285 ? 67.696 65.913 88.749 1.00 51.00 285 ILE B CA 1
ATOM 5058 C C . ILE B 1 285 ? 67.009 64.543 88.913 1.00 47.84 285 ILE B C 1
ATOM 5059 O O . ILE B 1 285 ? 67.143 63.907 89.965 1.00 48.45 285 ILE B O 1
ATOM 5064 N N . MET B 1 286 ? 66.292 64.096 87.874 1.00 44.73 286 MET B N 1
ATOM 5065 C CA . MET B 1 286 ? 65.671 62.756 87.852 1.00 41.74 286 MET B CA 1
ATOM 5066 C C . MET B 1 286 ? 66.676 61.660 88.250 1.00 41.12 286 MET B C 1
ATOM 5067 O O . MET B 1 286 ? 67.784 61.573 87.693 1.00 40.61 286 MET B O 1
ATOM 5072 N N . ALA B 1 287 ? 66.288 60.848 89.230 1.00 40.57 287 ALA B N 1
ATOM 5073 C CA . ALA B 1 287 ? 67.200 59.883 89.846 1.00 40.24 287 ALA B CA 1
ATOM 5074 C C . ALA B 1 287 ? 67.818 58.961 88.788 1.00 37.94 287 ALA B C 1
ATOM 5075 O O . ALA B 1 287 ? 67.119 58.462 87.904 1.00 35.39 287 ALA B O 1
ATOM 5077 N N . GLY B 1 288 ? 69.132 58.765 88.860 1.00 37.63 288 GLY B N 1
ATOM 5078 C CA . GLY B 1 288 ? 69.818 57.939 87.870 1.00 36.91 288 GLY B CA 1
ATOM 5079 C C . GLY B 1 288 ? 70.571 58.748 86.832 1.00 37.40 288 GLY B C 1
ATOM 5080 O O . GLY B 1 288 ? 71.615 58.312 86.324 1.00 38.65 288 GLY B O 1
ATOM 5081 N N . LEU B 1 289 ? 70.074 59.938 86.516 1.00 36.93 289 LEU B N 1
ATOM 5082 C CA . LEU B 1 289 ? 70.744 60.740 85.493 1.00 37.00 289 LEU B CA 1
ATOM 5083 C C . LEU B 1 289 ? 71.449 61.985 86.036 1.00 39.69 289 LEU B C 1
ATOM 5084 O O . LEU B 1 289 ? 71.586 62.979 85.319 1.00 40.73 289 LEU B O 1
ATOM 5089 N N . ALA B 1 290 ? 71.912 61.918 87.288 1.00 41.24 290 ALA B N 1
ATOM 5090 C CA . ALA B 1 290 ? 72.683 63.009 87.874 1.00 44.33 290 ALA B CA 1
ATOM 5091 C C . ALA B 1 290 ? 74.087 63.021 87.286 1.00 44.76 290 ALA B C 1
ATOM 5092 O O . ALA B 1 290 ? 74.648 61.970 86.951 1.00 43.59 290 ALA B O 1
ATOM 5094 N N . CYS B 1 291 ? 74.647 64.215 87.152 1.00 46.81 291 CYS B N 1
ATOM 5095 C CA . CYS B 1 291 ? 76.015 64.356 86.698 1.00 48.18 291 CYS B CA 1
ATOM 5096 C C . CYS B 1 291 ? 76.703 65.565 87.337 1.00 51.88 291 CYS B C 1
ATOM 5097 O O . CYS B 1 291 ? 76.183 66.674 87.302 1.00 54.51 291 CYS B O 1
ATOM 5100 N N . GLY B 1 292 ? 77.867 65.338 87.926 1.00 53.44 292 GLY B N 1
ATOM 5101 C CA . GLY B 1 292 ? 78.736 66.435 88.350 1.00 57.04 292 GLY B CA 1
ATOM 5102 C C . GLY B 1 292 ? 79.654 66.757 87.184 1.00 57.39 292 GLY B C 1
ATOM 5103 O O . GLY B 1 292 ? 79.593 67.839 86.593 1.00 59.58 292 GLY B O 1
ATOM 5104 N N . GLU B 1 293 ? 80.491 65.783 86.850 1.00 55.49 293 GLU B N 1
ATOM 5105 C CA . GLU B 1 293 ? 81.410 65.849 85.726 1.00 54.88 293 GLU B CA 1
ATOM 5106 C C . GLU B 1 293 ? 81.177 64.528 85.015 1.00 51.02 293 GLU B C 1
ATOM 5107 O O . GLU B 1 293 ? 80.759 63.563 85.660 1.00 49.19 293 GLU B O 1
ATOM 5111 N N . PRO B 1 294 ? 81.430 64.466 83.693 1.00 50.10 294 PRO B N 1
ATOM 5112 C CA . PRO B 1 294 ? 81.336 63.144 83.064 1.00 47.11 294 PRO B CA 1
ATOM 5113 C C . PRO B 1 294 ? 82.366 62.149 83.633 1.00 47.25 294 PRO B C 1
ATOM 5114 O O . PRO B 1 294 ? 83.470 62.536 84.015 1.00 49.08 294 PRO B O 1
ATOM 5118 N N . ASN B 1 295 ? 81.972 60.882 83.706 1.00 44.68 295 ASN B N 1
ATOM 5119 C CA . ASN B 1 295 ? 82.886 59.782 83.992 1.00 44.59 295 ASN B CA 1
ATOM 5120 C C . ASN B 1 295 ? 83.942 59.754 82.873 1.00 44.91 295 ASN B C 1
ATOM 5121 O O . ASN B 1 295 ? 83.593 59.526 81.719 1.00 43.99 295 ASN B O 1
ATOM 5126 N N . PRO B 1 296 ? 85.224 59.998 83.205 1.00 47.02 296 PRO B N 1
ATOM 5127 C CA . PRO B 1 296 ? 86.270 60.016 82.161 1.00 48.10 296 PRO B CA 1
ATOM 5128 C C . PRO B 1 296 ? 86.358 58.720 81.346 1.00 46.48 296 PRO B C 1
ATOM 5129 O O . PRO B 1 296 ? 86.676 58.765 80.153 1.00 46.38 296 PRO B O 1
ATOM 5133 N N . LEU B 1 297 ? 86.093 57.578 81.987 1.00 45.22 297 LEU B N 1
ATOM 5134 C CA . LEU B 1 297 ? 86.108 56.293 81.284 1.00 44.07 297 LEU B CA 1
ATOM 5135 C C . LEU B 1 297 ? 85.006 56.240 80.221 1.00 41.92 297 LEU B C 1
ATOM 5136 O O . LEU B 1 297 ? 85.236 55.784 79.096 1.00 41.79 297 LEU B O 1
ATOM 5141 N N . GLY B 1 298 ? 83.824 56.739 80.582 1.00 40.20 298 GLY B N 1
ATOM 5142 C CA . GLY B 1 298 ? 82.708 56.793 79.673 1.00 38.63 298 GLY B CA 1
ATOM 5143 C C . GLY B 1 298 ? 82.862 57.870 78.614 1.00 39.68 298 GLY B C 1
ATOM 5144 O O . GLY B 1 298 ? 82.549 57.641 77.450 1.00 38.69 298 GLY B O 1
ATOM 5145 N N . TRP B 1 299 ? 83.366 59.032 79.025 1.00 41.48 299 TRP B N 1
ATOM 5146 C CA . TRP B 1 299 ? 83.467 60.190 78.150 1.00 42.96 299 TRP B CA 1
ATOM 5147 C C . TRP B 1 299 ? 84.351 59.899 76.968 1.00 43.85 299 TRP B C 1
ATOM 5148 O O . TRP B 1 299 ? 84.077 60.342 75.853 1.00 43.63 299 TRP B O 1
ATOM 5159 N N . GLU B 1 300 ? 85.410 59.139 77.215 1.00 44.62 300 GLU B N 1
ATOM 5160 C CA . GLU B 1 300 ? 86.346 58.728 76.176 1.00 46.46 300 GLU B CA 1
ATOM 5161 C C . GLU B 1 300 ? 85.620 57.987 75.049 1.00 44.10 300 GLU B C 1
ATOM 5162 O O . GLU B 1 300 ? 85.796 58.317 73.871 1.00 44.92 300 GLU B O 1
ATOM 5168 N N . ILE B 1 301 ? 84.806 57.000 75.420 1.00 41.32 301 ILE B N 1
ATOM 5169 C CA . ILE B 1 301 ? 84.022 56.205 74.468 1.00 39.53 301 ILE B CA 1
ATOM 5170 C C . ILE B 1 301 ? 83.033 57.082 73.694 1.00 38.33 301 ILE B C 1
ATOM 5171 O O . ILE B 1 301 ? 82.915 56.979 72.465 1.00 38.15 301 ILE B O 1
ATOM 5176 N N . LEU B 1 302 ? 82.316 57.935 74.422 1.00 37.04 302 LEU B N 1
ATOM 5177 C CA . LEU B 1 302 ? 81.262 58.756 73.829 1.00 36.13 302 LEU B CA 1
ATOM 5178 C C . LEU B 1 302 ? 81.831 59.813 72.876 1.00 38.09 302 LEU B C 1
ATOM 5179 O O . LEU B 1 302 ? 81.321 59.994 71.770 1.00 37.59 302 LEU B O 1
ATOM 5184 N N . ARG B 1 303 ? 82.879 60.507 73.316 1.00 39.94 303 ARG B N 1
ATOM 5185 C CA . ARG B 1 303 ? 83.552 61.500 72.491 1.00 42.71 303 ARG B CA 1
ATOM 5186 C C . ARG B 1 303 ? 84.036 60.858 71.184 1.00 43.29 303 ARG B C 1
ATOM 5187 O O . ARG B 1 303 ? 83.893 61.440 70.107 1.00 44.28 303 ARG B O 1
ATOM 5195 N N . ASN B 1 304 ? 84.606 59.658 71.296 1.00 42.74 304 ASN B N 1
ATOM 5196 C CA . ASN B 1 304 ? 85.077 58.900 70.140 1.00 43.52 304 ASN B CA 1
ATOM 5197 C C . ASN B 1 304 ? 83.993 58.369 69.218 1.00 41.85 304 ASN B C 1
ATOM 5198 O O . ASN B 1 304 ? 84.122 58.453 67.999 1.00 43.08 304 ASN B O 1
ATOM 5203 N N . CYS B 1 305 ? 82.926 57.839 69.803 1.00 39.18 305 CYS B N 1
ATOM 5204 C CA . CYS B 1 305 ? 82.033 56.945 69.081 1.00 37.82 305 CYS B CA 1
ATOM 5205 C C . CYS B 1 305 ? 80.555 57.356 69.010 1.00 35.77 305 CYS B C 1
ATOM 5206 O O . CYS B 1 305 ? 79.808 56.823 68.177 1.00 35.34 305 CYS B O 1
ATOM 5209 N N . ALA B 1 306 ? 80.120 58.269 69.878 1.00 34.85 306 ALA B N 1
ATOM 5210 C CA . ALA B 1 306 ? 78.721 58.732 69.854 1.00 32.63 306 ALA B CA 1
ATOM 5211 C C . ALA B 1 306 ? 78.433 59.572 68.611 1.00 33.59 306 ALA B C 1
ATOM 5212 O O . ALA B 1 306 ? 79.247 60.392 68.207 1.00 35.44 306 ALA B O 1
ATOM 5214 N N . THR B 1 307 ? 77.265 59.388 68.008 1.00 32.13 307 THR B N 1
ATOM 5215 C CA . THR B 1 307 ? 76.956 60.133 66.793 1.00 33.21 307 THR B CA 1
ATOM 5216 C C . THR B 1 307 ? 76.440 61.521 67.155 1.00 33.46 307 THR B C 1
ATOM 5217 O O . THR B 1 307 ? 76.868 62.519 66.578 1.00 35.31 307 THR B O 1
ATOM 5221 N N . GLN B 1 308 ? 75.546 61.571 68.139 1.00 31.66 308 GLN B N 1
ATOM 5222 C CA . GLN B 1 308 ? 74.888 62.798 68.538 1.00 31.97 308 GLN B CA 1
ATOM 5223 C C . GLN B 1 308 ? 74.635 62.864 70.035 1.00 30.86 308 GLN B C 1
ATOM 5224 O O . GLN B 1 308 ? 74.501 61.845 70.705 1.00 29.08 308 GLN B O 1
ATOM 5230 N N . PHE B 1 309 ? 74.566 64.083 70.546 1.00 32.16 309 PHE B N 1
ATOM 5231 C CA . PHE B 1 309 ? 74.168 64.323 71.923 1.00 31.72 309 PHE B CA 1
ATOM 5232 C C . PHE B 1 309 ? 72.852 65.085 71.917 1.00 31.57 309 PHE B C 1
ATOM 5233 O O . PHE B 1 309 ? 72.679 65.993 71.113 1.00 33.01 309 PHE B O 1
ATOM 5241 N N . ILE B 1 310 ? 71.938 64.708 72.809 1.00 30.11 310 ILE B N 1
ATOM 5242 C CA . ILE B 1 310 ? 70.673 65.424 72.985 1.00 30.16 310 ILE B CA 1
ATOM 5243 C C . ILE B 1 310 ? 70.554 65.983 74.404 1.00 31.08 310 ILE B C 1
ATOM 5244 O O . ILE B 1 310 ? 70.812 65.281 75.386 1.00 30.36 310 ILE B O 1
ATOM 5249 N N . SER B 1 311 ? 70.194 67.260 74.483 1.00 33.33 311 SER B N 1
ATOM 5250 C CA . SER B 1 311 ? 69.805 67.912 75.724 1.00 34.71 311 SER B CA 1
ATOM 5251 C C . SER B 1 311 ? 68.312 68.177 75.662 1.00 34.43 311 SER B C 1
ATOM 5252 O O . SER B 1 311 ? 67.840 68.904 74.786 1.00 35.44 311 SER B O 1
ATOM 5255 N N . CYS B 1 312 ? 67.566 67.603 76.593 1.00 33.48 312 CYS B N 1
ATOM 5256 C CA . CYS B 1 312 ? 66.118 67.715 76.526 1.00 33.30 312 CYS B CA 1
ATOM 5257 C C . CYS B 1 312 ? 65.421 68.175 77.809 1.00 34.21 312 CYS B C 1
ATOM 5258 O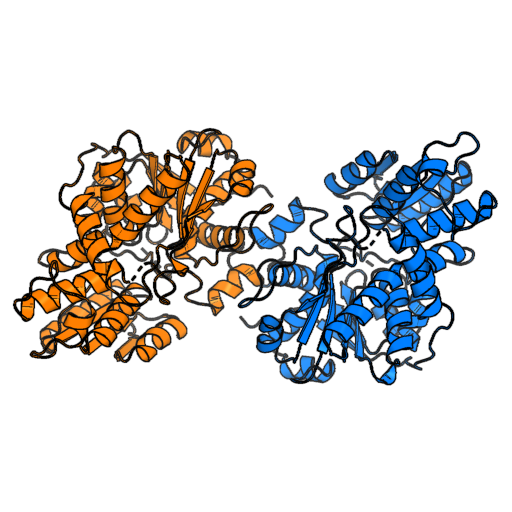 O . CYS B 1 312 ? 65.953 68.059 78.920 1.00 34.54 312 CYS B O 1
ATOM 5261 N N . GLN B 1 313 ? 64.230 68.726 77.610 1.00 34.45 313 GLN B N 1
ATOM 5262 C CA . GLN B 1 313 ? 63.303 69.095 78.661 1.00 35.61 313 GLN B CA 1
ATOM 5263 C C . GLN B 1 313 ? 63.004 67.895 79.570 1.00 33.73 313 GLN B C 1
ATOM 5264 O O . GLN B 1 313 ? 62.873 66.770 79.078 1.00 31.08 313 GLN B O 1
ATOM 5270 N N . ASP B 1 314 ? 62.874 68.153 80.875 1.00 35.39 314 ASP B N 1
ATOM 5271 C CA . ASP B 1 314 ? 62.459 67.160 81.877 1.00 34.90 314 ASP B CA 1
ATOM 5272 C C . ASP B 1 314 ? 61.226 66.344 81.472 1.00 32.92 314 ASP B C 1
ATOM 5273 O O . ASP B 1 314 ? 61.214 65.118 81.608 1.00 31.20 314 ASP B O 1
ATOM 5278 N N . SER B 1 315 ? 60.199 67.036 80.975 1.00 32.98 315 SER B N 1
ATOM 5279 C CA . SER B 1 315 ? 58.919 66.428 80.600 1.00 31.13 315 SER B CA 1
ATOM 5280 C C . SER B 1 315 ? 58.967 65.402 79.447 1.00 28.35 315 SER B C 1
ATOM 5281 O O . SER B 1 315 ? 58.013 64.635 79.241 1.00 26.94 315 SER B O 1
ATOM 5284 N N . VAL B 1 316 ? 60.085 65.361 78.723 1.00 27.30 316 VAL B N 1
ATOM 5285 C CA . VAL B 1 316 ? 60.309 64.333 77.709 1.00 24.80 316 VAL B CA 1
ATOM 5286 C C . VAL B 1 316 ? 60.283 62.935 78.347 1.00 23.15 316 VAL B C 1
ATOM 5287 O O . VAL B 1 316 ? 59.696 62.001 77.784 1.00 21.70 316 VAL B O 1
ATOM 5291 N N . ALA B 1 317 ? 60.910 62.819 79.524 1.00 23.23 317 ALA B N 1
ATOM 5292 C CA . ALA B 1 317 ? 60.991 61.569 80.272 1.00 22.10 317 ALA B CA 1
ATOM 5293 C C . ALA B 1 317 ? 59.603 61.154 80.738 1.00 21.71 317 ALA B C 1
ATOM 5294 O O . ALA B 1 317 ? 59.206 60.012 80.539 1.00 20.55 317 ALA B O 1
ATOM 5296 N N . ALA B 1 318 ? 58.855 62.105 81.300 1.00 23.05 318 ALA B N 1
ATOM 5297 C CA . ALA B 1 318 ? 57.456 61.874 81.693 1.00 23.12 318 ALA B CA 1
ATOM 5298 C C . ALA B 1 318 ? 56.613 61.310 80.534 1.00 21.94 318 ALA B C 1
ATOM 5299 O O . ALA B 1 318 ? 55.903 60.334 80.715 1.00 21.27 318 ALA B O 1
ATOM 5301 N N . LEU B 1 319 ? 56.701 61.932 79.358 1.00 21.90 319 LEU B N 1
ATOM 5302 C CA . LEU B 1 319 ? 56.016 61.459 78.152 1.00 20.88 319 LEU B CA 1
ATOM 5303 C C . LEU B 1 319 ? 56.405 60.002 77.829 1.00 19.22 319 LEU B C 1
ATOM 5304 O O . LEU B 1 319 ? 55.551 59.168 77.597 1.00 18.48 319 LEU B O 1
ATOM 5309 N N . GLY B 1 320 ? 57.699 59.710 77.859 1.00 18.55 320 GLY B N 1
ATOM 5310 C CA . GLY B 1 320 ? 58.173 58.337 77.696 1.00 17.53 320 GLY B CA 1
ATOM 5311 C C . GLY B 1 320 ? 57.568 57.334 78.677 1.00 17.01 320 GLY B C 1
ATOM 5312 O O . GLY B 1 320 ? 57.187 56.242 78.287 1.00 16.17 320 GLY B O 1
ATOM 5313 N N . MET B 1 321 ? 57.536 57.688 79.962 1.00 17.89 321 MET B N 1
ATOM 5314 C CA . MET B 1 321 ? 56.955 56.821 80.988 1.00 17.95 321 MET B CA 1
ATOM 5315 C C . MET B 1 321 ? 55.513 56.423 80.620 1.00 17.81 321 MET B C 1
ATOM 5316 O O . MET B 1 321 ? 55.131 55.248 80.734 1.00 17.33 321 MET B O 1
ATOM 5321 N N . ARG B 1 322 ? 54.723 57.407 80.212 1.00 18.22 322 ARG B N 1
ATOM 5322 C CA . ARG B 1 322 ? 53.314 57.171 79.863 1.00 18.73 322 ARG B CA 1
ATOM 5323 C C . ARG B 1 322 ? 53.143 56.328 78.605 1.00 17.35 322 ARG B C 1
ATOM 5324 O O . ARG B 1 322 ? 52.227 55.478 78.530 1.00 17.46 322 ARG B O 1
ATOM 5332 N N . VAL B 1 323 ? 53.980 56.600 77.612 1.00 16.58 323 VAL B N 1
ATOM 5333 C CA . VAL B 1 323 ? 53.884 55.919 76.292 1.00 15.74 323 VAL B CA 1
ATOM 5334 C C . VAL B 1 323 ? 54.245 54.434 76.473 1.00 15.14 323 VAL B C 1
ATOM 5335 O O . VAL B 1 323 ? 53.570 53.553 75.938 1.00 15.01 323 VAL B O 1
ATOM 5339 N N . LEU B 1 324 ? 55.307 54.169 77.249 1.00 14.76 324 LEU B N 1
ATOM 5340 C CA . LEU B 1 324 ? 55.697 52.797 77.584 1.00 14.50 324 LEU B CA 1
ATOM 5341 C C . LEU B 1 324 ? 54.679 52.063 78.463 1.00 15.23 324 LEU B C 1
ATOM 5342 O O . LEU B 1 324 ? 54.454 50.867 78.266 1.00 15.71 324 LEU B O 1
ATOM 5347 N N . GLY B 1 325 ? 54.066 52.777 79.408 1.00 15.75 325 GLY B N 1
ATOM 5348 C CA . GLY B 1 325 ? 53.159 52.178 80.374 1.00 16.70 325 GLY B CA 1
ATOM 5349 C C . GLY B 1 325 ? 51.745 51.968 79.841 1.00 17.26 325 GLY B C 1
ATOM 5350 O O . GLY B 1 325 ? 50.964 51.217 80.439 1.00 17.93 325 GLY B O 1
ATOM 5351 N N . ASN B 1 326 ? 51.396 52.641 78.744 1.00 17.06 326 ASN B N 1
ATOM 5352 C CA . ASN B 1 326 ? 50.093 52.432 78.124 1.00 18.03 326 ASN B CA 1
ATOM 5353 C C . ASN B 1 326 ? 50.314 52.391 76.627 1.00 17.90 326 ASN B C 1
ATOM 5354 O O . ASN B 1 326 ? 50.142 53.388 75.934 1.00 17.93 326 ASN B O 1
ATOM 5359 N N . PRO B 1 327 ? 50.716 51.213 76.134 1.00 17.87 327 PRO B N 1
ATOM 5360 C CA . PRO B 1 327 ? 51.239 51.103 74.786 1.00 17.49 327 PRO B CA 1
ATOM 5361 C C . PRO B 1 327 ? 50.195 51.346 73.695 1.00 18.10 327 PRO B C 1
ATOM 5362 O O . PRO B 1 327 ? 48.968 51.350 73.936 1.00 18.79 327 PRO B O 1
ATOM 5366 N N . TYR B 1 328 ? 50.714 51.563 72.498 1.00 17.96 328 TYR B N 1
ATOM 5367 C CA . TYR B 1 328 ? 49.903 51.772 71.306 1.00 18.63 328 TYR B CA 1
ATOM 5368 C C . TYR B 1 328 ? 49.567 50.445 70.661 1.00 19.17 328 TYR B C 1
ATOM 5369 O O . TYR B 1 328 ? 50.379 49.499 70.708 1.00 18.73 328 TYR B O 1
ATOM 5378 N N . GLY B 1 329 ? 48.385 50.375 70.035 1.00 20.04 329 GLY B N 1
ATOM 5379 C CA . GLY B 1 329 ? 47.994 49.190 69.266 1.00 21.29 329 GLY B CA 1
ATOM 5380 C C . GLY B 1 329 ? 48.031 47.956 70.155 1.00 21.51 329 GLY B C 1
ATOM 5381 O O . GLY B 1 329 ? 47.462 47.946 71.255 1.00 21.45 329 GLY B O 1
ATOM 5382 N N . ASN B 1 330 ? 48.707 46.912 69.691 1.00 21.87 330 ASN B N 1
ATOM 5383 C CA . ASN B 1 330 ? 48.807 45.669 70.463 1.00 22.47 330 ASN B CA 1
ATOM 5384 C C . ASN B 1 330 ? 50.176 45.481 71.126 1.00 21.41 330 ASN B C 1
ATOM 5385 O O . ASN B 1 330 ? 50.497 44.389 71.582 1.00 22.00 330 ASN B O 1
ATOM 5390 N N . ASP B 1 331 ? 50.959 46.550 71.199 1.00 20.12 331 ASP B N 1
ATOM 5391 C CA . ASP B 1 331 ? 52.338 46.468 71.698 1.00 19.64 331 ASP B CA 1
ATOM 5392 C C . ASP B 1 331 ? 52.362 45.999 73.151 1.00 19.65 331 ASP B C 1
ATOM 5393 O O . ASP B 1 331 ? 51.398 46.252 73.894 1.00 19.99 331 ASP B O 1
ATOM 5398 N N . PRO B 1 332 ? 53.456 45.328 73.576 1.00 19.60 332 PRO B N 1
ATOM 5399 C CA . PRO B 1 332 ? 53.565 44.986 75.010 1.00 19.63 332 PRO B CA 1
ATOM 5400 C C . PRO B 1 332 ? 53.782 46.243 75.868 1.00 18.53 332 PRO B C 1
ATOM 5401 O O . PRO B 1 332 ? 54.360 47.223 75.392 1.00 17.97 332 PRO B O 1
ATOM 5405 N N . ARG B 1 333 ? 53.307 46.194 77.116 1.00 18.46 333 ARG B N 1
ATOM 5406 C CA . ARG B 1 333 ? 53.389 47.293 78.073 1.00 17.75 333 ARG B CA 1
ATOM 5407 C C . ARG B 1 333 ? 54.681 47.174 78.893 1.00 17.33 333 ARG B C 1
ATOM 5408 O O . ARG B 1 333 ? 55.072 46.069 79.221 1.00 18.13 333 ARG B O 1
ATOM 5416 N N . ILE B 1 334 ? 55.304 48.307 79.231 1.00 16.40 334 ILE B N 1
ATOM 5417 C CA . ILE B 1 334 ? 56.585 48.342 79.949 1.00 16.36 334 ILE B CA 1
ATOM 5418 C C . ILE B 1 334 ? 56.493 49.379 81.079 1.00 16.53 334 ILE B C 1
ATOM 5419 O O . ILE B 1 334 ? 56.047 50.516 80.867 1.00 16.28 334 ILE B O 1
ATOM 5424 N N . ILE B 1 335 ? 56.888 48.976 82.288 1.00 17.29 335 ILE B N 1
ATOM 5425 C CA . ILE B 1 335 ? 56.879 49.867 83.450 1.00 18.02 335 ILE B CA 1
ATOM 5426 C C . ILE B 1 335 ? 58.284 50.476 83.482 1.00 18.03 335 ILE B C 1
ATOM 5427 O O . ILE B 1 335 ? 59.275 49.760 83.683 1.00 18.43 335 ILE B O 1
ATOM 5432 N N . SER B 1 336 ? 58.358 51.783 83.245 1.00 18.06 336 SER B N 1
ATOM 5433 C CA . SER B 1 336 ? 59.631 52.475 83.071 1.00 18.21 336 SER B CA 1
ATOM 5434 C C . SER B 1 336 ? 59.643 53.751 83.914 1.00 19.27 336 SER B C 1
ATOM 5435 O O . SER B 1 336 ? 58.750 54.604 83.774 1.00 19.11 336 SER B O 1
ATOM 5438 N N . GLY B 1 337 ? 60.685 53.892 84.738 1.00 20.08 337 GLY B N 1
ATOM 5439 C CA . GLY B 1 337 ? 60.838 55.052 85.618 1.00 21.95 337 GLY B CA 1
ATOM 5440 C C . GLY B 1 337 ? 61.253 56.280 84.835 1.00 22.09 337 GLY B C 1
ATOM 5441 O O . GLY B 1 337 ? 61.527 56.196 83.647 1.00 20.80 337 GLY B O 1
ATOM 5442 N N . GLU B 1 338 ? 61.345 57.417 85.509 1.00 23.91 338 GLU B N 1
ATOM 5443 C CA . GLU B 1 338 ? 61.666 58.667 84.818 1.00 24.73 338 GLU B CA 1
ATOM 5444 C C . GLU B 1 338 ? 62.942 58.599 83.955 1.00 23.95 338 GLU B C 1
ATOM 5445 O O . GLU B 1 338 ? 62.906 58.882 82.736 1.00 23.33 338 GLU B O 1
ATOM 5451 N N . SER B 1 339 ? 64.043 58.187 84.578 1.00 23.54 339 SER B N 1
ATOM 5452 C CA . SER B 1 339 ? 65.292 57.982 83.863 1.00 23.23 339 SER B CA 1
ATOM 5453 C C . SER B 1 339 ? 65.298 56.789 82.908 1.00 21.26 339 SER B C 1
ATOM 5454 O O . SER B 1 339 ? 66.044 56.788 81.927 1.00 21.04 339 SER B O 1
ATOM 5457 N N . GLY B 1 340 ? 64.515 55.766 83.223 1.00 20.11 340 GLY B N 1
ATOM 5458 C CA . GLY B 1 340 ? 64.394 54.613 82.347 1.00 18.65 340 GLY B CA 1
ATOM 5459 C C . GLY B 1 340 ? 63.760 54.933 81.002 1.00 17.81 340 GLY B C 1
ATOM 5460 O O . GLY B 1 340 ? 64.078 54.294 80.007 1.00 16.79 340 GLY B O 1
ATOM 5461 N N . ALA B 1 341 ? 62.871 55.930 80.987 1.00 18.14 341 ALA B N 1
ATOM 5462 C CA . ALA B 1 341 ? 61.973 56.154 79.858 1.00 17.72 341 ALA B CA 1
ATOM 5463 C C . ALA B 1 341 ? 62.377 57.260 78.878 1.00 18.16 341 ALA B C 1
ATOM 5464 O O . ALA B 1 341 ? 61.756 57.401 77.828 1.00 17.98 341 ALA B O 1
ATOM 5466 N N . VAL B 1 342 ? 63.438 57.997 79.191 1.00 19.03 342 VAL B N 1
ATOM 5467 C CA . VAL B 1 342 ? 63.749 59.244 78.499 1.00 19.88 342 VAL B CA 1
ATOM 5468 C C . VAL B 1 342 ? 64.185 59.045 77.046 1.00 19.37 342 VAL B C 1
ATOM 5469 O O . VAL B 1 342 ? 63.908 59.900 76.214 1.00 19.69 342 VAL B O 1
ATOM 5473 N N . GLY B 1 343 ? 64.870 57.940 76.752 1.00 18.84 343 GLY B N 1
ATOM 5474 C CA . GLY B 1 343 ? 65.251 57.628 75.376 1.00 18.43 343 GLY B CA 1
ATOM 5475 C C . GLY B 1 343 ? 63.991 57.467 74.538 1.00 18.16 343 GLY B C 1
ATOM 5476 O O . GLY B 1 343 ? 63.834 58.111 73.481 1.00 19.11 343 GLY B O 1
ATOM 5477 N N . LEU B 1 344 ? 63.082 56.616 75.001 1.00 17.17 344 LEU B N 1
ATOM 5478 C CA . LEU B 1 344 ? 61.777 56.455 74.340 1.00 16.95 344 LEU B CA 1
ATOM 5479 C C . LEU B 1 344 ? 60.995 57.768 74.298 1.00 17.48 344 LEU B C 1
ATOM 5480 O O . LEU B 1 344 ? 60.327 58.092 73.297 1.00 17.90 344 LEU B O 1
ATOM 5485 N N . GLY B 1 345 ? 61.095 58.546 75.363 1.00 17.72 345 GLY B N 1
ATOM 5486 C CA . GLY B 1 345 ? 60.453 59.849 75.374 1.00 18.57 345 GLY B CA 1
ATOM 5487 C C . GLY B 1 345 ? 60.890 60.725 74.224 1.00 19.27 345 GLY B C 1
ATOM 5488 O O . GLY B 1 345 ? 60.067 61.436 73.655 1.00 19.73 345 GLY B O 1
ATOM 5489 N N . VAL B 1 346 ? 62.187 60.677 73.880 1.00 19.22 346 VAL B N 1
ATOM 5490 C CA . VAL B 1 346 ? 62.708 61.508 72.792 1.00 20.15 346 VAL B CA 1
ATOM 5491 C C . VAL B 1 346 ? 61.982 61.194 71.477 1.00 19.82 346 VAL B C 1
ATOM 5492 O O . VAL B 1 346 ? 61.575 62.105 70.753 1.00 20.42 346 VAL B O 1
ATOM 5496 N N . LEU B 1 347 ? 61.835 59.903 71.179 1.00 18.76 347 LEU B N 1
ATOM 5497 C CA . LEU B 1 347 ? 61.167 59.486 69.944 1.00 18.84 347 LEU B CA 1
ATOM 5498 C C . LEU B 1 347 ? 59.732 59.991 69.910 1.00 18.96 347 LEU B C 1
ATOM 5499 O O . LEU B 1 347 ? 59.234 60.427 68.862 1.00 20.12 347 LEU B O 1
ATOM 5504 N N . ALA B 1 348 ? 59.062 59.935 71.053 1.00 18.14 348 ALA B N 1
ATOM 5505 C CA . ALA B 1 348 ? 57.671 60.382 71.135 1.00 18.34 348 ALA B CA 1
ATOM 5506 C C . ALA B 1 348 ? 57.592 61.913 70.969 1.00 19.84 348 ALA B C 1
ATOM 5507 O O . ALA B 1 348 ? 56.685 62.411 70.291 1.00 20.43 348 ALA B O 1
ATOM 5509 N N . ALA B 1 349 ? 58.544 62.641 71.574 1.00 20.21 349 ALA B N 1
ATOM 5510 C CA . ALA B 1 349 ? 58.584 64.102 71.470 1.00 22.13 349 ALA B CA 1
ATOM 5511 C C . ALA B 1 349 ? 58.822 64.540 70.029 1.00 23.23 349 ALA B C 1
ATOM 5512 O O . ALA B 1 349 ? 58.286 65.556 69.578 1.00 25.10 349 ALA B O 1
ATOM 5514 N N . VAL B 1 350 ? 59.667 63.790 69.332 1.00 22.82 350 VAL B N 1
ATOM 5515 C CA . VAL B 1 350 ? 59.962 64.054 67.923 1.00 23.94 350 VAL B CA 1
ATOM 5516 C C . VAL B 1 350 ? 58.680 63.844 67.113 1.00 24.07 350 VAL B C 1
ATOM 5517 O O . VAL B 1 350 ? 58.327 64.665 66.273 1.00 25.48 350 VAL B O 1
ATOM 5521 N N . HIS B 1 351 ? 57.996 62.735 67.381 1.00 22.74 351 HIS B N 1
ATOM 5522 C CA . HIS B 1 351 ? 56.810 62.387 66.621 1.00 23.03 351 HIS B CA 1
ATOM 5523 C C . HIS B 1 351 ? 55.772 63.487 66.637 1.00 24.08 351 HIS B C 1
ATOM 5524 O O . HIS B 1 351 ? 55.218 63.823 65.611 1.00 24.81 351 HIS B O 1
ATOM 5531 N N . TYR B 1 352 ? 55.526 64.070 67.807 1.00 24.14 352 TYR B N 1
ATOM 5532 C CA . TYR B 1 352 ? 54.472 65.071 67.935 1.00 25.60 352 TYR B CA 1
ATOM 5533 C C . TYR B 1 352 ? 54.903 66.519 67.675 1.00 27.46 352 TYR B C 1
ATOM 5534 O O . TYR B 1 352 ? 54.061 67.416 67.610 1.00 28.92 352 TYR B O 1
ATOM 5543 N N . HIS B 1 353 ? 56.216 66.733 67.542 1.00 27.64 353 HIS B N 1
ATOM 5544 C CA . HIS B 1 353 ? 56.810 68.051 67.288 1.00 29.71 353 HIS B CA 1
ATOM 5545 C C . HIS B 1 353 ? 56.393 68.609 65.938 1.00 31.46 353 HIS B C 1
ATOM 5546 O O . HIS B 1 353 ? 56.335 67.865 64.958 1.00 30.77 353 HIS B O 1
ATOM 5553 N N . PRO B 1 354 ? 56.127 69.938 65.856 1.00 33.86 354 PRO B N 1
ATOM 5554 C CA . PRO B 1 354 ? 55.855 70.532 64.542 1.00 36.09 354 PRO B CA 1
ATOM 5555 C C . PRO B 1 354 ? 57.014 70.355 63.543 1.00 36.74 354 PRO B C 1
ATOM 5556 O O . PRO B 1 354 ? 56.769 70.300 62.337 1.00 37.96 354 PRO B O 1
ATOM 5560 N N . GLN B 1 355 ? 58.245 70.227 64.028 1.00 36.26 355 GLN B N 1
ATOM 5561 C CA . GLN B 1 355 ? 59.384 70.063 63.129 1.00 37.27 355 GLN B CA 1
ATOM 5562 C C . GLN B 1 355 ? 59.772 68.600 63.014 1.00 35.19 355 GLN B C 1
ATOM 5563 O O . GLN B 1 355 ? 60.935 68.274 62.786 1.00 35.03 355 GLN B O 1
ATOM 5569 N N . ARG B 1 356 ? 58.776 67.731 63.151 1.00 33.88 356 ARG B N 1
ATOM 5570 C CA . ARG B 1 356 ? 58.978 66.285 63.106 1.00 32.63 356 ARG B CA 1
ATOM 5571 C C . ARG B 1 356 ? 59.876 65.863 61.937 1.00 33.57 356 ARG B C 1
ATOM 5572 O O . ARG B 1 356 ? 60.825 65.098 62.138 1.00 32.81 356 ARG B O 1
ATOM 5580 N N . GLN B 1 357 ? 59.602 66.401 60.747 1.00 35.62 357 GLN B N 1
ATOM 5581 C CA . GLN B 1 357 ? 60.320 66.048 59.522 1.00 37.19 357 GLN B CA 1
ATOM 5582 C C . GLN B 1 357 ? 61.829 66.340 59.576 1.00 37.87 357 GLN B C 1
ATOM 5583 O O . GLN B 1 357 ? 62.633 65.437 59.374 1.00 36.97 357 GLN B O 1
ATOM 5589 N N . SER B 1 358 ? 62.206 67.591 59.845 1.00 39.36 358 SER B N 1
ATOM 5590 C CA . SER B 1 358 ? 63.619 67.962 60.015 1.00 40.42 358 SER B CA 1
ATOM 5591 C C . SER B 1 358 ? 64.299 67.249 61.198 1.00 38.44 358 SER B C 1
ATOM 5592 O O . SER B 1 358 ? 65.459 66.840 61.098 1.00 38.92 358 SER B O 1
ATOM 5595 N N . LEU B 1 359 ? 63.581 67.094 62.307 1.00 36.24 359 LEU B N 1
ATOM 5596 C CA . LEU B 1 359 ? 64.114 66.368 63.465 1.00 34.38 359 LEU B CA 1
ATOM 5597 C C . LEU B 1 359 ? 64.438 64.911 63.133 1.00 32.74 359 LEU B C 1
ATOM 5598 O O . LEU B 1 359 ? 65.516 64.413 63.476 1.00 31.71 359 LEU B O 1
ATOM 5603 N N . MET B 1 360 ? 63.508 64.249 62.444 1.00 32.34 360 MET B N 1
ATOM 5604 C CA . MET B 1 360 ? 63.731 62.887 61.948 1.00 31.77 360 MET B CA 1
ATOM 5605 C C . MET B 1 360 ? 64.912 62.837 60.997 1.00 33.40 360 MET B C 1
ATOM 5606 O O . MET B 1 360 ? 65.735 61.931 61.084 1.00 32.95 360 MET B O 1
ATOM 5611 N N . GLU B 1 361 ? 64.996 63.824 60.109 1.00 35.68 361 GLU B N 1
ATOM 5612 C CA . GLU B 1 361 ? 66.123 63.934 59.187 1.00 37.85 361 GLU B CA 1
ATOM 5613 C C . GLU B 1 361 ? 67.446 64.107 59.919 1.00 37.80 361 GLU B C 1
ATOM 5614 O O . GLU B 1 361 ? 68.417 63.445 59.585 1.00 38.66 361 GLU B O 1
ATOM 5620 N N . LYS B 1 362 ? 67.470 65.001 60.909 1.00 37.18 362 LYS B N 1
ATOM 5621 C CA . LYS B 1 362 ? 68.650 65.240 61.738 1.00 37.10 362 LYS B CA 1
ATOM 5622 C C . LYS B 1 362 ? 69.077 63.941 62.406 1.00 35.03 362 LYS B C 1
ATOM 5623 O O . LYS B 1 362 ? 70.259 63.595 62.399 1.00 35.76 362 LYS B O 1
ATOM 5629 N N . LEU B 1 363 ? 68.110 63.212 62.952 1.00 32.76 363 LEU B N 1
ATOM 5630 C CA . LEU B 1 363 ? 68.386 61.972 63.672 1.00 31.02 363 LEU B CA 1
ATOM 5631 C C . LEU B 1 363 ? 68.534 60.764 62.754 1.00 31.43 363 LEU B C 1
ATOM 5632 O O . LEU B 1 363 ? 68.839 59.676 63.227 1.00 30.36 363 LEU B O 1
ATOM 5637 N N . ALA B 1 364 ? 68.348 60.970 61.444 1.00 33.36 364 ALA B N 1
ATOM 5638 C CA . ALA B 1 364 ? 68.399 59.892 60.447 1.00 34.29 364 ALA B CA 1
ATOM 5639 C C . ALA B 1 364 ? 67.387 58.779 60.744 1.00 32.95 364 ALA B C 1
ATOM 5640 O O . ALA B 1 364 ? 67.598 57.611 60.412 1.00 33.50 364 ALA B O 1
ATOM 5642 N N . LEU B 1 365 ? 66.282 59.154 61.372 1.00 31.31 365 LEU B N 1
ATOM 5643 C CA . LEU B 1 365 ? 65.150 58.244 61.508 1.00 30.24 365 LEU B CA 1
ATOM 5644 C C . LEU B 1 365 ? 64.275 58.258 60.255 1.00 31.31 365 LEU B C 1
ATOM 5645 O O . LEU B 1 365 ? 63.860 59.317 59.779 1.00 33.00 365 LEU B O 1
ATOM 5650 N N . ASN B 1 366 ? 64.017 57.077 59.714 1.00 31.00 366 ASN B N 1
ATOM 5651 C CA . ASN B 1 366 ? 63.164 56.937 58.547 1.00 31.78 366 ASN B CA 1
ATOM 5652 C C . ASN B 1 366 ? 62.510 55.564 58.613 1.00 30.65 366 ASN B C 1
ATOM 5653 O O . ASN B 1 366 ? 62.690 54.838 59.608 1.00 28.34 366 ASN B O 1
ATOM 5658 N N . LYS B 1 367 ? 61.795 55.189 57.549 1.00 31.58 367 LYS B N 1
ATOM 5659 C CA . LYS B 1 367 ? 61.019 53.941 57.533 1.00 31.40 367 LYS B CA 1
ATOM 5660 C C . LYS B 1 367 ? 61.883 52.661 57.593 1.00 31.80 367 LYS B C 1
ATOM 5661 O O . LYS B 1 367 ? 61.358 51.569 57.843 1.00 31.68 367 LYS B O 1
ATOM 5663 N N . ASP B 1 368 ? 63.193 52.798 57.392 1.00 32.38 368 ASP B N 1
ATOM 5664 C CA . ASP B 1 368 ? 64.114 51.670 57.568 1.00 33.03 368 ASP B CA 1
ATOM 5665 C C . ASP B 1 368 ? 64.751 51.577 58.964 1.00 30.89 368 ASP B C 1
ATOM 5666 O O . ASP B 1 368 ? 65.431 50.592 59.275 1.00 31.43 368 ASP B O 1
ATOM 5671 N N . ALA B 1 369 ? 64.571 52.597 59.794 1.00 28.86 369 ALA B N 1
ATOM 5672 C CA . ALA B 1 369 ? 65.265 52.618 61.090 1.00 27.07 369 ALA B CA 1
ATOM 5673 C C . ALA B 1 369 ? 64.836 51.516 62.058 1.00 25.54 369 ALA B C 1
ATOM 5674 O O . ALA B 1 369 ? 63.643 51.244 62.237 1.00 24.58 369 ALA B O 1
ATOM 5676 N N . VAL B 1 370 ? 65.840 50.880 62.663 1.00 25.29 370 VAL B N 1
ATOM 5677 C CA . VAL B 1 370 ? 65.658 49.898 63.717 1.00 24.30 370 VAL B CA 1
ATOM 5678 C C . VAL B 1 370 ? 66.305 50.462 64.990 1.00 23.01 370 VAL B C 1
ATOM 5679 O O . VAL B 1 370 ? 67.546 50.608 65.077 1.00 23.36 370 VAL B O 1
ATOM 5683 N N . VAL B 1 371 ? 65.467 50.782 65.977 1.00 21.55 371 VAL B N 1
ATOM 5684 C CA . VAL B 1 371 ? 65.901 51.660 67.066 1.00 20.62 371 VAL B CA 1
ATOM 5685 C C . VAL B 1 371 ? 65.897 50.929 68.413 1.00 19.82 371 VAL B C 1
ATOM 5686 O O . VAL B 1 371 ? 64.850 50.546 68.914 1.00 18.91 371 VAL B O 1
ATOM 5690 N N . LEU B 1 372 ? 67.096 50.720 68.957 1.00 20.10 372 LEU B N 1
ATOM 5691 C CA . LEU B 1 372 ? 67.286 50.089 70.232 1.00 19.61 372 LEU B CA 1
ATOM 5692 C C . LEU B 1 372 ? 67.200 51.146 71.325 1.00 18.96 372 LEU B C 1
ATOM 5693 O O . LEU B 1 372 ? 67.901 52.152 71.291 1.00 19.35 372 LEU B O 1
ATOM 5698 N N . VAL B 1 373 ? 66.309 50.920 72.280 1.00 18.66 373 VAL B N 1
ATOM 5699 C CA . VAL B 1 373 ? 66.114 51.821 73.423 1.00 18.47 373 VAL B CA 1
ATOM 5700 C C . VAL B 1 373 ? 66.375 50.989 74.662 1.00 18.50 373 VAL B C 1
ATOM 5701 O O . VAL B 1 373 ? 66.068 49.797 74.669 1.00 18.56 373 VAL B O 1
ATOM 5705 N N . ILE B 1 374 ? 66.967 51.601 75.694 1.00 18.21 374 ILE B N 1
ATOM 5706 C CA . ILE B 1 374 ? 67.151 50.925 76.960 1.00 17.76 374 ILE B CA 1
ATOM 5707 C C . ILE B 1 374 ? 66.252 51.540 78.025 1.00 17.35 374 ILE B C 1
ATOM 5708 O O . ILE B 1 374 ? 66.338 52.746 78.296 1.00 17.62 374 ILE B O 1
ATOM 5713 N N . SER B 1 375 ? 65.380 50.717 78.604 1.00 16.67 375 SER B N 1
ATOM 5714 C CA . SER B 1 375 ? 64.630 51.118 79.775 1.00 17.05 375 SER B CA 1
ATOM 5715 C C . SER B 1 375 ? 65.416 50.661 80.984 1.00 17.46 375 SER B C 1
ATOM 5716 O O . SER B 1 375 ? 65.381 49.486 81.377 1.00 17.78 375 SER B O 1
ATOM 5719 N N . THR B 1 376 ? 66.139 51.601 81.575 1.00 18.04 376 THR B N 1
ATOM 5720 C CA . THR B 1 376 ? 67.132 51.263 82.617 1.00 18.69 376 THR B CA 1
ATOM 5721 C C . THR B 1 376 ? 66.522 50.939 83.973 1.00 19.26 376 THR B C 1
ATOM 5722 O O . THR B 1 376 ? 67.179 50.308 84.811 1.00 19.82 376 THR B O 1
ATOM 5726 N N . GLU B 1 377 ? 65.277 51.364 84.210 1.00 19.19 377 GLU B N 1
ATOM 5727 C CA . GLU B 1 377 ? 64.616 51.054 85.477 1.00 20.09 377 GLU B CA 1
ATOM 5728 C C . GLU B 1 377 ? 63.112 51.007 85.315 1.00 19.77 377 GLU B C 1
ATOM 5729 O O . GLU B 1 377 ? 62.572 51.645 84.409 1.00 19.27 377 GLU B O 1
ATOM 5735 N N . GLY B 1 378 ? 62.445 50.270 86.204 1.00 20.38 378 GLY B N 1
ATOM 5736 C CA . GLY B 1 378 ? 60.994 50.340 86.313 1.00 20.72 378 GLY B CA 1
ATOM 5737 C C . GLY B 1 378 ? 60.593 51.429 87.295 1.00 22.22 378 GLY B C 1
ATOM 5738 O O . GLY B 1 378 ? 61.321 52.421 87.477 1.00 22.35 378 GLY B O 1
ATOM 5739 N N . ASP B 1 379 ? 59.459 51.215 87.959 1.00 23.23 379 ASP B N 1
ATOM 5740 C CA . ASP B 1 379 ? 58.903 52.170 88.903 1.00 25.09 379 ASP B CA 1
ATOM 5741 C C . ASP B 1 379 ? 59.595 52.087 90.268 1.00 26.47 379 ASP B C 1
ATOM 5742 O O . ASP B 1 379 ? 59.000 51.674 91.274 1.00 27.71 379 ASP B O 1
ATOM 5747 N N . THR B 1 380 ? 60.858 52.497 90.303 1.00 26.21 380 THR B N 1
ATOM 5748 C CA . THR B 1 380 ? 61.622 52.444 91.525 1.00 27.58 380 THR B CA 1
ATOM 5749 C C . THR B 1 380 ? 61.084 53.421 92.581 1.00 29.63 380 THR B C 1
ATOM 5750 O O . THR B 1 380 ? 61.338 53.244 93.757 1.00 31.76 380 THR B O 1
ATOM 5754 N N . ASP B 1 381 ? 60.353 54.445 92.142 1.00 29.28 381 ASP B N 1
ATOM 5755 C CA . ASP B 1 381 ? 59.622 55.345 93.014 1.00 31.45 381 ASP B CA 1
ATOM 5756 C C . ASP B 1 381 ? 58.133 55.256 92.606 1.00 31.00 381 ASP B C 1
ATOM 5757 O O . ASP B 1 381 ? 57.713 55.935 91.672 1.00 29.80 381 ASP B O 1
ATOM 5762 N N . VAL B 1 382 ? 57.360 54.421 93.298 1.00 31.81 382 VAL B N 1
ATOM 5763 C CA . VAL B 1 382 ? 55.983 54.145 92.855 1.00 31.95 382 VAL B CA 1
ATOM 5764 C C . VAL B 1 382 ? 55.062 55.366 92.970 1.00 33.27 382 VAL B C 1
ATOM 5765 O O . VAL B 1 382 ? 54.108 55.512 92.184 1.00 32.39 382 VAL B O 1
ATOM 5769 N N . LYS B 1 383 ? 55.356 56.226 93.954 1.00 35.38 383 LYS B N 1
ATOM 5770 C CA . LYS B 1 383 ? 54.620 57.467 94.186 1.00 37.23 383 LYS B CA 1
ATOM 5771 C C . LYS B 1 383 ? 54.736 58.354 92.953 1.00 35.37 383 LYS B C 1
ATOM 5772 O O . LYS B 1 383 ? 53.738 58.749 92.366 1.00 34.79 383 LYS B O 1
ATOM 5778 N N . HIS B 1 384 ? 55.977 58.637 92.559 1.00 34.10 384 HIS B N 1
ATOM 5779 C CA . HIS B 1 384 ? 56.275 59.448 91.375 1.00 32.36 384 HIS B CA 1
ATOM 5780 C C . HIS B 1 384 ? 55.760 58.810 90.099 1.00 29.52 384 HIS B C 1
ATOM 5781 O O . HIS B 1 384 ? 55.214 59.492 89.196 1.00 28.39 384 HIS B O 1
ATOM 5788 N N . TYR B 1 385 ? 55.960 57.497 89.984 1.00 27.67 385 TYR B N 1
ATOM 5789 C CA . TYR B 1 385 ? 55.542 56.778 88.779 1.00 25.27 385 TYR B CA 1
ATOM 5790 C C . TYR B 1 385 ? 54.037 56.992 88.551 1.00 25.59 385 TYR B C 1
ATOM 5791 O O . TYR B 1 385 ? 53.609 57.361 87.457 1.00 24.32 385 TYR B O 1
ATOM 5800 N N . ARG B 1 386 ? 53.254 56.788 89.608 1.00 26.95 386 ARG B N 1
ATOM 5801 C CA . ARG B 1 386 ? 51.798 56.885 89.491 1.00 27.81 386 ARG B CA 1
ATOM 5802 C C . ARG B 1 386 ? 51.332 58.338 89.346 1.00 29.13 386 ARG B C 1
ATOM 5803 O O . ARG B 1 386 ? 50.361 58.618 88.617 1.00 28.90 386 ARG B O 1
ATOM 5811 N N . GLU B 1 387 ? 52.029 59.265 90.006 1.00 30.24 387 GLU B N 1
ATOM 5812 C CA . GLU B 1 387 ? 51.769 60.691 89.780 1.00 31.71 387 GLU B CA 1
ATOM 5813 C C . GLU B 1 387 ? 51.934 61.073 88.294 1.00 29.75 387 GLU B C 1
ATOM 5814 O O . GLU B 1 387 ? 51.117 61.824 87.735 1.00 30.24 387 GLU B O 1
ATOM 5820 N N . VAL B 1 388 ? 52.951 60.515 87.637 1.00 27.47 388 VAL B N 1
ATOM 5821 C CA . VAL B 1 388 ? 53.145 60.762 86.200 1.00 25.73 388 VAL B CA 1
ATOM 5822 C C . VAL B 1 388 ? 52.069 60.079 85.332 1.00 24.67 388 VAL B C 1
ATOM 5823 O O . VAL B 1 388 ? 51.423 60.736 84.500 1.00 24.62 388 VAL B O 1
ATOM 5827 N N . VAL B 1 389 ? 51.896 58.769 85.497 1.00 23.92 389 VAL B N 1
ATOM 5828 C CA . VAL B 1 389 ? 51.082 57.992 84.527 1.00 23.00 389 VAL B CA 1
ATOM 5829 C C . VAL B 1 389 ? 49.584 58.130 84.791 1.00 24.55 389 VAL B C 1
ATOM 5830 O O . VAL B 1 389 ? 48.771 58.079 83.849 1.00 24.49 389 VAL B O 1
ATOM 5834 N N . TRP B 1 390 ? 49.227 58.324 86.060 1.00 26.44 390 TRP B N 1
ATOM 5835 C CA . TRP B 1 390 ? 47.814 58.520 86.452 1.00 28.43 390 TRP B CA 1
ATOM 5836 C C . TRP B 1 390 ? 47.405 59.959 86.641 1.00 30.65 390 TRP B C 1
ATOM 5837 O O . TRP B 1 390 ? 46.362 60.386 86.139 1.00 31.33 390 TRP B O 1
ATOM 5848 N N . GLU B 1 391 ? 48.203 60.731 87.384 1.00 31.95 391 GLU B N 1
ATOM 5849 C CA . GLU B 1 391 ? 47.807 62.108 87.735 1.00 34.52 391 GLU B CA 1
ATOM 5850 C C . GLU B 1 391 ? 48.141 63.082 86.608 1.00 34.26 391 GLU B C 1
ATOM 5851 O O . GLU B 1 391 ? 47.639 64.205 86.566 1.00 36.22 391 GLU B O 1
ATOM 5857 N N . GLY B 1 392 ? 48.984 62.637 85.688 1.00 32.11 392 GLY B N 1
ATOM 5858 C CA . GLY B 1 392 ? 49.449 63.491 84.602 1.00 32.35 392 GLY B CA 1
ATOM 5859 C C . GLY B 1 392 ? 50.435 64.563 85.057 1.00 34.20 392 GLY B C 1
ATOM 5860 O O . GLY B 1 392 ? 50.619 65.560 84.370 1.00 34.67 392 GLY B O 1
ATOM 5861 N N . LYS B 1 393 ? 51.045 64.371 86.227 1.00 35.45 393 LYS B N 1
ATOM 5862 C CA . LYS B 1 393 ? 52.205 65.183 86.636 1.00 37.42 393 LYS B CA 1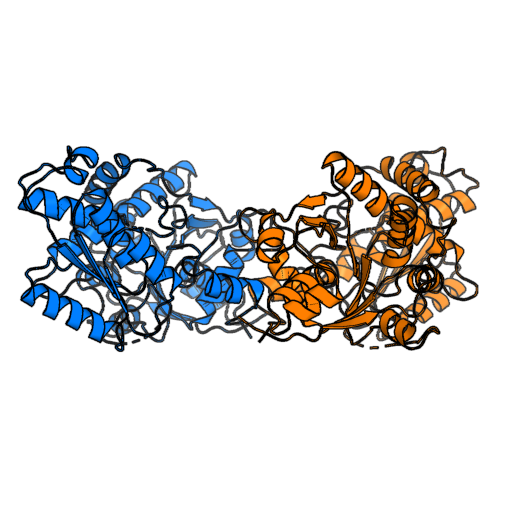
ATOM 5863 C C . LYS B 1 393 ? 53.243 65.294 85.503 1.00 35.99 393 LYS B C 1
ATOM 5864 O O . LYS B 1 393 ? 53.497 64.320 84.772 1.00 33.47 393 LYS B O 1
ATOM 5870 N N . HIS B 1 394 ? 53.835 66.481 85.361 1.00 38.31 394 HIS B N 1
ATOM 5871 C CA . HIS B 1 394 ? 54.833 66.758 84.309 1.00 38.28 394 HIS B CA 1
ATOM 5872 C C . HIS B 1 394 ? 54.214 66.545 82.950 1.00 36.88 394 HIS B C 1
ATOM 5873 O O . HIS B 1 394 ? 54.795 65.904 82.060 1.00 35.06 394 HIS B O 1
ATOM 5880 N N . ALA B 1 395 ? 53.008 67.082 82.789 1.00 38.31 395 ALA B N 1
ATOM 5881 C CA . ALA B 1 395 ? 52.281 66.987 81.535 1.00 37.93 395 ALA B CA 1
ATOM 5882 C C . ALA B 1 395 ? 53.002 67.763 80.449 1.00 39.21 395 ALA B C 1
ATOM 5883 O O . ALA B 1 395 ? 53.850 68.613 80.729 1.00 40.54 395 ALA B O 1
ATOM 5885 N N . VAL B 1 396 ? 52.660 67.444 79.206 1.00 38.98 396 VAL B N 1
ATOM 5886 C CA . VAL B 1 396 ? 53.146 68.162 78.042 1.00 40.64 396 VAL B CA 1
ATOM 5887 C C . VAL B 1 396 ? 52.725 69.628 78.083 1.00 44.82 396 VAL B C 1
ATOM 5888 O O . VAL B 1 396 ? 53.570 70.516 77.967 1.00 48.12 396 VAL B O 1
ATOM 5892 N N . ALA B 1 397 ? 51.432 69.871 78.274 1.00 47.09 397 ALA B N 1
ATOM 5893 C CA . ALA B 1 397 ? 50.868 71.220 78.242 1.00 50.71 397 ALA B CA 1
ATOM 5894 C C . ALA B 1 397 ? 50.966 71.902 79.603 1.00 54.64 397 ALA B C 1
ATOM 5895 O O . ALA B 1 397 ? 50.092 71.741 80.454 1.00 57.01 397 ALA B O 1
#

B-factor: mean 37.17, std 13.24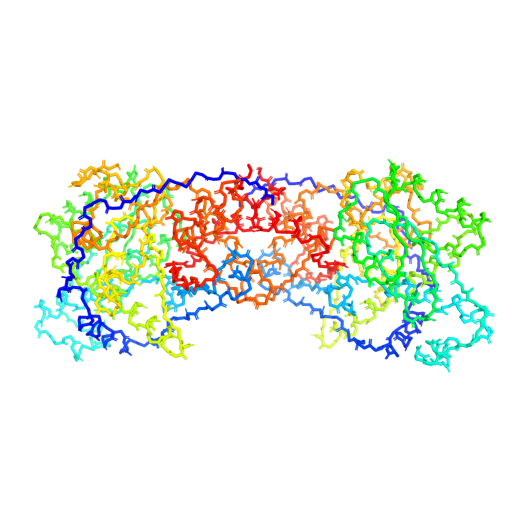, range [12.65, 95.76]

Secondary structure (DSSP, 8-state):
------EEEEE-TT------STTSHHHHHHHHHHHTTSTT--PPPEEE-HHHHHHHTSSEEEEEEGGGSTTTTB--TTHHHHHHHHHHHHHT--GGG--HHHHHH--S---EEEEE-SSHHHHHHHHHHHHHT-EEEEEE-TT--HHHHHHHHTTT-EEEE-SS-HHHHHHHHHHHHHHHT-EE--SS-BTTB-HHHHHHHHHHHHHHHHHHHHHHHTT---SEEEEE-SSSHHHHHHHHHHHHHH-TTS-EEEEEEETTS-HHHHHHHHTS------TT---SS--HHHHHHHHHH--EEEEE-THHHHHHHHHHHS-STTPPP----HHHHHHHHHHHHHHHSTTHHHHHHHTT--TT-EEEEEE-B--SSHHHHHIIIII-TT---/------EEEEE-TT------SSSSHHHHHHHHHHHTTSTT--PPPEEE-HHHHHHHTSSEEEEEEGGGSTTTTB--TTHHHHHHHHHHHHHT--GGGS-HHHHHT--SPPPEEEEE-SSHHHHHHHHHHHHTT-EEEEEE-TT--HHHHHHHHTTT-EEEE-SS-HHHHHHHHHHHHHHHT-EE--SS-BTTB-HHHHHHHHHHTHHHHHHHHHHHHHT---SEEEEE-SSSHHHHHHHHHHHHHH-STT-EEEEEEETTS-HHHHHHHHSS-----PPTT---SS--HHHHHHHHHH--EEEEE-THHHHHHHHHHHS-STTPPP----HHHHHHHHHHHHHHHSTTHHHHHHHHT--TT-EEEEEE-BS-SSHHHHHHHHTT-TT---

GO terms:
  GO:0030170 pyridoxal phosphate binding (F, IDA)
  GO:0008838 diaminopropionate ammonia-lyase activity (F, IDA)
  GO:0042803 protein homodimerization activity (F, IDA)
  GO:0008838 diaminopropionate ammonia-lyase activity (F, IMP)

Solvent-accessible surface area: 27851 Å² total

Nearest PDB structures (foldseek):
  4d9g-assembly1_A  TM=9.970E-01  e=6.828E-83  Escherichia coli K-12
  4d9g-assembly1_B  TM=9.938E-01  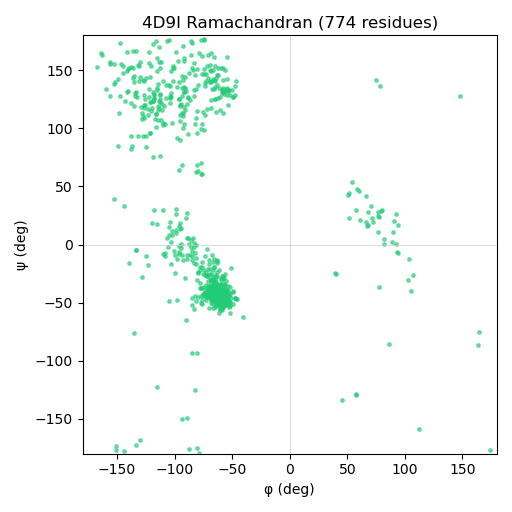e=2.473E-81  Escherichia coli K-12
  4d9n-assembly1_B  TM=9.932E-01  e=5.714E-81  Escherichia coli K-12
  4d9m-assembly1_B  TM=9.826E-01  e=1.405E-76  Escherichia coli K-12
  5ygr-assembly1_B  TM=9.626E-01  e=1.568E-45  Salmonella enterica subsp. enterica serovar Typhi

Sequence (779 aa):
SVFSLKIDIADNKFFNGETSPLFSQSQAKLARQFHQKIAGYRPTPLCALDDLANLFGVKKILVKDESKKRFGLNAFMLGGAYAIAQLLCEKYHLDIETLSFEHLKNAIGEKMTFATTTDGNHGRGVAWAAQQLGQNAVIYMPKGSAQERVDAILNLGAECIVTDMNYDDTVRLTMQHAQQHGWEVVQDTAWEGYTKIPTWIMQGYATLADEAVEQMREMGVTPTHVLLQAGVGAMAGGVLGYLVDVYSPQNLHSIIVEPDKADCIYRSGVKGDIVNVIMAGLACGEPNPLGWEILRNCATQFISCQDSVAALGMRVLGNPYGNDPRIISGESGAVGLGVLAAVHYHPQRQSLMEKLALNKDAVVLVISTEGDTDVKHYREVVWEGKHAVASVFSLKIDIADNKFFNGETSPLFSQSQAKLARQFHQKIAGYRPTPLCALDDLANLFGVKKILVKDESKRFGLNAFMLGGAYAIAQLLCEKYHLDIETLSFEHLKNAIGEKMTFATTTDGNHGRGVAWAAQQLGQNAVIYMPKGSAQERVDAILNLGAECIVTDMNYDDTVRLTMQHAQQHGWEVVQDTAWEGYTKIPTWIMQGYATLADEAVEQMREMGVTPTHVLLQAGVGAMAGGVLGYLVDVYSPQNLHSIIVEPDKADCIYRSGVKGDIVNVTIMAGLACGEPNPLGWEILRNCATQFISCQDSVAALGMRVLGNPYGNDPRIISGESGAVGLGVLAAVHYHPQRQSLMEKLALNKDAVVLVISTEGDTDVKHYREVVWEGKHAVA

Foldseek 3Di:
DFFAFDKDKDFQPLAALDFDPLQADVLLVVLLLLQVPDPPDDQADWFWQCQVCVLLFARTETERFQCVVPVQQFQLLQLLQLVLVVCCVVVVHDSNPDDLVCQLPDDDDAAEEFEEFLARNLLSNLQNCNSRNHAYEYEYEPPRDPLRQVSSVVSVYHYYYDPHHRVVRRVVSVVVCVVVVHHYQYCFADVVRDSSVSSSLSSLLNNLVSVVVVCVVVVHDAQEEEAEAQLQSNVQSNLSHSCNVQNLVRYAYEYEYEQQRQQLQVCSVVVHWDAGHFGPRHHRIHRPNRSVRCSHRHGMYIHTHQLLLLQQQQCQQDDPDPTDHGAAGSSLRNSVSVSVSLSSHPCNVVVCVSSVGHHHGHYYYYRRGGCSPVVVSCCSNPVVPSPRD/DFFAFDKDKDFQPLADLDFDPLQADVLLVLLLLQQVLDPPDDQADWFWQCQVCVLLFAATETERFQCSPRVLQFQLLQQLQLVLVVQCVVVVHDSSPDGLVCQLPDDDDAAEEFEEFLARNLLSNLQNCLSNVHAYEYEYEPPRDVLRQVSSVVSVYHYYYDDHDRVVRLVVRVVVCVVPVHHYAYCFADVPGDPSVSSSLSSLQNSLVSVVVVCVVVVHDAQEEEAEAQLQSNVQSNLSHNCNVQPLVRYAYEYEAEQQAQQLQVCSVVVHWDQGVDFGPRHGGIHRPSRSVSCSHRHGMYIHTHQLLLLQQQQCQQPDPDPTDHGAAGSSLRNSVSVSVSLSSHPVVPVVCVVSVGHHHGHYYYYRRGGPSPVVVSCCSNPVVPSPSD